Protein AF-0000000068169254 (afdb_homodimer)

Solvent-accessible surface area (backbone atoms only — not comparable to full-atom values): 46562 Å² total; per-residue (Å²): 122,67,56,69,64,50,77,79,70,82,50,61,68,62,41,50,55,50,42,53,53,72,66,38,85,43,43,32,33,33,40,38,34,27,54,78,60,43,47,67,68,60,51,52,55,57,59,49,57,93,57,85,56,60,41,72,37,57,50,44,56,57,68,45,71,63,51,45,49,56,56,41,26,75,77,39,61,75,49,74,75,38,57,98,45,69,60,44,46,54,58,71,45,60,57,24,34,42,35,34,35,38,41,59,27,50,40,71,61,35,77,58,43,49,54,52,49,31,52,43,50,67,73,36,58,88,33,41,24,32,40,35,42,26,24,47,52,42,61,60,48,50,47,48,64,28,84,85,24,65,43,34,91,60,55,71,43,73,45,77,53,63,64,47,55,76,56,58,47,48,81,72,73,52,52,62,70,52,40,53,58,45,33,40,39,30,39,34,26,49,61,53,55,73,68,62,50,82,64,53,65,62,40,51,38,51,44,48,35,38,89,83,36,61,78,82,49,46,63,61,52,58,42,52,74,76,30,88,73,52,46,67,59,51,43,50,51,36,32,31,53,72,68,31,31,38,72,66,52,31,42,67,66,57,69,60,80,92,60,56,65,59,53,49,50,53,36,34,61,67,55,43,31,43,77,44,43,30,61,91,49,53,93,82,42,87,73,41,32,44,41,64,63,35,28,38,61,37,40,36,41,61,59,43,65,79,36,46,36,39,30,74,70,42,70,50,72,76,48,70,67,62,50,43,63,58,35,37,65,47,49,34,54,50,47,39,53,47,46,34,67,76,61,60,27,78,43,66,34,37,34,62,59,94,92,43,73,38,57,25,32,29,42,51,96,48,30,35,40,30,46,67,40,72,40,68,58,36,56,53,67,61,53,49,52,53,50,52,50,48,37,52,73,73,70,55,82,64,70,36,35,35,44,37,27,50,27,53,64,60,85,69,93,48,93,57,38,46,78,38,31,48,68,53,48,38,53,59,36,71,99,124,68,59,66,61,50,76,78,69,84,50,61,68,63,42,51,55,51,42,52,54,70,68,40,85,43,44,32,32,35,41,37,34,27,55,78,59,42,47,66,66,59,50,52,53,58,61,48,56,91,55,85,54,60,41,71,38,58,50,44,56,56,68,44,70,64,52,45,48,54,56,41,26,76,77,38,62,74,49,73,74,39,57,99,44,67,60,44,46,54,57,71,43,59,57,24,36,41,35,35,33,38,41,58,28,50,41,70,61,34,77,57,42,50,54,53,50,30,53,44,50,67,73,37,58,88,32,42,25,32,40,35,41,26,26,46,51,42,60,60,49,50,47,49,63,28,83,87,24,65,43,34,89,60,54,70,43,75,44,80,54,63,65,46,55,75,56,57,48,50,81,72,73,52,53,62,69,53,41,53,57,45,34,39,39,30,38,34,27,51,61,53,54,73,68,62,50,82,63,54,67,64,40,52,39,52,44,50,34,39,90,83,36,60,78,81,50,46,63,60,52,58,43,52,75,77,30,89,74,51,45,68,60,50,42,49,52,37,33,31,54,72,68,30,32,37,73,67,51,33,45,66,66,59,65,61,88,79,70,60,66,57,55,51,51,53,37,34,59,68,55,43,30,41,76,44,45,31,61,90,50,54,92,82,42,87,73,42,31,45,40,62,63,35,28,38,60,36,39,38,41,61,59,43,65,80,35,47,36,40,30,74,70,42,71,50,71,78,47,69,66,62,50,42,64,57,36,38,65,45,48,35,54,50,49,39,52,48,47,35,67,76,62,59,28,80,42,67,35,39,35,61,56,93,93,42,76,38,57,26,32,30,41,52,97,49,32,34,40,29,46,68,40,75,40,68,58,37,56,53,67,63,53,47,53,51,50,52,50,50,37,52,73,72,71,55,83,64,70,34,36,35,42,37,26,50,27,54,63,62,86,71,93,48,94,58,38,46,77,39,30,48,67,54,48,36,53,59,35,72,98

Sequence (862 aa):
MIFMNMIFVDREKELQTLMQRLNSPTFELVIVYGRRRIGKTSLILRAISGRNDSVYYYATERNNLERFREVAQRKFPEVRYAREDWESLLHFLRDKVVIIDEFPYLIEEDKSILSTFQRIVDENRDSRTKLILLGSSISVMEDVLSYRSPLYGRRTASLKVGELKFRDLRHLGFSVEEAVKIYGFAGGVPMYLTRVTPPFLDWVNRELKRVDSFLRDEVDFLLRYEFREIGTYKEILRAISMGKNTLAEIRDYVKVGGEISSYIKKLERIELVTREVPVTESVRSKMGRYVIRDNFTNFWFRFVYPNLSLIEEGTYEITEGEYANYLGHVFERICREYVRDRYRVKKVGRQWWKDVEIDVMGLGNVKVAGECKWSEDVNPHSVLANLERKVERLGHTVDRYVVFARSFSTKEKMEKAELVDINDLNSWFMSMIFMNMIFVDREKELQTLMQRLNSPTFELVIVYGRRRIGKTSLILRAISGRNDSVYYYATERNNLERFREVAQRKFPEVRYAREDWESLLHFLRDKVVIIDEFPYLIEEDKSILSTFQRIVDENRDSRTKLILLGSSISVMEDVLSYRSPLYGRRTASLKVGELKFRDLRHLGFSVEEAVKIYGFAGGVPMYLTRVTPPFLDWVNRELKRVDSFLRDEVDFLLRYEFREIGTYKEILRAISMGKNTLAEIRDYVKVGGEISSYIKKLERIELVTREVPVTESVRSKMGRYVIRDNFTNFWFRFVYPNLSLIEEGTYEITEGEYANYLGHVFERICREYVRDRYRVKKVGRQWWKDVEIDVMGLGNVKVAGECKWSEDVNPHSVLANLERKVERLGHTVDRYVVFARSFSTKEKMEKAELVDINDLNSWFMS

Radius of gyration: 30.83 Å; Cα contacts (8 Å, |Δi|>4): 1452; chains: 2; bounding box: 78×100×66 Å

Secondary structure (DSSP, 8-state):
--GGGS---S-HHHHHHHHHHHT-SS-EEEEEE--TTSSHHHHHHHHTTT-SSEEEEE--SS-HHHHHHHHHHHH-GGGGGS-SSHHHHHHHTTTSEEEEETTHHHHHH-TTHHHHHHHHHHHTTTS--EEEEEES-HHHHHHHHSTTSTTTTT-SEEEE--PPPGGGGGGGT--HHHHHHHHHHHTT-HHHHTT--SSHHHHHHHHHT-TT-TTTTHHHHHHHHH-S--HHHHHHHHHHHTT--SHHHHHHHH---STHHHHHHHHHHTTSEEEE--TTS-TT-TT-EEEE--HHHHHIIIIIGGGHHHHHHT-----HHHHHHHHHHHHHHHHHHHHHHHH--SEEEEEEETTEEEEEEEESSS-EEEEEE-SSSB-HHHHHHHHHHHHHHTT---SEEEEEES-BS-----SSEEEE-HHHHHHHHH-/--GGGS---S-HHHHHHHHHHHT-SS-EEEEEE--TTSSHHHHHHHHTTT-SSEEEEE--SS-HHHHHHHHHHHH-GGGGGS-SSHHHHHHHTTTSEEEEETTHHHHHH-TTHHHHHHHHHHHTTTS--EEEEEES-HHHHHHHHSTTSTTTTT-SEEEE--PPPGGGGGGGT--HHHHHHHHHHHTT-HHHHTT--SSHHHHHHHHHT-TT-TTTTHHHHHHHHH-S--HHHHHHHHHHHTT--SHHHHHHHH---S-HHHHHHHHHHTTSEEEE--TTS-TT-TT-EEEE--HHHHHIIIIIGGGHHHHHHT-----HHHHHHHHHHHHHHHHHHHHHHHH--SEEEEEEETTEEEEEEEESSS-EEEEEE-SSSB-HHHHHHHHHHHHHHTT---SEEEEEES-BS-----SSEEEE-HHHHHHHHH-

Organism: Metallosphaera sedula (strain ATCC 51363 / DSM 5348 / JCM 9185 / NBRC 15509 / TH2) (NCBI:txid399549)

Nearest PDB structures (foldseek):
  8s0d-assembly1_D  TM=3.747E-01  e=2.282E-07  Homo sapiens
  3sc3-assembly1_B  TM=4.927E-01  e=1.133E-04  Shewanella amazonensis SB2B
  7z6h-assembly1_K  TM=4.264E-01  e=4.787E-04  Homo sapiens
  1d2m-assembly1_A  TM=3.462E-01  e=1.847E+00  Thermus thermophilus HB8
  1c4o-assembly1_A  TM=2.166E-01  e=1.654E+00  Thermus thermophilus HB8

pLDDT: mean 92.96, std 9.01, range [25.05, 98.56]

Structure (mmCIF, N/CA/C/O backbone):
data_AF-0000000068169254-model_v1
#
loop_
_entity.id
_entity.type
_entity.pdbx_description
1 polymer ATPase
#
loop_
_atom_site.group_PDB
_atom_site.id
_atom_site.type_symbol
_atom_site.label_atom_id
_atom_site.label_alt_id
_atom_site.label_comp_id
_atom_site.label_asym_id
_atom_site.label_entity_id
_atom_site.label_seq_id
_atom_site.pdbx_PDB_ins_code
_atom_site.Cartn_x
_atom_site.Cartn_y
_atom_site.Cartn_z
_atom_site.occupancy
_atom_site.B_iso_or_equiv
_atom_site.auth_seq_id
_atom_site.auth_comp_id
_atom_site.auth_asym_id
_atom_site.auth_atom_id
_atom_site.pdbx_PDB_model_num
ATOM 1 N N . MET A 1 1 ? 21.625 -7.398 12.25 1 25.8 1 MET A N 1
ATOM 2 C CA . MET A 1 1 ? 21.859 -8.812 11.969 1 25.8 1 MET A CA 1
ATOM 3 C C . MET A 1 1 ? 20.562 -9.602 12.031 1 25.8 1 MET A C 1
ATOM 5 O O . MET A 1 1 ? 20.578 -10.828 11.922 1 25.8 1 MET A O 1
ATOM 9 N N . ILE A 1 2 ? 19.516 -8.859 12.656 1 28.67 2 ILE A N 1
ATOM 10 C CA . ILE A 1 2 ? 18.188 -9.391 12.93 1 28.67 2 ILE A CA 1
ATOM 11 C C . ILE A 1 2 ? 17.391 -9.484 11.633 1 28.67 2 ILE A C 1
ATOM 13 O O . ILE A 1 2 ? 16.484 -10.32 11.508 1 28.67 2 ILE A O 1
ATOM 17 N N . PHE A 1 3 ? 17.594 -8.609 10.711 1 35.97 3 PHE A N 1
ATOM 18 C CA . PHE A 1 3 ? 16.797 -8.609 9.484 1 35.97 3 PHE A CA 1
ATOM 19 C C . PHE A 1 3 ? 16.953 -9.93 8.742 1 35.97 3 PHE A C 1
ATOM 21 O O . PHE A 1 3 ? 16.125 -10.289 7.914 1 35.97 3 PHE A O 1
ATOM 28 N N . MET A 1 4 ? 18.172 -10.461 8.812 1 37.72 4 MET A N 1
ATOM 29 C CA . MET A 1 4 ? 18.516 -11.719 8.148 1 37.72 4 MET A CA 1
ATOM 30 C C . MET A 1 4 ? 17.703 -12.875 8.711 1 37.72 4 MET A C 1
ATOM 32 O O . MET A 1 4 ? 17.828 -14.008 8.242 1 37.72 4 MET A O 1
ATOM 36 N N . ASN A 1 5 ? 17.297 -12.617 9.859 1 39.78 5 ASN A N 1
ATOM 37 C CA . ASN A 1 5 ? 16.594 -13.812 10.336 1 39.78 5 ASN A CA 1
ATOM 38 C C . ASN A 1 5 ? 15.328 -14.078 9.523 1 39.78 5 ASN A C 1
ATOM 40 O O . ASN A 1 5 ? 14.453 -14.82 9.969 1 39.78 5 ASN A O 1
ATOM 44 N N . MET A 1 6 ? 15.07 -13.133 8.742 1 44.22 6 MET A N 1
ATOM 45 C CA . MET A 1 6 ? 13.922 -13.555 7.941 1 44.22 6 MET A CA 1
ATOM 46 C C . MET A 1 6 ? 14.203 -14.875 7.238 1 44.22 6 MET A C 1
ATOM 48 O O . MET A 1 6 ? 15.297 -15.078 6.715 1 44.22 6 MET A O 1
ATOM 52 N N . ILE A 1 7 ? 13.445 -15.781 7.582 1 48.75 7 ILE A N 1
ATOM 53 C CA . ILE A 1 7 ? 13.484 -17.141 7.027 1 48.75 7 ILE A CA 1
ATOM 54 C C . ILE A 1 7 ? 13.734 -17.062 5.523 1 48.75 7 ILE A C 1
ATOM 56 O O . ILE A 1 7 ? 12.922 -16.5 4.777 1 48.75 7 ILE A O 1
ATOM 60 N N . PHE A 1 8 ? 14.961 -16.797 5.133 1 59.97 8 PHE A N 1
ATOM 61 C CA . PHE A 1 8 ? 15.305 -17.109 3.752 1 59.97 8 PHE A CA 1
ATOM 62 C C . PHE A 1 8 ? 14.773 -18.484 3.359 1 59.97 8 PHE A C 1
ATOM 64 O O . PHE A 1 8 ? 15.289 -19.5 3.818 1 59.97 8 PHE A O 1
ATOM 71 N N . VAL A 1 9 ? 13.609 -18.438 3.029 1 64.75 9 VAL A N 1
ATOM 72 C CA . VAL A 1 9 ? 12.883 -19.688 2.82 1 64.75 9 VAL A CA 1
ATOM 73 C C . VAL A 1 9 ? 13.227 -20.266 1.447 1 64.75 9 VAL A C 1
ATOM 75 O O . VAL A 1 9 ? 12.914 -19.656 0.42 1 64.75 9 VAL A O 1
ATOM 78 N N . ASP A 1 10 ? 13.867 -21.359 1.381 1 63.97 10 ASP A N 1
ATOM 79 C CA . ASP A 1 10 ? 13.969 -22.375 0.337 1 63.97 10 ASP A CA 1
ATOM 80 C C . ASP A 1 10 ? 14.422 -21.766 -0.985 1 63.97 10 ASP A C 1
ATOM 82 O O . ASP A 1 10 ? 13.805 -22 -2.027 1 63.97 10 ASP A O 1
ATOM 86 N N . ARG A 1 11 ? 15.484 -20.891 -1.059 1 83.25 11 ARG A N 1
ATOM 87 C CA . ARG A 1 11 ? 16.094 -20.344 -2.264 1 83.25 11 ARG A CA 1
ATOM 88 C C . ARG A 1 11 ? 17.547 -20.797 -2.398 1 83.25 11 ARG A C 1
ATOM 90 O O . ARG A 1 11 ? 18.406 -20.016 -2.822 1 83.25 11 ARG A O 1
ATOM 97 N N . GLU A 1 12 ? 17.781 -21.984 -2.059 1 84.88 12 GLU A N 1
ATOM 98 C CA . GLU A 1 12 ? 19.156 -22.438 -2.01 1 84.88 12 GLU A CA 1
ATOM 99 C C . GLU A 1 12 ? 19.75 -22.547 -3.412 1 84.88 12 GLU A C 1
ATOM 101 O O . GLU A 1 12 ? 20.906 -22.156 -3.637 1 84.88 12 GLU A O 1
ATOM 106 N N . LYS A 1 13 ? 18.953 -23.047 -4.336 1 86.94 13 LYS A N 1
ATOM 107 C CA . LYS A 1 13 ? 19.453 -23.172 -5.703 1 86.94 13 LYS A CA 1
ATOM 108 C C . LYS A 1 13 ? 19.75 -21.812 -6.316 1 86.94 13 LYS A C 1
ATOM 110 O O . LYS A 1 13 ? 20.797 -21.609 -6.926 1 86.94 13 LYS A O 1
ATOM 115 N N . GLU A 1 14 ? 18.828 -20.938 -6.168 1 90.88 14 GLU A N 1
ATOM 116 C CA . GLU A 1 14 ? 19.016 -19.578 -6.672 1 90.88 14 GLU A CA 1
ATOM 117 C C . GLU A 1 14 ? 20.203 -18.906 -6.016 1 90.88 14 GLU A C 1
ATOM 119 O O . GLU A 1 14 ? 21 -18.25 -6.688 1 90.88 14 GLU A O 1
ATOM 124 N N . LEU A 1 15 ? 20.391 -19.141 -4.727 1 92.94 15 LEU A N 1
ATOM 125 C CA . LEU A 1 15 ? 21.484 -18.531 -3.973 1 92.94 15 LEU A CA 1
ATOM 126 C C . LEU A 1 15 ? 22.828 -19.078 -4.441 1 92.94 15 LEU A C 1
ATOM 128 O O . LEU A 1 15 ? 23.781 -18.312 -4.621 1 92.94 15 LEU A O 1
ATOM 132 N N . GLN A 1 16 ? 22.844 -20.344 -4.664 1 92.06 16 GLN A N 1
ATOM 133 C CA . GLN A 1 16 ? 24.078 -20.969 -5.117 1 92.06 16 GLN A CA 1
ATOM 134 C C . GLN A 1 16 ? 24.484 -20.469 -6.5 1 92.06 16 GLN A C 1
ATOM 136 O O . GLN A 1 16 ? 25.672 -20.203 -6.754 1 92.06 16 GLN A O 1
ATOM 141 N N . THR A 1 17 ? 23.5 -20.359 -7.328 1 92.25 17 THR A N 1
ATOM 142 C CA . THR A 1 17 ? 23.75 -19.844 -8.672 1 92.25 17 THR A CA 1
ATOM 143 C C . THR A 1 17 ? 24.312 -18.422 -8.602 1 92.25 17 THR A C 1
ATOM 145 O O . THR A 1 17 ? 25.281 -18.109 -9.289 1 92.25 17 THR A O 1
ATOM 148 N N . LEU A 1 18 ? 23.75 -17.641 -7.773 1 94.12 18 LEU A N 1
ATOM 149 C CA . LEU A 1 18 ? 24.203 -16.266 -7.621 1 94.12 18 LEU A CA 1
ATOM 150 C C . LEU A 1 18 ? 25.609 -16.203 -7.035 1 94.12 18 LEU A C 1
ATOM 152 O O . LEU A 1 18 ? 26.438 -15.422 -7.496 1 94.12 18 LEU A O 1
ATOM 156 N N . MET A 1 19 ? 25.875 -17.016 -6.102 1 94.56 19 MET A N 1
ATOM 157 C CA . MET A 1 19 ? 27.172 -17.031 -5.434 1 94.56 19 MET A CA 1
ATOM 158 C C . MET A 1 19 ? 28.281 -17.484 -6.398 1 94.56 19 MET A C 1
ATOM 160 O O . MET A 1 19 ? 29.391 -16.969 -6.355 1 94.56 19 MET A O 1
ATOM 164 N N . GLN A 1 20 ? 27.906 -18.406 -7.207 1 95.31 20 GLN A N 1
ATOM 165 C CA . GLN A 1 20 ? 28.859 -18.859 -8.211 1 95.31 20 GLN A CA 1
ATOM 166 C C . GLN A 1 20 ? 29.266 -17.719 -9.141 1 95.31 20 GLN A C 1
ATOM 168 O O . GLN A 1 20 ? 30.453 -17.578 -9.477 1 95.31 20 GLN A O 1
ATOM 173 N N . ARG A 1 21 ? 28.312 -16.922 -9.523 1 95.88 21 ARG A N 1
ATOM 174 C CA . ARG A 1 21 ? 28.594 -15.789 -10.391 1 95.88 21 ARG A CA 1
ATOM 175 C C . ARG A 1 21 ? 29.391 -14.719 -9.648 1 95.88 21 ARG A C 1
ATOM 177 O O . ARG A 1 21 ? 30.312 -14.125 -10.211 1 95.88 21 ARG A O 1
ATOM 184 N N . LEU A 1 22 ? 29.062 -14.492 -8.422 1 96.25 22 LEU A N 1
ATOM 185 C CA . LEU A 1 22 ? 29.703 -13.461 -7.617 1 96.25 22 LEU A CA 1
ATOM 186 C C . LEU A 1 22 ? 31.156 -13.805 -7.344 1 96.25 22 LEU A C 1
ATOM 188 O O . LEU A 1 22 ? 32 -12.906 -7.207 1 96.25 22 LEU A O 1
ATOM 192 N N . ASN A 1 23 ? 31.453 -15.078 -7.352 1 95.5 23 ASN A N 1
ATOM 193 C CA . ASN A 1 23 ? 32.812 -15.523 -7.008 1 95.5 23 ASN A CA 1
ATOM 194 C C . ASN A 1 23 ? 33.625 -15.852 -8.258 1 95.5 23 ASN A C 1
ATOM 196 O O . ASN A 1 23 ? 34.812 -16.203 -8.156 1 95.5 23 ASN A O 1
ATOM 200 N N . SER A 1 24 ? 33 -15.695 -9.391 1 95.56 24 SER A N 1
ATOM 201 C CA . SER A 1 24 ? 33.719 -15.953 -10.641 1 95.56 24 SER A CA 1
ATOM 202 C C . SER A 1 24 ? 34.875 -14.977 -10.836 1 95.56 24 SER A C 1
ATOM 204 O O . SER A 1 24 ? 34.812 -13.836 -10.367 1 95.56 24 SER A O 1
ATOM 206 N N . PRO A 1 25 ? 35.906 -15.375 -11.5 1 95.5 25 PRO A N 1
ATOM 207 C CA . PRO A 1 25 ? 37.062 -14.484 -11.719 1 95.5 25 PRO A CA 1
ATOM 208 C C . PRO A 1 25 ? 36.875 -13.578 -12.93 1 95.5 25 PRO A C 1
ATOM 210 O O . PRO A 1 25 ? 37.812 -12.859 -13.312 1 95.5 25 PRO A O 1
ATOM 213 N N . THR A 1 26 ? 35.75 -13.609 -13.531 1 96.31 26 THR A N 1
ATOM 214 C CA . THR A 1 26 ? 35.5 -12.82 -14.727 1 96.31 26 THR A CA 1
ATOM 215 C C . THR A 1 26 ? 34.312 -11.875 -14.516 1 96.31 26 THR A C 1
ATOM 217 O O . THR A 1 26 ? 33.656 -11.922 -13.477 1 96.31 26 THR A O 1
ATOM 220 N N . PHE A 1 27 ? 34.156 -11.031 -15.461 1 97.12 27 PHE A N 1
ATOM 221 C CA . PHE A 1 27 ? 33.031 -10.109 -15.453 1 97.12 27 PHE A CA 1
ATOM 222 C C . PHE A 1 27 ? 31.688 -10.859 -15.477 1 97.12 27 PHE A C 1
ATOM 224 O O . PHE A 1 27 ? 31.562 -11.883 -16.156 1 97.12 27 PHE A O 1
ATOM 231 N N . GLU A 1 28 ? 30.734 -10.406 -14.727 1 97.69 28 GLU A N 1
ATOM 232 C CA . GLU A 1 28 ? 29.391 -10.977 -14.734 1 97.69 28 GLU A CA 1
ATOM 233 C C . GLU A 1 28 ? 28.328 -9.883 -14.852 1 97.69 28 GLU A C 1
ATOM 235 O O . GLU A 1 28 ? 28.391 -8.875 -14.148 1 97.69 28 GLU A O 1
ATOM 240 N N . LEU A 1 29 ? 27.438 -10 -15.773 1 97.88 29 LEU A N 1
ATOM 241 C CA . LEU A 1 29 ? 26.172 -9.258 -15.812 1 97.88 29 LEU A CA 1
ATOM 242 C C . LEU A 1 29 ? 25 -10.188 -15.539 1 97.88 29 LEU A C 1
ATOM 244 O O . LEU A 1 29 ? 24.609 -10.984 -16.391 1 97.88 29 LEU A O 1
ATOM 248 N N . VAL A 1 30 ? 24.438 -10.086 -14.344 1 97.56 30 VAL A N 1
ATOM 249 C CA . VAL A 1 30 ? 23.359 -10.977 -13.922 1 97.56 30 VAL A CA 1
ATOM 250 C C . VAL A 1 30 ? 22.047 -10.195 -13.844 1 97.56 30 VAL A C 1
ATOM 252 O O . VAL A 1 30 ? 21.969 -9.164 -13.188 1 97.56 30 VAL A O 1
ATOM 255 N N . ILE A 1 31 ? 21.078 -10.672 -14.523 1 97.25 31 ILE A N 1
ATOM 256 C CA . ILE A 1 31 ? 19.734 -10.078 -14.5 1 97.25 31 ILE A CA 1
ATOM 257 C C . ILE A 1 31 ? 18.828 -10.914 -13.609 1 97.25 31 ILE A C 1
ATOM 259 O O . ILE A 1 31 ? 18.641 -12.109 -13.844 1 97.25 31 ILE A O 1
ATOM 263 N N . VAL A 1 32 ? 18.266 -10.305 -12.562 1 96.75 32 VAL A N 1
ATOM 264 C CA . VAL A 1 32 ? 17.359 -10.977 -11.641 1 96.75 32 VAL A CA 1
ATOM 265 C C . VAL A 1 32 ? 15.992 -10.297 -11.672 1 96.75 32 VAL A C 1
ATOM 267 O O . VAL A 1 32 ? 15.883 -9.094 -11.461 1 96.75 32 VAL A O 1
ATOM 270 N N . TYR A 1 33 ? 14.922 -11.023 -11.961 1 95 33 TYR A N 1
ATOM 271 C CA . TYR A 1 33 ? 13.609 -10.391 -12.055 1 95 33 TYR A CA 1
ATOM 272 C C . TYR A 1 33 ? 12.523 -11.328 -11.539 1 95 33 TYR A C 1
ATOM 274 O O . TYR A 1 33 ? 12.758 -12.531 -11.383 1 95 33 TYR A O 1
ATOM 282 N N . GLY A 1 34 ? 11.43 -10.797 -11.164 1 93.25 34 GLY A N 1
ATOM 283 C CA . GLY A 1 34 ? 10.273 -11.453 -10.57 1 93.25 34 GLY A CA 1
ATOM 284 C C . GLY A 1 34 ? 9.281 -10.477 -9.961 1 93.25 34 GLY A C 1
ATOM 285 O O . GLY A 1 34 ? 9.602 -9.305 -9.758 1 93.25 34 GLY A O 1
ATOM 286 N N . ARG A 1 35 ? 8.188 -11.008 -9.586 1 90.44 35 ARG A N 1
ATOM 287 C CA . ARG A 1 35 ? 7.125 -10.164 -9.055 1 90.44 35 ARG A CA 1
ATOM 288 C C . ARG A 1 35 ? 7.504 -9.594 -7.699 1 90.44 35 ARG A C 1
ATOM 290 O O . ARG A 1 35 ? 8.383 -10.125 -7.02 1 90.44 35 ARG A O 1
ATOM 297 N N . ARG A 1 36 ? 6.75 -8.586 -7.355 1 86.69 36 ARG A N 1
ATOM 298 C CA . ARG A 1 36 ? 6.961 -8 -6.035 1 86.69 36 ARG A CA 1
ATOM 299 C C . ARG A 1 36 ? 6.645 -9 -4.934 1 86.69 36 ARG A C 1
ATOM 301 O O . ARG A 1 36 ? 5.789 -9.875 -5.105 1 86.69 36 ARG A O 1
ATOM 308 N N . ARG A 1 37 ? 7.328 -8.914 -3.871 1 89.25 37 ARG A N 1
ATOM 309 C CA . ARG A 1 37 ? 7.09 -9.672 -2.645 1 89.25 37 ARG A CA 1
ATOM 310 C C . ARG A 1 37 ? 7.629 -11.094 -2.762 1 89.25 37 ARG A C 1
ATOM 312 O O . ARG A 1 37 ? 7.512 -11.883 -1.825 1 89.25 37 ARG A O 1
ATOM 319 N N . ILE A 1 38 ? 8.344 -11.375 -3.877 1 91.19 38 ILE A N 1
ATOM 320 C CA . ILE A 1 38 ? 8.75 -12.75 -4.133 1 91.19 38 ILE A CA 1
ATOM 321 C C . ILE A 1 38 ? 10.094 -13.023 -3.453 1 91.19 38 ILE A C 1
ATOM 323 O O . ILE A 1 38 ? 10.516 -14.18 -3.357 1 91.19 38 ILE A O 1
ATOM 327 N N . GLY A 1 39 ? 10.852 -11.938 -3.031 1 90.62 39 GLY A N 1
ATOM 328 C CA . GLY A 1 39 ? 12.055 -12.148 -2.246 1 90.62 39 GLY A CA 1
ATOM 329 C C . GLY A 1 39 ? 13.328 -11.859 -3.02 1 90.62 39 GLY A C 1
ATOM 330 O O . GLY A 1 39 ? 14.406 -12.305 -2.631 1 90.62 39 GLY A O 1
ATOM 331 N N . LYS A 1 40 ? 13.289 -11.125 -4.105 1 93.44 40 LYS A N 1
ATOM 332 C CA . LYS A 1 40 ? 14.469 -10.805 -4.91 1 93.44 40 LYS A CA 1
ATOM 333 C C . LYS A 1 40 ? 15.523 -10.086 -4.074 1 93.44 40 LYS A C 1
ATOM 335 O O . LYS A 1 40 ? 16.688 -10.477 -4.066 1 93.44 40 LYS A O 1
ATOM 340 N N . THR A 1 41 ? 15.102 -9.039 -3.381 1 92.44 41 THR A N 1
ATOM 341 C CA . THR A 1 41 ? 16.016 -8.203 -2.594 1 92.44 41 THR A CA 1
ATOM 342 C C . THR A 1 41 ? 16.656 -9.016 -1.48 1 92.44 41 THR A C 1
ATOM 344 O O . THR A 1 41 ? 17.875 -8.969 -1.3 1 92.44 41 THR A O 1
ATOM 347 N N . SER A 1 42 ? 15.844 -9.828 -0.83 1 90.56 42 SER A N 1
ATOM 348 C CA . SER A 1 42 ? 16.375 -10.664 0.241 1 90.56 42 SER A CA 1
ATOM 349 C C . SER A 1 42 ? 17.422 -11.641 -0.287 1 90.56 42 SER A C 1
ATOM 351 O O . SER A 1 42 ? 18.422 -11.898 0.374 1 90.56 42 SER A O 1
ATOM 353 N N . LEU A 1 43 ? 17.141 -12.195 -1.429 1 93.19 43 LEU A N 1
ATOM 354 C CA . LEU A 1 43 ? 18.047 -13.156 -2.047 1 93.19 43 LEU A CA 1
ATOM 355 C C . LEU A 1 43 ? 19.391 -12.516 -2.338 1 93.19 43 LEU A C 1
ATOM 357 O O . LEU A 1 43 ? 20.438 -13.078 -1.994 1 93.19 43 LEU A O 1
ATOM 361 N N . ILE A 1 44 ? 19.406 -11.328 -2.9 1 94.94 44 ILE A N 1
ATOM 362 C CA . ILE A 1 44 ? 20.641 -10.656 -3.297 1 94.94 44 ILE A CA 1
ATOM 363 C C . ILE A 1 44 ? 21.391 -10.203 -2.055 1 94.94 44 ILE A C 1
ATOM 365 O O . ILE A 1 44 ? 22.625 -10.32 -1.991 1 94.94 44 ILE A O 1
ATOM 369 N N . LEU A 1 45 ? 20.703 -9.664 -1.1 1 93.81 45 LEU A N 1
ATOM 370 C CA . LEU A 1 45 ? 21.359 -9.18 0.115 1 93.81 45 LEU A CA 1
ATOM 371 C C . LEU A 1 45 ? 22 -10.336 0.878 1 93.81 45 LEU A C 1
ATOM 373 O O . LEU A 1 45 ? 23.062 -10.164 1.473 1 93.81 45 LEU A O 1
ATOM 377 N N . ARG A 1 46 ? 21.312 -11.484 0.824 1 92.62 46 ARG A N 1
ATOM 378 C CA . ARG A 1 46 ? 21.922 -12.672 1.419 1 92.62 46 ARG A CA 1
ATOM 379 C C . ARG A 1 46 ? 23.188 -13.078 0.666 1 92.62 46 ARG A C 1
ATOM 381 O O . ARG A 1 46 ? 24.188 -13.453 1.278 1 92.62 46 ARG A O 1
ATOM 388 N N . ALA A 1 47 ? 23.094 -13.031 -0.588 1 94.38 47 ALA A N 1
ATOM 389 C CA . ALA A 1 47 ? 24.219 -13.453 -1.431 1 94.38 47 ALA A CA 1
ATOM 390 C C . ALA A 1 47 ? 25.438 -12.578 -1.19 1 94.38 47 ALA A C 1
ATOM 392 O O . ALA A 1 47 ? 26.578 -13.055 -1.271 1 94.38 47 ALA A O 1
ATOM 393 N N . ILE A 1 48 ? 25.266 -11.32 -0.886 1 94.88 48 ILE A N 1
ATOM 394 C CA . ILE A 1 48 ? 26.406 -10.414 -0.772 1 94.88 48 ILE A CA 1
ATOM 395 C C . ILE A 1 48 ? 26.734 -10.195 0.701 1 94.88 48 ILE A C 1
ATOM 397 O O . ILE A 1 48 ? 27.578 -9.352 1.032 1 94.88 48 ILE A O 1
ATOM 401 N N . SER A 1 49 ? 26.016 -10.969 1.489 1 91.44 49 SER A N 1
ATOM 402 C CA . SER A 1 49 ? 26.25 -10.812 2.92 1 91.44 49 SER A CA 1
ATOM 403 C C . SER A 1 49 ? 27.719 -11.094 3.27 1 91.44 49 SER A C 1
ATOM 405 O O . SER A 1 49 ? 28.266 -12.117 2.863 1 91.44 49 SER A O 1
ATOM 407 N N . GLY A 1 50 ? 28.328 -10.188 3.99 1 88.81 50 GLY A N 1
ATOM 408 C CA . GLY A 1 50 ? 29.703 -10.383 4.43 1 88.81 50 GLY A CA 1
ATOM 409 C C . GLY A 1 50 ? 30.734 -9.852 3.443 1 88.81 50 GLY A C 1
ATOM 410 O O . GLY A 1 50 ? 31.922 -9.852 3.729 1 88.81 50 GLY A O 1
ATOM 411 N N . ARG A 1 51 ? 30.25 -9.469 2.283 1 92.88 51 ARG A N 1
ATOM 412 C CA . ARG A 1 51 ? 31.172 -8.914 1.298 1 92.88 51 ARG A CA 1
ATOM 413 C C . ARG A 1 51 ? 31.422 -7.43 1.566 1 92.88 51 ARG A C 1
ATOM 415 O O . ARG A 1 51 ? 30.516 -6.699 1.952 1 92.88 51 ARG A O 1
ATOM 422 N N . ASN A 1 52 ? 32.625 -7.059 1.399 1 93.81 52 ASN A N 1
ATOM 423 C CA . ASN A 1 52 ? 33 -5.66 1.604 1 93.81 52 ASN A CA 1
ATOM 424 C C . ASN A 1 52 ? 33.25 -4.945 0.279 1 93.81 52 ASN A C 1
ATOM 426 O O . ASN A 1 52 ? 33.5 -3.742 0.258 1 93.81 52 ASN A O 1
ATOM 430 N N . ASP A 1 53 ? 33.062 -5.629 -0.796 1 96.5 53 ASP A N 1
ATOM 431 C CA . ASP A 1 53 ? 33.344 -5.062 -2.109 1 96.5 53 ASP A CA 1
ATOM 432 C C . ASP A 1 53 ? 32.062 -4.793 -2.893 1 96.5 53 ASP A C 1
ATOM 434 O O . ASP A 1 53 ? 32.062 -4.801 -4.125 1 96.5 53 ASP A O 1
ATOM 438 N N . SER A 1 54 ? 30.953 -4.668 -2.195 1 97.5 54 SER A N 1
ATOM 439 C CA . SER A 1 54 ? 29.672 -4.539 -2.896 1 97.5 54 SER A CA 1
ATOM 440 C C . SER A 1 54 ? 29.016 -3.201 -2.592 1 97.5 54 SER A C 1
ATOM 442 O O . SER A 1 54 ? 29.203 -2.639 -1.511 1 97.5 54 SER A O 1
ATOM 444 N N . VAL A 1 55 ? 28.328 -2.65 -3.584 1 97.38 55 VAL A N 1
ATOM 445 C CA . VAL A 1 55 ? 27.438 -1.503 -3.439 1 97.38 55 VAL A CA 1
ATOM 446 C C . VAL A 1 55 ? 26 -1.903 -3.814 1 97.38 55 VAL A C 1
ATOM 448 O O . VAL A 1 55 ? 25.766 -2.43 -4.906 1 97.38 55 VAL A O 1
ATOM 451 N N . TYR A 1 56 ? 25.125 -1.812 -2.898 1 97.88 56 TYR A N 1
ATOM 452 C CA . TYR A 1 56 ? 23.703 -2.047 -3.15 1 97.88 56 TYR A CA 1
ATOM 453 C C . TYR A 1 56 ? 22.953 -0.729 -3.264 1 97.88 56 TYR A C 1
ATOM 455 O O . TYR A 1 56 ? 23 0.102 -2.355 1 97.88 56 TYR A O 1
ATOM 463 N N . TYR A 1 57 ? 22.297 -0.535 -4.398 1 98.25 57 TYR A N 1
ATOM 464 C CA . TYR A 1 57 ? 21.547 0.687 -4.656 1 98.25 57 TYR A CA 1
ATOM 465 C C . TYR A 1 57 ? 20.094 0.371 -4.996 1 98.25 57 TYR A C 1
ATOM 467 O O . TYR A 1 57 ? 19.812 -0.409 -5.91 1 98.25 57 TYR A O 1
ATOM 475 N N . TYR A 1 58 ? 19.141 0.908 -4.234 1 96.75 58 TYR A N 1
ATOM 476 C CA . TYR A 1 58 ? 17.719 0.832 -4.527 1 96.75 58 TYR A CA 1
ATOM 477 C C . TYR A 1 58 ? 17.266 2.037 -5.34 1 96.75 58 TYR A C 1
ATOM 479 O O . TYR A 1 58 ? 17.188 3.152 -4.82 1 96.75 58 TYR A O 1
ATOM 487 N N . ALA A 1 59 ? 16.891 1.804 -6.602 1 97 59 ALA A N 1
ATOM 488 C CA . ALA A 1 59 ? 16.594 2.879 -7.539 1 97 59 ALA A CA 1
ATOM 489 C C . ALA A 1 59 ? 15.203 3.465 -7.262 1 97 59 ALA A C 1
ATOM 491 O O . ALA A 1 59 ? 14.328 2.781 -6.727 1 97 59 ALA A O 1
ATOM 492 N N . THR A 1 60 ? 15.078 4.711 -7.586 1 93.69 60 THR A N 1
ATOM 493 C CA . THR A 1 60 ? 13.82 5.441 -7.469 1 93.69 60 THR A CA 1
ATOM 494 C C . THR A 1 60 ? 13.398 6.016 -8.82 1 93.69 60 THR A C 1
ATOM 496 O O . THR A 1 60 ? 14.055 5.773 -9.836 1 93.69 60 THR A O 1
ATOM 499 N N . GLU A 1 61 ? 12.344 6.805 -8.852 1 92 61 GLU A N 1
ATOM 500 C CA . GLU A 1 61 ? 11.766 7.281 -10.102 1 92 61 GLU A CA 1
ATOM 501 C C . GLU A 1 61 ? 12.648 8.352 -10.742 1 92 61 GLU A C 1
ATOM 503 O O . GLU A 1 61 ? 12.68 8.477 -11.969 1 92 61 GLU A O 1
ATOM 508 N N . ARG A 1 62 ? 13.352 9.07 -9.906 1 91.75 62 ARG A N 1
ATOM 509 C CA . ARG A 1 62 ? 14.148 10.172 -10.438 1 91.75 62 ARG A CA 1
ATOM 510 C C . ARG A 1 62 ? 15.461 10.305 -9.68 1 91.75 62 ARG A C 1
ATOM 512 O O . ARG A 1 62 ? 15.617 9.766 -8.586 1 91.75 62 ARG A O 1
ATOM 519 N N . ASN A 1 63 ? 16.406 10.953 -10.398 1 92.62 63 ASN A N 1
ATOM 520 C CA . ASN A 1 63 ? 17.688 11.398 -9.836 1 92.62 63 ASN A CA 1
ATOM 521 C C . ASN A 1 63 ? 18.531 10.219 -9.367 1 92.62 63 ASN A C 1
ATOM 523 O O . ASN A 1 63 ? 19.188 10.289 -8.32 1 92.62 63 ASN A O 1
ATOM 527 N N . ASN A 1 64 ? 18.5 9.156 -10.047 1 96.06 64 ASN A N 1
ATOM 528 C CA . ASN A 1 64 ? 19.188 7.926 -9.664 1 96.06 64 ASN A CA 1
ATOM 529 C C . ASN A 1 64 ? 20.703 8.094 -9.727 1 96.06 64 ASN A C 1
ATOM 531 O O . ASN A 1 64 ? 21.422 7.531 -8.906 1 96.06 64 ASN A O 1
ATOM 535 N N . LEU A 1 65 ? 21.219 8.875 -10.727 1 96.19 65 LEU A N 1
ATOM 536 C CA . LEU A 1 65 ? 22.656 9.047 -10.859 1 96.19 65 LEU A CA 1
ATOM 537 C C . LEU A 1 65 ? 23.25 9.68 -9.602 1 96.19 65 LEU A C 1
ATOM 539 O O . LEU A 1 65 ? 24.234 9.172 -9.055 1 96.19 65 LEU A O 1
ATOM 543 N N . GLU A 1 66 ? 22.656 10.727 -9.148 1 93.56 66 GLU A N 1
ATOM 544 C CA . GLU A 1 66 ? 23.109 11.43 -7.961 1 93.56 66 GLU A CA 1
ATOM 545 C C . GLU A 1 66 ? 22.984 10.555 -6.715 1 93.56 66 GLU A C 1
ATOM 547 O O . GLU A 1 66 ? 23.891 10.508 -5.887 1 93.56 66 GLU A O 1
ATOM 552 N N . ARG A 1 67 ? 21.938 9.906 -6.578 1 94.56 67 ARG A N 1
ATOM 553 C CA . ARG A 1 67 ? 21.688 9.055 -5.418 1 94.56 67 ARG A CA 1
ATOM 554 C C . ARG A 1 67 ? 22.641 7.871 -5.387 1 94.56 67 ARG A C 1
ATOM 556 O O . ARG A 1 67 ? 23.141 7.5 -4.324 1 94.56 67 ARG A O 1
ATOM 563 N N . PHE A 1 68 ? 22.844 7.281 -6.555 1 97.44 68 PHE A N 1
ATOM 564 C CA . PHE A 1 68 ? 23.797 6.18 -6.641 1 97.44 68 PHE A CA 1
ATOM 565 C C . PHE A 1 68 ? 25.188 6.637 -6.215 1 97.44 68 PHE A C 1
ATOM 567 O O . PHE A 1 68 ? 25.891 5.926 -5.484 1 97.44 68 PHE A O 1
ATOM 574 N N . ARG A 1 69 ? 25.547 7.746 -6.711 1 97.06 69 ARG A N 1
ATOM 575 C CA . ARG A 1 69 ? 26.859 8.289 -6.344 1 97.06 69 ARG A CA 1
ATOM 576 C C . ARG A 1 69 ? 26.984 8.422 -4.832 1 97.06 69 ARG A C 1
ATOM 578 O O . ARG A 1 69 ? 28.016 8.031 -4.254 1 97.06 69 ARG A O 1
ATOM 585 N N . GLU A 1 70 ? 25.969 8.938 -4.199 1 94.94 70 GLU A N 1
ATOM 586 C CA . GLU A 1 70 ? 25.984 9.117 -2.75 1 94.94 70 GLU A CA 1
ATOM 587 C C . GLU A 1 70 ? 26.125 7.777 -2.031 1 94.94 70 GLU A C 1
ATOM 589 O O . GLU A 1 70 ? 26.906 7.652 -1.086 1 94.94 70 GLU A O 1
ATOM 594 N N . VAL A 1 71 ? 25.438 6.781 -2.488 1 96.06 71 VAL A N 1
ATOM 595 C CA . VAL A 1 71 ? 25.469 5.453 -1.884 1 96.06 71 VAL A CA 1
ATOM 596 C C . VAL A 1 71 ? 26.844 4.828 -2.084 1 96.06 71 VAL A C 1
ATOM 598 O O . VAL A 1 71 ? 27.422 4.281 -1.146 1 96.06 71 VAL A O 1
ATOM 601 N N . ALA A 1 72 ? 27.344 4.949 -3.305 1 96.94 72 ALA A N 1
ATOM 602 C CA . ALA A 1 72 ? 28.641 4.367 -3.643 1 96.94 72 ALA A CA 1
ATOM 603 C C . ALA A 1 72 ? 29.766 5.031 -2.848 1 96.94 72 ALA A C 1
ATOM 605 O O . ALA A 1 72 ? 30.688 4.363 -2.404 1 96.94 72 ALA A O 1
ATOM 606 N N . GLN A 1 73 ? 29.609 6.324 -2.688 1 95.69 73 GLN A N 1
ATOM 607 C CA . GLN A 1 73 ? 30.641 7.098 -1.994 1 95.69 73 GLN A CA 1
ATOM 608 C C . GLN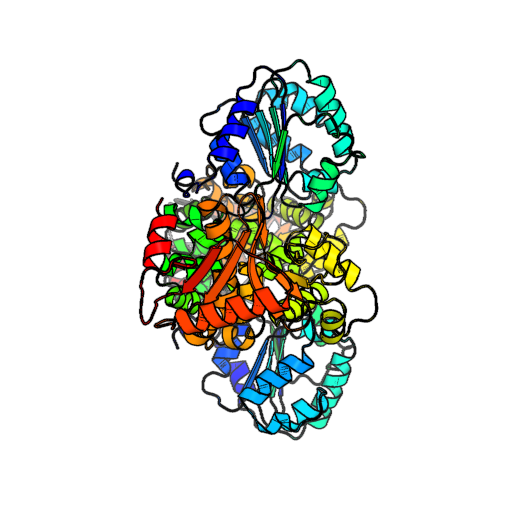 A 1 73 ? 30.75 6.688 -0.528 1 95.69 73 GLN A C 1
ATOM 610 O O . GLN A 1 73 ? 31.828 6.742 0.063 1 95.69 73 GLN A O 1
ATOM 615 N N . ARG A 1 74 ? 29.719 6.32 0.089 1 92.94 74 ARG A N 1
ATOM 616 C CA . ARG A 1 74 ? 29.719 5.883 1.48 1 92.94 74 ARG A CA 1
ATOM 617 C C . ARG A 1 74 ? 30.578 4.629 1.659 1 92.94 74 ARG A C 1
ATOM 619 O O . ARG A 1 74 ? 31.234 4.469 2.682 1 92.94 74 ARG A O 1
ATOM 626 N N . LYS A 1 75 ? 30.562 3.75 0.663 1 93.56 75 LYS A N 1
ATOM 627 C CA . LYS A 1 75 ? 31.297 2.492 0.727 1 93.56 75 LYS A CA 1
ATOM 628 C C . LYS A 1 75 ? 32.719 2.65 0.155 1 93.56 75 LYS A C 1
ATOM 630 O O . LYS A 1 75 ? 33.656 2.064 0.668 1 93.56 75 LYS A O 1
ATOM 635 N N . PHE A 1 76 ? 32.75 3.475 -0.91 1 96 76 PHE A N 1
ATOM 636 C CA . PHE A 1 76 ? 34 3.721 -1.614 1 96 76 PHE A CA 1
ATOM 637 C C . PHE A 1 76 ? 34.25 5.215 -1.788 1 96 76 PHE A C 1
ATOM 639 O O . PHE A 1 76 ? 33.938 5.781 -2.842 1 96 76 PHE A O 1
ATOM 646 N N . PRO A 1 77 ? 34.906 5.824 -0.893 1 94.5 77 PRO A N 1
ATOM 647 C CA . PRO A 1 77 ? 35.031 7.281 -0.87 1 94.5 77 PRO A CA 1
ATOM 648 C C . PRO A 1 77 ? 35.719 7.824 -2.133 1 94.5 77 PRO A C 1
ATOM 650 O O . PRO A 1 77 ? 35.469 8.977 -2.506 1 94.5 77 PRO A O 1
ATOM 653 N N . GLU A 1 78 ? 36.469 7.082 -2.801 1 92.12 78 GLU A N 1
ATOM 654 C CA . GLU A 1 78 ? 37.188 7.52 -3.994 1 92.12 78 GLU A CA 1
ATOM 655 C C . GLU A 1 78 ? 36.219 7.859 -5.125 1 92.12 78 GLU A C 1
ATOM 657 O O . GLU A 1 78 ? 36.594 8.562 -6.07 1 92.12 78 GLU A O 1
ATOM 662 N N . VAL A 1 79 ? 34.969 7.41 -5.004 1 94.25 79 VAL A N 1
ATOM 663 C CA . VAL A 1 79 ? 33.969 7.68 -6.004 1 94.25 79 VAL A CA 1
ATOM 664 C C . VAL A 1 79 ? 33.688 9.18 -6.094 1 94.25 79 VAL A C 1
ATOM 666 O O . VAL A 1 79 ? 33.219 9.68 -7.117 1 94.25 79 VAL A O 1
ATOM 669 N N . ARG A 1 80 ? 34.031 9.938 -5.07 1 92.12 80 ARG A N 1
ATOM 670 C CA . ARG A 1 80 ? 33.812 11.383 -5.027 1 92.12 80 ARG A CA 1
ATOM 671 C C . ARG A 1 80 ? 34.562 12.086 -6.145 1 92.12 80 ARG A C 1
ATOM 673 O O . ARG A 1 80 ? 34.188 13.188 -6.551 1 92.12 80 ARG A O 1
ATOM 680 N N . TYR A 1 81 ? 35.562 11.398 -6.703 1 93 81 TYR A N 1
ATOM 681 C CA . TYR A 1 81 ? 36.406 12 -7.734 1 93 81 TYR A CA 1
ATOM 682 C C . TYR A 1 81 ? 35.875 11.68 -9.125 1 93 81 TYR A C 1
ATOM 684 O O . TYR A 1 81 ? 36.344 12.211 -10.125 1 93 81 TYR A O 1
ATOM 692 N N . ALA A 1 82 ? 34.875 10.867 -9.141 1 92.75 82 ALA A N 1
ATOM 693 C CA . ALA A 1 82 ? 34.344 10.461 -10.438 1 92.75 82 ALA A CA 1
ATOM 694 C C . ALA A 1 82 ? 33.469 11.562 -11.031 1 92.75 82 ALA A C 1
ATOM 696 O O . ALA A 1 82 ? 32.781 12.273 -10.305 1 92.75 82 ALA A O 1
ATOM 697 N N . ARG A 1 83 ? 33.5 11.688 -12.383 1 91.62 83 ARG A N 1
ATOM 698 C CA . ARG A 1 83 ? 32.531 12.523 -13.07 1 91.62 83 ARG A CA 1
ATOM 699 C C . ARG A 1 83 ? 31.094 12.055 -12.773 1 91.62 83 ARG A C 1
ATOM 701 O O . ARG A 1 83 ? 30.875 10.883 -12.469 1 91.62 83 ARG A O 1
ATOM 708 N N . GLU A 1 84 ? 30.172 12.977 -12.938 1 91.5 84 GLU A N 1
ATOM 709 C CA . GLU A 1 84 ? 28.797 12.68 -12.594 1 91.5 84 GLU A CA 1
ATOM 710 C C . GLU A 1 84 ? 28.062 12.023 -13.758 1 91.5 84 GLU A C 1
ATOM 712 O O . GLU A 1 84 ? 27.062 12.547 -14.242 1 91.5 84 GLU A O 1
ATOM 717 N N . ASP A 1 85 ? 28.5 10.93 -14.133 1 96.12 85 ASP A N 1
ATOM 718 C CA . ASP A 1 85 ? 27.828 10.102 -15.125 1 96.12 85 ASP A CA 1
ATOM 719 C C . ASP A 1 85 ? 28.016 8.617 -14.82 1 96.12 85 ASP A C 1
ATOM 721 O O . ASP A 1 85 ? 28.953 8.234 -14.109 1 96.12 85 ASP A O 1
ATOM 725 N N . TRP A 1 86 ? 27.234 7.801 -15.32 1 97.12 86 TRP A N 1
ATOM 726 C CA . TRP A 1 86 ? 27.188 6.383 -14.992 1 97.12 86 TRP A CA 1
ATOM 727 C C . TRP A 1 86 ? 28.484 5.684 -15.383 1 97.12 86 TRP A C 1
ATOM 729 O O . TRP A 1 86 ? 29 4.867 -14.625 1 97.12 86 TRP A O 1
ATOM 739 N N . GLU A 1 87 ? 28.984 5.969 -16.594 1 96.31 87 GLU A N 1
ATOM 740 C CA . GLU A 1 87 ? 30.203 5.324 -17.094 1 96.31 87 GLU A CA 1
ATOM 741 C C . GLU A 1 87 ? 31.391 5.578 -16.156 1 96.31 87 GLU A C 1
ATOM 743 O O . GLU A 1 87 ? 32.094 4.645 -15.781 1 96.31 87 GLU A O 1
ATOM 748 N N . SER A 1 88 ? 31.516 6.805 -15.734 1 96.12 88 SER A N 1
ATOM 749 C CA . SER A 1 88 ? 32.625 7.176 -14.852 1 96.12 88 SER A CA 1
ATOM 750 C C . SER A 1 88 ? 32.469 6.535 -13.477 1 96.12 88 SER A C 1
ATOM 752 O O . SER A 1 88 ? 33.438 6.035 -12.898 1 96.12 88 SER A O 1
ATOM 754 N N . LEU A 1 89 ? 31.266 6.59 -12.93 1 96.81 89 LEU A N 1
ATOM 755 C CA . LEU A 1 89 ? 31.016 6.012 -11.609 1 96.81 89 LEU A CA 1
ATOM 756 C C . LEU A 1 89 ? 31.312 4.516 -11.609 1 96.81 89 LEU A C 1
ATOM 758 O O . LEU A 1 89 ? 32 4.02 -10.711 1 96.81 89 LEU A O 1
ATOM 762 N N . LEU A 1 90 ? 30.859 3.799 -12.672 1 95.62 90 LEU A N 1
ATOM 763 C CA . LEU A 1 90 ? 31.031 2.35 -12.711 1 95.62 90 LEU A CA 1
ATOM 764 C C . LEU A 1 90 ? 32.469 1.984 -13.055 1 95.62 90 LEU A C 1
ATOM 766 O O . LEU A 1 90 ? 32.938 0.909 -12.68 1 95.62 90 LEU A O 1
ATOM 770 N N . HIS A 1 91 ? 33.156 2.904 -13.742 1 92.81 91 HIS A N 1
ATOM 771 C CA . HIS A 1 91 ? 34.594 2.705 -13.961 1 92.81 91 HIS A CA 1
ATOM 772 C C . HIS A 1 91 ? 35.344 2.725 -12.648 1 92.81 91 HIS A C 1
ATOM 774 O O . HIS A 1 91 ? 36.25 1.915 -12.445 1 92.81 91 HIS A O 1
ATOM 780 N N . PHE A 1 92 ? 34.969 3.629 -11.773 1 94.06 92 PHE A N 1
ATOM 781 C CA . PHE A 1 92 ? 35.625 3.744 -10.477 1 94.06 92 PHE A CA 1
ATOM 782 C C . PHE A 1 92 ? 35.312 2.533 -9.609 1 94.06 92 PHE A C 1
ATOM 784 O O . PHE A 1 92 ? 36.062 2.225 -8.672 1 94.06 92 PHE A O 1
ATOM 791 N N . LEU A 1 93 ? 34.25 1.87 -9.922 1 96.38 93 LEU A N 1
ATOM 792 C CA . LEU A 1 93 ? 33.844 0.704 -9.148 1 96.38 93 LEU A CA 1
ATOM 793 C C . LEU A 1 93 ? 34.281 -0.586 -9.836 1 96.38 93 LEU A C 1
ATOM 795 O O . LEU A 1 93 ? 33.688 -1.65 -9.586 1 96.38 93 LEU A O 1
ATOM 799 N N . ARG A 1 94 ? 35.25 -0.416 -10.688 1 95.5 94 ARG A N 1
ATOM 800 C CA . ARG A 1 94 ? 35.781 -1.574 -11.391 1 95.5 94 ARG A CA 1
ATOM 801 C C . ARG A 1 94 ? 36.219 -2.648 -10.406 1 95.5 94 ARG A C 1
ATOM 803 O O . ARG A 1 94 ? 36.812 -2.34 -9.359 1 95.5 94 ARG A O 1
ATOM 810 N N . ASP A 1 95 ? 35.906 -3.975 -10.719 1 96.81 95 ASP A N 1
ATOM 811 C CA . ASP A 1 95 ? 36.281 -5.164 -9.961 1 96.81 95 ASP A CA 1
ATOM 812 C C . ASP A 1 95 ? 35.469 -5.285 -8.68 1 96.81 95 ASP A C 1
ATOM 814 O O . ASP A 1 95 ? 35.781 -6.09 -7.805 1 96.81 95 ASP A O 1
ATOM 818 N N . LYS A 1 96 ? 34.406 -4.426 -8.508 1 97.75 96 LYS A N 1
ATOM 819 C CA . LYS A 1 96 ? 33.5 -4.504 -7.371 1 97.75 96 LYS A CA 1
ATOM 820 C C . LYS A 1 96 ? 32.188 -5.152 -7.773 1 97.75 96 LYS A C 1
ATOM 822 O O . LYS A 1 96 ? 31.984 -5.488 -8.945 1 97.75 96 LYS A O 1
ATOM 827 N N . VAL A 1 97 ? 31.375 -5.422 -6.805 1 98.19 97 VAL A N 1
ATOM 828 C CA . VAL A 1 97 ? 30.016 -5.91 -7.02 1 98.19 97 VAL A CA 1
ATOM 829 C C . VAL A 1 97 ? 29.031 -4.75 -6.938 1 98.19 97 VAL A C 1
ATOM 831 O O . VAL A 1 97 ? 28.906 -4.109 -5.891 1 98.19 97 VAL A O 1
ATOM 834 N N . VAL A 1 98 ? 28.375 -4.453 -8.055 1 98.31 98 VAL A N 1
ATOM 835 C CA . VAL A 1 98 ? 27.406 -3.365 -8.109 1 98.31 98 VAL A CA 1
ATOM 836 C C . VAL A 1 98 ? 26 -3.936 -8.305 1 98.31 98 VAL A C 1
ATOM 838 O O . VAL A 1 98 ? 25.734 -4.629 -9.289 1 98.31 98 VAL A O 1
ATOM 841 N N . ILE A 1 99 ? 25.141 -3.695 -7.363 1 98.56 99 ILE A N 1
ATOM 842 C CA . ILE A 1 99 ? 23.75 -4.152 -7.426 1 98.56 99 ILE A CA 1
ATOM 843 C C . ILE A 1 99 ? 22.812 -2.953 -7.586 1 98.56 99 ILE A C 1
ATOM 845 O O . ILE A 1 99 ? 22.859 -2.01 -6.793 1 98.56 99 ILE A O 1
ATOM 849 N N . ILE A 1 100 ? 22.031 -2.975 -8.594 1 98.44 100 ILE A N 1
ATOM 850 C CA . ILE A 1 100 ? 21 -1.964 -8.789 1 98.44 100 ILE A CA 1
ATOM 851 C C . ILE A 1 100 ? 19.609 -2.615 -8.711 1 98.44 100 ILE A C 1
ATOM 853 O O . ILE A 1 100 ? 19.234 -3.367 -9.609 1 98.44 100 ILE A O 1
ATOM 857 N N . ASP A 1 101 ? 18.953 -2.383 -7.645 1 97.69 101 ASP A N 1
ATOM 858 C CA . ASP A 1 101 ? 17.594 -2.867 -7.434 1 97.69 101 ASP A CA 1
ATOM 859 C C . ASP A 1 101 ? 16.562 -1.9 -8.023 1 97.69 101 ASP A C 1
ATOM 861 O O . ASP A 1 101 ? 16.734 -0.682 -7.938 1 97.69 101 ASP A O 1
ATOM 865 N N . GLU A 1 102 ? 15.523 -2.439 -8.609 1 96.38 102 GLU A N 1
ATOM 866 C CA . GLU A 1 102 ? 14.492 -1.709 -9.336 1 96.38 102 GLU A CA 1
ATOM 867 C C . GLU A 1 102 ? 15.086 -0.921 -10.5 1 96.38 102 GLU A C 1
ATOM 869 O O . GLU A 1 102 ? 14.844 0.28 -10.633 1 96.38 102 GLU A O 1
ATOM 874 N N . PHE A 1 103 ? 15.852 -1.614 -11.359 1 97.81 103 PHE A N 1
ATOM 875 C CA . PHE A 1 103 ? 16.531 -1.09 -12.539 1 97.81 103 PHE A CA 1
ATOM 876 C C . PHE A 1 103 ? 15.531 -0.465 -13.508 1 97.81 103 PHE A C 1
ATOM 878 O O . PHE A 1 103 ? 15.844 0.504 -14.195 1 97.81 103 PHE A O 1
ATOM 885 N N . PRO A 1 104 ? 14.266 -0.953 -13.555 1 95.06 104 PRO A N 1
ATOM 886 C CA . PRO A 1 104 ? 13.266 -0.351 -14.438 1 95.06 104 PRO A CA 1
ATOM 887 C C . PRO A 1 104 ? 13.086 1.145 -14.195 1 95.06 104 PRO A C 1
ATOM 889 O O . PRO A 1 104 ? 12.766 1.893 -15.125 1 95.06 104 PRO A O 1
ATOM 892 N N . TYR A 1 105 ? 13.328 1.611 -13.016 1 94.44 105 TYR A N 1
ATOM 893 C CA . TYR A 1 105 ? 13.195 3.035 -12.727 1 94.44 105 TYR A CA 1
ATOM 894 C C . TYR A 1 105 ? 14.266 3.842 -13.445 1 94.44 105 TYR A C 1
ATOM 896 O O . TYR A 1 105 ? 14.016 4.969 -13.883 1 94.44 105 TYR A O 1
ATOM 904 N N . LEU A 1 106 ? 15.453 3.256 -13.586 1 97 106 LEU A N 1
ATOM 905 C CA . LEU A 1 106 ? 16.5 3.928 -14.352 1 97 106 LEU A CA 1
ATOM 906 C C . LEU A 1 106 ? 16.094 4.066 -15.82 1 97 106 LEU A C 1
ATOM 908 O O . LEU A 1 106 ? 16.312 5.113 -16.422 1 97 106 LEU A O 1
ATOM 912 N N . ILE A 1 107 ? 15.508 3 -16.297 1 95.75 107 ILE A N 1
ATOM 913 C CA . ILE A 1 107 ? 15.094 2.984 -17.688 1 95.75 107 ILE A CA 1
ATOM 914 C C . ILE A 1 107 ? 14 4.023 -17.922 1 95.75 107 ILE A C 1
ATOM 916 O O . ILE A 1 107 ? 14.008 4.742 -18.922 1 95.75 107 ILE A O 1
ATOM 920 N N . GLU A 1 108 ? 13.094 4.062 -17.016 1 92.31 108 GLU A N 1
ATOM 921 C CA . GLU A 1 108 ? 12 5.02 -17.109 1 92.31 108 GLU A CA 1
ATOM 922 C C . GLU A 1 108 ? 12.508 6.453 -17.031 1 92.31 108 GLU A C 1
ATOM 924 O O . GLU A 1 108 ? 12 7.34 -17.719 1 92.31 108 GLU A O 1
ATOM 929 N N . GLU A 1 109 ? 13.445 6.695 -16.172 1 93.19 109 GLU A N 1
ATOM 930 C CA . GLU A 1 109 ? 14.023 8.023 -15.977 1 93.19 109 GLU A CA 1
ATOM 931 C C . GLU A 1 109 ? 14.766 8.5 -17.219 1 93.19 109 GLU A C 1
ATOM 933 O O . GLU A 1 109 ? 14.703 9.672 -17.578 1 93.19 109 GLU A O 1
ATOM 938 N N . ASP A 1 110 ? 15.492 7.578 -17.844 1 94.69 110 ASP A N 1
ATOM 939 C CA . ASP A 1 110 ? 16.312 7.871 -19.016 1 94.69 110 ASP A CA 1
ATOM 940 C C . ASP A 1 110 ? 16.359 6.68 -19.969 1 94.69 110 ASP A C 1
ATOM 942 O O . ASP A 1 110 ? 17.047 5.688 -19.703 1 94.69 110 ASP A O 1
ATOM 946 N N . LYS A 1 111 ? 15.805 6.824 -21.109 1 92 111 LYS A N 1
ATOM 947 C CA . LYS A 1 111 ? 15.664 5.727 -22.047 1 92 111 LYS A CA 1
ATOM 948 C C . LYS A 1 111 ? 17.031 5.301 -22.594 1 92 111 LYS A C 1
ATOM 950 O O . LYS A 1 111 ? 17.172 4.195 -23.125 1 92 111 LYS A O 1
ATOM 955 N N . SER A 1 112 ? 18.016 6.148 -22.469 1 95.31 112 SER A N 1
ATOM 956 C CA . SER A 1 112 ? 19.344 5.836 -23 1 95.31 112 SER A CA 1
ATOM 957 C C . SER A 1 112 ? 20.141 4.961 -22.047 1 95.31 112 SER A C 1
ATOM 959 O O . SER A 1 112 ? 21.25 4.543 -22.359 1 95.31 112 SER A O 1
ATOM 961 N N . ILE A 1 113 ? 19.531 4.648 -20.922 1 96.81 113 ILE A N 1
ATOM 962 C CA . ILE A 1 113 ? 20.234 3.936 -19.859 1 96.81 113 ILE A CA 1
ATOM 963 C C . ILE A 1 113 ? 20.703 2.574 -20.375 1 96.81 113 ILE A C 1
ATOM 965 O O . ILE A 1 113 ? 21.781 2.105 -20.016 1 96.81 113 ILE A O 1
ATOM 969 N N . LEU A 1 114 ? 19.922 1.916 -21.219 1 96.5 114 LEU A N 1
ATOM 970 C CA . LEU A 1 114 ? 20.297 0.597 -21.703 1 96.5 114 LEU A CA 1
ATOM 971 C C . LEU A 1 114 ? 21.547 0.676 -22.578 1 96.5 114 LEU A C 1
ATOM 973 O O . LEU A 1 114 ? 22.453 -0.166 -22.453 1 96.5 114 LEU A O 1
ATOM 977 N N . SER A 1 115 ? 21.625 1.689 -23.375 1 96.38 115 SER A N 1
ATOM 978 C CA . SER A 1 115 ? 22.812 1.9 -24.203 1 96.38 115 SER A CA 1
ATOM 979 C C . SER A 1 115 ? 24.031 2.264 -23.344 1 96.38 115 SER A C 1
ATOM 981 O O . SER A 1 115 ? 25.141 1.826 -23.625 1 96.38 115 SER A O 1
ATOM 983 N N . THR A 1 116 ? 23.766 3.111 -22.391 1 97.25 116 THR A N 1
ATOM 984 C CA . THR A 1 116 ? 24.828 3.49 -21.469 1 97.25 116 THR A CA 1
ATOM 985 C C . THR A 1 116 ? 25.406 2.26 -20.766 1 97.25 116 THR A C 1
ATOM 987 O O . THR A 1 116 ? 26.625 2.096 -20.688 1 97.25 116 THR A O 1
ATOM 990 N N . PHE A 1 117 ? 24.562 1.386 -20.312 1 97.19 117 PHE A N 1
ATOM 991 C CA . PHE A 1 117 ? 25 0.191 -19.609 1 97.19 117 PHE A CA 1
ATOM 992 C C . PHE A 1 117 ? 25.656 -0.797 -20.562 1 97.19 117 PHE A C 1
ATOM 994 O O . PHE A 1 117 ? 26.531 -1.564 -20.172 1 97.19 117 PHE A O 1
ATOM 1001 N N . GLN A 1 118 ? 25.172 -0.798 -21.812 1 96.5 118 GLN A N 1
ATOM 1002 C CA . GLN A 1 118 ? 25.875 -1.57 -22.844 1 96.5 118 GLN A CA 1
ATOM 1003 C C . GLN A 1 118 ? 27.359 -1.173 -22.906 1 96.5 118 GLN A C 1
ATOM 1005 O O . GLN A 1 118 ? 28.234 -2.033 -22.891 1 96.5 118 GLN A O 1
ATOM 1010 N N . ARG A 1 119 ? 27.625 0.087 -23 1 96.69 119 ARG A N 1
ATOM 1011 C CA . ARG A 1 119 ? 28.984 0.594 -23.078 1 96.69 119 ARG A CA 1
ATOM 1012 C C . ARG A 1 119 ? 29.766 0.238 -21.828 1 96.69 119 ARG A C 1
ATOM 1014 O O . ARG A 1 119 ? 30.938 -0.151 -21.906 1 96.69 119 ARG A O 1
ATOM 1021 N N . ILE A 1 120 ? 29.125 0.391 -20.734 1 96.75 120 ILE A N 1
ATOM 1022 C CA . ILE A 1 120 ? 29.75 0.095 -19.453 1 96.75 120 ILE A CA 1
ATOM 1023 C C . ILE A 1 120 ? 30.172 -1.373 -19.406 1 96.75 120 ILE A C 1
ATOM 1025 O O . ILE A 1 120 ? 31.297 -1.696 -18.984 1 96.75 120 ILE A O 1
ATOM 1029 N N . VAL A 1 121 ? 29.281 -2.246 -19.828 1 97 121 VAL A N 1
ATOM 1030 C CA . VAL A 1 121 ? 29.547 -3.68 -19.828 1 97 121 VAL A CA 1
ATOM 1031 C C . VAL A 1 121 ? 30.703 -3.982 -20.781 1 97 121 VAL A C 1
ATOM 1033 O O . VAL A 1 121 ? 31.641 -4.703 -20.406 1 97 121 VAL A O 1
ATOM 1036 N N . ASP A 1 122 ? 30.688 -3.393 -21.953 1 95.94 122 ASP A N 1
ATOM 1037 C CA . ASP A 1 122 ? 31.719 -3.639 -22.953 1 95.94 122 ASP A CA 1
ATOM 1038 C C . ASP A 1 122 ? 33.094 -3.174 -22.469 1 95.94 122 ASP A C 1
ATOM 1040 O O . ASP A 1 122 ? 34.125 -3.811 -22.75 1 95.94 122 ASP A O 1
ATOM 1044 N N . GLU A 1 123 ? 33.062 -2.146 -21.734 1 95.19 123 GLU A N 1
ATOM 1045 C CA . GLU A 1 123 ? 34.312 -1.567 -21.25 1 95.19 123 GLU A CA 1
ATOM 1046 C C . GLU A 1 123 ? 34.875 -2.369 -20.078 1 95.19 123 GLU A C 1
ATOM 1048 O O . GLU A 1 123 ? 36.062 -2.248 -19.734 1 95.19 123 GLU A O 1
ATOM 1053 N N . ASN A 1 124 ? 34.094 -3.174 -19.469 1 95.12 124 ASN A N 1
ATOM 1054 C CA . ASN A 1 124 ? 34.5 -3.85 -18.25 1 95.12 124 ASN A CA 1
ATOM 1055 C C . ASN A 1 124 ? 34.625 -5.359 -18.453 1 95.12 124 ASN A C 1
ATOM 1057 O O . ASN A 1 124 ? 34.781 -6.109 -17.5 1 95.12 124 ASN A O 1
ATOM 1061 N N . ARG A 1 125 ? 34.625 -5.84 -19.656 1 93.5 125 ARG A N 1
ATOM 1062 C CA . ARG A 1 125 ? 34.562 -7.266 -19.969 1 93.5 125 ARG A CA 1
ATOM 1063 C C . ARG A 1 125 ? 35.812 -7.969 -19.438 1 93.5 125 ARG A C 1
ATOM 1065 O O . ARG A 1 125 ? 35.781 -9.164 -19.141 1 93.5 125 ARG A O 1
ATOM 1072 N N . ASP A 1 126 ? 36.875 -7.23 -19.312 1 94.31 126 ASP A N 1
ATOM 1073 C CA . ASP A 1 126 ? 38.156 -7.816 -18.891 1 94.31 126 ASP A CA 1
ATOM 1074 C C . ASP A 1 126 ? 38.344 -7.664 -17.391 1 94.31 126 ASP A C 1
ATOM 1076 O O . ASP A 1 126 ? 39.406 -8.008 -16.859 1 94.31 126 ASP A O 1
ATOM 1080 N N . SER A 1 127 ? 37.375 -7.188 -16.703 1 96.31 127 SER A N 1
ATOM 1081 C CA . SER A 1 127 ? 37.469 -6.961 -15.266 1 96.31 127 SER A CA 1
ATOM 1082 C C . SER A 1 127 ? 36.781 -8.078 -14.484 1 96.31 127 SER A C 1
ATOM 1084 O O . SER A 1 127 ? 36.375 -9.07 -15.07 1 96.31 127 SER A O 1
ATOM 1086 N N . ARG A 1 128 ? 36.844 -7.953 -13.18 1 96.94 128 ARG A N 1
ATOM 1087 C CA . ARG A 1 128 ? 36.156 -8.875 -12.297 1 96.94 128 ARG A CA 1
ATOM 1088 C C . ARG A 1 128 ? 34.844 -8.266 -11.758 1 96.94 128 ARG A C 1
ATOM 1090 O O . ARG A 1 128 ? 34.281 -8.75 -10.773 1 96.94 128 ARG A O 1
ATOM 1097 N N . THR A 1 129 ? 34.438 -7.211 -12.477 1 97.69 129 THR A N 1
ATOM 1098 C CA . THR A 1 129 ? 33.25 -6.48 -12.062 1 97.69 129 THR A CA 1
ATOM 1099 C C . THR A 1 129 ? 32 -7.375 -12.133 1 97.69 129 THR A C 1
ATOM 1101 O O . THR A 1 129 ? 31.844 -8.133 -13.094 1 97.69 129 THR A O 1
ATOM 1104 N N . LYS A 1 130 ? 31.188 -7.355 -11.062 1 98.25 130 LYS A N 1
ATOM 1105 C CA . LYS A 1 130 ? 29.875 -7.988 -11.062 1 98.25 130 LYS A CA 1
ATOM 1106 C C . LYS A 1 130 ? 28.766 -6.945 -11.094 1 98.25 130 LYS A C 1
ATOM 1108 O O . LYS A 1 130 ? 28.656 -6.109 -10.195 1 98.25 130 LYS A O 1
ATOM 1113 N N . LEU A 1 131 ? 28 -6.949 -12.148 1 98 131 LEU A N 1
ATOM 1114 C CA . LEU A 1 131 ? 26.844 -6.074 -12.289 1 98 131 LEU A CA 1
ATOM 1115 C C . LEU A 1 131 ? 25.547 -6.867 -12.172 1 98 131 LEU A C 1
ATOM 1117 O O . LEU A 1 131 ? 25.266 -7.727 -13.008 1 98 131 LEU A O 1
ATOM 1121 N N . ILE A 1 132 ? 24.781 -6.625 -11.133 1 98.19 132 ILE A N 1
ATOM 1122 C CA . ILE A 1 132 ? 23.516 -7.32 -10.898 1 98.19 132 ILE A CA 1
ATOM 1123 C C . ILE A 1 132 ? 22.359 -6.328 -10.992 1 98.19 132 ILE A C 1
ATOM 1125 O O . ILE A 1 132 ? 22.266 -5.391 -10.195 1 98.19 132 ILE A O 1
ATOM 1129 N N . LEU A 1 133 ? 21.531 -6.539 -11.961 1 98.12 133 LEU A N 1
ATOM 1130 C CA . LEU A 1 133 ? 20.375 -5.684 -12.18 1 98.12 133 LEU A CA 1
ATOM 1131 C C . LEU A 1 133 ? 19.078 -6.406 -11.812 1 98.12 133 LEU A C 1
ATOM 1133 O O . LEU A 1 133 ? 18.797 -7.473 -12.352 1 98.12 133 LEU A O 1
ATOM 1137 N N . LEU A 1 134 ? 18.375 -5.828 -10.836 1 97.75 134 LEU A N 1
ATOM 1138 C CA . LEU A 1 134 ? 17.125 -6.418 -10.375 1 97.75 134 LEU A CA 1
ATOM 1139 C C . LEU A 1 134 ? 15.93 -5.605 -10.867 1 97.75 134 LEU A C 1
ATOM 1141 O O . LEU A 1 134 ? 16.047 -4.398 -11.086 1 97.75 134 LEU A O 1
ATOM 1145 N N . GLY A 1 135 ? 14.805 -6.301 -11.023 1 95.25 135 GLY A N 1
ATOM 1146 C CA . GLY A 1 135 ? 13.586 -5.59 -11.375 1 95.25 135 GLY A CA 1
ATOM 1147 C C . GLY A 1 135 ? 12.328 -6.352 -11.016 1 95.25 135 GLY A C 1
ATOM 1148 O O . GLY A 1 135 ? 12.273 -7.574 -11.148 1 95.25 135 GLY A O 1
ATOM 1149 N N . SER A 1 136 ? 11.328 -5.594 -10.562 1 92.38 136 SER A N 1
ATOM 1150 C CA . SER A 1 136 ? 10.039 -6.188 -10.219 1 92.38 136 SER A CA 1
ATOM 1151 C C . SER A 1 136 ? 9.062 -6.105 -11.391 1 92.38 136 SER A C 1
ATOM 1153 O O . SER A 1 136 ? 8.031 -6.781 -11.398 1 92.38 136 SER A O 1
ATOM 1155 N N . SER A 1 137 ? 9.336 -5.195 -12.273 1 89.94 137 SER A N 1
ATOM 1156 C CA . SER A 1 137 ? 8.531 -5.125 -13.484 1 89.94 137 SER A CA 1
ATOM 1157 C C . SER A 1 137 ? 8.922 -6.215 -14.477 1 89.94 137 SER A C 1
ATOM 1159 O O . SER A 1 137 ? 9.852 -6.043 -15.266 1 89.94 137 SER A O 1
ATOM 1161 N N . ILE A 1 138 ? 8.156 -7.211 -14.445 1 88.75 138 ILE A N 1
ATOM 1162 C CA . ILE A 1 138 ? 8.492 -8.383 -15.242 1 88.75 138 ILE A CA 1
ATOM 1163 C C . ILE A 1 138 ? 8.547 -8.008 -16.719 1 88.75 138 ILE A C 1
ATOM 1165 O O . ILE A 1 138 ? 9.492 -8.352 -17.422 1 88.75 138 ILE A O 1
ATOM 1169 N N . SER A 1 139 ? 7.59 -7.219 -17.141 1 86.88 139 SER A N 1
ATOM 1170 C CA . SER A 1 139 ? 7.512 -6.844 -18.547 1 86.88 139 SER A CA 1
ATOM 1171 C C . SER A 1 139 ? 8.75 -6.062 -18.984 1 86.88 139 SER A C 1
ATOM 1173 O O . SER A 1 139 ? 9.352 -6.363 -20.031 1 86.88 139 SER A O 1
ATOM 1175 N N . VAL A 1 140 ? 9.203 -5.145 -18.219 1 90.25 140 VAL A N 1
ATOM 1176 C CA . VAL A 1 140 ? 10.352 -4.312 -18.547 1 90.25 140 VAL A CA 1
ATOM 1177 C C . VAL A 1 140 ? 11.625 -5.164 -18.531 1 90.25 140 VAL A C 1
ATOM 1179 O O . VAL A 1 140 ? 12.461 -5.047 -19.422 1 90.25 140 VAL A O 1
ATOM 1182 N N . MET A 1 141 ? 11.711 -6.035 -17.609 1 93.19 141 MET A N 1
ATOM 1183 C CA . MET A 1 141 ? 12.922 -6.844 -17.469 1 93.19 141 MET A CA 1
ATOM 1184 C C . MET A 1 141 ? 13.008 -7.867 -18.609 1 93.19 141 MET A C 1
ATOM 1186 O O . MET A 1 141 ? 14.102 -8.195 -19.062 1 93.19 141 MET A O 1
ATOM 1190 N N . GLU A 1 142 ? 11.867 -8.336 -18.984 1 89.81 142 GLU A N 1
ATOM 1191 C CA . GLU A 1 142 ? 11.859 -9.227 -20.141 1 89.81 142 GLU A CA 1
ATOM 1192 C C . GLU A 1 142 ? 12.312 -8.492 -21.406 1 89.81 142 GLU A C 1
ATOM 1194 O O . GLU A 1 142 ? 12.977 -9.078 -22.266 1 89.81 142 GLU A O 1
ATOM 1199 N N . ASP A 1 143 ? 11.961 -7.301 -21.5 1 90.56 143 ASP A N 1
ATOM 1200 C CA . ASP A 1 143 ? 12.422 -6.488 -22.609 1 90.56 143 ASP A CA 1
ATOM 1201 C C . ASP A 1 143 ? 13.93 -6.301 -22.578 1 90.56 143 ASP A C 1
ATOM 1203 O O . ASP A 1 143 ? 14.594 -6.289 -23.609 1 90.56 143 ASP A O 1
ATOM 1207 N N . VAL A 1 144 ? 14.445 -6.152 -21.391 1 92.38 144 VAL A N 1
ATOM 1208 C CA . VAL A 1 144 ? 15.891 -6.012 -21.203 1 92.38 144 VAL A CA 1
ATOM 1209 C C . VAL A 1 144 ? 16.594 -7.27 -21.703 1 92.38 144 VAL A C 1
ATOM 1211 O O . VAL A 1 144 ? 17.719 -7.191 -22.203 1 92.38 144 VAL A O 1
ATOM 1214 N N . LEU A 1 145 ? 15.93 -8.383 -21.594 1 92.31 145 LEU A N 1
ATOM 1215 C CA . LEU A 1 145 ? 16.5 -9.672 -21.953 1 92.31 145 LEU A CA 1
ATOM 1216 C C . LEU A 1 145 ? 16.25 -10 -23.422 1 92.31 145 LEU A C 1
ATOM 1218 O O . LEU A 1 145 ? 16.875 -10.922 -23.969 1 92.31 145 LEU A O 1
ATOM 1222 N N . SER A 1 146 ? 15.43 -9.211 -24.016 1 91 146 SER A N 1
ATOM 1223 C CA . SER A 1 146 ? 15.008 -9.531 -25.375 1 91 146 SER A CA 1
ATOM 1224 C C . SER A 1 146 ? 16.109 -9.234 -26.375 1 91 146 SER A C 1
ATOM 1226 O O . SER A 1 146 ? 17.062 -8.5 -26.078 1 91 146 SER A O 1
ATOM 1228 N N . TYR A 1 147 ? 15.953 -9.703 -27.562 1 83.44 147 TYR A N 1
ATOM 1229 C CA . TYR A 1 147 ? 16.938 -9.594 -28.625 1 83.44 147 TYR A CA 1
ATOM 1230 C C . TYR A 1 147 ? 17.156 -8.141 -29.031 1 83.44 147 TYR A C 1
ATOM 1232 O O . TYR A 1 147 ? 18.25 -7.758 -29.453 1 83.44 147 TYR A O 1
ATOM 1240 N N . ARG A 1 148 ? 16.281 -7.332 -28.922 1 85.56 148 ARG A N 1
ATOM 1241 C CA . ARG A 1 148 ? 16.344 -5.938 -29.359 1 85.56 148 ARG A CA 1
ATOM 1242 C C . ARG A 1 148 ? 17.078 -5.082 -28.344 1 85.56 148 ARG A C 1
ATOM 1244 O O . ARG A 1 148 ? 17.484 -3.955 -28.641 1 85.56 148 ARG A O 1
ATOM 1251 N N . SER A 1 149 ? 17.25 -5.68 -27.156 1 91.12 149 SER A N 1
ATOM 1252 C CA . SER A 1 149 ? 17.875 -4.902 -26.094 1 91.12 149 SER A CA 1
ATOM 1253 C C . SER A 1 149 ? 19.375 -4.789 -26.297 1 91.12 149 SER A C 1
ATOM 1255 O O . SER A 1 149 ? 20.031 -5.77 -26.672 1 91.12 149 SER A O 1
ATOM 1257 N N . PRO A 1 150 ? 19.891 -3.557 -26.016 1 91.81 150 PRO A N 1
ATOM 1258 C CA . PRO A 1 150 ? 21.328 -3.365 -26.078 1 91.81 150 PRO A CA 1
ATOM 1259 C C . PRO A 1 150 ? 22.109 -4.316 -25.172 1 91.81 150 PRO A C 1
ATOM 1261 O O . PRO A 1 150 ? 23.281 -4.586 -25.406 1 91.81 150 PRO A O 1
ATOM 1264 N N . LEU A 1 151 ? 21.5 -4.793 -24.203 1 92.69 151 LEU A N 1
ATOM 1265 C CA . LEU A 1 151 ? 22.188 -5.641 -23.234 1 92.69 151 LEU A CA 1
ATOM 1266 C C . LEU A 1 151 ? 22.062 -7.113 -23.609 1 92.69 151 LEU A C 1
ATOM 1268 O O . LEU A 1 151 ? 22.609 -7.984 -22.938 1 92.69 151 LEU A O 1
ATOM 1272 N N . TYR A 1 152 ? 21.266 -7.219 -24.734 1 89.69 152 TYR A N 1
ATOM 1273 C CA . TYR A 1 152 ? 21.094 -8.586 -25.203 1 89.69 152 TYR A CA 1
ATOM 1274 C C . TYR A 1 152 ? 22.438 -9.219 -25.547 1 89.69 152 TYR A C 1
ATOM 1276 O O . TYR A 1 152 ? 23.297 -8.586 -26.188 1 89.69 152 TYR A O 1
ATOM 1284 N N . GLY A 1 153 ? 22.688 -10.461 -25.156 1 88.75 153 GLY A N 1
ATOM 1285 C CA . GLY A 1 153 ? 23.906 -11.188 -25.469 1 88.75 153 GLY A CA 1
ATOM 1286 C C . GLY A 1 153 ? 25.062 -10.859 -24.516 1 88.75 153 GLY A C 1
ATOM 1287 O O . GLY A 1 153 ? 26.125 -11.469 -24.609 1 88.75 153 GLY A O 1
ATOM 1288 N N . ARG A 1 154 ? 24.891 -9.93 -23.719 1 92.19 154 ARG A N 1
ATOM 1289 C CA . ARG A 1 154 ? 25.938 -9.516 -22.797 1 92.19 154 ARG A CA 1
ATOM 1290 C C . ARG A 1 154 ? 25.719 -10.094 -21.406 1 92.19 154 ARG A C 1
ATOM 1292 O O . ARG A 1 154 ? 26.625 -10.117 -20.578 1 92.19 154 ARG A O 1
ATOM 1299 N N . ARG A 1 155 ? 24.5 -10.484 -21.188 1 91.94 155 ARG A N 1
ATOM 1300 C CA . ARG A 1 155 ? 24.203 -11.07 -19.891 1 91.94 155 ARG A CA 1
ATOM 1301 C C . ARG A 1 155 ? 24.906 -12.406 -19.703 1 91.94 155 ARG A C 1
ATOM 1303 O O . ARG A 1 155 ? 25 -13.195 -20.641 1 91.94 155 ARG A O 1
ATOM 1310 N N . THR A 1 156 ? 25.406 -12.641 -18.594 1 93.44 156 THR A N 1
ATOM 1311 C CA . THR A 1 156 ? 26.094 -13.898 -18.297 1 93.44 156 THR A CA 1
ATOM 1312 C C . THR A 1 156 ? 25.141 -14.867 -17.594 1 93.44 156 THR A C 1
ATOM 1314 O O . THR A 1 156 ? 25.344 -16.078 -17.641 1 93.44 156 THR A O 1
ATOM 1317 N N . ALA A 1 157 ? 24.141 -14.297 -16.969 1 93.56 157 ALA A N 1
ATOM 1318 C CA . ALA A 1 157 ? 23.125 -15.109 -16.312 1 93.56 157 ALA A CA 1
ATOM 1319 C C . ALA A 1 157 ? 21.828 -14.328 -16.125 1 93.56 157 ALA A C 1
ATOM 1321 O O . ALA A 1 157 ? 21.828 -13.094 -16.094 1 93.56 157 ALA A O 1
ATOM 1322 N N . SER A 1 158 ? 20.781 -15 -16.156 1 94.25 158 SER A N 1
ATOM 1323 C CA . SER A 1 158 ? 19.484 -14.453 -15.797 1 94.25 158 SER A CA 1
ATOM 1324 C C . SER A 1 158 ? 18.75 -15.375 -14.82 1 94.25 158 SER A C 1
ATOM 1326 O O . SER A 1 158 ? 18.859 -16.594 -14.922 1 94.25 158 SER A O 1
ATOM 1328 N N . LEU A 1 159 ? 18.188 -14.812 -13.891 1 94 159 LEU A N 1
ATOM 1329 C CA . LEU A 1 159 ? 17.469 -15.555 -12.852 1 94 159 LEU A CA 1
ATOM 1330 C C . LEU A 1 159 ? 16.062 -15 -12.656 1 94 159 LEU A C 1
ATOM 1332 O O . LEU A 1 159 ? 15.891 -13.867 -12.195 1 94 159 LEU A O 1
ATOM 1336 N N . LYS A 1 160 ? 15.07 -15.766 -13.031 1 93 160 LYS A N 1
ATOM 1337 C CA . LYS A 1 160 ? 13.688 -15.445 -12.695 1 93 160 LYS A CA 1
ATOM 1338 C C . LYS A 1 160 ? 13.305 -16.031 -11.344 1 93 160 LYS A C 1
ATOM 1340 O O . LYS A 1 160 ? 13.25 -17.25 -11.18 1 93 160 LYS A O 1
ATOM 1345 N N . VAL A 1 161 ? 13.055 -15.172 -10.391 1 93 161 VAL A N 1
ATOM 1346 C CA . VAL A 1 161 ? 12.656 -15.633 -9.062 1 93 161 VAL A CA 1
ATOM 1347 C C . VAL A 1 161 ? 11.141 -15.836 -9.023 1 93 161 VAL A C 1
ATOM 1349 O O . VAL A 1 161 ? 10.375 -14.898 -9.242 1 93 161 VAL A O 1
ATOM 1352 N N . GLY A 1 162 ? 10.711 -17.062 -8.82 1 91.75 162 GLY A N 1
ATOM 1353 C CA . GLY A 1 162 ? 9.289 -17.375 -8.797 1 91.75 162 GLY A CA 1
ATOM 1354 C C . GLY A 1 162 ? 8.781 -17.75 -7.418 1 91.75 162 GLY A C 1
ATOM 1355 O O . GLY A 1 162 ? 9.5 -17.609 -6.426 1 91.75 162 GLY A O 1
ATOM 1356 N N . GLU A 1 163 ? 7.547 -18.156 -7.383 1 92.88 163 GLU A N 1
ATOM 1357 C CA . GLU A 1 163 ? 6.926 -18.562 -6.129 1 92.88 163 GLU A CA 1
ATOM 1358 C C . GLU A 1 163 ? 7.531 -19.875 -5.613 1 92.88 163 GLU A C 1
ATOM 1360 O O . GLU A 1 163 ? 8.047 -20.672 -6.398 1 92.88 163 GLU A O 1
ATOM 1365 N N . LEU A 1 164 ? 7.484 -20.031 -4.332 1 93.19 164 LEU A N 1
ATOM 1366 C CA . LEU A 1 164 ? 7.82 -21.328 -3.742 1 93.19 164 LEU A CA 1
ATOM 1367 C C . LEU A 1 164 ? 6.777 -22.375 -4.105 1 93.19 164 LEU A C 1
ATOM 1369 O O . LEU A 1 164 ? 5.59 -22.062 -4.238 1 93.19 164 LEU A O 1
ATOM 1373 N N . LYS A 1 165 ? 7.219 -23.578 -4.27 1 93.06 165 LYS A N 1
ATOM 1374 C CA . LYS A 1 165 ? 6.301 -24.703 -4.422 1 93.06 165 LYS A CA 1
ATOM 1375 C C . LYS A 1 165 ? 5.66 -25.078 -3.088 1 93.06 165 LYS A C 1
ATOM 1377 O O . LYS A 1 165 ? 6.125 -24.656 -2.029 1 93.06 165 LYS A O 1
ATOM 1382 N N . PHE A 1 166 ? 4.566 -25.828 -3.18 1 96.38 166 PHE A N 1
ATOM 1383 C CA . PHE A 1 166 ? 3.875 -26.219 -1.959 1 96.38 166 PHE A CA 1
ATOM 1384 C C . PHE A 1 166 ? 4.812 -26.984 -1.027 1 96.38 166 PHE A C 1
ATOM 1386 O O . PHE A 1 166 ? 4.844 -26.719 0.177 1 96.38 166 PHE A O 1
ATOM 1393 N N . ARG A 1 167 ? 5.566 -27.844 -1.549 1 93.56 167 ARG A N 1
ATOM 1394 C CA . ARG A 1 167 ? 6.438 -28.688 -0.738 1 93.56 167 ARG A CA 1
ATOM 1395 C C . ARG A 1 167 ? 7.469 -27.859 0.012 1 93.56 167 ARG A C 1
ATOM 1397 O O . ARG A 1 167 ? 7.895 -28.219 1.109 1 93.56 167 ARG A O 1
ATOM 1404 N N . ASP A 1 168 ? 7.824 -26.719 -0.55 1 91.81 168 ASP A N 1
ATOM 1405 C CA . ASP A 1 168 ? 8.82 -25.844 0.061 1 91.81 168 ASP A CA 1
ATOM 1406 C C . ASP A 1 168 ? 8.281 -25.219 1.353 1 91.81 168 ASP A C 1
ATOM 1408 O O . ASP A 1 168 ? 9.055 -24.719 2.168 1 91.81 168 ASP A O 1
ATOM 1412 N N . LEU A 1 169 ? 6.992 -25.281 1.591 1 94 169 LEU A N 1
ATOM 1413 C CA . LEU A 1 169 ? 6.387 -24.703 2.781 1 94 169 LEU A CA 1
ATOM 1414 C C . LEU A 1 169 ? 6.715 -25.531 4.02 1 94 169 LEU A C 1
ATOM 1416 O O . LEU A 1 169 ? 6.516 -25.062 5.148 1 94 169 LEU A O 1
ATOM 1420 N N . ARG A 1 170 ? 7.23 -26.688 3.838 1 91.62 170 ARG A N 1
ATOM 1421 C CA . ARG A 1 170 ? 7.582 -27.578 4.941 1 91.62 170 ARG A CA 1
ATOM 1422 C C . ARG A 1 170 ? 8.57 -26.906 5.887 1 91.62 170 ARG A C 1
ATOM 1424 O O . ARG A 1 170 ? 8.602 -27.203 7.082 1 91.62 170 ARG A O 1
ATOM 1431 N N . HIS A 1 171 ? 9.312 -26 5.383 1 88.31 171 HIS A N 1
ATOM 1432 C CA . HIS A 1 171 ? 10.359 -25.344 6.152 1 88.31 171 HIS A CA 1
ATOM 1433 C C . HIS A 1 171 ? 9.789 -24.25 7.059 1 88.31 171 HIS A C 1
ATOM 1435 O O . HIS A 1 171 ? 10.5 -23.703 7.902 1 88.31 171 HIS A O 1
ATOM 1441 N N . LEU A 1 172 ? 8.547 -24 6.961 1 90.62 172 LEU A N 1
ATOM 1442 C CA . LEU A 1 172 ? 7.945 -22.891 7.699 1 90.62 172 LEU A CA 1
ATOM 1443 C C . LEU A 1 172 ? 7.258 -23.391 8.969 1 90.62 172 LEU A C 1
ATOM 1445 O O . LEU A 1 172 ? 6.707 -22.594 9.734 1 90.62 172 LEU A O 1
ATOM 1449 N N . GLY A 1 173 ? 7.301 -24.688 9.203 1 89.94 173 GLY A N 1
ATOM 1450 C CA . GLY A 1 173 ? 6.828 -25.266 10.453 1 89.94 173 GLY A CA 1
ATOM 1451 C C . GLY A 1 173 ? 5.324 -25.453 10.492 1 89.94 173 GLY A C 1
ATOM 1452 O O . GLY A 1 173 ? 4.746 -25.672 11.555 1 89.94 173 GLY A O 1
ATOM 1453 N N . PHE A 1 174 ? 4.629 -25.375 9.398 1 94.19 174 PHE A N 1
ATOM 1454 C CA . PHE A 1 174 ? 3.188 -25.594 9.344 1 94.19 174 PHE A CA 1
ATOM 1455 C C . PHE A 1 174 ? 2.863 -27.078 9.289 1 94.19 174 PHE A C 1
ATOM 1457 O O . PHE A 1 174 ? 3.604 -27.859 8.688 1 94.19 174 PHE A O 1
ATOM 1464 N N . SER A 1 175 ? 1.786 -27.469 9.984 1 96.12 175 SER A N 1
ATOM 1465 C CA . SER A 1 175 ? 1.242 -28.781 9.641 1 96.12 175 SER A CA 1
ATOM 1466 C C . SER A 1 175 ? 0.775 -28.828 8.195 1 96.12 175 SER A C 1
ATOM 1468 O O . SER A 1 175 ? 0.485 -27.781 7.594 1 96.12 175 SER A O 1
ATOM 1470 N N . VAL A 1 176 ? 0.681 -29.969 7.633 1 96.88 176 VAL A N 1
ATOM 1471 C CA . VAL A 1 176 ? 0.333 -30.094 6.223 1 96.88 176 VAL A CA 1
ATOM 1472 C C . VAL A 1 176 ? -1.064 -29.531 5.98 1 96.88 176 VAL A C 1
ATOM 1474 O O . VAL A 1 176 ? -1.314 -28.891 4.953 1 96.88 176 VAL A O 1
ATOM 1477 N N . GLU A 1 177 ? -1.965 -29.719 6.883 1 96.69 177 GLU A N 1
ATOM 1478 C CA . GLU A 1 177 ? -3.316 -29.172 6.742 1 96.69 177 GLU A CA 1
ATOM 1479 C C . GLU A 1 177 ? -3.307 -27.656 6.742 1 96.69 177 GLU A C 1
ATOM 1481 O O . GLU A 1 177 ? -3.973 -27.016 5.918 1 96.69 177 GLU A O 1
ATOM 1486 N N . GLU A 1 178 ? -2.576 -27.141 7.691 1 97.38 178 GLU A N 1
ATOM 1487 C CA . GLU A 1 178 ? -2.455 -25.688 7.738 1 97.38 178 GLU A CA 1
ATOM 1488 C C . GLU A 1 178 ? -1.706 -25.156 6.52 1 97.38 178 GLU A C 1
ATOM 1490 O O . GLU A 1 178 ? -2.02 -24.062 6.012 1 97.38 178 GLU A O 1
ATOM 1495 N N . ALA A 1 179 ? -0.725 -25.938 6.102 1 97.69 179 ALA A N 1
ATOM 1496 C CA . ALA A 1 179 ? 0.031 -25.547 4.918 1 97.69 179 ALA A CA 1
ATOM 1497 C C . ALA A 1 179 ? -0.878 -25.438 3.697 1 97.69 179 ALA A C 1
ATOM 1499 O O . ALA A 1 179 ? -0.725 -24.516 2.879 1 97.69 179 ALA A O 1
ATOM 1500 N N . VAL A 1 180 ? -1.835 -26.344 3.553 1 98.31 180 VAL A N 1
ATOM 1501 C CA . VAL A 1 180 ? -2.771 -26.297 2.434 1 98.31 180 VAL A CA 1
ATOM 1502 C C . VAL A 1 180 ? -3.613 -25.031 2.506 1 98.31 180 VAL A C 1
ATOM 1504 O O . VAL A 1 180 ? -3.777 -24.328 1.505 1 98.31 180 VAL A O 1
ATOM 1507 N N . LYS A 1 181 ? -4.125 -24.734 3.703 1 98.44 181 LYS A N 1
ATOM 1508 C CA . LYS A 1 181 ? -4.941 -23.547 3.9 1 98.44 181 LYS A CA 1
ATOM 1509 C C . LYS A 1 181 ? -4.148 -22.281 3.598 1 98.44 181 LYS A C 1
ATOM 1511 O O . LYS A 1 181 ? -4.625 -21.406 2.873 1 98.44 181 LYS A O 1
ATOM 1516 N N . ILE A 1 182 ? -2.939 -22.266 4.094 1 98.31 182 ILE A N 1
ATOM 1517 C CA . ILE A 1 182 ? -2.092 -21.094 3.951 1 98.31 182 ILE A CA 1
ATOM 1518 C C . ILE A 1 182 ? -1.66 -20.938 2.494 1 98.31 182 ILE A C 1
ATOM 1520 O O . ILE A 1 182 ? -1.618 -19.828 1.966 1 98.31 182 ILE A O 1
ATOM 1524 N N . TYR A 1 183 ? -1.397 -22.062 1.843 1 98.19 183 TYR A N 1
ATOM 1525 C CA . TYR A 1 183 ? -1.033 -22.047 0.43 1 98.19 183 TYR A CA 1
ATOM 1526 C C . TYR A 1 183 ? -2.174 -21.5 -0.421 1 98.19 183 TYR A C 1
ATOM 1528 O O . TYR A 1 183 ? -1.938 -20.828 -1.426 1 98.19 183 TYR A O 1
ATOM 1536 N N . GLY A 1 184 ? -3.365 -21.797 -0.058 1 98.31 184 GLY A N 1
ATOM 1537 C CA . GLY A 1 184 ? -4.527 -21.266 -0.756 1 98.31 184 GLY A CA 1
ATOM 1538 C C . GLY A 1 184 ? -4.625 -19.75 -0.695 1 98.31 184 GLY A C 1
ATOM 1539 O O . GLY A 1 184 ? -5.152 -19.125 -1.615 1 98.31 184 GLY A O 1
ATOM 1540 N N . PHE A 1 185 ? -4.086 -19.219 0.301 1 98.06 185 PHE A N 1
ATOM 1541 C CA . PHE A 1 185 ? -4.059 -17.781 0.523 1 98.06 185 PHE A CA 1
ATOM 1542 C C . PHE A 1 185 ? -2.807 -17.156 -0.085 1 98.06 185 PHE A C 1
ATOM 1544 O O . PHE A 1 185 ? -2.896 -16.297 -0.958 1 98.06 185 PHE A O 1
ATOM 1551 N N . ALA A 1 186 ? -1.697 -17.609 0.251 1 97.06 186 ALA A N 1
ATOM 1552 C CA . ALA A 1 186 ? -0.427 -16.922 0.031 1 97.06 186 ALA A CA 1
ATOM 1553 C C . ALA A 1 186 ? 0.278 -17.453 -1.213 1 97.06 186 ALA A C 1
ATOM 1555 O O . ALA A 1 186 ? 1.214 -16.844 -1.719 1 97.06 186 ALA A O 1
ATOM 1556 N N . GLY A 1 187 ? -0.228 -18.656 -1.708 1 96.62 187 GLY A N 1
ATOM 1557 C CA . GLY A 1 187 ? 0.652 -19.312 -2.654 1 96.62 187 GLY A CA 1
ATOM 1558 C C . GLY A 1 187 ? 2.064 -19.5 -2.131 1 96.62 187 GLY A C 1
ATOM 1559 O O . GLY A 1 187 ? 2.26 -19.828 -0.959 1 96.62 187 GLY A O 1
ATOM 1560 N N . GLY A 1 188 ? 2.977 -19.391 -2.975 1 94.94 188 GLY A N 1
ATOM 1561 C CA . GLY A 1 188 ? 4.371 -19.531 -2.592 1 94.94 188 GLY A CA 1
ATOM 1562 C C . GLY A 1 188 ? 5.07 -18.203 -2.391 1 94.94 188 GLY A C 1
ATOM 1563 O O . GLY A 1 188 ? 6.289 -18.094 -2.559 1 94.94 188 GLY A O 1
ATOM 1564 N N . VAL A 1 189 ? 4.328 -17.141 -2.113 1 94.06 189 VAL A N 1
ATOM 1565 C CA . VAL A 1 189 ? 4.914 -15.82 -1.955 1 94.06 189 VAL A CA 1
ATOM 1566 C C . VAL A 1 189 ? 5.438 -15.648 -0.531 1 94.06 189 VAL A C 1
ATOM 1568 O O . VAL A 1 189 ? 4.66 -15.586 0.422 1 94.06 189 VAL A O 1
ATOM 1571 N N . PRO A 1 190 ? 6.672 -15.484 -0.36 1 92 190 PRO A N 1
ATOM 1572 C CA . PRO A 1 190 ? 7.289 -15.492 0.97 1 92 190 PRO A CA 1
ATOM 1573 C C . PRO A 1 190 ? 6.742 -14.391 1.878 1 92 190 PRO A C 1
ATOM 1575 O O . PRO A 1 190 ? 6.504 -14.625 3.064 1 92 190 PRO A O 1
ATOM 1578 N N . MET A 1 191 ? 6.551 -13.219 1.383 1 90.12 191 MET A N 1
ATOM 1579 C CA . MET A 1 191 ? 6.082 -12.102 2.195 1 90.12 191 MET A CA 1
ATOM 1580 C C . MET A 1 191 ? 4.758 -12.438 2.871 1 90.12 191 MET A C 1
ATOM 1582 O O . MET A 1 191 ? 4.559 -12.133 4.051 1 90.12 191 MET A O 1
ATOM 1586 N N . TYR A 1 192 ? 3.854 -13.078 2.162 1 93.56 192 TYR A N 1
ATOM 1587 C CA . TYR A 1 192 ? 2.561 -13.445 2.729 1 93.56 192 TYR A CA 1
ATOM 1588 C C . TYR A 1 192 ? 2.703 -14.617 3.695 1 93.56 192 TYR A C 1
ATOM 1590 O O . TYR A 1 192 ? 2.084 -14.625 4.762 1 93.56 192 TYR A O 1
ATOM 1598 N N . LEU A 1 193 ? 3.537 -15.547 3.33 1 93.88 193 LEU A N 1
ATOM 1599 C CA . LEU A 1 193 ? 3.719 -16.766 4.113 1 93.88 193 LEU A CA 1
ATOM 1600 C C . LEU A 1 193 ? 4.25 -16.438 5.504 1 93.88 193 LEU A C 1
ATOM 1602 O O . LEU A 1 193 ? 3.836 -17.062 6.492 1 93.88 193 LEU A O 1
ATOM 1606 N N . THR A 1 194 ? 5.062 -15.484 5.617 1 88.31 194 THR A N 1
ATOM 1607 C CA . THR A 1 194 ? 5.723 -15.188 6.883 1 88.31 194 THR A CA 1
ATOM 1608 C C . THR A 1 194 ? 4.801 -14.383 7.797 1 88.31 194 THR A C 1
ATOM 1610 O O . THR A 1 194 ? 5.062 -14.25 8.992 1 88.31 194 THR A O 1
ATOM 1613 N N . ARG A 1 195 ? 3.748 -13.898 7.297 1 88.81 195 ARG A N 1
ATOM 1614 C CA . ARG A 1 195 ? 2.83 -13.07 8.078 1 88.81 195 ARG A CA 1
ATOM 1615 C C . ARG A 1 195 ? 1.771 -13.93 8.758 1 88.81 195 ARG A C 1
ATOM 1617 O O . ARG A 1 195 ? 1.126 -13.484 9.711 1 88.81 195 ARG A O 1
ATOM 1624 N N . VAL A 1 196 ? 1.636 -15.109 8.242 1 94.69 196 VAL A N 1
ATOM 1625 C CA . VAL A 1 196 ? 0.507 -15.93 8.68 1 94.69 196 VAL A CA 1
ATOM 1626 C C . VAL A 1 196 ? 0.868 -16.672 9.961 1 94.69 196 VAL A C 1
ATOM 1628 O O . VAL A 1 196 ? 1.975 -17.203 10.094 1 94.69 196 VAL A O 1
ATOM 1631 N N . THR A 1 197 ? 0.01 -16.641 10.867 1 94.38 197 THR A N 1
ATOM 1632 C CA . THR A 1 197 ? 0.119 -17.438 12.086 1 94.38 197 THR A CA 1
ATOM 1633 C C . THR A 1 197 ? -1.04 -18.422 12.195 1 94.38 197 THR A C 1
ATOM 1635 O O . THR A 1 197 ? -2.203 -18.016 12.258 1 94.38 197 THR A O 1
ATOM 1638 N N . PRO A 1 198 ? -0.745 -19.672 12.258 1 95.88 198 PRO A N 1
ATOM 1639 C CA . PRO A 1 198 ? -1.827 -20.641 12.43 1 95.88 198 PRO A CA 1
ATOM 1640 C C . PRO A 1 198 ? -2.523 -20.516 13.781 1 95.88 198 PRO A C 1
ATOM 1642 O O . PRO A 1 198 ? -1.908 -20.078 14.758 1 95.88 198 PRO A O 1
ATOM 1645 N N . PRO A 1 199 ? -3.828 -21.031 13.898 1 97.56 199 PRO A N 1
ATOM 1646 C CA . PRO A 1 199 ? -4.668 -21.547 12.82 1 97.56 199 PRO A CA 1
ATOM 1647 C C . PRO A 1 199 ? -5.031 -20.469 11.789 1 97.56 199 PRO A C 1
ATOM 1649 O O . PRO A 1 199 ? -5.43 -19.359 12.164 1 97.56 199 PRO A O 1
ATOM 1652 N N . PHE A 1 200 ? -5.066 -20.844 10.531 1 97.94 200 PHE A N 1
ATOM 1653 C CA . PHE A 1 200 ? -5.141 -19.891 9.43 1 97.94 200 PHE A CA 1
ATOM 1654 C C . PHE A 1 200 ? -6.453 -19.109 9.469 1 97.94 200 PHE A C 1
ATOM 1656 O O . PHE A 1 200 ? -6.457 -17.891 9.391 1 97.94 200 PHE A O 1
ATOM 1663 N N . LEU A 1 201 ? -7.559 -19.797 9.547 1 98.06 201 LEU A N 1
ATOM 1664 C CA . LEU A 1 201 ? -8.859 -19.156 9.461 1 98.06 201 LEU A CA 1
ATOM 1665 C C . LEU A 1 201 ? -9.039 -18.141 10.586 1 98.06 201 LEU A C 1
ATOM 1667 O O . LEU A 1 201 ? -9.656 -17.094 10.391 1 98.06 201 LEU A O 1
ATOM 1671 N N . ASP A 1 202 ? -8.555 -18.484 11.773 1 97.88 202 ASP A N 1
ATOM 1672 C CA . ASP A 1 202 ? -8.594 -17.531 12.875 1 97.88 202 ASP A CA 1
ATOM 1673 C C . ASP A 1 202 ? -7.758 -16.281 12.555 1 97.88 202 ASP A C 1
ATOM 1675 O O . ASP A 1 202 ? -8.203 -15.164 12.781 1 97.88 202 ASP A O 1
ATOM 1679 N N . TRP A 1 203 ? -6.605 -16.547 12.062 1 97.56 203 TRP A N 1
ATOM 1680 C CA . TRP A 1 203 ? -5.691 -15.461 11.742 1 97.56 203 TRP A CA 1
ATOM 1681 C C . TRP A 1 203 ? -6.289 -14.547 10.68 1 97.56 203 TRP A C 1
ATOM 1683 O O . TRP A 1 203 ? -6.328 -13.328 10.852 1 97.56 203 TRP A O 1
ATOM 1693 N N . VAL A 1 204 ? -6.793 -15.156 9.57 1 97.94 204 VAL A N 1
ATOM 1694 C CA . VAL A 1 204 ? -7.238 -14.344 8.438 1 97.94 204 VAL A CA 1
ATOM 1695 C C . VAL A 1 204 ? -8.492 -13.562 8.828 1 97.94 204 VAL A C 1
ATOM 1697 O O . VAL A 1 204 ? -8.672 -12.414 8.406 1 97.94 204 VAL A O 1
ATOM 1700 N N . ASN A 1 205 ? -9.383 -14.148 9.602 1 97.81 205 ASN A N 1
ATOM 1701 C CA . ASN A 1 205 ? -10.594 -13.453 10.023 1 97.81 205 ASN A CA 1
ATOM 1702 C C . ASN A 1 205 ? -10.281 -12.312 10.992 1 97.81 205 ASN A C 1
ATOM 1704 O O . ASN A 1 205 ? -10.977 -11.297 11 1 97.81 205 ASN A O 1
ATOM 1708 N N . ARG A 1 206 ? -9.25 -12.492 11.75 1 95.69 206 ARG A N 1
ATOM 1709 C CA . ARG A 1 206 ? -8.781 -11.383 12.57 1 95.69 206 ARG A CA 1
ATOM 1710 C C . ARG A 1 206 ? -8.195 -10.273 11.711 1 95.69 206 ARG A C 1
ATOM 1712 O O . ARG A 1 206 ? -8.461 -9.094 11.945 1 95.69 206 ARG A O 1
ATOM 1719 N N . GLU A 1 207 ? -7.383 -10.68 10.758 1 94.12 207 GLU A N 1
ATOM 1720 C CA . GLU A 1 207 ? -6.75 -9.719 9.859 1 94.12 207 GLU A CA 1
ATOM 1721 C C . GLU A 1 207 ? -7.793 -8.914 9.086 1 94.12 207 GLU A C 1
ATOM 1723 O O . GLU A 1 207 ? -7.625 -7.711 8.875 1 94.12 207 GLU A O 1
ATOM 1728 N N . LEU A 1 208 ? -8.875 -9.555 8.664 1 95.12 208 LEU A N 1
ATOM 1729 C CA . LEU A 1 208 ? -9.922 -8.922 7.867 1 95.12 208 LEU A CA 1
ATOM 1730 C C . LEU A 1 208 ? -10.664 -7.867 8.688 1 95.12 208 LEU A C 1
ATOM 1732 O O . LEU A 1 208 ? -11.289 -6.969 8.125 1 95.12 208 LEU A O 1
ATOM 1736 N N . LYS A 1 209 ? -10.617 -7.957 9.945 1 91.44 209 LYS A N 1
ATOM 1737 C CA . LYS A 1 209 ? -11.328 -7.027 10.82 1 91.44 209 LYS A CA 1
ATOM 1738 C C . LYS A 1 209 ? -10.438 -5.859 11.227 1 91.44 209 LYS A C 1
ATOM 1740 O O . LYS A 1 209 ? -10.906 -4.891 11.828 1 91.44 209 LYS A O 1
ATOM 1745 N N . ARG A 1 210 ? -9.234 -5.992 10.805 1 84.31 210 ARG A N 1
ATOM 1746 C CA . ARG A 1 210 ? -8.297 -4.934 11.148 1 84.31 210 ARG A CA 1
ATOM 1747 C C . ARG A 1 210 ? -8.352 -3.799 10.125 1 84.31 210 ARG A C 1
ATOM 1749 O O . ARG A 1 210 ? -8.328 -4.043 8.922 1 84.31 210 ARG A O 1
ATOM 1756 N N . VAL A 1 211 ? -8.383 -2.623 10.609 1 72.62 211 VAL A N 1
ATOM 1757 C CA . VAL A 1 211 ? -8.492 -1.437 9.766 1 72.62 211 VAL A CA 1
ATOM 1758 C C . VAL A 1 211 ? -7.203 -1.246 8.969 1 72.62 211 VAL A C 1
ATOM 1760 O O . VAL A 1 211 ? -7.23 -0.769 7.836 1 72.62 211 VAL A O 1
ATOM 1763 N N . ASP A 1 212 ? -6.098 -1.682 9.523 1 74.38 212 ASP A N 1
ATOM 1764 C CA . ASP A 1 212 ? -4.793 -1.432 8.914 1 74.38 212 ASP A CA 1
ATOM 1765 C C . ASP A 1 212 ? -4.266 -2.684 8.219 1 74.38 212 ASP A C 1
ATOM 1767 O O . ASP A 1 212 ? -3.064 -2.795 7.961 1 74.38 212 ASP A O 1
ATOM 1771 N N . SER A 1 213 ? -5.195 -3.502 7.988 1 83.5 213 SER A N 1
ATOM 1772 C CA . SER A 1 213 ? -4.758 -4.746 7.359 1 83.5 213 SER A CA 1
ATOM 1773 C C . SER A 1 213 ? -4.258 -4.504 5.941 1 83.5 213 SER A C 1
ATOM 1775 O O . SER A 1 213 ? -4.848 -3.721 5.195 1 83.5 213 SER A O 1
ATOM 1777 N N . PHE A 1 214 ? -3.178 -5.148 5.562 1 83.62 214 PHE A N 1
ATOM 1778 C CA . PHE A 1 214 ? -2.641 -5.039 4.211 1 83.62 214 PHE A CA 1
ATOM 1779 C C . PHE A 1 214 ? -3.559 -5.727 3.209 1 83.62 214 PHE A C 1
ATOM 1781 O O . PHE A 1 214 ? -3.504 -5.441 2.012 1 83.62 214 PHE A O 1
ATOM 1788 N N . LEU A 1 215 ? -4.426 -6.625 3.676 1 90.44 215 LEU A N 1
ATOM 1789 C CA . LEU A 1 215 ? -5.246 -7.461 2.807 1 90.44 215 LEU A CA 1
ATOM 1790 C C . LEU A 1 215 ? -6.152 -6.609 1.929 1 90.44 215 LEU A C 1
ATOM 1792 O O . LEU A 1 215 ? -6.355 -6.918 0.752 1 90.44 215 LEU A O 1
ATOM 1796 N N . ARG A 1 216 ? -6.559 -5.559 2.453 1 87.5 216 ARG A N 1
ATOM 1797 C CA . ARG A 1 216 ? -7.59 -4.773 1.782 1 87.5 216 ARG A CA 1
ATOM 1798 C C . ARG A 1 216 ? -7.023 -4.062 0.558 1 87.5 216 ARG A C 1
ATOM 1800 O O . ARG A 1 216 ? -7.672 -4.008 -0.49 1 87.5 216 ARG A O 1
ATOM 1807 N N . ASP A 1 217 ? -5.781 -3.633 0.667 1 86.56 217 ASP A N 1
ATOM 1808 C CA . ASP A 1 217 ? -5.258 -2.758 -0.376 1 86.56 217 ASP A CA 1
ATOM 1809 C C . ASP A 1 217 ? -4.18 -3.465 -1.197 1 86.56 217 ASP A C 1
ATOM 1811 O O . ASP A 1 217 ? -3.748 -2.955 -2.232 1 86.56 217 ASP A O 1
ATOM 1815 N N . GLU A 1 218 ? -3.777 -4.602 -0.828 1 89.62 218 GLU A N 1
ATOM 1816 C CA . GLU A 1 218 ? -2.582 -5.246 -1.368 1 89.62 218 GLU A CA 1
ATOM 1817 C C . GLU A 1 218 ? -2.705 -5.461 -2.873 1 89.62 218 GLU A C 1
ATOM 1819 O O . GLU A 1 218 ? -1.775 -5.164 -3.627 1 89.62 218 GLU A O 1
ATOM 1824 N N . VAL A 1 219 ? -3.834 -5.953 -3.371 1 92.94 219 VAL A N 1
ATOM 1825 C CA . VAL A 1 219 ? -3.979 -6.258 -4.789 1 92.94 219 VAL A CA 1
ATOM 1826 C C . VAL A 1 219 ? -4.012 -4.961 -5.598 1 92.94 219 VAL A C 1
ATOM 1828 O O . VAL A 1 219 ? -3.457 -4.891 -6.695 1 92.94 219 VAL A O 1
ATOM 1831 N N . ASP A 1 220 ? -4.664 -3.93 -5.082 1 90.31 220 ASP A N 1
ATOM 1832 C CA . ASP A 1 220 ? -4.652 -2.633 -5.75 1 90.31 220 ASP A CA 1
ATOM 1833 C C . ASP A 1 220 ? -3.229 -2.109 -5.906 1 90.31 220 ASP A C 1
ATOM 1835 O O . ASP A 1 220 ? -2.869 -1.577 -6.961 1 90.31 220 ASP A O 1
ATOM 1839 N N . PHE A 1 221 ? -2.49 -2.35 -4.879 1 84.62 221 PHE A N 1
ATOM 1840 C CA . PHE A 1 221 ? -1.102 -1.91 -4.906 1 84.62 221 PHE A CA 1
ATOM 1841 C C . PHE A 1 221 ? -0.316 -2.666 -5.973 1 84.62 221 PHE A C 1
ATOM 1843 O O . PHE A 1 221 ? 0.425 -2.061 -6.75 1 84.62 221 PHE A O 1
ATOM 1850 N N . LEU A 1 222 ? -0.508 -3.92 -6.004 1 87.56 222 LEU A N 1
ATOM 1851 C CA . LEU A 1 222 ? 0.189 -4.766 -6.965 1 87.56 222 LEU A CA 1
ATOM 1852 C C . LEU A 1 222 ? -0.163 -4.367 -8.398 1 87.56 222 LEU A C 1
ATOM 1854 O O . LEU A 1 222 ? 0.722 -4.242 -9.242 1 87.56 222 LEU A O 1
ATOM 1858 N N . LEU A 1 223 ? -1.431 -4.07 -8.656 1 90.38 223 LEU A N 1
ATOM 1859 C CA . LEU A 1 223 ? -1.888 -3.74 -10.008 1 90.38 223 LEU A CA 1
ATOM 1860 C C . LEU A 1 223 ? -1.441 -2.338 -10.406 1 90.38 223 LEU A C 1
ATOM 1862 O O . LEU A 1 223 ? -1.058 -2.107 -11.555 1 90.38 223 LEU A O 1
ATOM 1866 N N . ARG A 1 224 ? -1.401 -1.44 -9.461 1 85 224 ARG A N 1
ATOM 1867 C CA . ARG A 1 224 ? -1.051 -0.056 -9.766 1 85 224 ARG A CA 1
ATOM 1868 C C . ARG A 1 224 ? 0.439 0.079 -10.062 1 85 224 ARG A C 1
ATOM 1870 O O . ARG A 1 224 ? 0.866 1.05 -10.695 1 85 224 ARG A O 1
ATOM 1877 N N . TYR A 1 225 ? 1.194 -0.861 -9.594 1 77.94 225 TYR A N 1
ATOM 1878 C CA . TYR A 1 225 ? 2.611 -0.893 -9.938 1 77.94 225 TYR A CA 1
ATOM 1879 C C . TYR A 1 225 ? 2.805 -1.188 -11.422 1 77.94 225 TYR A C 1
ATOM 1881 O O . TYR A 1 225 ? 3.797 -0.765 -12.016 1 77.94 225 TYR A O 1
ATOM 1889 N N . GLU A 1 226 ? 1.816 -1.891 -11.961 1 82.31 226 GLU A N 1
ATOM 1890 C CA . GLU A 1 226 ? 1.95 -2.352 -13.336 1 82.31 226 GLU A CA 1
ATOM 1891 C C . GLU A 1 226 ? 1.096 -1.515 -14.281 1 82.31 226 GLU A C 1
ATOM 1893 O O . GLU A 1 226 ? 1.446 -1.338 -15.453 1 82.31 226 GLU A O 1
ATOM 1898 N N . PHE A 1 227 ? -0.022 -0.968 -13.664 1 84.06 227 PHE A N 1
ATOM 1899 C CA . PHE A 1 227 ? -1.002 -0.364 -14.562 1 84.06 227 PHE A CA 1
ATOM 1900 C C . PHE A 1 227 ? -1.446 0.997 -14.039 1 84.06 227 PHE A C 1
ATOM 1902 O O . PHE A 1 227 ? -1.591 1.188 -12.828 1 84.06 227 PHE A O 1
ATOM 1909 N N . ARG A 1 228 ? -1.75 1.895 -14.93 1 78.69 228 ARG A N 1
ATOM 1910 C CA . ARG A 1 228 ? -2.248 3.219 -14.57 1 78.69 228 ARG A CA 1
ATOM 1911 C C . ARG A 1 228 ? -3.703 3.154 -14.117 1 78.69 228 ARG A C 1
ATOM 1913 O O . ARG A 1 228 ? -4.07 3.738 -13.094 1 78.69 228 ARG A O 1
ATOM 1920 N N . GLU A 1 229 ? -4.52 2.477 -14.961 1 85.69 229 GLU A N 1
ATOM 1921 C CA . GLU A 1 229 ? -5.914 2.197 -14.625 1 85.69 229 GLU A CA 1
ATOM 1922 C C . GLU A 1 229 ? -6.125 0.714 -14.336 1 85.69 229 GLU A C 1
ATOM 1924 O O . GLU A 1 229 ? -5.703 -0.144 -15.109 1 85.69 229 GLU A O 1
ATOM 1929 N N . ILE A 1 230 ? -6.84 0.44 -13.211 1 91 230 ILE A N 1
ATOM 1930 C CA . ILE A 1 230 ? -6.82 -0.964 -12.812 1 91 230 ILE A CA 1
ATOM 1931 C C . ILE A 1 230 ? -8.242 -1.522 -12.82 1 91 230 ILE A C 1
ATOM 1933 O O . ILE A 1 230 ? -8.438 -2.73 -12.68 1 91 230 ILE A O 1
ATOM 1937 N N . GLY A 1 231 ? -9.289 -0.699 -13.086 1 92.12 231 GLY A N 1
ATOM 1938 C CA . GLY A 1 231 ? -10.672 -1.114 -12.961 1 92.12 231 GLY A CA 1
ATOM 1939 C C . GLY A 1 231 ? -11.023 -2.314 -13.82 1 92.12 231 GLY A C 1
ATOM 1940 O O . GLY A 1 231 ? -11.562 -3.303 -13.328 1 92.12 231 GLY A O 1
ATOM 1941 N N . THR A 1 232 ? -10.688 -2.225 -15.086 1 93 232 THR A N 1
ATOM 1942 C CA . THR A 1 232 ? -11.008 -3.297 -16.016 1 93 232 THR A CA 1
ATOM 1943 C C . THR A 1 232 ? -10.273 -4.578 -15.648 1 93 232 THR A C 1
ATOM 1945 O O . THR A 1 232 ? -10.844 -5.668 -15.695 1 93 232 THR A O 1
ATOM 1948 N N . TYR A 1 233 ? -8.992 -4.445 -15.281 1 95.19 233 TYR A N 1
ATOM 1949 C CA . TYR A 1 233 ? -8.211 -5.605 -14.859 1 95.19 233 TYR A CA 1
ATOM 1950 C C . TYR A 1 233 ? -8.859 -6.285 -13.656 1 95.19 233 TYR A C 1
ATOM 1952 O O . TYR A 1 233 ? -8.945 -7.516 -13.602 1 95.19 233 TYR A O 1
ATOM 1960 N N . LYS A 1 234 ? -9.383 -5.512 -12.742 1 95.25 234 LYS A N 1
ATOM 1961 C CA . LYS A 1 234 ? -10.031 -6.066 -11.555 1 95.25 234 LYS A CA 1
ATOM 1962 C C . LYS A 1 234 ? -11.297 -6.824 -11.922 1 95.25 234 LYS A C 1
ATOM 1964 O O . LYS A 1 234 ? -11.586 -7.879 -11.359 1 95.25 234 LYS A O 1
ATOM 1969 N N . GLU A 1 235 ? -12.016 -6.32 -12.859 1 94.75 235 GLU A N 1
ATOM 1970 C CA . GLU A 1 235 ? -13.242 -6.988 -13.273 1 94.75 235 GLU A CA 1
ATOM 1971 C C . GLU A 1 235 ? -12.945 -8.312 -13.977 1 94.75 235 GLU A C 1
ATOM 1973 O O . GLU A 1 235 ? -13.68 -9.289 -13.812 1 94.75 235 GLU A O 1
ATOM 1978 N N . ILE A 1 236 ? -11.898 -8.289 -14.758 1 96.56 236 ILE A N 1
ATOM 1979 C CA . ILE A 1 236 ? -11.484 -9.508 -15.438 1 96.56 236 ILE A CA 1
ATOM 1980 C C . ILE A 1 236 ? -11.078 -10.555 -14.398 1 96.56 236 ILE A C 1
ATOM 1982 O O . ILE A 1 236 ? -11.523 -11.703 -14.461 1 96.56 236 ILE A O 1
ATOM 1986 N N . LEU A 1 237 ? -10.258 -10.148 -13.453 1 97.69 237 LEU A N 1
ATOM 1987 C CA . LEU A 1 237 ? -9.805 -11.062 -12.406 1 97.69 237 LEU A CA 1
ATOM 1988 C C . LEU A 1 237 ? -10.977 -11.555 -11.57 1 97.69 237 LEU A C 1
ATOM 1990 O O . LEU A 1 237 ? -11.023 -12.727 -11.188 1 97.69 237 LEU A O 1
ATOM 1994 N N . ARG A 1 238 ? -11.938 -10.688 -11.359 1 96.31 238 ARG A N 1
ATOM 1995 C CA . ARG A 1 238 ? -13.148 -11.078 -10.641 1 96.31 238 ARG A CA 1
ATOM 1996 C C . ARG A 1 238 ? -13.93 -12.133 -11.43 1 96.31 238 ARG A C 1
ATOM 1998 O O . ARG A 1 238 ? -14.367 -13.141 -10.859 1 96.31 238 ARG A O 1
ATOM 2005 N N . ALA A 1 239 ? -14.07 -11.906 -12.68 1 96.25 239 ALA A N 1
ATOM 2006 C CA . ALA A 1 239 ? -14.766 -12.859 -13.531 1 96.25 239 ALA A CA 1
ATOM 2007 C C . ALA A 1 239 ? -14.109 -14.234 -13.469 1 96.25 239 ALA A C 1
ATOM 2009 O O . ALA A 1 239 ? -14.781 -15.242 -13.258 1 96.25 239 ALA A O 1
ATOM 2010 N N . ILE A 1 240 ? -12.836 -14.234 -13.586 1 97.5 240 ILE A N 1
ATOM 2011 C CA . ILE A 1 240 ? -12.102 -15.492 -13.594 1 97.5 240 ILE A CA 1
ATOM 2012 C C . ILE A 1 240 ? -12.234 -16.188 -12.234 1 97.5 240 ILE A C 1
ATOM 2014 O O . ILE A 1 240 ? -12.422 -17.391 -12.164 1 97.5 240 ILE A O 1
ATOM 2018 N N . SER A 1 241 ? -12.172 -15.422 -11.195 1 96.06 241 SER A N 1
ATOM 2019 C CA . SER A 1 241 ? -12.281 -15.984 -9.852 1 96.06 241 SER A CA 1
ATOM 2020 C C . SER A 1 241 ? -13.648 -16.625 -9.633 1 96.06 241 SER A C 1
ATOM 2022 O O . SER A 1 241 ? -13.797 -17.516 -8.789 1 96.06 241 SER A O 1
ATOM 2024 N N . MET A 1 242 ? -14.617 -16.172 -10.406 1 94.38 242 MET A N 1
ATOM 2025 C CA . MET A 1 242 ? -15.977 -16.688 -10.289 1 94.38 242 MET A CA 1
ATOM 2026 C C . MET A 1 242 ? -16.203 -17.859 -11.227 1 94.38 242 MET A C 1
ATOM 2028 O O . MET A 1 242 ? -17.312 -18.375 -11.32 1 94.38 242 MET A O 1
ATOM 2032 N N . GLY A 1 243 ? -15.242 -18.219 -11.969 1 94.5 24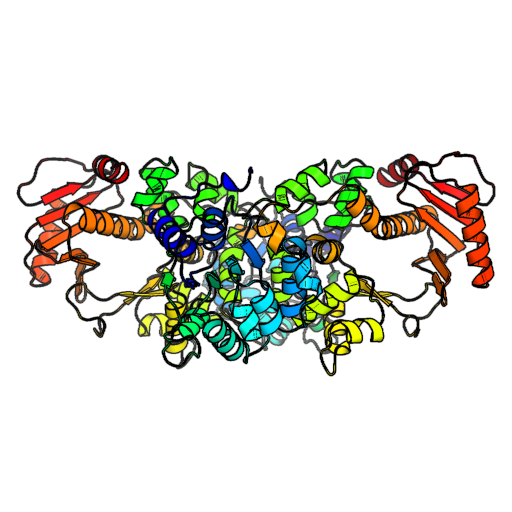3 GLY A N 1
ATOM 2033 C CA . GLY A 1 243 ? -15.336 -19.422 -12.789 1 94.5 243 GLY A CA 1
ATOM 2034 C C . GLY A 1 243 ? -15.547 -19.125 -14.258 1 94.5 243 GLY A C 1
ATOM 2035 O O . GLY A 1 243 ? -15.82 -20.031 -15.047 1 94.5 243 GLY A O 1
ATOM 2036 N N . LYS A 1 244 ? -15.508 -17.812 -14.586 1 96.38 244 LYS A N 1
ATOM 2037 C CA . LYS A 1 244 ? -15.492 -17.469 -16 1 96.38 244 LYS A CA 1
ATOM 2038 C C . LYS A 1 244 ? -14.094 -17.625 -16.594 1 96.38 244 LYS A C 1
ATOM 2040 O O . LYS A 1 244 ? -13.227 -16.781 -16.359 1 96.38 244 LYS A O 1
ATOM 2045 N N . ASN A 1 245 ? -13.945 -18.641 -17.469 1 96.31 245 ASN A N 1
ATOM 2046 C CA . ASN A 1 245 ? -12.562 -18.984 -17.797 1 96.31 245 ASN A CA 1
ATOM 2047 C C . ASN A 1 245 ? -12.305 -18.891 -19.297 1 96.31 245 ASN A C 1
ATOM 2049 O O . ASN A 1 245 ? -11.172 -19.078 -19.75 1 96.31 245 ASN A O 1
ATOM 2053 N N . THR A 1 246 ? -13.312 -18.609 -20.125 1 94.31 246 THR A N 1
ATOM 2054 C CA . THR A 1 246 ? -13.094 -18.406 -21.547 1 94.31 246 THR A CA 1
ATOM 2055 C C . THR A 1 246 ? -13.219 -16.922 -21.906 1 94.31 246 THR A C 1
ATOM 2057 O O . THR A 1 246 ? -13.828 -16.156 -21.156 1 94.31 246 THR A O 1
ATOM 2060 N N . LEU A 1 247 ? -12.633 -16.625 -23 1 92.75 247 LEU A N 1
ATOM 2061 C CA . LEU A 1 247 ? -12.672 -15.242 -23.453 1 92.75 247 LEU A CA 1
ATOM 2062 C C . LEU A 1 247 ? -14.109 -14.75 -23.578 1 92.75 247 LEU A C 1
ATOM 2064 O O . LEU A 1 247 ? -14.43 -13.633 -23.188 1 92.75 247 LEU A O 1
ATOM 2068 N N . ALA A 1 248 ? -14.93 -15.586 -24.078 1 92.44 248 ALA A N 1
ATOM 2069 C CA . ALA A 1 248 ? -16.344 -15.234 -24.281 1 92.44 248 ALA A CA 1
ATOM 2070 C C . ALA A 1 248 ? -17.047 -14.992 -22.953 1 92.44 248 ALA A C 1
ATOM 2072 O O . ALA A 1 248 ? -17.75 -13.992 -22.797 1 92.44 248 ALA A O 1
ATOM 2073 N N . GLU A 1 249 ? -16.859 -15.875 -22.031 1 94.69 249 GLU A N 1
ATOM 2074 C CA . GLU A 1 249 ? -17.469 -15.742 -20.703 1 94.69 249 GLU A CA 1
ATOM 2075 C C . GLU A 1 249 ? -17 -14.477 -20 1 94.69 249 GLU A C 1
ATOM 2077 O O . GLU A 1 249 ? -17.797 -13.773 -19.375 1 94.69 249 GLU A O 1
ATOM 2082 N N . ILE A 1 250 ? -15.734 -14.195 -20.094 1 95.94 250 ILE A N 1
ATOM 2083 C CA . ILE A 1 250 ? -15.133 -13.039 -19.422 1 95.94 250 ILE A CA 1
ATOM 2084 C C . ILE A 1 250 ? -15.68 -11.75 -20.047 1 95.94 250 ILE A C 1
ATOM 2086 O O . ILE A 1 250 ? -16.062 -10.828 -19.328 1 95.94 250 ILE A O 1
ATOM 2090 N N . ARG A 1 251 ? -15.703 -11.734 -21.344 1 93.69 251 ARG A N 1
ATOM 2091 C CA . ARG A 1 251 ? -16.219 -10.578 -22.062 1 93.69 251 ARG A CA 1
ATOM 2092 C C . ARG A 1 251 ? -17.672 -10.297 -21.656 1 93.69 251 ARG A C 1
ATOM 2094 O O . ARG A 1 251 ? -18.031 -9.141 -21.438 1 93.69 251 ARG A O 1
ATOM 2101 N N . ASP A 1 252 ? -18.422 -11.344 -21.562 1 90.88 252 ASP A N 1
ATOM 2102 C CA . ASP A 1 252 ? -19.828 -11.211 -21.219 1 90.88 252 ASP A CA 1
ATOM 2103 C C . ASP A 1 252 ? -20 -10.641 -19.812 1 90.88 252 ASP A C 1
ATOM 2105 O O . ASP A 1 252 ? -20.953 -9.898 -19.547 1 90.88 252 ASP A O 1
ATOM 2109 N N . TYR A 1 253 ? -19.156 -10.977 -19.016 1 90.62 253 TYR A N 1
ATOM 2110 C CA . TYR A 1 253 ? -19.219 -10.523 -17.625 1 90.62 253 TYR A CA 1
ATOM 2111 C C . TYR A 1 253 ? -18.75 -9.086 -17.5 1 90.62 253 TYR A C 1
ATOM 2113 O O . TYR A 1 253 ? -19.375 -8.273 -16.812 1 90.62 253 TYR A O 1
ATOM 2121 N N . VAL A 1 254 ? -17.656 -8.664 -18 1 88.62 254 VAL A N 1
ATOM 2122 C CA . VAL A 1 254 ? -16.984 -7.375 -17.828 1 88.62 254 VAL A CA 1
ATOM 2123 C C . VAL A 1 254 ? -17.719 -6.312 -18.656 1 88.62 254 VAL A C 1
ATOM 2125 O O . VAL A 1 254 ? -17.734 -5.137 -18.297 1 88.62 254 VAL A O 1
ATOM 2128 N N . LYS A 1 255 ? -18.469 -6.613 -19.609 1 77.19 255 LYS A N 1
ATOM 2129 C CA . LYS A 1 255 ? -19.281 -5.758 -20.469 1 77.19 255 LYS A CA 1
ATOM 2130 C C . LYS A 1 255 ? -18.438 -4.668 -21.125 1 77.19 255 LYS A C 1
ATOM 2132 O O . LYS A 1 255 ? -18.875 -3.516 -21.219 1 77.19 255 LYS A O 1
ATOM 2137 N N . VAL A 1 256 ? -17.188 -4.727 -21.203 1 68.31 256 VAL A N 1
ATOM 2138 C CA . VAL A 1 256 ? -16.375 -3.768 -21.953 1 68.31 256 VAL A CA 1
ATOM 2139 C C . VAL A 1 256 ? -16.156 -4.277 -23.375 1 68.31 256 VAL A C 1
ATOM 2141 O O . VAL A 1 256 ? -16.078 -5.488 -23.594 1 68.31 256 VAL A O 1
ATOM 2144 N N . GLY A 1 257 ? -16.484 -3.514 -24.391 1 61.03 257 GLY A N 1
ATOM 2145 C CA . GLY A 1 257 ? -16.297 -3.836 -25.797 1 61.03 257 GLY A CA 1
ATOM 2146 C C . GLY A 1 257 ? -14.844 -3.986 -26.188 1 61.03 257 GLY A C 1
ATOM 2147 O O . GLY A 1 257 ? -13.961 -3.441 -25.531 1 61.03 257 GLY A O 1
ATOM 2148 N N . GLY A 1 258 ? -14.516 -5.035 -27.297 1 61.25 258 GLY A N 1
ATOM 2149 C CA . GLY A 1 258 ? -13.469 -5.352 -28.25 1 61.25 258 GLY A CA 1
ATOM 2150 C C . GLY A 1 258 ? -12.148 -5.73 -27.609 1 61.25 258 GLY A C 1
ATOM 2151 O O . GLY A 1 258 ? -11.562 -6.758 -27.938 1 61.25 258 GLY A O 1
ATOM 2152 N N . GLU A 1 259 ? -11.586 -4.898 -26.562 1 81.56 259 GLU A N 1
ATOM 2153 C CA . GLU A 1 259 ? -10.156 -5.086 -26.344 1 81.56 259 GLU A CA 1
ATOM 2154 C C . GLU A 1 259 ? -9.891 -5.816 -25.031 1 81.56 259 GLU A C 1
ATOM 2156 O O . GLU A 1 259 ? -8.969 -5.461 -24.281 1 81.56 259 GLU A O 1
ATOM 2161 N N . ILE A 1 260 ? -10.719 -6.875 -24.703 1 91.06 260 ILE A N 1
ATOM 2162 C CA . ILE A 1 260 ? -10.516 -7.621 -23.469 1 91.06 260 ILE A CA 1
ATOM 2163 C C . ILE A 1 260 ? -9.273 -8.5 -23.578 1 91.06 260 ILE A C 1
ATOM 2165 O O . ILE A 1 260 ? -8.555 -8.703 -22.609 1 91.06 260 ILE A O 1
ATOM 2169 N N . SER A 1 261 ? -9.031 -9.008 -24.75 1 92.12 261 SER A N 1
ATOM 2170 C CA . SER A 1 261 ? -7.879 -9.867 -25 1 92.12 261 SER A CA 1
ATOM 2171 C C . SER A 1 261 ? -6.57 -9.148 -24.688 1 92.12 261 SER A C 1
ATOM 2173 O O . SER A 1 261 ? -5.637 -9.758 -24.156 1 92.12 261 SER A O 1
ATOM 2175 N N . SER A 1 262 ? -6.551 -7.914 -24.969 1 93.62 262 SER A N 1
ATOM 2176 C CA . SER A 1 262 ? -5.352 -7.137 -24.672 1 93.62 262 SER A CA 1
ATOM 2177 C C . SER A 1 262 ? -5.117 -7.016 -23.172 1 93.62 262 SER A C 1
ATOM 2179 O O . SER A 1 262 ? -3.979 -7.086 -22.703 1 93.62 262 SER A O 1
ATOM 2181 N N . TYR A 1 263 ? -6.199 -6.832 -22.453 1 94.06 263 TYR A N 1
ATOM 2182 C CA . TYR A 1 263 ? -6.102 -6.766 -21 1 94.06 263 TYR A CA 1
ATOM 2183 C C . TYR A 1 263 ? -5.617 -8.094 -20.422 1 94.06 263 TYR A C 1
ATOM 2185 O O . TYR A 1 263 ? -4.754 -8.117 -19.547 1 94.06 263 TYR A O 1
ATOM 2193 N N . ILE A 1 264 ? -6.141 -9.172 -20.938 1 95.75 264 ILE A N 1
ATOM 2194 C CA . ILE A 1 264 ? -5.781 -10.492 -20.438 1 95.75 264 ILE A CA 1
ATOM 2195 C C . ILE A 1 264 ? -4.309 -10.773 -20.734 1 95.75 264 ILE A C 1
ATOM 2197 O O . ILE A 1 264 ? -3.592 -11.32 -19.891 1 95.75 264 ILE A O 1
ATOM 2201 N N . LYS A 1 265 ? -3.889 -10.406 -21.891 1 94.44 265 LYS A N 1
ATOM 2202 C CA . LYS A 1 265 ? -2.49 -10.594 -22.266 1 94.44 265 LYS A CA 1
ATOM 2203 C C . LYS A 1 265 ? -1.558 -9.859 -21.312 1 94.44 265 LYS A C 1
ATOM 2205 O O . LYS A 1 265 ? -0.488 -10.367 -20.969 1 94.44 265 LYS A O 1
ATOM 2210 N N . LYS A 1 266 ? -1.929 -8.68 -20.891 1 92.94 266 LYS A N 1
ATOM 2211 C CA . LYS A 1 266 ? -1.133 -7.914 -19.938 1 92.94 266 LYS A CA 1
ATOM 2212 C C . LYS A 1 266 ? -1.083 -8.609 -18.578 1 92.94 266 LYS A C 1
ATOM 2214 O O . LYS A 1 266 ? -0.039 -8.633 -17.922 1 92.94 266 LYS A O 1
ATOM 2219 N N . LEU A 1 267 ? -2.246 -9.156 -18.172 1 95.25 267 LEU A N 1
ATOM 2220 C CA . LEU A 1 267 ? -2.297 -9.898 -16.922 1 95.25 267 LEU A CA 1
ATOM 2221 C C . LEU A 1 267 ? -1.434 -11.148 -16.984 1 95.25 267 LEU A C 1
ATOM 2223 O O . LEU A 1 267 ? -0.824 -11.555 -16 1 95.25 267 LEU A O 1
ATOM 2227 N N . GLU A 1 268 ? -1.366 -11.766 -18.141 1 94.5 268 GLU A N 1
ATOM 2228 C CA . GLU A 1 268 ? -0.501 -12.922 -18.375 1 94.5 268 GLU A CA 1
ATOM 2229 C C . GLU A 1 268 ? 0.972 -12.531 -18.281 1 94.5 268 GLU A C 1
ATOM 2231 O O . GLU A 1 268 ? 1.779 -13.258 -17.703 1 94.5 268 GLU A O 1
ATOM 2236 N N . ARG A 1 269 ? 1.215 -11.438 -18.828 1 88.75 269 ARG A N 1
ATOM 2237 C CA . ARG A 1 269 ? 2.594 -10.961 -18.875 1 88.75 269 ARG A CA 1
ATOM 2238 C C . ARG A 1 269 ? 3.146 -10.75 -17.469 1 88.75 269 ARG A C 1
ATOM 2240 O O . ARG A 1 269 ? 4.328 -10.992 -17.219 1 88.75 269 ARG A O 1
ATOM 2247 N N . ILE A 1 270 ? 2.275 -10.32 -16.562 1 88.94 270 ILE A N 1
ATOM 2248 C CA . ILE A 1 270 ? 2.775 -10.07 -15.211 1 88.94 270 ILE A CA 1
ATOM 2249 C C . ILE A 1 270 ? 2.523 -11.297 -14.336 1 88.94 270 ILE A C 1
ATOM 2251 O O . ILE A 1 270 ? 2.645 -11.227 -13.109 1 88.94 270 ILE A O 1
ATOM 2255 N N . GLU A 1 271 ? 2.025 -12.352 -14.938 1 90.94 271 GLU A N 1
ATOM 2256 C CA . GLU A 1 271 ? 1.945 -13.688 -14.352 1 90.94 271 GLU A CA 1
ATOM 2257 C C . GLU A 1 271 ? 0.859 -13.766 -13.281 1 90.94 271 GLU A C 1
ATOM 2259 O O . GLU A 1 271 ? 0.99 -14.508 -12.305 1 90.94 271 GLU A O 1
ATOM 2264 N N . LEU A 1 272 ? -0.168 -12.938 -13.438 1 94.56 272 LEU A N 1
ATOM 2265 C CA . LEU A 1 272 ? -1.331 -13.055 -12.57 1 94.56 272 LEU A CA 1
ATOM 2266 C C . LEU A 1 272 ? -2.344 -14.039 -13.133 1 94.56 272 LEU A C 1
ATOM 2268 O O . LEU A 1 272 ? -3.061 -14.703 -12.383 1 94.56 272 LEU A O 1
ATOM 2272 N N . VAL A 1 273 ? -2.354 -14.078 -14.477 1 96.56 273 VAL A N 1
ATOM 2273 C CA . VAL A 1 273 ? -3.264 -14.977 -15.18 1 96.56 273 VAL A CA 1
ATOM 2274 C C . VAL A 1 273 ? -2.471 -15.891 -16.109 1 96.56 273 VAL A C 1
ATOM 2276 O O . VAL A 1 273 ? -1.398 -15.523 -16.594 1 96.56 273 VAL A O 1
ATOM 2279 N N . THR A 1 274 ? -2.91 -17.062 -16.25 1 96.12 274 THR A N 1
ATOM 2280 C CA . THR A 1 274 ? -2.316 -17.984 -17.203 1 96.12 274 THR A CA 1
ATOM 2281 C C . THR A 1 274 ? -3.4 -18.719 -17.984 1 96.12 274 THR A C 1
ATOM 2283 O O . THR A 1 274 ? -4.508 -18.922 -17.484 1 96.12 274 THR A O 1
ATOM 2286 N N . ARG A 1 275 ? -3.098 -18.969 -19.188 1 95.94 275 ARG A N 1
ATOM 2287 C CA . ARG A 1 275 ? -3.969 -19.781 -20.031 1 95.94 275 ARG A CA 1
ATOM 2288 C C . ARG A 1 275 ? -3.59 -21.266 -19.953 1 95.94 275 ARG A C 1
ATOM 2290 O O . ARG A 1 275 ? -2.467 -21.641 -20.281 1 95.94 275 ARG A O 1
ATOM 2297 N N . GLU A 1 276 ? -4.523 -22.062 -19.469 1 96.12 276 GLU A N 1
ATOM 2298 C CA . GLU A 1 276 ? -4.305 -23.5 -19.375 1 96.12 276 GLU A CA 1
ATOM 2299 C C . GLU A 1 276 ? -4.969 -24.234 -20.531 1 96.12 276 GLU A C 1
ATOM 2301 O O . GLU A 1 276 ? -6.055 -23.859 -20.984 1 96.12 276 GLU A O 1
ATOM 2306 N N . VAL A 1 277 ? -4.336 -25.25 -20.984 1 96.94 277 VAL A N 1
ATOM 2307 C CA . VAL A 1 277 ? -4.887 -26.156 -22 1 96.94 277 VAL A CA 1
ATOM 2308 C C . VAL A 1 277 ? -4.805 -27.594 -21.5 1 96.94 277 VAL A C 1
ATOM 2310 O O . VAL A 1 277 ? -4 -27.922 -20.609 1 96.94 277 VAL A O 1
ATOM 2313 N N . PRO A 1 278 ? -5.711 -28.438 -21.984 1 96.75 278 PRO A N 1
ATOM 2314 C CA . PRO A 1 278 ? -5.57 -29.844 -21.594 1 96.75 278 PRO A CA 1
ATOM 2315 C C . PRO A 1 278 ? -4.16 -30.391 -21.828 1 96.75 278 PRO A C 1
ATOM 2317 O O . PRO A 1 278 ? -3.51 -30.016 -22.812 1 96.75 278 PRO A O 1
ATOM 2320 N N . VAL A 1 279 ? -3.742 -31.234 -20.969 1 95.88 279 VAL A N 1
ATOM 2321 C CA . VAL A 1 279 ? -2.352 -31.672 -20.922 1 95.88 279 VAL A CA 1
ATOM 2322 C C . VAL A 1 279 ? -1.968 -32.312 -22.266 1 95.88 279 VAL A C 1
ATOM 2324 O O . VAL A 1 279 ? -0.819 -32.188 -22.703 1 95.88 279 VAL A O 1
ATOM 2327 N N . THR A 1 280 ? -2.902 -32.875 -22.922 1 93.75 280 THR A N 1
ATOM 2328 C CA . THR A 1 280 ? -2.617 -33.625 -24.156 1 93.75 280 THR A CA 1
ATOM 2329 C C . THR A 1 280 ? -2.66 -32.688 -25.359 1 93.75 280 THR A C 1
ATOM 2331 O O . THR A 1 280 ? -2.332 -33.094 -26.484 1 93.75 280 THR A O 1
ATOM 2334 N N . GLU A 1 281 ? -3.061 -31.422 -25.125 1 94.06 281 GLU A N 1
ATOM 2335 C CA . GLU A 1 281 ? -3.244 -30.5 -26.234 1 94.06 281 GLU A CA 1
ATOM 2336 C C . GLU A 1 281 ? -2.057 -29.547 -26.359 1 94.06 281 GLU A C 1
ATOM 2338 O O . GLU A 1 281 ? -1.256 -29.422 -25.422 1 94.06 281 GLU A O 1
ATOM 2343 N N . SER A 1 282 ? -1.974 -29.016 -27.469 1 91.44 282 SER A N 1
ATOM 2344 C CA . SER A 1 282 ? -0.959 -28 -27.688 1 91.44 282 SER A CA 1
ATOM 2345 C C . SER A 1 282 ? -1.353 -26.672 -27.047 1 91.44 282 SER A C 1
ATOM 2347 O O . SER A 1 282 ? -2.525 -26.453 -26.734 1 91.44 282 SER A O 1
ATOM 2349 N N . VAL A 1 283 ? -0.385 -25.859 -26.922 1 87.06 283 VAL A N 1
ATOM 2350 C CA . VAL A 1 283 ? -0.589 -24.562 -26.281 1 87.06 283 VAL A CA 1
ATOM 2351 C C . VAL A 1 283 ? -1.576 -23.734 -27.094 1 87.06 283 VAL A C 1
ATOM 2353 O O . VAL A 1 283 ? -2.23 -22.844 -26.547 1 87.06 283 VAL A O 1
ATOM 2356 N N . ARG A 1 284 ? -1.842 -24.016 -28.438 1 88.19 284 ARG A N 1
ATOM 2357 C CA . ARG A 1 284 ? -2.699 -23.234 -29.328 1 88.19 284 ARG A CA 1
ATOM 2358 C C . ARG A 1 284 ? -4.129 -23.781 -29.312 1 88.19 284 ARG A C 1
ATOM 2360 O O . ARG A 1 284 ? -4.992 -23.266 -30.031 1 88.19 284 ARG A O 1
ATOM 2367 N N . SER A 1 285 ? -4.305 -24.672 -28.422 1 91.56 285 SER A N 1
ATOM 2368 C CA . SER A 1 285 ? -5.609 -25.328 -28.391 1 91.56 285 SER A CA 1
ATOM 2369 C C . SER A 1 285 ? -6.727 -24.312 -28.141 1 91.56 285 SER A C 1
ATOM 2371 O O . SER A 1 285 ? -6.574 -23.406 -27.328 1 91.56 285 SER A O 1
ATOM 2373 N N . LYS A 1 286 ? -7.844 -24.547 -28.734 1 91.44 286 LYS A N 1
ATOM 2374 C CA . LYS A 1 286 ? -9.016 -23.688 -28.562 1 91.44 286 LYS A CA 1
ATOM 2375 C C . LYS A 1 286 ? -9.727 -23.984 -27.25 1 91.44 286 LYS A C 1
ATOM 2377 O O . LYS A 1 286 ? -10.625 -23.25 -26.828 1 91.44 286 LYS A O 1
ATOM 2382 N N . MET A 1 287 ? -9.273 -25.016 -26.641 1 92.88 287 MET A N 1
ATOM 2383 C CA . MET A 1 287 ? -9.898 -25.438 -25.391 1 92.88 287 MET A CA 1
ATOM 2384 C C . MET A 1 287 ? -9.258 -24.734 -24.203 1 92.88 287 MET A C 1
ATOM 2386 O O . MET A 1 287 ? -9.469 -25.125 -23.062 1 92.88 287 MET A O 1
ATOM 2390 N N . GLY A 1 288 ? -8.523 -23.75 -24.5 1 94.94 288 GLY A N 1
ATOM 2391 C CA . GLY A 1 288 ? -7.809 -23.047 -23.453 1 94.94 288 GLY A CA 1
ATOM 2392 C C . GLY A 1 288 ? -8.727 -22.328 -22.484 1 94.94 288 GLY A C 1
ATOM 2393 O O . GLY A 1 288 ? -9.789 -21.844 -22.875 1 94.94 288 GLY A O 1
ATOM 2394 N N . ARG A 1 289 ? -8.352 -22.312 -21.234 1 96.44 289 ARG A N 1
ATOM 2395 C CA . ARG A 1 289 ? -9.07 -21.609 -20.172 1 96.44 289 ARG A CA 1
ATOM 2396 C C . ARG A 1 289 ? -8.133 -20.688 -19.391 1 96.44 289 ARG A C 1
ATOM 2398 O O . ARG A 1 289 ? -6.98 -21.047 -19.125 1 96.44 289 ARG A O 1
ATOM 2405 N N . TYR A 1 290 ? -8.633 -19.5 -19.094 1 96.94 290 TYR A N 1
ATOM 2406 C CA . TYR A 1 290 ? -7.867 -18.547 -18.297 1 96.94 290 TYR A CA 1
ATOM 2407 C C . TYR A 1 290 ? -8.102 -18.781 -16.812 1 96.94 290 TYR A C 1
ATOM 2409 O O . TYR A 1 290 ? -9.242 -18.938 -16.359 1 96.94 290 TYR A O 1
ATOM 2417 N N . VAL A 1 291 ? -7.008 -18.844 -16.062 1 97.38 291 VAL A N 1
ATOM 2418 C CA . VAL A 1 291 ? -7.102 -19.031 -14.617 1 97.38 291 VAL A CA 1
ATOM 2419 C C . VAL A 1 291 ? -6.172 -18.047 -13.914 1 97.38 291 VAL A C 1
ATOM 2421 O O . VAL A 1 291 ? -5.188 -17.578 -14.5 1 97.38 291 VAL A O 1
ATOM 2424 N N . ILE A 1 292 ? -6.531 -17.672 -12.695 1 97.5 292 ILE A N 1
ATOM 2425 C CA . ILE A 1 292 ? -5.633 -16.859 -11.891 1 97.5 292 ILE A CA 1
ATOM 2426 C C . ILE A 1 292 ? -4.504 -17.719 -11.336 1 97.5 292 ILE A C 1
ATOM 2428 O O . ILE A 1 292 ? -4.754 -18.703 -10.641 1 97.5 292 ILE A O 1
ATOM 2432 N N . ARG A 1 293 ? -3.338 -17.391 -11.664 1 94.69 293 ARG A N 1
ATOM 2433 C CA . ARG A 1 293 ? -2.164 -18.188 -11.289 1 94.69 293 ARG A CA 1
ATOM 2434 C C . ARG A 1 293 ? -1.773 -17.922 -9.836 1 94.69 293 ARG A C 1
ATOM 2436 O O . ARG A 1 293 ? -1.419 -18.844 -9.102 1 94.69 293 ARG A O 1
ATOM 2443 N N . ASP A 1 294 ? -1.855 -16.734 -9.438 1 94.94 294 ASP A N 1
ATOM 2444 C CA . ASP A 1 294 ? -1.447 -16.297 -8.102 1 94.94 294 ASP A CA 1
ATOM 2445 C C . ASP A 1 294 ? -2.545 -16.562 -7.078 1 94.94 294 ASP A C 1
ATOM 2447 O O . ASP A 1 294 ? -3.646 -16.016 -7.18 1 94.94 294 ASP A O 1
ATOM 2451 N N . ASN A 1 295 ? -2.225 -17.359 -6.074 1 97 295 ASN A N 1
ATOM 2452 C CA . ASN A 1 295 ? -3.23 -17.766 -5.098 1 97 295 ASN A CA 1
ATOM 2453 C C . ASN A 1 295 ? -3.734 -16.578 -4.289 1 97 295 ASN A C 1
ATOM 2455 O O . ASN A 1 295 ? -4.918 -16.5 -3.953 1 97 295 ASN A O 1
ATOM 2459 N N . PHE A 1 296 ? -2.887 -15.664 -3.949 1 97.62 296 PHE A N 1
ATOM 2460 C CA . PHE A 1 296 ? -3.334 -14.516 -3.174 1 97.62 296 PHE A CA 1
ATOM 2461 C C . PHE A 1 296 ? -4.363 -13.703 -3.955 1 97.62 296 PHE A C 1
ATOM 2463 O O . PHE A 1 296 ? -5.391 -13.305 -3.404 1 97.62 296 PHE A O 1
ATOM 2470 N N . THR A 1 297 ? -4.012 -13.477 -5.211 1 97.56 297 THR A N 1
ATOM 2471 C CA . THR A 1 297 ? -4.934 -12.75 -6.074 1 97.56 297 THR A CA 1
ATOM 2472 C C . THR A 1 297 ? -6.277 -13.469 -6.16 1 97.56 297 THR A C 1
ATOM 2474 O O . THR A 1 297 ? -7.332 -12.836 -6.043 1 97.56 297 THR A O 1
ATOM 2477 N N . ASN A 1 298 ? -6.215 -14.734 -6.363 1 97.44 298 ASN A N 1
ATOM 2478 C CA . ASN A 1 298 ? -7.449 -15.516 -6.434 1 97.44 298 ASN A CA 1
ATOM 2479 C C . ASN A 1 298 ? -8.234 -15.438 -5.129 1 97.44 298 ASN A C 1
ATOM 2481 O O . ASN A 1 298 ? -9.453 -15.234 -5.145 1 97.44 298 ASN A O 1
ATOM 2485 N N . PHE A 1 299 ? -7.57 -15.609 -4.02 1 98.12 299 PHE A N 1
ATOM 2486 C CA . PHE A 1 299 ? -8.172 -15.484 -2.697 1 98.12 299 PHE A CA 1
ATOM 2487 C C . PHE A 1 299 ? -8.836 -14.125 -2.531 1 98.12 299 PHE A C 1
ATOM 2489 O O . PHE A 1 299 ? -9.969 -14.031 -2.061 1 98.12 299 PHE A O 1
ATOM 2496 N N . TRP A 1 300 ? -8.109 -13.086 -2.928 1 98.25 300 TRP A N 1
ATOM 2497 C CA . TRP A 1 300 ? -8.562 -11.711 -2.752 1 98.25 300 TRP A CA 1
ATOM 2498 C C . TRP A 1 300 ? -9.859 -11.461 -3.516 1 98.25 300 TRP A C 1
ATOM 2500 O O . TRP A 1 300 ? -10.805 -10.891 -2.971 1 98.25 300 TRP A O 1
ATOM 2510 N N . PHE A 1 301 ? -9.945 -11.945 -4.715 1 97.5 301 PHE A N 1
ATOM 2511 C CA . PHE A 1 301 ? -11.117 -11.68 -5.539 1 97.5 301 PHE A CA 1
ATOM 2512 C C . PHE A 1 301 ? -12.266 -12.602 -5.16 1 97.5 301 PHE A C 1
ATOM 2514 O O . PHE A 1 301 ? -13.422 -12.328 -5.496 1 97.5 301 PHE A O 1
ATOM 2521 N N . ARG A 1 302 ? -11.945 -13.703 -4.492 1 96.56 302 ARG A N 1
ATOM 2522 C CA . ARG A 1 302 ? -12.984 -14.617 -4.027 1 96.56 302 ARG A CA 1
ATOM 2523 C C . ARG A 1 302 ? -13.609 -14.117 -2.73 1 96.56 302 ARG A C 1
ATOM 2525 O O . ARG A 1 302 ? -14.828 -14.172 -2.564 1 96.56 302 ARG A O 1
ATOM 2532 N N . PHE A 1 303 ? -12.773 -13.578 -1.854 1 97.25 303 PHE A N 1
ATOM 2533 C CA . PHE A 1 303 ? -13.258 -13.375 -0.494 1 97.25 303 PHE A CA 1
ATOM 2534 C C . PHE A 1 303 ? -13.227 -11.898 -0.124 1 97.25 303 PHE A C 1
ATOM 2536 O O . PHE A 1 303 ? -14.102 -11.414 0.593 1 97.25 303 PHE A O 1
ATOM 2543 N N . VAL A 1 304 ? -12.266 -11.133 -0.592 1 97.12 304 VAL A N 1
ATOM 2544 C CA . VAL A 1 304 ? -12.07 -9.773 -0.112 1 97.12 304 VAL A CA 1
ATOM 2545 C C . VAL A 1 304 ? -12.828 -8.789 -1.001 1 97.12 304 VAL A C 1
ATOM 2547 O O . VAL A 1 304 ? -13.742 -8.102 -0.537 1 97.12 304 VAL A O 1
ATOM 2550 N N . TYR A 1 305 ? -12.617 -8.82 -2.279 1 96.12 305 TYR A N 1
ATOM 2551 C CA . TYR A 1 305 ? -13.125 -7.844 -3.236 1 96.12 305 TYR A CA 1
ATOM 2552 C C . TYR A 1 305 ? -14.648 -7.781 -3.199 1 96.12 305 TYR A C 1
ATOM 2554 O O . TYR A 1 305 ? -15.234 -6.699 -3.135 1 96.12 305 TYR A O 1
ATOM 2562 N N . PRO A 1 306 ? -15.312 -8.953 -3.139 1 94.31 306 PRO A N 1
ATOM 2563 C CA . PRO A 1 306 ? -16.781 -8.898 -3.145 1 94.31 306 PRO A CA 1
ATOM 2564 C C . PRO A 1 306 ? -17.359 -8.445 -1.809 1 94.31 306 PRO A C 1
ATOM 2566 O O . PRO A 1 306 ? -18.547 -8.125 -1.725 1 94.31 306 PRO A O 1
ATOM 2569 N N . ASN A 1 307 ? -16.562 -8.422 -0.773 1 95.44 307 ASN A N 1
ATOM 2570 C CA . ASN A 1 307 ? -17.094 -8.188 0.566 1 95.44 307 ASN A CA 1
ATOM 2571 C C . ASN A 1 307 ? -16.453 -6.965 1.22 1 95.44 307 ASN A C 1
ATOM 2573 O O . ASN A 1 307 ? -16.375 -6.883 2.447 1 95.44 307 ASN A O 1
ATOM 2577 N N . LEU A 1 308 ? -15.992 -6.031 0.457 1 94.5 308 LEU A N 1
ATOM 2578 C CA . LEU A 1 308 ? -15.281 -4.859 0.95 1 94.5 308 LEU A CA 1
ATOM 2579 C C . LEU A 1 308 ? -16.141 -4.078 1.941 1 94.5 308 LEU A C 1
ATOM 2581 O O . LEU A 1 308 ? -15.641 -3.631 2.977 1 94.5 308 LEU A O 1
ATOM 2585 N N . SER A 1 309 ? -17.453 -3.912 1.667 1 94.12 309 SER A N 1
ATOM 2586 C CA . SER A 1 309 ? -18.344 -3.172 2.559 1 94.12 309 SER A CA 1
ATOM 2587 C C . SER A 1 309 ? -18.438 -3.842 3.926 1 94.12 309 SER A C 1
ATOM 2589 O O . SER A 1 309 ? -18.328 -3.178 4.957 1 94.12 309 SER A O 1
ATOM 2591 N N . LEU A 1 310 ? -18.609 -5.145 3.869 1 94.19 310 LEU A N 1
ATOM 2592 C CA . LEU A 1 310 ? -18.703 -5.898 5.113 1 94.19 310 LEU A CA 1
ATOM 2593 C C . LEU A 1 310 ? -17.391 -5.863 5.875 1 94.19 310 LEU A C 1
ATOM 2595 O O . LEU A 1 310 ? -17.375 -5.836 7.109 1 94.19 310 LEU A O 1
ATOM 2599 N N . ILE A 1 311 ? -16.312 -5.879 5.129 1 94.69 311 ILE A N 1
ATOM 2600 C CA . ILE A 1 311 ? -14.984 -5.82 5.734 1 94.69 311 ILE A CA 1
ATOM 2601 C C . ILE A 1 311 ? -14.789 -4.473 6.422 1 94.69 311 ILE A C 1
ATOM 2603 O O . ILE A 1 311 ? -14.305 -4.414 7.555 1 94.69 311 ILE A O 1
ATOM 2607 N N . GLU A 1 312 ? -15.18 -3.428 5.789 1 90.88 312 GLU A N 1
ATOM 2608 C CA . GLU A 1 312 ? -15.094 -2.098 6.391 1 90.88 312 GLU A CA 1
ATOM 2609 C C . GLU A 1 312 ? -15.93 -2.014 7.664 1 90.88 312 GLU A C 1
ATOM 2611 O O . GLU A 1 312 ? -15.531 -1.377 8.633 1 90.88 312 GLU A O 1
ATOM 2616 N N . GLU A 1 313 ? -17.062 -2.697 7.621 1 91.12 313 GLU A N 1
ATOM 2617 C CA . GLU A 1 313 ? -17.953 -2.695 8.773 1 91.12 313 GLU A CA 1
ATOM 2618 C C . GLU A 1 313 ? -17.438 -3.605 9.883 1 91.12 313 GLU A C 1
ATOM 2620 O O . GLU A 1 313 ? -17.922 -3.559 11.008 1 91.12 313 GLU A O 1
ATOM 2625 N N . GLY A 1 314 ? -16.469 -4.445 9.562 1 90.38 314 GLY A N 1
ATOM 2626 C CA . GLY A 1 314 ? -15.891 -5.352 10.539 1 90.38 314 GLY A CA 1
ATOM 2627 C C . GLY A 1 314 ? -16.766 -6.559 10.82 1 90.38 314 GLY A C 1
ATOM 2628 O O . GLY A 1 314 ? -16.672 -7.16 11.891 1 90.38 314 GLY A O 1
ATOM 2629 N N . THR A 1 315 ? -17.625 -6.887 9.859 1 92.38 315 THR A N 1
ATOM 2630 C CA . THR A 1 315 ? -18.594 -7.945 10.141 1 92.38 315 THR A CA 1
ATOM 2631 C C . THR A 1 315 ? -18.359 -9.148 9.234 1 92.38 315 THR A C 1
ATOM 2633 O O . THR A 1 315 ? -19.047 -10.164 9.352 1 92.38 315 THR A O 1
ATOM 2636 N N . TYR A 1 316 ? -17.438 -9.047 8.328 1 94.81 316 TYR A N 1
ATOM 2637 C CA . TYR A 1 316 ? -17.203 -10.133 7.383 1 94.81 316 TYR A CA 1
ATOM 2638 C C . TYR A 1 316 ? -16.344 -11.219 8.016 1 94.81 316 TYR A C 1
ATOM 2640 O O . TYR A 1 316 ? -15.367 -10.922 8.711 1 94.81 316 TYR A O 1
ATOM 2648 N N . GLU A 1 317 ? -16.703 -12.461 7.762 1 97.06 317 GLU A N 1
ATOM 2649 C CA . GLU A 1 317 ? -15.93 -13.625 8.188 1 97.06 317 GLU A CA 1
ATOM 2650 C C . GLU A 1 317 ? -15.984 -14.734 7.145 1 97.06 317 GLU A C 1
ATOM 2652 O O . GLU A 1 317 ? -17.031 -14.992 6.559 1 97.06 317 GLU A O 1
ATOM 2657 N N . ILE A 1 318 ? -14.844 -15.289 6.91 1 98 318 ILE A N 1
ATOM 2658 C CA . ILE A 1 318 ? -14.773 -16.469 6.059 1 98 318 ILE A CA 1
ATOM 2659 C C . ILE A 1 318 ? -15.062 -17.719 6.887 1 98 318 ILE A C 1
ATOM 2661 O O . ILE A 1 318 ? -14.383 -17.984 7.883 1 98 318 ILE A O 1
ATOM 2665 N N . THR A 1 319 ? -16.031 -18.469 6.48 1 97.94 319 THR A N 1
ATOM 2666 C CA . THR A 1 319 ? -16.391 -19.688 7.211 1 97.94 319 THR A CA 1
ATOM 2667 C C . THR A 1 319 ? -15.539 -20.859 6.75 1 97.94 319 THR A C 1
ATOM 2669 O O . THR A 1 319 ? -14.945 -20.828 5.672 1 97.94 319 THR A O 1
ATOM 2672 N N . GLU A 1 320 ? -15.492 -21.812 7.551 1 96.88 320 GLU A N 1
ATOM 2673 C CA . GLU A 1 320 ? -14.758 -23.031 7.219 1 96.88 320 GLU A CA 1
ATOM 2674 C C . GLU A 1 320 ? -15.281 -23.672 5.938 1 96.88 320 GLU A C 1
ATOM 2676 O O . GLU A 1 320 ? -14.5 -24.125 5.102 1 96.88 320 GLU A O 1
ATOM 2681 N N . GLY A 1 321 ? -16.562 -23.688 5.809 1 96.44 321 GLY A N 1
ATOM 2682 C CA . GLY A 1 321 ? -17.172 -24.281 4.625 1 96.44 321 GLY A CA 1
ATOM 2683 C C . GLY A 1 321 ? -16.828 -23.547 3.346 1 96.44 321 GLY A C 1
ATOM 2684 O O . GLY A 1 321 ? -16.484 -24.156 2.336 1 96.44 321 GLY A O 1
ATOM 2685 N N . GLU A 1 322 ? -16.938 -22.25 3.377 1 96.5 322 GLU A N 1
ATOM 2686 C CA . GLU A 1 322 ? -16.594 -21.422 2.219 1 96.5 322 GLU A CA 1
ATOM 2687 C C . GLU A 1 322 ? -15.141 -21.609 1.808 1 96.5 322 GLU A C 1
ATOM 2689 O O . GLU A 1 322 ? -14.836 -21.703 0.617 1 96.5 322 GLU A O 1
ATOM 2694 N N . TYR A 1 323 ? -14.297 -21.656 2.83 1 97.81 323 TYR A N 1
ATOM 2695 C CA . TYR A 1 323 ? -12.875 -21.781 2.531 1 97.81 323 TYR A CA 1
ATOM 2696 C C . TYR A 1 323 ? -12.539 -23.172 1.996 1 97.81 323 TYR A C 1
ATOM 2698 O O . TYR A 1 323 ? -11.703 -23.312 1.104 1 97.81 323 TYR A O 1
ATOM 2706 N N . ALA A 1 324 ? -13.188 -24.156 2.57 1 96.69 324 ALA A N 1
ATOM 2707 C CA . ALA A 1 324 ? -12.977 -25.531 2.092 1 96.69 324 ALA A CA 1
ATOM 2708 C C . ALA A 1 324 ? -13.359 -25.656 0.622 1 96.69 324 ALA A C 1
ATOM 2710 O O . ALA A 1 324 ? -12.68 -26.344 -0.148 1 96.69 324 ALA A O 1
ATOM 2711 N N . ASN A 1 325 ? -14.453 -25.062 0.285 1 95.88 325 ASN A N 1
ATOM 2712 C CA . ASN A 1 325 ? -14.883 -25.062 -1.109 1 95.88 325 ASN A CA 1
ATOM 2713 C C . ASN A 1 325 ? -13.852 -24.406 -2.018 1 95.88 325 ASN A C 1
ATOM 2715 O O . ASN A 1 325 ? -13.578 -24.906 -3.117 1 95.88 325 ASN A O 1
ATOM 2719 N N . TYR A 1 326 ? -13.312 -23.391 -1.555 1 96.62 326 TYR A N 1
ATOM 2720 C CA . TYR A 1 326 ? -12.281 -22.672 -2.291 1 96.62 326 TYR A CA 1
ATOM 2721 C C . TYR A 1 326 ? -11.016 -23.516 -2.408 1 96.62 326 TYR A C 1
ATOM 2723 O O . TYR A 1 326 ? -10.352 -23.5 -3.449 1 96.62 326 TYR A O 1
ATOM 2731 N N . LEU A 1 327 ? -10.641 -24.281 -1.419 1 97.75 327 LEU A N 1
ATOM 2732 C CA . LEU A 1 327 ? -9.398 -25.031 -1.353 1 97.75 327 LEU A CA 1
ATOM 2733 C C . LEU A 1 327 ? -9.422 -26.203 -2.338 1 97.75 327 LEU A C 1
ATOM 2735 O O . LEU A 1 327 ? -8.383 -26.812 -2.611 1 97.75 327 LEU A O 1
ATOM 2739 N N . GLY A 1 328 ? -10.586 -26.5 -2.854 1 96.25 328 GLY A N 1
ATOM 2740 C CA . GLY A 1 328 ? -10.648 -27.578 -3.828 1 96.25 328 GLY A CA 1
ATOM 2741 C C . GLY A 1 328 ? -9.656 -27.422 -4.965 1 96.25 328 GLY A C 1
ATOM 2742 O O . GLY A 1 328 ? -8.836 -28.312 -5.211 1 96.25 328 GLY A O 1
ATOM 2743 N N . HIS A 1 329 ? -9.672 -26.297 -5.566 1 93.69 329 HIS A N 1
ATOM 2744 C CA . HIS A 1 329 ? -8.789 -26.062 -6.699 1 93.69 329 HIS A CA 1
ATOM 2745 C C . HIS A 1 329 ? -7.332 -25.953 -6.25 1 93.69 329 HIS A C 1
ATOM 2747 O O . HIS A 1 329 ? -6.422 -26.359 -6.984 1 93.69 329 HIS A O 1
ATOM 2753 N N . VAL A 1 330 ? -7.125 -25.422 -5.105 1 96.62 330 VAL A N 1
ATOM 2754 C CA . VAL A 1 330 ? -5.781 -25.328 -4.547 1 96.62 330 VAL A CA 1
ATOM 2755 C C . VAL A 1 330 ? -5.211 -26.719 -4.309 1 96.62 330 VAL A C 1
ATOM 2757 O O . VAL A 1 330 ? -4.051 -26.984 -4.629 1 96.62 330 VAL A O 1
ATOM 2760 N N . PHE A 1 331 ? -6.098 -27.547 -3.781 1 98.06 331 PHE A N 1
ATOM 2761 C CA . PHE A 1 331 ? -5.699 -28.922 -3.482 1 98.06 331 PHE A CA 1
ATOM 2762 C C . PHE A 1 331 ? -5.332 -29.672 -4.758 1 98.06 331 PHE A C 1
ATOM 2764 O O . PHE A 1 331 ? -4.387 -30.469 -4.77 1 98.06 331 PHE A O 1
ATOM 2771 N N . GLU A 1 332 ? -6.031 -29.406 -5.812 1 98 332 GLU A N 1
ATOM 2772 C CA . GLU A 1 332 ? -5.699 -30 -7.102 1 98 332 GLU A CA 1
ATOM 2773 C C . GLU A 1 332 ? -4.277 -29.656 -7.523 1 98 332 GLU A C 1
ATOM 2775 O O . GLU A 1 332 ? -3.545 -30.516 -8.023 1 98 332 GLU A O 1
ATOM 2780 N N . ARG A 1 333 ? -3.924 -28.438 -7.332 1 97.06 333 ARG A N 1
ATOM 2781 C CA . ARG A 1 333 ? -2.582 -28 -7.699 1 97.06 333 ARG A CA 1
ATOM 2782 C C . ARG A 1 333 ? -1.521 -28.703 -6.863 1 97.06 333 ARG A C 1
ATOM 2784 O O . ARG A 1 333 ? -0.467 -29.078 -7.379 1 97.06 333 ARG A O 1
ATOM 2791 N N . ILE A 1 334 ? -1.812 -28.812 -5.648 1 98.19 334 ILE A N 1
ATOM 2792 C CA . ILE A 1 334 ? -0.901 -29.516 -4.746 1 98.19 334 ILE A CA 1
ATOM 2793 C C . ILE A 1 334 ? -0.762 -30.969 -5.18 1 98.19 334 ILE A C 1
ATOM 2795 O O . ILE A 1 334 ? 0.347 -31.516 -5.23 1 98.19 334 ILE A O 1
ATOM 2799 N N . CYS A 1 335 ? -1.865 -31.594 -5.559 1 98.5 335 CYS A N 1
ATOM 2800 C CA . CYS A 1 335 ? -1.868 -32.969 -6.008 1 98.5 335 CYS A CA 1
ATOM 2801 C C . CYS A 1 335 ? -1.048 -33.156 -7.281 1 98.5 335 CYS A C 1
ATOM 2803 O O . CYS A 1 335 ? -0.358 -34.156 -7.453 1 98.5 335 CYS A O 1
ATOM 2805 N N . ARG A 1 336 ? -1.147 -32.188 -8.109 1 98.19 336 ARG A N 1
ATOM 2806 C CA . ARG A 1 336 ? -0.352 -32.219 -9.336 1 98.19 336 ARG A CA 1
ATOM 2807 C C . ARG A 1 336 ? 1.14 -32.188 -9.023 1 98.19 336 ARG A C 1
ATOM 2809 O O . ARG A 1 336 ? 1.943 -32.844 -9.68 1 98.19 336 ARG A O 1
ATOM 2816 N N . GLU A 1 337 ? 1.5 -31.344 -8.023 1 97.06 337 GLU A N 1
ATOM 2817 C CA . GLU A 1 337 ? 2.893 -31.328 -7.59 1 97.06 337 GLU A CA 1
ATOM 2818 C C . GLU A 1 337 ? 3.316 -32.688 -7.043 1 97.06 337 GLU A C 1
ATOM 2820 O O . GLU A 1 337 ? 4.422 -33.156 -7.32 1 97.06 337 GLU A O 1
ATOM 2825 N N . TYR A 1 338 ? 2.43 -33.312 -6.297 1 97.81 338 TYR A N 1
ATOM 2826 C CA . TYR A 1 338 ? 2.676 -34.625 -5.762 1 97.81 338 TYR A CA 1
ATOM 2827 C C . TYR A 1 338 ? 2.928 -35.625 -6.883 1 97.81 338 TYR A C 1
ATOM 2829 O O . TYR A 1 338 ? 3.904 -36.375 -6.844 1 97.81 338 TYR A O 1
ATOM 2837 N N . VAL A 1 339 ? 2.092 -35.625 -7.883 1 98.06 339 VAL A N 1
ATOM 2838 C CA . VAL A 1 339 ? 2.164 -36.562 -8.992 1 98.06 339 VAL A CA 1
ATOM 2839 C C . VAL A 1 339 ? 3.453 -36.344 -9.773 1 98.06 339 VAL A C 1
ATOM 2841 O O . VAL A 1 339 ? 4.109 -37.312 -10.188 1 98.06 339 VAL A O 1
ATOM 2844 N N . ARG A 1 340 ? 3.75 -35.094 -9.984 1 97.06 340 ARG A N 1
ATOM 2845 C CA . ARG A 1 340 ? 4.992 -34.781 -10.688 1 97.06 340 ARG A CA 1
ATOM 2846 C C . ARG A 1 340 ? 6.195 -35.375 -9.969 1 97.06 340 ARG A C 1
ATOM 2848 O O . ARG A 1 340 ? 7.062 -35.969 -10.594 1 97.06 340 ARG A O 1
ATOM 2855 N N . ASP A 1 341 ? 6.246 -35.219 -8.68 1 95.25 341 ASP A N 1
ATOM 2856 C CA . ASP A 1 341 ? 7.367 -35.656 -7.867 1 95.25 341 ASP A CA 1
ATOM 2857 C C . ASP A 1 341 ? 7.387 -37.188 -7.754 1 95.25 341 ASP A C 1
ATOM 2859 O O . ASP A 1 341 ? 8.43 -37.812 -7.949 1 95.25 341 ASP A O 1
ATOM 2863 N N . ARG A 1 342 ? 6.223 -37.75 -7.434 1 95.5 342 ARG A N 1
ATOM 2864 C CA . ARG A 1 342 ? 6.094 -39.156 -7.105 1 95.5 342 ARG A CA 1
ATOM 2865 C C . ARG A 1 342 ? 6.297 -40.031 -8.344 1 95.5 342 ARG A C 1
ATOM 2867 O O . ARG A 1 342 ? 6.91 -41.094 -8.266 1 95.5 342 ARG A O 1
ATOM 2874 N N . TYR A 1 343 ? 5.812 -39.562 -9.484 1 96.06 343 TYR A N 1
ATOM 2875 C CA . TYR A 1 343 ? 5.82 -40.406 -10.672 1 96.06 343 TYR A CA 1
ATOM 2876 C C . TYR A 1 343 ? 6.801 -39.875 -11.711 1 96.06 343 TYR A C 1
ATOM 2878 O O . TYR A 1 343 ? 6.926 -40.438 -12.797 1 96.06 343 TYR A O 1
ATOM 2886 N N . ARG A 1 344 ? 7.457 -38.688 -11.477 1 95.12 344 AR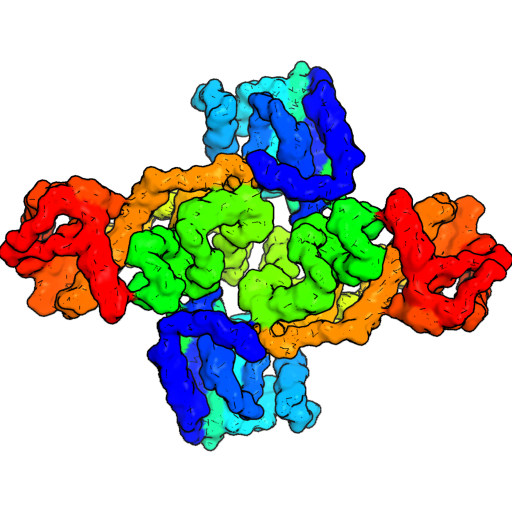G A N 1
ATOM 2887 C CA . ARG A 1 344 ? 8.477 -38.094 -12.328 1 95.12 344 ARG A CA 1
ATOM 2888 C C . ARG A 1 344 ? 7.961 -37.906 -13.75 1 95.12 344 ARG A C 1
ATOM 2890 O O . ARG A 1 344 ? 8.617 -38.281 -14.719 1 95.12 344 ARG A O 1
ATOM 2897 N N . VAL A 1 345 ? 6.734 -37.438 -13.773 1 95.75 345 VAL A N 1
ATOM 2898 C CA . VAL A 1 345 ? 6.148 -37.219 -15.086 1 95.75 345 VAL A CA 1
ATOM 2899 C C . VAL A 1 345 ? 6.73 -35.906 -15.68 1 95.75 345 VAL A C 1
ATOM 2901 O O . VAL A 1 345 ? 7.164 -35.031 -14.945 1 95.75 345 VAL A O 1
ATOM 2904 N N . LYS A 1 346 ? 6.762 -35.812 -16.984 1 94.25 346 LYS A N 1
ATOM 2905 C CA . LYS A 1 346 ? 7.316 -34.656 -17.703 1 94.25 346 LYS A CA 1
ATOM 2906 C C . LYS A 1 346 ? 6.305 -33.5 -17.766 1 94.25 346 LYS A C 1
ATOM 2908 O O . LYS A 1 346 ? 6.684 -32.344 -17.734 1 94.25 346 LYS A O 1
ATOM 2913 N N . LYS A 1 347 ? 5.07 -33.906 -17.922 1 96.06 347 LYS A N 1
ATOM 2914 C CA . LYS A 1 347 ? 3.98 -32.938 -18 1 96.06 347 LYS A CA 1
ATOM 2915 C C . LYS A 1 347 ? 2.84 -33.344 -17.062 1 96.06 347 LYS A C 1
ATOM 2917 O O . LYS A 1 347 ? 2.504 -34.5 -16.922 1 96.06 347 LYS A O 1
ATOM 2922 N N . VAL A 1 348 ? 2.328 -32.406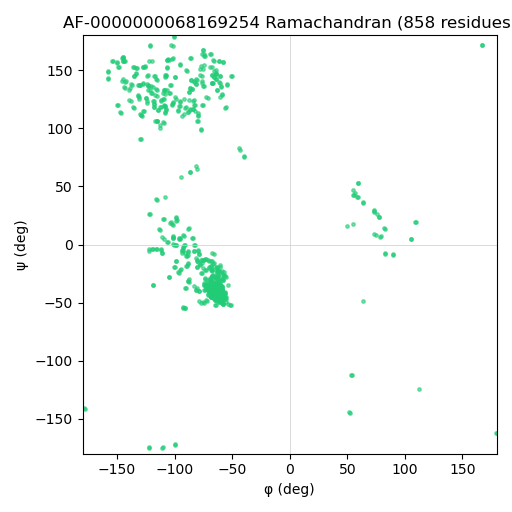 -16.406 1 97.62 348 VAL A N 1
ATOM 2923 C CA . VAL A 1 348 ? 1.195 -32.656 -15.516 1 97.62 348 VAL A CA 1
ATOM 2924 C C . VAL A 1 348 ? 0.228 -31.484 -15.578 1 97.62 348 VAL A C 1
ATOM 2926 O O . VAL A 1 348 ? 0.65 -30.328 -15.703 1 97.62 348 VAL A O 1
ATOM 2929 N N . GLY A 1 349 ? -1 -31.656 -15.57 1 97.38 349 GLY A N 1
ATOM 2930 C CA . GLY A 1 349 ? -2.037 -30.641 -15.609 1 97.38 349 GLY A CA 1
ATOM 2931 C C . GLY A 1 349 ? -3.439 -31.203 -15.602 1 97.38 349 GLY A C 1
ATOM 2932 O O . GLY A 1 349 ? -3.645 -32.344 -15.188 1 97.38 349 GLY A O 1
ATOM 2933 N N . ARG A 1 350 ? -4.375 -30.422 -15.977 1 97.19 350 ARG A N 1
ATOM 2934 C CA . ARG A 1 350 ? -5.762 -30.844 -16.109 1 97.19 350 ARG A CA 1
ATOM 2935 C C . ARG A 1 350 ? -6.035 -31.391 -17.516 1 97.19 350 ARG A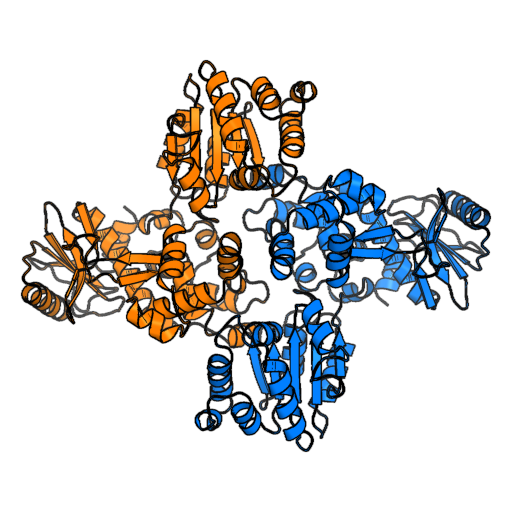 C 1
ATOM 2937 O O . ARG A 1 350 ? -5.34 -31.031 -18.469 1 97.19 350 ARG A O 1
ATOM 2944 N N . GLN A 1 351 ? -6.922 -32.281 -17.578 1 97.62 351 GLN A N 1
ATOM 2945 C CA . GLN A 1 351 ? -7.406 -32.781 -18.859 1 97.62 351 GLN A CA 1
ATOM 2946 C C . GLN A 1 351 ? -8.922 -32.656 -18.969 1 97.62 351 GLN A C 1
ATOM 2948 O O . GLN A 1 351 ? -9.648 -33.062 -18.047 1 97.62 351 GLN A O 1
ATOM 2953 N N . TRP A 1 352 ? -9.367 -32 -20.047 1 96.88 352 TRP A N 1
ATOM 2954 C CA . TRP A 1 352 ? -10.82 -31.859 -20.141 1 96.88 352 TRP A CA 1
ATOM 2955 C C . TRP A 1 352 ? -11.258 -31.859 -21.609 1 96.88 352 TRP A C 1
ATOM 2957 O O . TRP A 1 352 ? -10.445 -31.609 -22.5 1 96.88 352 TRP A O 1
ATOM 2967 N N . TRP A 1 353 ? -12.391 -32.25 -21.844 1 94.19 353 TRP A N 1
ATOM 2968 C CA . TRP A 1 353 ? -13.117 -32.188 -23.109 1 94.19 353 TRP A CA 1
ATOM 2969 C C . TRP A 1 353 ? -14.617 -32.062 -22.859 1 94.19 353 TRP A C 1
ATOM 2971 O O . TRP A 1 353 ? -15.219 -32.938 -22.219 1 94.19 353 TRP A O 1
ATOM 2981 N N . LYS A 1 354 ? -15.195 -30.953 -23.375 1 90.38 354 LYS A N 1
ATOM 2982 C CA . LYS A 1 354 ? -16.609 -30.688 -23.172 1 90.38 354 LYS A CA 1
ATOM 2983 C C . LYS A 1 354 ? -16.984 -30.734 -21.688 1 90.38 354 LYS A C 1
ATOM 2985 O O . LYS A 1 354 ? -16.406 -30.016 -20.875 1 90.38 354 LYS A O 1
ATOM 2990 N N . ASP A 1 355 ? -17.75 -31.703 -21.281 1 90.94 355 ASP A N 1
ATOM 2991 C CA . ASP A 1 355 ? -18.266 -31.703 -19.922 1 90.94 355 ASP A CA 1
ATOM 2992 C C . ASP A 1 355 ? -17.484 -32.656 -19.031 1 90.94 355 ASP A C 1
ATOM 2994 O O . ASP A 1 355 ? -17.891 -32.938 -17.906 1 90.94 355 ASP A O 1
ATOM 2998 N N . VAL A 1 356 ? -16.438 -33.188 -19.531 1 96.38 356 VAL A N 1
ATOM 2999 C CA . VAL A 1 356 ? -15.617 -34.125 -18.766 1 96.38 356 VAL A CA 1
ATOM 3000 C C . VAL A 1 356 ? -14.281 -33.5 -18.406 1 96.38 356 VAL A C 1
ATOM 3002 O O . VAL A 1 356 ? -13.648 -32.844 -19.25 1 96.38 356 VAL A O 1
ATOM 3005 N N . GLU A 1 357 ? -13.945 -33.594 -17.141 1 96.62 357 GLU A N 1
ATOM 3006 C CA . GLU A 1 357 ? -12.68 -33.031 -16.672 1 96.62 357 GLU A CA 1
ATOM 3007 C C . GLU A 1 357 ? -11.992 -33.938 -15.672 1 96.62 357 GLU A C 1
ATOM 3009 O O . GLU A 1 357 ? -12.656 -34.531 -14.812 1 96.62 357 GLU A O 1
ATOM 3014 N N . ILE A 1 358 ? -10.727 -34.156 -15.875 1 98.06 358 ILE A N 1
ATOM 3015 C CA . ILE A 1 358 ? -9.859 -34.844 -14.93 1 98.06 358 ILE A CA 1
ATOM 3016 C C . ILE A 1 358 ? -8.922 -33.875 -14.242 1 98.06 358 ILE A C 1
ATOM 3018 O O . ILE A 1 358 ? -8.258 -33.062 -14.906 1 98.06 358 ILE A O 1
ATOM 3022 N N . ASP A 1 359 ? -8.805 -33.969 -12.922 1 98.06 359 ASP A N 1
ATOM 3023 C CA . ASP A 1 359 ? -8.094 -32.969 -12.117 1 98.06 359 ASP A CA 1
ATOM 3024 C C . ASP A 1 359 ? -6.582 -33.094 -12.336 1 98.06 359 ASP A C 1
ATOM 3026 O O . ASP A 1 359 ? -5.883 -32.062 -12.367 1 98.06 359 ASP A O 1
ATOM 3030 N N . VAL A 1 360 ? -6.125 -34.25 -12.477 1 98.5 360 VAL A N 1
ATOM 3031 C CA . VAL A 1 360 ? -4.688 -34.5 -12.594 1 98.5 360 VAL A CA 1
ATOM 3032 C C . VAL A 1 360 ? -4.418 -35.5 -13.711 1 98.5 360 VAL A C 1
ATOM 3034 O O . VAL A 1 360 ? -4.914 -36.625 -13.672 1 98.5 360 VAL A O 1
ATOM 3037 N N . MET A 1 361 ? -3.723 -35.094 -14.68 1 98.31 361 MET A N 1
ATOM 3038 C CA . MET A 1 361 ? -3.209 -35.969 -15.727 1 98.31 361 MET A CA 1
ATOM 3039 C C . MET A 1 361 ? -1.701 -35.781 -15.883 1 98.31 361 MET A C 1
ATOM 3041 O O . MET A 1 361 ? -1.218 -34.688 -16.141 1 98.31 361 MET A O 1
ATOM 3045 N N . GLY A 1 362 ? -0.972 -36.75 -15.602 1 97.88 362 GLY A N 1
ATOM 3046 C CA . GLY A 1 362 ? 0.472 -36.75 -15.773 1 97.88 362 GLY A CA 1
ATOM 3047 C C . GLY A 1 362 ? 0.928 -37.562 -16.969 1 97.88 362 GLY A C 1
ATOM 3048 O O . GLY A 1 362 ? 0.457 -38.688 -17.172 1 97.88 362 GLY A O 1
ATOM 3049 N N . LEU A 1 363 ? 1.773 -36.969 -17.797 1 97.12 363 LEU A N 1
ATOM 3050 C CA . LEU A 1 363 ? 2.303 -37.625 -18.984 1 97.12 363 LEU A CA 1
ATOM 3051 C C . LEU A 1 363 ? 3.816 -37.812 -18.875 1 97.12 363 LEU A C 1
ATOM 3053 O O . LEU A 1 363 ? 4.527 -36.844 -18.547 1 97.12 363 LEU A O 1
ATOM 3057 N N . GLY A 1 364 ? 4.258 -38.906 -19.062 1 94.19 364 GLY A N 1
ATOM 3058 C CA . GLY A 1 364 ? 5.664 -39.281 -19.078 1 94.19 364 GLY A CA 1
ATOM 3059 C C . GLY A 1 364 ? 5.887 -40.75 -19.391 1 94.19 364 GLY A C 1
ATOM 3060 O O . GLY A 1 364 ? 5.25 -41.281 -20.297 1 94.19 364 GLY A O 1
ATOM 3061 N N . ASN A 1 365 ? 6.887 -41.344 -18.688 1 93.94 365 ASN A N 1
ATOM 3062 C CA . ASN A 1 365 ? 7.09 -42.781 -18.812 1 93.94 365 ASN A CA 1
ATOM 3063 C C . ASN A 1 365 ? 5.875 -43.562 -18.328 1 93.94 365 ASN A C 1
ATOM 3065 O O . ASN A 1 365 ? 5.641 -44.688 -18.766 1 93.94 365 ASN A O 1
ATOM 3069 N N . VAL A 1 366 ? 5.258 -42.875 -17.391 1 95.44 366 VAL A N 1
ATOM 3070 C CA . VAL A 1 366 ? 3.998 -43.406 -16.875 1 95.44 366 VAL A CA 1
ATOM 3071 C C . VAL A 1 366 ? 2.893 -42.375 -17.062 1 95.44 366 VAL A C 1
ATOM 3073 O O . VAL A 1 366 ? 3.131 -41.156 -16.953 1 95.44 366 VAL A O 1
ATOM 3076 N N . LYS A 1 367 ? 1.768 -42.875 -17.5 1 97.06 367 LYS A N 1
ATOM 3077 C CA . LYS A 1 367 ? 0.589 -42.031 -17.609 1 97.06 367 LYS A CA 1
ATOM 3078 C C . LYS A 1 367 ? -0.3 -42.156 -16.375 1 97.06 367 LYS A C 1
ATOM 3080 O O . LYS A 1 367 ? -0.716 -43.25 -16.016 1 97.06 367 LYS A O 1
ATOM 3085 N N . VAL A 1 368 ? -0.56 -41.062 -15.734 1 98.12 368 VAL A N 1
ATOM 3086 C CA . VAL A 1 368 ? -1.27 -41.062 -14.453 1 98.12 368 VAL A CA 1
ATOM 3087 C C . VAL A 1 368 ? -2.531 -40.219 -14.562 1 98.12 368 VAL A C 1
ATOM 3089 O O . VAL A 1 368 ? -2.516 -39.125 -15.164 1 98.12 368 VAL A O 1
ATOM 3092 N N . ALA A 1 369 ? -3.654 -40.719 -14.102 1 98.5 369 ALA A N 1
ATOM 3093 C CA . ALA A 1 369 ? -4.883 -39.938 -13.945 1 98.5 369 ALA A CA 1
ATOM 3094 C C . ALA A 1 369 ? -5.285 -39.844 -12.477 1 98.5 369 ALA A C 1
ATOM 3096 O O . ALA A 1 369 ? -5.207 -40.812 -11.742 1 98.5 369 ALA A O 1
ATOM 3097 N N . GLY A 1 370 ? -5.637 -38.656 -12.031 1 98.44 370 GLY A N 1
ATOM 3098 C CA . GLY A 1 370 ? -5.961 -38.5 -10.625 1 98.44 370 GLY A CA 1
ATOM 3099 C C . GLY A 1 370 ? -7.211 -37.656 -10.398 1 98.44 370 GLY A C 1
ATOM 3100 O O . GLY A 1 370 ? -7.578 -36.844 -11.242 1 98.44 370 GLY A O 1
ATOM 3101 N N . GLU A 1 371 ? -7.906 -37.906 -9.281 1 98.38 371 GLU A N 1
ATOM 3102 C CA . GLU A 1 371 ? -9.039 -37.125 -8.781 1 98.38 371 GLU A CA 1
ATOM 3103 C C . GLU A 1 371 ? -8.781 -36.625 -7.355 1 98.38 371 GLU A C 1
ATOM 3105 O O . GLU A 1 371 ? -8.188 -37.344 -6.547 1 98.38 371 GLU A O 1
ATOM 3110 N N . CYS A 1 372 ? -9.148 -35.375 -7.137 1 98.5 372 CYS A N 1
ATOM 3111 C CA . CYS A 1 372 ? -8.844 -34.75 -5.855 1 98.5 372 CYS A CA 1
ATOM 3112 C C . CYS A 1 372 ? -10.117 -34.312 -5.152 1 98.5 372 CYS A C 1
ATOM 3114 O O . CYS A 1 372 ? -10.984 -33.688 -5.766 1 98.5 372 CYS A O 1
ATOM 3116 N N . LYS A 1 373 ? -10.281 -34.656 -3.92 1 97.88 373 LYS A N 1
ATOM 3117 C CA . LYS A 1 373 ? -11.375 -34.219 -3.066 1 97.88 373 LYS A CA 1
ATOM 3118 C C . LYS A 1 373 ? -10.852 -33.656 -1.75 1 97.88 373 LYS A C 1
ATOM 3120 O O . LYS A 1 373 ? -10.375 -34.375 -0.893 1 97.88 373 LYS A O 1
ATOM 3125 N N . TRP A 1 374 ? -10.977 -32.312 -1.544 1 97.69 374 TRP A N 1
ATOM 3126 C CA . TRP A 1 374 ? -10.664 -31.766 -0.238 1 97.69 374 TRP A CA 1
ATOM 3127 C C . TRP A 1 374 ? -11.828 -31.938 0.729 1 97.69 374 TRP A C 1
ATOM 3129 O O . TRP A 1 374 ? -12.5 -30.969 1.088 1 97.69 374 TRP A O 1
ATOM 3139 N N . SER A 1 375 ? -12.078 -33.125 1.041 1 96.5 375 SER A N 1
ATOM 3140 C CA . SER A 1 375 ? -13.164 -33.531 1.923 1 96.5 375 SER A CA 1
ATOM 3141 C C . SER A 1 375 ? -12.773 -34.719 2.771 1 96.5 375 SER A C 1
ATOM 3143 O O . SER A 1 375 ? -11.805 -35.438 2.459 1 96.5 375 SER A O 1
ATOM 3145 N N . GLU A 1 376 ? -13.523 -34.906 3.83 1 96 376 GLU A N 1
ATOM 3146 C CA . GLU A 1 376 ? -13.281 -36.031 4.727 1 96 376 GLU A CA 1
ATOM 3147 C C . GLU A 1 376 ? -14.18 -37.219 4.383 1 96 376 GLU A C 1
ATOM 3149 O O . GLU A 1 376 ? -15.219 -37.062 3.742 1 96 376 GLU A O 1
ATOM 3154 N N . ASP A 1 377 ? -13.688 -38.344 4.773 1 97.38 377 ASP A N 1
ATOM 3155 C CA . ASP A 1 377 ? -14.477 -39.562 4.695 1 97.38 377 ASP A CA 1
ATOM 3156 C C . ASP A 1 377 ? -14.922 -39.844 3.262 1 97.38 377 ASP A C 1
ATOM 3158 O O . ASP A 1 377 ? -16.078 -40.188 3.021 1 97.38 377 ASP A O 1
ATOM 3162 N N . VAL A 1 378 ? -14.062 -39.625 2.332 1 97.62 378 VAL A N 1
ATOM 3163 C CA . VAL A 1 378 ? -14.352 -39.844 0.916 1 97.62 378 VAL A CA 1
ATOM 3164 C C . VAL A 1 378 ? -14.352 -41.344 0.599 1 97.62 378 VAL A C 1
ATOM 3166 O O . VAL A 1 378 ? -13.5 -42.062 1.08 1 97.62 378 VAL A O 1
ATOM 3169 N N . ASN A 1 379 ? -15.32 -41.812 -0.182 1 97.19 379 ASN A N 1
ATOM 3170 C CA . ASN A 1 379 ? -15.344 -43.188 -0.657 1 97.19 379 ASN A CA 1
ATOM 3171 C C . ASN A 1 379 ? -14.43 -43.406 -1.862 1 97.19 379 ASN A C 1
ATOM 3173 O O . ASN A 1 379 ? -14.766 -43 -2.975 1 97.19 379 ASN A O 1
ATOM 3177 N N . PRO A 1 380 ? -13.352 -44.031 -1.704 1 96.25 380 PRO A N 1
ATOM 3178 C CA . PRO A 1 380 ? -12.375 -44.125 -2.791 1 96.25 380 PRO A CA 1
ATOM 3179 C C . PRO A 1 380 ? -12.867 -44.938 -3.973 1 96.25 380 PRO A C 1
ATOM 3181 O O . PRO A 1 380 ? -12.484 -44.688 -5.117 1 96.25 380 PRO A O 1
ATOM 3184 N N . HIS A 1 381 ? -13.703 -45.969 -3.748 1 96.06 381 HIS A N 1
ATOM 3185 C CA . HIS A 1 381 ? -14.188 -46.812 -4.824 1 96.06 381 HIS A CA 1
ATOM 3186 C C . HIS A 1 381 ? -15.086 -46.062 -5.781 1 96.06 381 HIS A C 1
ATOM 3188 O O . HIS A 1 381 ? -14.977 -46.188 -7 1 96.06 381 HIS A O 1
ATOM 3194 N N . SER A 1 382 ? -15.914 -45.281 -5.133 1 96.88 382 SER A N 1
ATOM 3195 C CA . SER A 1 382 ? -16.812 -44.469 -5.941 1 96.88 382 SER A CA 1
ATOM 3196 C C . SER A 1 382 ? -16.031 -43.438 -6.777 1 96.88 382 SER A C 1
ATOM 3198 O O . SER A 1 382 ? -16.312 -43.25 -7.961 1 96.88 382 SER A O 1
ATOM 3200 N N . VAL A 1 383 ? -15.094 -42.812 -6.145 1 97.5 383 VAL A N 1
ATOM 3201 C CA . VAL A 1 383 ? -14.297 -41.781 -6.82 1 97.5 383 VAL A CA 1
ATOM 3202 C C . VAL A 1 383 ? -13.484 -42.438 -7.938 1 97.5 383 VAL A C 1
ATOM 3204 O O . VAL A 1 383 ? -13.398 -41.906 -9.047 1 97.5 383 VAL A O 1
ATOM 3207 N N . LEU A 1 384 ? -12.883 -43.594 -7.707 1 97.19 384 LEU A N 1
ATOM 3208 C CA . LEU A 1 384 ? -12.07 -44.281 -8.695 1 97.19 384 LEU A CA 1
ATOM 3209 C C . LEU A 1 384 ? -12.914 -44.719 -9.883 1 97.19 384 LEU A C 1
ATOM 3211 O O . LEU A 1 384 ? -12.5 -44.594 -11.039 1 97.19 384 LEU A O 1
ATOM 3215 N N . ALA A 1 385 ? -14.07 -45.25 -9.586 1 97.19 385 ALA A N 1
ATOM 3216 C CA . ALA A 1 385 ? -14.961 -45.688 -10.656 1 97.19 385 ALA A CA 1
ATOM 3217 C C . ALA A 1 385 ? -15.328 -44.531 -11.578 1 97.19 385 ALA A C 1
ATOM 3219 O O . ALA A 1 385 ? -15.336 -44.719 -12.805 1 97.19 385 ALA A O 1
ATOM 3220 N N . ASN A 1 386 ? -15.672 -43.469 -10.977 1 97.62 386 ASN A N 1
ATOM 3221 C CA . ASN A 1 386 ? -16 -42.281 -11.758 1 97.62 386 ASN A CA 1
ATOM 3222 C C . ASN A 1 386 ? -14.812 -41.781 -12.578 1 97.62 386 ASN A C 1
ATOM 3224 O O . ASN A 1 386 ? -14.977 -41.375 -13.727 1 97.62 386 ASN A O 1
ATOM 3228 N N . LEU A 1 387 ? -13.625 -41.812 -11.984 1 98 387 LEU A N 1
ATOM 3229 C CA . LEU A 1 387 ? -12.406 -41.406 -12.664 1 98 387 LEU A CA 1
ATOM 3230 C C . LEU A 1 387 ? -12.125 -42.312 -13.867 1 98 387 LEU A C 1
ATOM 3232 O O . LEU A 1 387 ? -11.766 -41.812 -14.938 1 98 387 LEU A O 1
ATOM 3236 N N . GLU A 1 388 ? -12.289 -43.594 -13.719 1 97.44 388 GLU A N 1
ATOM 3237 C CA . GLU A 1 388 ? -12.078 -44.531 -14.805 1 97.44 388 GLU A CA 1
ATOM 3238 C C . GLU A 1 388 ? -13.047 -44.281 -15.953 1 97.44 388 GLU A C 1
ATOM 3240 O O . GLU A 1 388 ? -12.656 -44.344 -17.125 1 97.44 388 GLU A O 1
ATOM 3245 N N . ARG A 1 389 ? -14.227 -43.969 -15.57 1 97.44 389 ARG A N 1
ATOM 3246 C CA . ARG A 1 389 ? -15.227 -43.656 -16.578 1 97.44 389 ARG A CA 1
ATOM 3247 C C . ARG A 1 389 ? -14.836 -42.406 -17.375 1 97.44 389 ARG A C 1
ATOM 3249 O O . ARG A 1 389 ? -15.016 -42.375 -18.594 1 97.44 389 ARG A O 1
ATOM 3256 N N . LYS A 1 390 ? -14.383 -41.406 -16.672 1 97.81 390 LYS A N 1
ATOM 3257 C CA . LYS A 1 390 ? -13.961 -40.156 -17.312 1 97.81 390 LYS A CA 1
ATOM 3258 C C . LYS A 1 390 ? -12.797 -40.406 -18.266 1 97.81 390 LYS A C 1
ATOM 3260 O O . LYS A 1 390 ? -12.773 -39.875 -19.375 1 97.81 390 LYS A O 1
ATOM 3265 N N . VAL A 1 391 ? -11.852 -41.188 -17.828 1 97.44 391 VAL A N 1
ATOM 3266 C CA . VAL A 1 391 ? -10.688 -41.5 -18.641 1 97.44 391 VAL A CA 1
ATOM 3267 C C . VAL A 1 391 ? -11.133 -42.188 -19.922 1 97.44 391 VAL A C 1
ATOM 3269 O O . VAL A 1 391 ? -10.672 -41.844 -21.016 1 97.44 391 VAL A O 1
ATOM 3272 N N . GLU A 1 392 ? -12 -43.094 -19.781 1 96.5 392 GLU A N 1
ATOM 3273 C CA . GLU A 1 392 ? -12.531 -43.844 -20.922 1 96.5 392 GLU A CA 1
ATOM 3274 C C . GLU A 1 392 ? -13.281 -42.906 -21.875 1 96.5 392 GLU A C 1
ATOM 3276 O O . GLU A 1 392 ? -13.125 -43 -23.094 1 96.5 392 GLU A O 1
ATOM 3281 N N . ARG A 1 393 ? -14.055 -42.062 -21.297 1 96.31 393 ARG A N 1
ATOM 3282 C CA . ARG A 1 393 ? -14.844 -41.125 -22.094 1 96.31 393 ARG A CA 1
ATOM 3283 C C . ARG A 1 393 ? -13.938 -40.188 -22.891 1 96.31 393 ARG A C 1
ATOM 3285 O O . ARG A 1 393 ? -14.297 -39.75 -23.984 1 96.31 393 ARG A O 1
ATOM 3292 N N . LEU A 1 394 ? -12.789 -39.844 -22.359 1 95.5 394 LEU A N 1
ATOM 3293 C CA . LEU A 1 394 ? -11.852 -38.938 -23.016 1 95.5 394 LEU A CA 1
ATOM 3294 C C . LEU A 1 394 ? -10.992 -39.719 -24.031 1 95.5 394 LEU A C 1
ATOM 3296 O O . LEU A 1 394 ? -10.203 -39.094 -24.766 1 95.5 394 LEU A O 1
ATOM 3300 N N . GLY A 1 395 ? -11.156 -41.062 -24.062 1 93.69 395 GLY A N 1
ATOM 3301 C CA . GLY A 1 395 ? -10.422 -41.875 -25.016 1 93.69 395 GLY A CA 1
ATOM 3302 C C . GLY A 1 395 ? -8.961 -42.062 -24.641 1 93.69 395 GLY A C 1
ATOM 3303 O O . GLY A 1 395 ? -8.102 -42.156 -25.516 1 93.69 395 GLY A O 1
ATOM 3304 N N . HIS A 1 396 ? -8.672 -41.969 -23.359 1 93.31 396 HIS A N 1
ATOM 3305 C CA . HIS A 1 396 ? -7.293 -42.125 -22.906 1 93.31 396 HIS A CA 1
ATOM 3306 C C . HIS A 1 396 ? -7.074 -43.469 -22.234 1 93.31 396 HIS A C 1
ATOM 3308 O O . HIS A 1 396 ? -8.039 -44.156 -21.891 1 93.31 396 HIS A O 1
ATOM 3314 N N . THR A 1 397 ? -5.883 -43.906 -22.141 1 93.81 397 THR A N 1
ATOM 3315 C CA . THR A 1 397 ? -5.434 -45.031 -21.297 1 93.81 397 THR A CA 1
ATOM 3316 C C . THR A 1 397 ? -4.375 -44.562 -20.312 1 93.81 397 THR A C 1
ATOM 3318 O O . THR A 1 397 ? -3.506 -43.75 -20.656 1 93.81 397 THR A O 1
ATOM 3321 N N . VAL A 1 398 ? -4.559 -45.031 -19.109 1 96.12 398 VAL A N 1
ATOM 3322 C CA . VAL A 1 398 ? -3.602 -44.625 -18.094 1 96.12 398 VAL A CA 1
ATOM 3323 C C . VAL A 1 398 ? -2.992 -45.844 -17.406 1 96.12 398 VAL A C 1
ATOM 3325 O O . VAL A 1 398 ? -3.596 -46.906 -17.391 1 96.12 398 VAL A O 1
ATOM 3328 N N . ASP A 1 399 ? -1.816 -45.656 -16.922 1 96.81 399 ASP A N 1
ATOM 3329 C CA . ASP A 1 399 ? -1.089 -46.75 -16.25 1 96.81 399 ASP A CA 1
ATOM 3330 C C . ASP A 1 399 ? -1.439 -46.812 -14.758 1 96.81 399 ASP A C 1
ATOM 3332 O O . ASP A 1 399 ? -1.375 -47.875 -14.141 1 96.81 399 ASP A O 1
ATOM 3336 N N . ARG A 1 400 ? -1.743 -45.688 -14.227 1 97.25 400 ARG A N 1
ATOM 3337 C CA . ARG A 1 400 ? -1.986 -45.594 -12.789 1 97.25 400 ARG A CA 1
ATOM 3338 C C . ARG A 1 400 ? -3.062 -44.562 -12.477 1 97.25 400 ARG A C 1
ATOM 3340 O O . ARG A 1 400 ? -3.135 -43.531 -13.133 1 97.25 400 ARG A O 1
ATOM 3347 N N . TYR A 1 401 ? -3.855 -44.938 -11.531 1 98.31 401 TYR A N 1
ATOM 3348 C CA . TYR A 1 401 ? -4.832 -44 -11 1 98.31 401 TYR A CA 1
ATOM 3349 C C . TYR A 1 401 ? -4.426 -43.531 -9.609 1 98.31 401 TYR A C 1
ATOM 3351 O O . TYR A 1 401 ? -3.783 -44.25 -8.859 1 98.31 401 TYR A O 1
ATOM 3359 N N . VAL A 1 402 ? -4.707 -42.281 -9.297 1 98.5 402 VAL A N 1
ATOM 3360 C CA . VAL A 1 402 ? -4.453 -41.781 -7.957 1 98.5 402 VAL A CA 1
ATOM 3361 C C . VAL A 1 402 ? -5.695 -41.062 -7.441 1 98.5 402 VAL A C 1
ATOM 3363 O O . VAL A 1 402 ? -6.254 -40.188 -8.125 1 98.5 402 VAL A O 1
ATOM 3366 N N . VAL A 1 403 ? -6.195 -41.406 -6.301 1 98.38 403 VAL A N 1
ATOM 3367 C CA . VAL A 1 403 ? -7.297 -40.719 -5.641 1 98.38 403 VAL A CA 1
ATOM 3368 C C . VAL A 1 403 ? -6.785 -39.969 -4.402 1 98.38 403 VAL A C 1
ATOM 3370 O O . VAL A 1 403 ? -6.199 -40.594 -3.51 1 98.38 403 VAL A O 1
ATOM 3373 N N . PHE A 1 404 ? -6.969 -38.656 -4.434 1 98.56 404 PHE A N 1
ATOM 3374 C CA . PHE A 1 404 ? -6.547 -37.812 -3.32 1 98.56 404 PHE A CA 1
ATOM 3375 C C . PHE A 1 404 ? -7.742 -37.406 -2.473 1 98.56 404 PHE A C 1
ATOM 3377 O O . PHE A 1 404 ? -8.797 -37.062 -3.006 1 98.56 404 PHE A O 1
ATOM 3384 N N . ALA A 1 405 ? -7.613 -37.438 -1.156 1 98.19 405 ALA A N 1
ATOM 3385 C CA . ALA A 1 405 ? -8.641 -36.938 -0.245 1 98.19 405 ALA A CA 1
ATOM 3386 C C . ALA A 1 405 ? -8.039 -36.5 1.092 1 98.19 405 ALA A C 1
ATOM 3388 O O . ALA A 1 405 ? -6.926 -36.906 1.432 1 98.19 405 ALA A O 1
ATOM 3389 N N . ARG A 1 406 ? -8.742 -35.656 1.798 1 96.75 406 ARG A N 1
ATOM 3390 C CA . ARG A 1 406 ? -8.305 -35.375 3.164 1 96.75 406 ARG A CA 1
ATOM 3391 C C . ARG A 1 406 ? -8.281 -36.656 4 1 96.75 406 ARG A C 1
ATOM 3393 O O . ARG A 1 406 ? -7.324 -36.906 4.734 1 96.75 406 ARG A O 1
ATOM 3400 N N . SER A 1 407 ? -9.398 -37.344 3.896 1 96.88 407 SER A N 1
ATOM 3401 C CA . SER A 1 407 ? -9.453 -38.688 4.48 1 96.88 407 SER A CA 1
ATOM 3402 C C . SER A 1 407 ? -10.406 -39.562 3.705 1 96.88 407 SER A C 1
ATOM 3404 O O . SER A 1 407 ? -11.258 -39.094 2.957 1 96.88 407 SER A O 1
ATOM 3406 N N . PHE A 1 408 ? -10.172 -40.906 3.832 1 97.69 408 PHE A N 1
ATOM 3407 C CA . PHE A 1 408 ? -11.008 -41.906 3.145 1 97.69 408 PHE A CA 1
ATOM 3408 C C . PHE A 1 408 ? -11.906 -42.625 4.133 1 97.69 408 PHE A C 1
ATOM 3410 O O . PHE A 1 408 ? -11.523 -42.844 5.285 1 97.69 408 PHE A O 1
ATOM 3417 N N . SER A 1 409 ? -13.047 -42.938 3.658 1 96.69 409 SER A N 1
ATOM 3418 C CA . SER A 1 409 ? -13.922 -43.812 4.461 1 96.69 409 SER A CA 1
ATOM 3419 C C . SER A 1 409 ? -13.305 -45.188 4.688 1 96.69 409 SER A C 1
ATOM 3421 O O . SER A 1 409 ? -13.445 -45.75 5.766 1 96.69 409 SER A O 1
ATOM 3423 N N . THR A 1 410 ? -12.68 -45.719 3.699 1 91.94 410 THR A N 1
ATOM 3424 C CA . THR A 1 410 ? -11.906 -46.938 3.742 1 91.94 410 THR A CA 1
ATOM 3425 C C . THR A 1 410 ? -10.625 -46.812 2.93 1 91.94 410 THR A C 1
ATOM 3427 O O . THR A 1 410 ? -10.648 -46.344 1.79 1 91.94 410 THR A O 1
ATOM 3430 N N . LYS A 1 411 ? -9.586 -47.062 3.574 1 90.38 411 LYS A N 1
ATOM 3431 C CA . LYS A 1 411 ? -8.32 -47 2.852 1 90.38 411 LYS A CA 1
ATOM 3432 C C . LYS A 1 411 ? -7.688 -48.375 2.723 1 90.38 411 LYS A C 1
ATOM 3434 O O . LYS A 1 411 ? -7.297 -49 3.725 1 90.38 411 LYS A O 1
ATOM 3439 N N . GLU A 1 412 ? -7.859 -48.969 1.555 1 90.25 412 GLU A N 1
ATOM 3440 C CA . GLU A 1 412 ? -7.277 -50.25 1.262 1 90.25 412 GLU A CA 1
ATOM 3441 C C . GLU A 1 412 ? -6.324 -50.188 0.072 1 90.25 412 GLU A C 1
ATOM 3443 O O . GLU A 1 412 ? -6.332 -49.219 -0.677 1 90.25 412 GLU A O 1
ATOM 3448 N N . LYS A 1 413 ? -5.465 -51.125 0.019 1 90.56 413 LYS A N 1
ATOM 3449 C CA . LYS A 1 413 ? -4.559 -51.219 -1.123 1 90.56 413 LYS A CA 1
ATOM 3450 C C . LYS A 1 413 ? -5.297 -51.656 -2.383 1 90.56 413 LYS A C 1
ATOM 3452 O O . LYS A 1 413 ? -6.066 -52.625 -2.354 1 90.56 413 LYS A O 1
ATOM 3457 N N . MET A 1 414 ? -5.098 -50.812 -3.389 1 90.38 414 MET A N 1
ATOM 3458 C CA . MET A 1 414 ? -5.723 -51.125 -4.676 1 90.38 414 MET A CA 1
ATOM 3459 C C . MET A 1 414 ? -4.668 -51.375 -5.746 1 90.38 414 MET A C 1
ATOM 3461 O O . MET A 1 414 ? -3.613 -50.719 -5.75 1 90.38 414 MET A O 1
ATOM 3465 N N . GLU A 1 415 ? -4.879 -52.281 -6.613 1 87.31 415 GLU A N 1
ATOM 3466 C CA . GLU A 1 415 ? -3.898 -52.719 -7.605 1 87.31 415 GLU A CA 1
ATOM 3467 C C . GLU A 1 415 ? -3.58 -51.562 -8.578 1 87.31 415 GLU A C 1
ATOM 3469 O O . GLU A 1 415 ? -2.41 -51.312 -8.859 1 87.31 415 GLU A O 1
ATOM 3474 N N . LYS A 1 416 ? -4.461 -50.844 -9.125 1 89.94 416 LYS A N 1
ATOM 3475 C CA . LYS A 1 416 ? -4.227 -49.875 -10.188 1 89.94 416 LYS A CA 1
ATOM 3476 C C . LYS A 1 416 ? -4.379 -48.469 -9.672 1 89.94 416 LYS A C 1
ATOM 3478 O O . LYS A 1 416 ? -4.352 -47.5 -10.453 1 89.94 416 LYS A O 1
ATOM 3483 N N . ALA A 1 417 ? -4.586 -48.375 -8.336 1 95.94 417 ALA A N 1
ATOM 3484 C CA . ALA A 1 417 ? -4.859 -47.031 -7.836 1 95.94 417 ALA A CA 1
ATOM 3485 C C . ALA A 1 417 ? -4.109 -46.781 -6.535 1 95.94 417 ALA A C 1
ATOM 3487 O O . ALA A 1 417 ? -3.986 -47.656 -5.691 1 95.94 417 ALA A O 1
ATOM 3488 N N . GLU A 1 418 ? -3.568 -45.656 -6.41 1 97.38 418 GLU A N 1
ATOM 3489 C CA . GLU A 1 418 ? -2.979 -45.156 -5.164 1 97.38 418 GLU A CA 1
ATOM 3490 C C . GLU A 1 418 ? -3.93 -44.219 -4.426 1 97.38 418 GLU A C 1
ATOM 3492 O O . GLU A 1 418 ? -4.504 -43.312 -5.027 1 97.38 418 GLU A O 1
ATOM 3497 N N . LEU A 1 419 ? -4.172 -44.562 -3.186 1 98.19 419 LEU A N 1
ATOM 3498 C CA . LEU A 1 419 ? -4.965 -43.688 -2.33 1 98.19 419 LEU A CA 1
ATOM 3499 C C . LEU A 1 419 ? -4.066 -42.781 -1.483 1 98.19 419 LEU A C 1
ATOM 3501 O O . LEU A 1 419 ? -3.236 -43.281 -0.715 1 98.19 419 LEU A O 1
ATOM 3505 N N . VAL A 1 420 ? -4.184 -41.5 -1.646 1 98.31 420 VAL A N 1
ATOM 3506 C CA . VAL A 1 420 ? -3.33 -40.531 -0.944 1 98.31 420 VAL A CA 1
ATOM 3507 C C . VAL A 1 420 ? -4.176 -39.688 -0.017 1 98.31 420 VAL A C 1
ATOM 3509 O O . VAL A 1 420 ? -4.898 -38.781 -0.477 1 98.31 420 VAL A O 1
ATOM 3512 N N . ASP A 1 421 ? -4.125 -39.875 1.272 1 97.81 421 ASP A N 1
ATOM 3513 C CA . ASP A 1 421 ? -4.816 -39.031 2.24 1 97.81 421 ASP A CA 1
ATOM 3514 C C . ASP A 1 421 ? -3.867 -38.031 2.855 1 97.81 421 ASP A C 1
ATOM 3516 O O . ASP A 1 421 ? -2.75 -37.812 2.371 1 97.81 421 ASP A O 1
ATOM 3520 N N . ILE A 1 422 ? -4.258 -37.312 3.824 1 97.31 422 ILE A N 1
ATOM 3521 C CA . ILE A 1 422 ? -3.504 -36.188 4.391 1 97.31 422 ILE A CA 1
ATOM 3522 C C . ILE A 1 422 ? -2.217 -36.719 5.027 1 97.31 422 ILE A C 1
ATOM 3524 O O . ILE A 1 422 ? -1.194 -36 5.027 1 97.31 422 ILE A O 1
ATOM 3528 N N . ASN A 1 423 ? -2.264 -37.875 5.57 1 96.81 423 ASN A N 1
ATOM 3529 C CA . ASN A 1 423 ? -1.07 -38.469 6.168 1 96.81 423 ASN A CA 1
ATOM 3530 C C . ASN A 1 423 ? -0.02 -38.781 5.113 1 96.81 423 ASN A C 1
ATOM 3532 O O . ASN A 1 423 ? 1.174 -38.594 5.328 1 96.81 423 ASN A O 1
ATOM 3536 N N . ASP A 1 424 ? -0.475 -39.375 4 1 97.31 424 ASP A N 1
ATOM 3537 C CA . ASP A 1 424 ? 0.429 -39.656 2.889 1 97.31 424 ASP A CA 1
ATOM 3538 C C . ASP A 1 424 ? 1.026 -38.375 2.332 1 97.31 424 ASP A C 1
ATOM 3540 O O . ASP A 1 424 ? 2.219 -38.312 2.023 1 97.31 424 ASP A O 1
ATOM 3544 N N . LEU A 1 425 ? 0.16 -37.406 2.17 1 97.31 425 LEU A N 1
ATOM 3545 C CA . LEU A 1 425 ? 0.615 -36.094 1.699 1 97.31 425 LEU A CA 1
ATOM 3546 C C . LEU A 1 425 ? 1.649 -35.531 2.652 1 97.31 425 LEU A C 1
ATOM 3548 O O . LEU A 1 425 ? 2.615 -34.875 2.213 1 97.31 425 LEU A O 1
ATOM 3552 N N . ASN A 1 426 ? 1.384 -35.656 3.947 1 97.38 426 ASN A N 1
ATOM 3553 C CA . ASN A 1 426 ? 2.326 -35.188 4.945 1 97.38 426 ASN A CA 1
ATOM 3554 C C . ASN A 1 426 ? 3.693 -35.844 4.801 1 97.38 426 ASN A C 1
ATOM 3556 O O . ASN A 1 426 ? 4.727 -35.188 4.945 1 97.38 426 ASN A O 1
ATOM 3560 N N . SER A 1 427 ? 3.676 -37.094 4.535 1 96.94 427 SER A N 1
ATOM 3561 C CA . SER A 1 427 ? 4.93 -37.812 4.332 1 96.94 427 SER A CA 1
ATOM 3562 C C . SER A 1 427 ? 5.703 -37.25 3.143 1 96.94 427 SER A C 1
ATOM 3564 O O . SER A 1 427 ? 6.918 -37.062 3.219 1 96.94 427 SER A O 1
ATOM 3566 N N . TRP A 1 428 ? 4.984 -37.031 2.084 1 96.44 428 TRP A N 1
ATOM 3567 C CA . TRP A 1 428 ? 5.59 -36.406 0.902 1 96.44 428 TRP A CA 1
ATOM 3568 C C . TRP A 1 428 ? 6.059 -35 1.199 1 96.44 428 TRP A C 1
ATOM 3570 O O . TRP A 1 428 ? 7.168 -34.625 0.823 1 96.44 428 TRP A O 1
ATOM 3580 N N . PHE A 1 429 ? 5.23 -34.281 1.879 1 95.06 429 PHE A N 1
ATOM 3581 C CA . PHE A 1 429 ? 5.484 -32.875 2.227 1 95.06 429 PHE A CA 1
ATOM 3582 C C . PHE A 1 429 ? 6.77 -32.75 3.039 1 95.06 429 PHE A C 1
ATOM 3584 O O . PHE A 1 429 ? 7.57 -31.859 2.803 1 95.06 429 PHE A O 1
ATOM 3591 N N . MET A 1 430 ? 7.035 -33.688 3.922 1 93.25 430 MET A N 1
ATOM 3592 C CA . MET A 1 430 ? 8.156 -33.594 4.852 1 93.25 430 MET A CA 1
ATOM 3593 C C . MET A 1 430 ? 9.406 -34.25 4.25 1 93.25 430 MET A C 1
ATOM 3595 O O . MET A 1 430 ? 10.492 -34.156 4.82 1 93.25 430 MET A O 1
ATOM 3599 N N . SER A 1 431 ? 9.258 -34.875 3.158 1 87 431 SER A N 1
ATOM 3600 C CA . SER A 1 431 ? 10.406 -35.562 2.557 1 87 431 SER A CA 1
ATOM 3601 C C . SER A 1 431 ? 11.281 -34.562 1.79 1 87 431 SER A C 1
ATOM 3603 O O . SER A 1 431 ? 10.805 -33.531 1.338 1 87 431 SER A O 1
ATOM 3605 N N . MET B 1 1 ? -17.531 -6.656 17.375 1 25.05 1 MET B N 1
ATOM 3606 C CA . MET B 1 1 ? -17.656 -5.539 18.297 1 25.05 1 MET B CA 1
ATOM 3607 C C . MET B 1 1 ? -16.281 -4.957 18.641 1 25.05 1 MET B C 1
ATOM 3609 O O . MET B 1 1 ? -16.172 -4.086 19.5 1 25.05 1 MET B O 1
ATOM 3613 N N . ILE B 1 2 ? -15.219 -5.809 18.234 1 28.59 2 ILE B N 1
ATOM 3614 C CA . ILE B 1 2 ? -13.812 -5.547 18.516 1 28.59 2 ILE B CA 1
ATOM 3615 C C . ILE B 1 2 ? -13.305 -4.418 17.625 1 28.59 2 ILE B C 1
ATOM 3617 O O . ILE B 1 2 ? -12.383 -3.693 18 1 28.59 2 ILE B O 1
ATOM 3621 N N . PHE B 1 3 ? -13.789 -4.32 16.453 1 35.59 3 PHE B N 1
ATOM 3622 C CA . PHE B 1 3 ? -13.289 -3.312 15.516 1 35.59 3 PHE B CA 1
ATOM 3623 C C . PHE B 1 3 ? -13.469 -1.912 16.094 1 35.59 3 PHE B C 1
ATOM 3625 O O . PHE B 1 3 ? -12.836 -0.96 15.625 1 35.59 3 PHE B O 1
ATOM 3632 N N . MET B 1 4 ? -14.578 -1.764 16.797 1 37.62 4 MET B N 1
ATOM 3633 C CA . MET B 1 4 ? -14.938 -0.484 17.406 1 37.62 4 MET B CA 1
ATOM 3634 C C . MET B 1 4 ? -13.891 -0.057 18.422 1 37.62 4 MET B C 1
ATOM 3636 O O . MET B 1 4 ? -13.984 1.028 19 1 37.62 4 MET B O 1
ATOM 3640 N N . ASN B 1 5 ? -13.25 -1.053 18.844 1 39.44 5 ASN B N 1
ATOM 3641 C CA . ASN B 1 5 ? -12.352 -0.55 19.875 1 39.44 5 ASN B CA 1
ATOM 3642 C C . ASN B 1 5 ? -11.273 0.358 19.297 1 39.44 5 ASN B C 1
ATOM 3644 O O . ASN B 1 5 ? -10.258 0.608 19.938 1 39.44 5 ASN B O 1
ATOM 3648 N N . MET B 1 6 ? -11.297 0.364 18.047 1 43.84 6 MET B N 1
ATOM 3649 C CA . MET B 1 6 ? -10.312 1.364 17.641 1 43.84 6 MET B CA 1
ATOM 3650 C C . MET B 1 6 ? -10.617 2.717 18.266 1 43.84 6 MET B C 1
ATOM 3652 O O . MET B 1 6 ? -11.781 3.133 18.328 1 43.84 6 MET B O 1
ATOM 3656 N N . ILE B 1 7 ? -9.727 3.117 19.031 1 48.09 7 ILE B N 1
ATOM 3657 C CA . ILE B 1 7 ? -9.773 4.402 19.719 1 48.09 7 ILE B CA 1
ATOM 3658 C C . ILE B 1 7 ? -10.328 5.473 18.781 1 48.09 7 ILE B C 1
ATOM 3660 O O . ILE B 1 7 ? -9.75 5.754 17.734 1 48.09 7 ILE B O 1
ATOM 3664 N N . PHE B 1 8 ? -11.625 5.465 18.562 1 59.34 8 PHE B N 1
ATOM 3665 C CA . PHE B 1 8 ? -12.227 6.672 18.016 1 59.34 8 PHE B CA 1
ATOM 3666 C C . PHE B 1 8 ? -11.672 7.914 18.703 1 59.34 8 PHE B C 1
ATOM 3668 O O . PHE B 1 8 ? -12 8.18 19.859 1 59.34 8 PHE B O 1
ATOM 3675 N N . VAL B 1 9 ? -10.594 8.281 18.266 1 64.06 9 VAL B N 1
ATOM 3676 C CA . VAL B 1 9 ? -9.844 9.32 18.953 1 64.06 9 VAL B CA 1
ATOM 3677 C C . VAL B 1 9 ? -10.367 10.695 18.562 1 64.06 9 VAL B C 1
ATOM 3679 O O . VAL B 1 9 ? -10.305 11.07 17.391 1 64.06 9 VAL B O 1
ATOM 3682 N N . ASP B 1 10 ? -10.914 11.398 19.469 1 63.69 10 ASP B N 1
ATOM 3683 C CA . ASP B 1 10 ? -11.109 12.836 19.562 1 63.69 10 ASP B CA 1
ATOM 3684 C C . ASP B 1 10 ? -11.867 13.375 18.359 1 63.69 10 ASP B C 1
ATOM 3686 O O . ASP B 1 10 ? -11.445 14.344 17.719 1 63.69 10 ASP B O 1
ATOM 3690 N N . ARG B 1 11 ? -12.984 12.727 17.859 1 82.75 11 ARG B N 1
ATOM 3691 C CA . ARG B 1 11 ? -13.875 13.203 16.797 1 82.75 11 ARG B CA 1
ATOM 3692 C C . ARG B 1 11 ? -15.273 13.461 17.344 1 82.75 11 ARG B C 1
ATOM 3694 O O . ARG B 1 11 ? -16.266 13.195 16.656 1 82.75 11 ARG B O 1
ATOM 3701 N N . GLU B 1 12 ? -15.328 13.961 18.484 1 84.31 12 GLU B N 1
ATOM 3702 C CA . GLU B 1 12 ? -16.625 14.094 19.141 1 84.31 12 GLU B CA 1
ATOM 3703 C C . GLU B 1 12 ? -17.484 15.164 18.453 1 84.31 12 GLU B C 1
ATOM 3705 O O . GLU B 1 12 ? -18.672 14.969 18.25 1 84.31 12 GLU B O 1
ATOM 3710 N N . LYS B 1 13 ? -16.844 16.25 18.094 1 86.56 13 LYS B N 1
ATOM 3711 C CA . LYS B 1 13 ? -17.578 17.312 17.422 1 86.56 13 LYS B CA 1
ATOM 3712 C C . LYS B 1 13 ? -18.109 16.859 16.062 1 86.56 13 LYS B C 1
ATOM 3714 O O . LYS B 1 13 ? -19.281 17.078 15.742 1 86.56 13 LYS B O 1
ATOM 3719 N N . GLU B 1 14 ? -17.281 16.25 15.328 1 90.62 14 GLU B N 1
ATOM 3720 C CA . GLU B 1 14 ? -17.688 15.719 14.031 1 90.62 14 GLU B CA 1
ATOM 3721 C C . GLU B 1 14 ? -18.781 14.68 14.18 1 90.62 14 GLU B C 1
ATOM 3723 O O . GLU B 1 14 ? -19.75 14.672 13.422 1 90.62 14 GLU B O 1
ATOM 3728 N N . LEU B 1 15 ? -18.672 13.836 15.203 1 92.75 15 LEU B N 1
ATOM 3729 C CA . LEU B 1 15 ? -19.656 12.781 15.445 1 92.75 15 LEU B CA 1
ATOM 3730 C C . LEU B 1 15 ? -21 13.367 15.828 1 92.75 15 LEU B C 1
ATOM 3732 O O . LEU B 1 15 ? -22.047 12.914 15.344 1 92.75 15 LEU B O 1
ATOM 3736 N N . GLN B 1 16 ? -20.953 14.359 16.641 1 91.75 16 GLN B N 1
ATOM 3737 C CA . GLN B 1 16 ? -22.188 15.008 17.078 1 91.75 16 GLN B CA 1
ATOM 3738 C C . GLN B 1 16 ? -22.891 15.672 15.906 1 91.75 16 GLN B C 1
ATOM 3740 O O . GLN B 1 16 ? -24.125 15.578 15.781 1 91.75 16 GLN B O 1
ATOM 3745 N N . THR B 1 17 ? -22.109 16.312 15.094 1 91.88 17 THR B N 1
ATOM 3746 C CA . THR B 1 17 ? -22.672 16.953 13.914 1 91.88 17 THR B CA 1
ATOM 3747 C C . THR B 1 17 ? -23.344 15.922 13.008 1 91.88 17 THR B C 1
ATOM 3749 O O . THR B 1 17 ? -24.453 16.141 12.523 1 91.88 17 THR B O 1
ATOM 3752 N N . LEU B 1 18 ? -22.703 14.828 12.828 1 93.94 18 LEU B N 1
ATOM 3753 C CA . LEU B 1 18 ? -23.234 13.766 11.977 1 93.94 18 LEU B CA 1
ATOM 3754 C C . LEU B 1 18 ? -24.5 13.164 12.586 1 93.94 18 LEU B C 1
ATOM 3756 O O . LEU B 1 18 ? -25.469 12.922 11.883 1 93.94 18 LEU B O 1
ATOM 3760 N N . MET B 1 19 ? -24.484 12.984 13.859 1 94.31 19 MET B N 1
ATOM 3761 C CA . MET B 1 19 ? -25.609 12.383 14.555 1 94.31 19 MET B CA 1
ATOM 3762 C C . MET B 1 19 ? -26.844 13.297 14.5 1 94.31 19 MET B C 1
ATOM 3764 O O . MET B 1 19 ? -27.969 12.82 14.359 1 94.31 19 MET B O 1
ATOM 3768 N N . GLN B 1 20 ? -26.562 14.531 14.602 1 95.12 20 GLN B N 1
ATOM 3769 C CA . GLN B 1 20 ? -27.656 15.5 14.492 1 95.12 20 GLN B CA 1
ATOM 3770 C C . GLN B 1 20 ? -28.344 15.406 13.133 1 95.12 20 GLN B C 1
ATOM 3772 O O . GLN B 1 20 ? -29.578 15.461 13.047 1 95.12 20 GLN B O 1
ATOM 3777 N N . ARG B 1 21 ? -27.562 15.258 12.102 1 95.75 21 ARG B N 1
ATOM 3778 C CA . ARG B 1 21 ? -28.109 15.133 10.758 1 95.75 21 ARG B CA 1
ATOM 3779 C C . ARG B 1 21 ? -28.844 13.805 10.586 1 95.75 21 ARG B C 1
ATOM 3781 O O . ARG B 1 21 ? -29.906 13.75 9.969 1 95.75 21 ARG B O 1
ATOM 3788 N N . LEU B 1 22 ? -28.297 12.766 11.133 1 96.12 22 LEU B N 1
ATOM 3789 C CA . LEU B 1 22 ? -28.844 11.422 10.992 1 96.12 22 LEU B CA 1
ATOM 3790 C C . LEU B 1 22 ? -30.188 11.305 11.711 1 96.12 22 LEU B C 1
ATOM 3792 O O . LEU B 1 22 ? -31.062 10.539 11.297 1 96.12 22 LEU B O 1
ATOM 3796 N N . ASN B 1 23 ? -30.359 12.125 12.727 1 95.38 23 ASN B N 1
ATOM 3797 C CA . ASN B 1 23 ? -31.562 12.031 13.547 1 95.38 23 ASN B CA 1
ATOM 3798 C C . ASN B 1 23 ? -32.562 13.109 13.172 1 95.38 23 ASN B C 1
ATOM 3800 O O . ASN B 1 23 ? -33.688 13.156 13.727 1 95.38 23 ASN B O 1
ATOM 3804 N N . SER B 1 24 ? -32.219 13.93 12.203 1 95.5 24 SER B N 1
ATOM 3805 C CA . SER B 1 24 ? -33.125 14.969 11.766 1 95.5 24 SER B CA 1
ATOM 3806 C C . SER B 1 24 ? -34.375 14.367 11.133 1 95.5 24 SER B C 1
ATOM 3808 O O . SER B 1 24 ? -34.344 13.281 10.562 1 95.5 24 SER B O 1
ATOM 3810 N N . PRO B 1 25 ? -35.5 15.023 11.227 1 95.44 25 PRO B N 1
ATOM 3811 C CA . PRO B 1 25 ? -36.75 14.508 10.648 1 95.44 25 PRO B CA 1
ATOM 3812 C C . PRO B 1 25 ? -36.906 14.836 9.164 1 95.44 25 PRO B C 1
ATOM 3814 O O . PRO B 1 25 ? -37.969 14.578 8.578 1 95.44 25 PRO B O 1
ATOM 3817 N N . THR B 1 26 ? -35.906 15.406 8.586 1 96.19 26 THR B N 1
ATOM 3818 C CA . THR B 1 26 ? -35.969 15.812 7.188 1 96.19 26 THR B CA 1
ATOM 3819 C C . THR B 1 26 ? -34.875 15.141 6.375 1 96.19 26 THR B C 1
ATOM 3821 O O . THR B 1 26 ? -34 14.445 6.934 1 96.19 26 THR B O 1
ATOM 3824 N N . PHE B 1 27 ? -34.969 15.32 5.102 1 97.12 27 PHE B N 1
ATOM 3825 C CA . PHE B 1 27 ? -33.938 14.805 4.191 1 97.12 27 PHE B CA 1
ATOM 3826 C C . PHE B 1 27 ? -32.594 15.438 4.477 1 97.12 27 PHE B C 1
ATOM 3828 O O . PHE B 1 27 ? -32.5 16.625 4.797 1 97.12 27 PHE B O 1
ATOM 3835 N N . GLU B 1 28 ? -31.547 14.664 4.418 1 97.69 28 GLU B N 1
ATOM 3836 C CA . GLU B 1 28 ? -30.188 15.172 4.574 1 97.69 28 GLU B CA 1
ATOM 3837 C C . GLU B 1 28 ? -29.281 14.641 3.469 1 97.69 28 GLU B C 1
ATOM 3839 O O . GLU B 1 28 ? -29.297 13.445 3.16 1 97.69 28 GLU B O 1
ATOM 3844 N N . LEU B 1 29 ? -28.578 15.484 2.799 1 97.81 29 LEU B N 1
ATOM 3845 C CA . LEU B 1 29 ? -27.438 15.156 1.968 1 97.81 29 LEU B CA 1
ATOM 3846 C C . LEU B 1 29 ? -26.141 15.656 2.604 1 97.81 29 LEU B C 1
ATOM 3848 O O . LEU B 1 29 ? -25.859 16.859 2.584 1 97.81 29 LEU B O 1
ATOM 3852 N N . VAL B 1 30 ? -25.359 14.75 3.174 1 97.5 30 VAL B N 1
ATOM 3853 C CA . VAL B 1 30 ? -24.141 15.117 3.893 1 97.5 30 VAL B CA 1
ATOM 3854 C C . VAL B 1 30 ? -22.922 14.672 3.094 1 97.5 30 VAL B C 1
ATOM 3856 O O . VAL B 1 30 ? -22.812 13.5 2.719 1 97.5 30 VAL B O 1
ATOM 3859 N N . ILE B 1 31 ? -22.062 15.57 2.828 1 97.19 31 ILE B N 1
ATOM 3860 C CA . ILE B 1 31 ? -20.812 15.289 2.135 1 97.19 31 ILE B CA 1
ATOM 3861 C C . ILE B 1 31 ? -19.656 15.25 3.139 1 97.19 31 ILE B C 1
ATOM 3863 O O . ILE B 1 31 ? -19.422 16.219 3.857 1 97.19 31 ILE B O 1
ATOM 3867 N N . VAL B 1 32 ? -18.969 14.125 3.227 1 96.62 32 VAL B N 1
ATOM 3868 C CA . VAL B 1 32 ? -17.844 13.953 4.133 1 96.62 32 VAL B CA 1
ATOM 3869 C C . VAL B 1 32 ? -16.578 13.664 3.328 1 96.62 32 VAL B C 1
ATOM 3871 O O . VAL B 1 32 ? -16.531 12.719 2.537 1 96.62 32 VAL B O 1
ATOM 3874 N N . TYR B 1 33 ? -15.523 14.453 3.475 1 94.88 33 TYR B N 1
ATOM 3875 C CA . TYR B 1 33 ? -14.32 14.227 2.686 1 94.88 33 TYR B CA 1
ATOM 3876 C C . TYR B 1 33 ? -13.07 14.555 3.496 1 94.88 33 TYR B C 1
ATOM 3878 O O . TYR B 1 33 ? -13.156 15.203 4.543 1 94.88 33 TYR B O 1
ATOM 3886 N N . GLY B 1 34 ? -11.977 14.023 3.119 1 93.19 34 GLY B N 1
ATOM 3887 C CA . GLY B 1 34 ? -10.664 14.117 3.752 1 93.19 34 GLY B CA 1
ATOM 3888 C C . GLY B 1 34 ? -9.672 13.109 3.209 1 93.19 34 GLY B C 1
ATOM 3889 O O . GLY B 1 34 ? -10.047 12.164 2.516 1 93.19 34 GLY B O 1
ATOM 3890 N N . ARG B 1 35 ? -8.477 13.281 3.623 1 90.5 35 ARG B N 1
ATOM 3891 C CA . ARG B 1 35 ? -7.402 12.422 3.115 1 90.5 35 ARG B CA 1
ATOM 3892 C C . ARG B 1 35 ? -7.559 10.992 3.617 1 90.5 35 ARG B C 1
ATOM 3894 O O . ARG B 1 35 ? -8.242 10.75 4.617 1 90.5 35 ARG B O 1
ATOM 3901 N N . ARG B 1 36 ? -6.84 10.148 2.93 1 86.75 36 ARG B N 1
ATOM 3902 C CA . ARG B 1 36 ? -6.832 8.75 3.365 1 86.75 36 ARG B CA 1
ATOM 3903 C C . ARG B 1 36 ? -6.211 8.609 4.75 1 86.75 36 ARG B C 1
ATOM 3905 O O . ARG B 1 36 ? -5.332 9.391 5.121 1 86.75 36 ARG B O 1
ATOM 3912 N N . ARG B 1 37 ? -6.684 7.695 5.48 1 89.38 37 ARG B N 1
ATOM 3913 C CA . ARG B 1 37 ? -6.133 7.289 6.77 1 89.38 37 ARG B CA 1
ATOM 3914 C C . ARG B 1 37 ? -6.551 8.258 7.875 1 89.38 37 ARG B C 1
ATOM 3916 O O . ARG B 1 37 ? -6.176 8.078 9.039 1 89.38 37 ARG B O 1
ATOM 3923 N N . ILE B 1 38 ? -7.449 9.211 7.531 1 91.19 38 ILE B N 1
ATOM 3924 C CA . ILE B 1 38 ? -7.773 10.266 8.484 1 91.19 38 ILE B CA 1
ATOM 3925 C C . ILE B 1 38 ? -8.922 9.812 9.391 1 91.19 38 ILE B C 1
ATOM 3927 O O . ILE B 1 38 ? -9.211 10.445 10.398 1 91.19 38 ILE B O 1
ATOM 3931 N N . GLY B 1 39 ? -9.68 8.727 8.984 1 90.62 39 GLY B N 1
ATOM 3932 C CA . GLY B 1 39 ? -10.68 8.164 9.875 1 90.62 39 GLY B CA 1
ATOM 3933 C C . GLY B 1 39 ? -12.102 8.438 9.422 1 90.62 39 GLY B C 1
ATOM 3934 O O . GLY B 1 39 ? -13.039 8.336 10.219 1 90.62 39 GLY B O 1
ATOM 3935 N N . LYS B 1 40 ? -12.352 8.773 8.18 1 93.44 40 LYS B N 1
ATOM 3936 C CA . LYS B 1 40 ? -13.688 9.062 7.668 1 93.44 40 LYS B CA 1
ATOM 3937 C C . LYS B 1 40 ? -14.617 7.863 7.855 1 93.44 40 LYS B C 1
ATOM 3939 O O . LYS B 1 40 ? -15.719 8.008 8.398 1 93.44 40 LYS B O 1
ATOM 3944 N N . THR B 1 41 ? -14.164 6.695 7.422 1 92.5 41 THR B N 1
ATOM 3945 C CA . THR B 1 41 ? -14.969 5.477 7.473 1 92.5 41 THR B CA 1
ATOM 3946 C C . THR B 1 41 ? -15.305 5.113 8.914 1 92.5 41 THR B C 1
ATOM 3948 O O . THR B 1 41 ? -16.469 4.828 9.234 1 92.5 41 THR B O 1
ATOM 3951 N N . SER B 1 42 ? -14.297 5.23 9.773 1 90.62 42 SER B N 1
ATOM 3952 C CA . SER B 1 42 ? -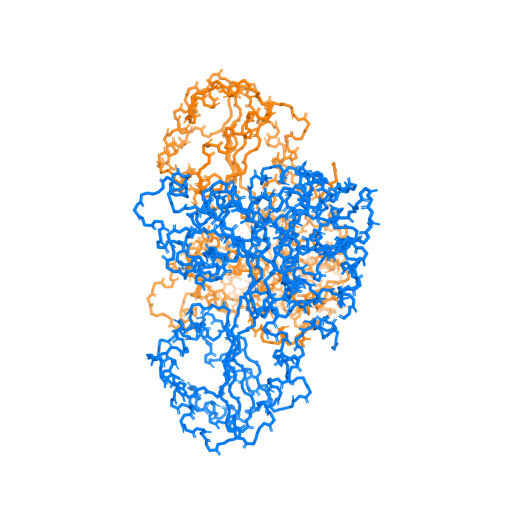14.523 4.922 11.18 1 90.62 42 SER B CA 1
ATOM 3953 C C . SER B 1 42 ? -15.562 5.859 11.789 1 90.62 42 SER B C 1
ATOM 3955 O O . SER B 1 42 ? -16.391 5.434 12.594 1 90.62 42 SER B O 1
ATOM 3957 N N . LEU B 1 43 ? -15.461 7.109 11.43 1 93.12 43 LEU B N 1
ATOM 3958 C CA . LEU B 1 43 ? -16.375 8.117 11.945 1 93.12 43 LEU B CA 1
ATOM 3959 C C . LEU B 1 43 ? -17.812 7.789 11.547 1 93.12 43 LEU B C 1
ATOM 3961 O O . LEU B 1 43 ? -18.719 7.801 12.391 1 93.12 43 LEU B O 1
ATOM 3965 N N . ILE B 1 44 ? -18.047 7.434 10.305 1 94.88 44 ILE B N 1
ATOM 3966 C CA . ILE B 1 44 ? -19.391 7.176 9.789 1 94.88 44 ILE B CA 1
ATOM 3967 C C . ILE B 1 44 ? -19.922 5.875 10.383 1 94.88 44 ILE B C 1
ATOM 3969 O O . ILE B 1 44 ? -21.094 5.793 10.758 1 94.88 44 ILE B O 1
ATOM 3973 N N . LEU B 1 45 ? -19.109 4.871 10.445 1 93.81 45 LEU B N 1
ATOM 3974 C CA . LEU B 1 45 ? -19.547 3.586 10.977 1 93.81 45 LEU B CA 1
ATOM 3975 C C . LEU B 1 45 ? -19.922 3.705 12.453 1 93.81 45 LEU B C 1
ATOM 3977 O O . LEU B 1 45 ? -20.859 3.051 12.914 1 93.81 45 LEU B O 1
ATOM 3981 N N . ARG B 1 46 ? -19.156 4.562 13.148 1 92.56 46 ARG B N 1
ATOM 3982 C CA . ARG B 1 46 ? -19.516 4.836 14.531 1 92.56 46 ARG B CA 1
ATOM 3983 C C . ARG B 1 46 ? -20.859 5.551 14.617 1 92.56 46 ARG B C 1
ATOM 3985 O O . ARG B 1 46 ? -21.688 5.242 15.477 1 92.56 46 ARG B O 1
ATOM 3992 N N . ALA B 1 47 ? -21.047 6.477 13.773 1 94.19 47 ALA B N 1
ATOM 3993 C CA . ALA B 1 47 ? -22.266 7.277 13.781 1 94.19 47 ALA B CA 1
ATOM 3994 C C . ALA B 1 47 ? -23.484 6.41 13.516 1 94.19 47 ALA B C 1
ATOM 3996 O O . ALA B 1 47 ? -24.562 6.676 14.055 1 94.19 47 ALA B O 1
ATOM 3997 N N . ILE B 1 48 ? -23.359 5.379 12.734 1 94.75 48 ILE B N 1
ATOM 3998 C CA . ILE B 1 48 ? -24.531 4.594 12.359 1 94.75 48 ILE B CA 1
ATOM 3999 C C . ILE B 1 48 ? -24.594 3.314 13.188 1 94.75 48 ILE B C 1
ATOM 4001 O O . ILE B 1 48 ? -25.406 2.436 12.938 1 94.75 48 ILE B O 1
ATOM 4005 N N . SER B 1 49 ? -23.656 3.293 14.117 1 91.38 49 SER B N 1
ATOM 4006 C CA . SER B 1 49 ? -23.609 2.1 14.953 1 91.38 49 SER B CA 1
ATOM 4007 C C . SER B 1 49 ? -24.938 1.886 15.68 1 91.38 49 SER B C 1
ATOM 4009 O O . SER B 1 49 ? -25.469 2.809 16.297 1 91.38 49 SER B O 1
ATOM 4011 N N . GLY B 1 50 ? -25.484 0.701 15.586 1 88.81 50 GLY B N 1
ATOM 4012 C CA . GLY B 1 50 ? -26.703 0.37 16.281 1 88.81 50 GLY B CA 1
ATOM 4013 C C . GLY B 1 50 ? -27.953 0.672 15.477 1 88.81 50 GLY B C 1
ATOM 4014 O O . GLY B 1 50 ? -29.062 0.341 15.891 1 88.81 50 GLY B O 1
ATOM 4015 N N . ARG B 1 51 ? -27.766 1.334 14.352 1 92.81 51 ARG B N 1
ATOM 4016 C CA . ARG B 1 51 ? -28.922 1.619 13.5 1 92.81 51 ARG B CA 1
ATOM 4017 C C . ARG B 1 51 ? -29.25 0.426 12.609 1 92.81 51 ARG B C 1
ATOM 4019 O O . ARG B 1 51 ? -28.344 -0.256 12.117 1 92.81 51 ARG B O 1
ATOM 4026 N N . ASN B 1 52 ? -30.469 0.198 12.461 1 93.75 52 ASN B N 1
ATOM 4027 C CA . ASN B 1 52 ? -30.922 -0.905 11.617 1 93.75 52 ASN B CA 1
ATOM 4028 C C . ASN B 1 52 ? -31.5 -0.403 10.297 1 93.75 52 ASN B C 1
ATOM 4030 O O . ASN B 1 52 ? -31.859 -1.2 9.43 1 93.75 52 ASN B O 1
ATOM 4034 N N . ASP B 1 53 ? -31.469 0.869 10.086 1 96.5 53 ASP B N 1
ATOM 4035 C CA . ASP B 1 53 ? -32.062 1.454 8.891 1 96.5 53 ASP B CA 1
ATOM 4036 C C . ASP B 1 53 ? -31 1.985 7.941 1 96.5 53 ASP B C 1
ATOM 4038 O O . ASP B 1 53 ? -31.25 2.91 7.168 1 96.5 53 ASP B O 1
ATOM 4042 N N . SER B 1 54 ? -29.781 1.489 8.062 1 97.44 54 SER B N 1
ATOM 4043 C CA . SER B 1 54 ? -28.688 2.049 7.27 1 97.44 54 SER B CA 1
ATOM 4044 C C . SER B 1 54 ? -28.109 1.006 6.32 1 97.44 54 SER B C 1
ATOM 4046 O O . SER B 1 54 ? -28.125 -0.19 6.621 1 97.44 54 SER B O 1
ATOM 4048 N N . VAL B 1 55 ? -27.688 1.454 5.145 1 97.38 55 VAL B N 1
ATOM 4049 C CA . VAL B 1 55 ? -26.891 0.68 4.195 1 97.38 55 VAL B CA 1
ATOM 4050 C C . VAL B 1 55 ? -25.547 1.354 3.979 1 97.38 55 VAL B C 1
ATOM 4052 O O . VAL B 1 55 ? -25.484 2.541 3.648 1 97.38 55 VAL B O 1
ATOM 4055 N N . TYR B 1 56 ? -24.5 0.686 4.309 1 97.88 56 TYR B N 1
ATOM 4056 C CA . TYR B 1 56 ? -23.141 1.157 4.043 1 97.88 56 TYR B CA 1
ATOM 4057 C C . TYR B 1 56 ? -22.547 0.449 2.83 1 97.88 56 TYR B C 1
ATOM 4059 O O . TYR B 1 56 ? -22.484 -0.782 2.793 1 97.88 56 TYR B O 1
ATOM 4067 N N . TYR B 1 57 ? -22.156 1.231 1.837 1 98.19 57 TYR B N 1
ATOM 4068 C CA . TYR B 1 57 ? -21.578 0.694 0.608 1 98.19 57 TYR B CA 1
ATOM 4069 C C . TYR B 1 57 ? -20.203 1.289 0.344 1 98.19 57 TYR B C 1
ATOM 4071 O O . TYR B 1 57 ? -20.047 2.512 0.312 1 98.19 57 TYR B O 1
ATOM 4079 N N . TYR B 1 58 ? -19.188 0.448 0.216 1 96.94 58 TYR B N 1
ATOM 4080 C CA . TYR B 1 58 ? -17.844 0.849 -0.19 1 96.94 58 TYR B CA 1
ATOM 4081 C C . TYR B 1 58 ? -17.656 0.713 -1.698 1 96.94 58 TYR B C 1
ATOM 4083 O O . TYR B 1 58 ? -17.594 -0.401 -2.223 1 96.94 58 TYR B O 1
ATOM 4091 N N . ALA B 1 59 ? -17.547 1.843 -2.381 1 97.06 59 ALA B N 1
ATOM 4092 C CA . ALA B 1 59 ? -17.531 1.875 -3.842 1 97.06 59 ALA B CA 1
ATOM 4093 C C . ALA B 1 59 ? -16.172 1.408 -4.383 1 97.06 59 ALA B C 1
ATOM 4095 O O . ALA B 1 59 ? -15.156 1.523 -3.703 1 97.06 59 ALA B O 1
ATOM 4096 N N . THR B 1 60 ? -16.234 0.849 -5.562 1 93.75 60 THR B N 1
ATOM 4097 C CA . THR B 1 60 ? -15.055 0.391 -6.289 1 93.75 60 THR B CA 1
ATOM 4098 C C . THR B 1 60 ? -14.961 1.072 -7.652 1 93.75 60 THR B C 1
ATOM 4100 O O . THR B 1 60 ? -15.781 1.937 -7.977 1 93.75 60 THR B O 1
ATOM 4103 N N . GLU B 1 61 ? -14.008 0.684 -8.461 1 92.06 61 GLU B N 1
ATOM 4104 C CA . GLU B 1 61 ? -13.734 1.367 -9.719 1 92.06 61 GLU B CA 1
ATOM 4105 C C . GLU B 1 61 ? -14.812 1.067 -10.758 1 92.06 61 GLU B C 1
ATOM 4107 O O . GLU B 1 61 ? -15.102 1.898 -11.617 1 92.06 61 GLU B O 1
ATOM 4112 N N . ARG B 1 62 ? -15.398 -0.103 -10.641 1 91.88 62 ARG B N 1
ATOM 4113 C CA . ARG B 1 62 ? -16.391 -0.496 -11.641 1 91.88 62 ARG B CA 1
ATOM 4114 C C . ARG B 1 62 ? -17.531 -1.272 -11 1 91.88 62 ARG B C 1
ATOM 4116 O O . ARG B 1 62 ? -17.406 -1.753 -9.875 1 91.88 62 ARG B O 1
ATOM 4123 N N . ASN B 1 63 ? -18.656 -1.24 -11.75 1 92.75 63 ASN B N 1
ATOM 4124 C CA . ASN B 1 63 ? -19.828 -2.072 -11.469 1 92.75 63 ASN B CA 1
ATOM 4125 C C . ASN B 1 63 ? -20.453 -1.726 -10.117 1 92.75 63 ASN B C 1
ATOM 4127 O O . ASN B 1 63 ? -20.891 -2.613 -9.391 1 92.75 63 ASN B O 1
ATOM 4131 N N . ASN B 1 64 ? -20.453 -0.517 -9.75 1 96.12 64 ASN B N 1
ATOM 4132 C CA . ASN B 1 64 ? -20.953 -0.058 -8.453 1 96.12 64 ASN B CA 1
ATOM 4133 C C . ASN B 1 64 ? -22.453 -0.261 -8.32 1 96.12 64 ASN B C 1
ATOM 4135 O O . ASN B 1 64 ? -22.938 -0.583 -7.234 1 96.12 64 ASN B O 1
ATOM 4139 N N . LEU B 1 65 ? -23.234 -0.066 -9.43 1 96.25 65 LEU B N 1
ATOM 4140 C CA . LEU B 1 65 ? -24.672 -0.212 -9.352 1 96.25 65 LEU B CA 1
ATOM 4141 C C . LEU B 1 65 ? -25.062 -1.621 -8.914 1 96.25 65 LEU B C 1
ATOM 4143 O O . LEU B 1 65 ? -25.859 -1.793 -7.992 1 96.25 65 LEU B O 1
ATOM 4147 N N . GLU B 1 66 ? -24.484 -2.592 -9.531 1 93.69 66 GLU B N 1
ATOM 4148 C CA . GLU B 1 66 ? -24.766 -3.988 -9.219 1 93.69 66 GLU B CA 1
ATOM 4149 C C . GLU B 1 66 ? -24.312 -4.34 -7.809 1 93.69 66 GLU B C 1
ATOM 4151 O O . GLU B 1 66 ? -25.031 -5.012 -7.062 1 93.69 66 GLU B O 1
ATOM 4156 N N . ARG B 1 67 ? -23.188 -3.918 -7.441 1 94.69 67 ARG B N 1
ATOM 4157 C CA . ARG B 1 67 ? -22.641 -4.211 -6.125 1 94.69 67 ARG B CA 1
ATOM 4158 C C . ARG B 1 67 ? -23.453 -3.547 -5.027 1 94.69 67 ARG B C 1
ATOM 4160 O O . ARG B 1 67 ? -23.703 -4.148 -3.979 1 94.69 67 ARG B O 1
ATOM 4167 N N . PHE B 1 68 ? -23.844 -2.307 -5.277 1 97.5 68 PHE B N 1
ATOM 4168 C CA . PHE B 1 68 ? -24.688 -1.607 -4.316 1 97.5 68 PHE B CA 1
ATOM 4169 C C . PHE B 1 68 ? -26 -2.352 -4.117 1 97.5 68 PHE B C 1
ATOM 4171 O O . PHE B 1 68 ? -26.469 -2.496 -2.984 1 97.5 68 PHE B O 1
ATOM 4178 N N . ARG B 1 69 ? -26.562 -2.75 -5.188 1 97.12 69 ARG B N 1
ATOM 4179 C CA . ARG B 1 69 ? -27.797 -3.5 -5.105 1 97.12 69 ARG B CA 1
ATOM 4180 C C . ARG B 1 69 ? -27.641 -4.734 -4.223 1 97.12 69 ARG B C 1
ATOM 4182 O O . ARG B 1 69 ? -28.484 -5.004 -3.367 1 97.12 69 ARG B O 1
ATOM 4189 N N . GLU B 1 70 ? -26.578 -5.453 -4.414 1 95.06 70 GLU B N 1
ATOM 4190 C CA . GLU B 1 70 ? -26.312 -6.656 -3.629 1 95.06 70 GLU B CA 1
ATOM 4191 C C . GLU B 1 70 ? -26.188 -6.332 -2.143 1 95.06 70 GLU B C 1
ATOM 4193 O O . GLU B 1 70 ? -26.75 -7.031 -1.3 1 95.06 70 GLU B O 1
ATOM 4198 N N . VAL B 1 71 ? -25.5 -5.277 -1.82 1 96.12 71 VAL B N 1
ATOM 4199 C CA . VAL B 1 71 ? -25.297 -4.863 -0.437 1 96.12 71 VAL B CA 1
ATOM 4200 C C . VAL B 1 71 ? -26.625 -4.43 0.18 1 96.12 71 VAL B C 1
ATOM 4202 O O . VAL B 1 71 ? -26.953 -4.832 1.297 1 96.12 71 VAL B O 1
ATOM 4205 N N . ALA B 1 72 ? -27.359 -3.637 -0.585 1 96.94 72 ALA B N 1
ATOM 4206 C CA . ALA B 1 72 ? -28.641 -3.123 -0.106 1 96.94 72 ALA B CA 1
ATOM 4207 C C . ALA B 1 72 ? -29.641 -4.258 0.121 1 96.94 72 ALA B C 1
ATOM 4209 O O . ALA B 1 72 ? -30.406 -4.242 1.092 1 96.94 72 ALA B O 1
ATOM 4210 N N . GLN B 1 73 ? -29.594 -5.215 -0.78 1 95.69 73 GLN B N 1
ATOM 4211 C CA . GLN B 1 73 ? -30.516 -6.336 -0.719 1 95.69 73 GLN B CA 1
ATOM 4212 C C . GLN B 1 73 ? -30.281 -7.176 0.531 1 95.69 73 GLN B C 1
ATOM 4214 O O . GLN B 1 73 ? -31.234 -7.754 1.082 1 95.69 73 GLN B O 1
ATOM 4219 N N . ARG B 1 74 ? -29.141 -7.316 0.996 1 93 74 ARG B N 1
ATOM 4220 C CA . ARG B 1 74 ? -28.812 -8.07 2.203 1 93 74 ARG B CA 1
ATOM 4221 C C . ARG B 1 74 ? -29.484 -7.465 3.426 1 93 74 ARG B C 1
ATOM 4223 O O . ARG B 1 74 ? -29.922 -8.188 4.328 1 93 74 ARG B O 1
ATOM 4230 N N . LYS B 1 75 ? -29.594 -6.133 3.449 1 93.5 75 LYS B N 1
ATOM 4231 C CA . LYS B 1 75 ? -30.188 -5.426 4.582 1 93.5 75 LYS B CA 1
ATOM 4232 C C . LYS B 1 75 ? -31.688 -5.234 4.391 1 93.5 75 LYS B C 1
ATOM 4234 O O . LYS B 1 75 ? -32.438 -5.328 5.348 1 93.5 75 LYS B O 1
ATOM 4239 N N . PHE B 1 76 ? -32.031 -4.98 3.111 1 96 76 PHE B N 1
ATOM 4240 C CA . PHE B 1 76 ? -33.406 -4.73 2.74 1 96 76 PHE B CA 1
ATOM 4241 C C . PHE B 1 76 ? -33.812 -5.598 1.554 1 96 76 PHE B C 1
ATOM 4243 O O . PHE B 1 76 ? -33.781 -5.145 0.407 1 96 76 PHE B O 1
ATOM 4250 N N . PRO B 1 77 ? -34.312 -6.727 1.79 1 94.5 77 PRO B N 1
ATOM 4251 C CA . PRO B 1 77 ? -34.594 -7.711 0.741 1 94.5 77 PRO B CA 1
ATOM 4252 C C . PRO B 1 77 ? -35.562 -7.18 -0.328 1 94.5 77 PRO B C 1
ATOM 4254 O O . PRO B 1 77 ? -35.531 -7.633 -1.475 1 94.5 77 PRO B O 1
ATOM 4257 N N . GLU B 1 78 ? -36.344 -6.258 -0.04 1 92 78 GLU B N 1
ATOM 4258 C CA . GLU B 1 78 ? -37.344 -5.711 -0.974 1 92 78 GLU B CA 1
ATOM 4259 C C . GLU B 1 78 ? -36.656 -5 -2.139 1 92 78 GLU B C 1
ATOM 4261 O O . GLU B 1 78 ? -37.25 -4.77 -3.18 1 92 78 GLU B O 1
ATOM 4266 N N . VAL B 1 79 ? -35.375 -4.68 -1.973 1 94.19 79 VAL B N 1
ATOM 4267 C CA . VAL B 1 79 ? -34.594 -4.008 -3.01 1 94.19 79 VAL B CA 1
ATOM 4268 C C . VAL B 1 79 ? -34.5 -4.898 -4.246 1 94.19 79 VAL B C 1
ATOM 4270 O O . VAL B 1 79 ? -34.312 -4.41 -5.359 1 94.19 79 VAL B O 1
ATOM 4273 N N . ARG B 1 80 ? -34.688 -6.191 -4.094 1 92.06 80 ARG B N 1
ATOM 4274 C CA . ARG B 1 80 ? -34.594 -7.148 -5.191 1 92.06 80 ARG B CA 1
ATOM 4275 C C . ARG B 1 80 ? -35.625 -6.844 -6.273 1 92.06 80 ARG B C 1
ATOM 4277 O O . ARG B 1 80 ? -35.469 -7.227 -7.434 1 92.06 80 ARG B O 1
ATOM 4284 N N . TYR B 1 81 ? -36.625 -6.066 -5.914 1 92.88 81 TYR B N 1
ATOM 4285 C CA . TYR B 1 81 ? -37.719 -5.766 -6.844 1 92.88 81 TYR B CA 1
ATOM 4286 C C . TYR B 1 81 ? -37.438 -4.461 -7.586 1 92.88 81 TYR B C 1
ATOM 4288 O O . TYR B 1 81 ? -38.188 -4.109 -8.516 1 92.88 81 TYR B O 1
ATOM 4296 N N . ALA B 1 82 ? -36.438 -3.826 -7.191 1 92.56 82 ALA B N 1
ATOM 4297 C CA . ALA B 1 82 ? -36.125 -2.541 -7.816 1 92.56 82 ALA B CA 1
ATOM 4298 C C . ALA B 1 82 ? -35.5 -2.736 -9.188 1 92.56 82 ALA B C 1
ATOM 4300 O O . ALA B 1 82 ? -34.75 -3.686 -9.398 1 92.56 82 ALA B O 1
ATOM 4301 N N . ARG B 1 83 ? -35.812 -1.808 -10.125 1 91.5 83 ARG B N 1
ATOM 4302 C CA . ARG B 1 83 ? -35.062 -1.749 -11.375 1 91.5 83 ARG B CA 1
ATOM 4303 C C . ARG B 1 83 ? -33.594 -1.532 -11.125 1 91.5 83 ARG B C 1
ATOM 4305 O O . ARG B 1 83 ? -33.188 -0.976 -10.094 1 91.5 83 ARG B O 1
ATOM 4312 N N . GLU B 1 84 ? -32.812 -1.929 -12.102 1 91.56 84 GLU B N 1
ATOM 4313 C CA . GLU B 1 84 ? -31.359 -1.867 -11.93 1 91.56 84 GLU B CA 1
ATOM 4314 C C . GLU B 1 84 ? -30.812 -0.497 -12.32 1 91.56 84 GLU B C 1
ATOM 4316 O O . GLU B 1 84 ? -29.969 -0.389 -13.227 1 91.56 84 GLU B O 1
ATOM 4321 N N . ASP B 1 85 ? -31.219 0.467 -11.656 1 96.06 85 ASP B N 1
ATOM 4322 C CA . ASP B 1 85 ? -30.688 1.817 -11.789 1 96.06 85 ASP B CA 1
ATOM 4323 C C . ASP B 1 85 ? -30.672 2.541 -10.445 1 96.06 85 ASP B C 1
ATOM 4325 O O . ASP B 1 85 ? -31.406 2.17 -9.531 1 96.06 85 ASP B O 1
ATOM 4329 N N . TRP B 1 86 ? -29.922 3.525 -10.32 1 97.12 86 TRP B N 1
ATOM 4330 C CA . TRP B 1 86 ? -29.672 4.211 -9.055 1 97.12 86 TRP B CA 1
ATOM 4331 C C . TRP B 1 86 ? -30.953 4.844 -8.523 1 97.12 86 TRP B C 1
ATOM 4333 O O . TRP B 1 86 ? -31.25 4.762 -7.324 1 97.12 86 TRP B O 1
ATOM 4343 N N . GLU B 1 87 ? -31.719 5.512 -9.391 1 96.31 87 GLU B N 1
ATOM 4344 C CA . GLU B 1 87 ? -32.938 6.191 -8.977 1 96.31 87 GLU B CA 1
ATOM 4345 C C . GLU B 1 87 ? -33.938 5.215 -8.336 1 96.31 87 GLU B C 1
ATOM 4347 O O . GLU B 1 87 ? -34.469 5.48 -7.262 1 96.31 87 GLU B O 1
ATOM 4352 N N . SER B 1 88 ? -34.094 4.086 -8.969 1 96.19 88 SER B N 1
ATOM 4353 C CA . SER B 1 88 ? -35.031 3.074 -8.469 1 96.19 88 SER B CA 1
ATOM 4354 C C . SER B 1 88 ? -34.531 2.479 -7.148 1 96.19 88 SER B C 1
ATOM 4356 O O . SER B 1 88 ? -35.312 2.289 -6.219 1 96.19 88 SER B O 1
ATOM 4358 N N . LEU B 1 89 ? -33.25 2.146 -7.09 1 96.81 89 LEU B N 1
ATOM 4359 C CA . LEU B 1 89 ? -32.688 1.564 -5.879 1 96.81 89 LEU B CA 1
ATOM 4360 C C . LEU B 1 89 ? -32.844 2.514 -4.695 1 96.81 89 LEU B C 1
ATOM 4362 O O . LEU B 1 89 ? -33.281 2.1 -3.617 1 96.81 89 LEU B O 1
ATOM 4366 N N . LEU B 1 90 ? -32.562 3.822 -4.914 1 95.56 90 LEU B N 1
ATOM 4367 C CA . LEU B 1 90 ? -32.594 4.789 -3.822 1 95.56 90 LEU B CA 1
ATOM 4368 C C . LEU B 1 90 ? -34.031 5.152 -3.475 1 95.56 90 LEU B C 1
ATOM 4370 O O . LEU B 1 90 ? -34.344 5.539 -2.34 1 95.56 90 LEU B O 1
ATOM 4374 N N . HIS B 1 91 ? -34.938 4.988 -4.449 1 92.81 91 HIS B N 1
ATOM 4375 C CA . HIS B 1 91 ? -36.344 5.156 -4.152 1 92.81 91 HIS B CA 1
ATOM 4376 C C . HIS B 1 91 ? -36.844 4.086 -3.184 1 92.81 91 HIS B C 1
ATOM 4378 O O . HIS B 1 91 ? -37.625 4.379 -2.266 1 92.81 91 HIS B O 1
ATOM 4384 N N . PHE B 1 92 ? -36.406 2.881 -3.383 1 94 92 PHE B N 1
ATOM 4385 C CA . PHE B 1 92 ? -36.781 1.772 -2.516 1 94 92 PHE B CA 1
ATOM 4386 C C . PHE B 1 92 ? -36.188 1.944 -1.123 1 94 92 PHE B C 1
ATOM 4388 O O . PHE B 1 92 ? -36.688 1.386 -0.151 1 94 92 PHE B O 1
ATOM 4395 N N . LEU B 1 93 ? -35.125 2.713 -1.044 1 96.31 93 LEU B N 1
ATOM 4396 C CA . LEU B 1 93 ? -34.469 2.938 0.234 1 96.31 93 LEU B CA 1
ATOM 4397 C C . LEU B 1 93 ? -34.906 4.258 0.854 1 96.31 93 LEU B C 1
ATOM 4399 O O . LEU B 1 93 ? -34.219 4.824 1.692 1 96.31 93 LEU B O 1
ATOM 4403 N N . ARG B 1 94 ? -36.062 4.695 0.387 1 95.44 94 ARG B N 1
ATOM 4404 C CA . ARG B 1 94 ? -36.625 5.93 0.924 1 95.44 94 ARG B CA 1
ATOM 4405 C C . ARG B 1 94 ? -36.75 5.852 2.439 1 95.44 94 ARG B C 1
ATOM 4407 O O . ARG B 1 94 ? -37.125 4.809 2.98 1 95.44 94 ARG B O 1
ATOM 4414 N N . ASP B 1 95 ? -36.375 6.98 3.174 1 96.81 95 ASP B N 1
ATOM 4415 C CA . ASP B 1 95 ? -36.5 7.156 4.617 1 96.81 95 ASP B CA 1
ATOM 4416 C C . ASP B 1 95 ? -35.438 6.348 5.352 1 96.81 95 ASP B C 1
ATOM 4418 O O . ASP B 1 95 ? -35.5 6.188 6.574 1 96.81 95 ASP B O 1
ATOM 4422 N N . LYS B 1 96 ? -34.469 5.746 4.594 1 97.69 96 LYS B N 1
ATOM 4423 C CA . LYS B 1 96 ? -33.312 5.031 5.184 1 97.69 96 LYS B CA 1
ATOM 4424 C C . LYS B 1 96 ? -32.062 5.879 5.152 1 97.69 96 LYS B C 1
ATOM 4426 O O . LYS B 1 96 ? -32.062 6.992 4.629 1 97.69 96 LYS B O 1
ATOM 4431 N N . VAL B 1 97 ? -31.047 5.402 5.809 1 98.19 97 VAL B N 1
ATOM 4432 C CA . VAL B 1 97 ? -29.719 6.008 5.77 1 98.19 97 VAL B CA 1
ATOM 4433 C C . VAL B 1 97 ? -28.859 5.277 4.75 1 98.19 97 VAL B C 1
ATOM 4435 O O . VAL B 1 97 ? -28.578 4.082 4.902 1 98.19 97 VAL B O 1
ATOM 4438 N N . VAL B 1 98 ? -28.453 5.984 3.689 1 98.25 98 VAL B N 1
ATOM 4439 C CA . VAL B 1 98 ? -27.625 5.402 2.646 1 98.25 98 VAL B CA 1
ATOM 4440 C C . VAL B 1 98 ? -26.234 6.051 2.674 1 98.25 98 VAL B C 1
ATOM 4442 O O . VAL B 1 98 ? -26.109 7.27 2.52 1 98.25 98 VAL B O 1
ATOM 4445 N N . ILE B 1 99 ? -25.234 5.266 2.914 1 98.5 99 ILE B N 1
ATOM 4446 C CA . ILE B 1 99 ? -23.844 5.742 2.939 1 98.5 99 ILE B CA 1
ATOM 4447 C C . ILE B 1 99 ? -23.078 5.16 1.752 1 98.5 99 ILE B C 1
ATOM 4449 O O . ILE B 1 99 ? -23.062 3.945 1.555 1 98.5 99 ILE B O 1
ATOM 4453 N N . ILE B 1 100 ? -22.516 6 0.977 1 98.44 100 ILE B N 1
ATOM 4454 C CA . ILE B 1 100 ? -21.625 5.578 -0.11 1 98.44 100 ILE B CA 1
ATOM 4455 C C . ILE B 1 100 ? -20.219 6.07 0.153 1 98.44 100 ILE B C 1
ATOM 4457 O O . ILE B 1 100 ? -19.938 7.273 0.074 1 98.44 100 ILE B O 1
ATOM 4461 N N . ASP B 1 101 ? -19.375 5.172 0.516 1 97.69 101 ASP B N 1
ATOM 4462 C CA . ASP B 1 101 ? -17.969 5.457 0.738 1 97.69 101 ASP B CA 1
ATOM 4463 C C . ASP B 1 101 ? -17.172 5.367 -0.566 1 97.69 101 ASP B C 1
ATOM 4465 O O . ASP B 1 101 ? -17.438 4.5 -1.401 1 97.69 101 ASP B O 1
ATOM 4469 N N . GLU B 1 102 ? -16.219 6.25 -0.744 1 96.31 102 GLU B N 1
ATOM 4470 C CA . GLU B 1 102 ? -15.414 6.414 -1.955 1 96.31 102 GLU B CA 1
ATOM 4471 C C . GLU B 1 102 ? -16.297 6.719 -3.162 1 96.31 102 GLU B C 1
ATOM 4473 O O . GLU B 1 102 ? -16.203 6.059 -4.195 1 96.31 102 GLU B O 1
ATOM 4478 N N . PHE B 1 103 ? -17.156 7.754 -3.023 1 97.75 103 PHE B N 1
ATOM 4479 C CA . PHE B 1 103 ? -18.094 8.234 -4.023 1 97.75 103 PHE B CA 1
ATOM 4480 C C . PHE B 1 103 ? -17.375 8.641 -5.301 1 97.75 103 PHE B C 1
ATOM 4482 O O . PHE B 1 103 ? -17.922 8.492 -6.398 1 97.75 103 PHE B O 1
ATOM 4489 N N . PRO B 1 104 ? -16.109 9.117 -5.215 1 95.06 104 PRO B N 1
ATOM 4490 C CA . PRO B 1 104 ? -15.367 9.484 -6.426 1 95.06 104 PRO B CA 1
ATOM 4491 C C . PRO B 1 104 ? -15.273 8.336 -7.434 1 95.06 104 PRO B C 1
ATOM 4493 O O . PRO B 1 104 ? -15.227 8.57 -8.641 1 95.06 104 PRO B O 1
ATOM 4496 N N . TYR B 1 105 ? -15.32 7.125 -6.996 1 94.44 105 TYR B N 1
ATOM 4497 C CA . TYR B 1 105 ? -15.258 5.988 -7.906 1 94.44 105 TYR B CA 1
ATOM 4498 C C . TYR B 1 105 ? -16.531 5.902 -8.758 1 94.44 105 TYR B C 1
ATOM 4500 O O . TYR B 1 105 ? -16.469 5.52 -9.922 1 94.44 105 TYR B O 1
ATOM 4508 N N . LEU B 1 106 ? -17.656 6.281 -8.156 1 97 106 LEU B N 1
ATOM 4509 C CA . LEU B 1 106 ? -18.891 6.32 -8.938 1 97 106 LEU B CA 1
ATOM 4510 C C . LEU B 1 106 ? -18.812 7.367 -10.047 1 97 106 LEU B C 1
ATOM 4512 O O . LEU B 1 106 ? -19.234 7.117 -11.172 1 97 106 LEU B O 1
ATOM 4516 N N . ILE B 1 107 ? -18.234 8.477 -9.672 1 95.75 107 ILE B N 1
ATOM 4517 C CA . ILE B 1 107 ? -18.109 9.578 -10.625 1 95.75 107 ILE B CA 1
ATOM 4518 C C . ILE B 1 107 ? -17.172 9.164 -11.766 1 95.75 107 ILE B C 1
ATOM 4520 O O . ILE B 1 107 ? -17.453 9.445 -12.938 1 95.75 107 ILE B O 1
ATOM 4524 N N . GLU B 1 108 ? -16.125 8.539 -11.406 1 92.38 108 GLU B N 1
ATOM 4525 C CA . GLU B 1 108 ? -15.156 8.094 -12.406 1 92.38 108 GLU B CA 1
ATOM 4526 C C . GLU B 1 108 ? -15.773 7.043 -13.328 1 92.38 108 GLU B C 1
ATOM 4528 O O . GLU B 1 108 ? -15.492 7.027 -14.531 1 92.38 108 GLU B O 1
ATOM 4533 N N . GLU B 1 109 ? -16.547 6.152 -12.781 1 93.19 109 GLU B N 1
ATOM 4534 C CA . GLU B 1 109 ? -17.172 5.078 -13.539 1 93.19 109 GLU B CA 1
ATOM 4535 C C . GLU B 1 109 ? -18.203 5.629 -14.531 1 93.19 109 GLU B C 1
ATOM 4537 O O . GLU B 1 109 ? -18.312 5.133 -15.656 1 93.19 109 GLU B O 1
ATOM 4542 N N . ASP B 1 110 ? -18.938 6.637 -14.078 1 94.69 110 ASP B N 1
ATOM 4543 C CA . ASP B 1 110 ? -20 7.25 -14.883 1 94.69 110 ASP B CA 1
ATOM 4544 C C . ASP B 1 110 ? -20.125 8.742 -14.578 1 94.69 110 ASP B C 1
ATOM 4546 O O . ASP B 1 110 ? -20.656 9.117 -13.531 1 94.69 110 ASP B O 1
ATOM 4550 N N . LYS B 1 111 ? -19.828 9.562 -15.508 1 91.94 111 LYS B N 1
ATOM 4551 C CA . LYS B 1 111 ? -19.781 11.008 -15.312 1 91.94 111 LYS B CA 1
ATOM 4552 C C . LYS B 1 111 ? -21.172 11.57 -15.062 1 91.94 111 LYS B C 1
ATOM 4554 O O . LYS B 1 111 ? -21.328 12.672 -14.539 1 91.94 111 LYS B O 1
ATOM 4559 N N . SER B 1 112 ? -22.188 10.82 -15.414 1 95.38 112 SER B N 1
ATOM 4560 C CA . SER B 1 112 ? -23.562 11.305 -15.25 1 95.38 112 SER B CA 1
ATOM 4561 C C . SER B 1 112 ? -24.062 11.078 -13.828 1 95.38 112 SER B C 1
ATOM 4563 O O . SER B 1 112 ? -25.188 11.484 -13.492 1 95.38 112 SER B O 1
ATOM 4565 N N . ILE B 1 113 ? -23.234 10.5 -13.016 1 96.88 113 ILE B N 1
ATOM 4566 C CA . ILE B 1 113 ? -23.641 10.109 -11.672 1 96.88 113 ILE B CA 1
ATOM 4567 C C . ILE B 1 113 ? -24.078 11.336 -10.883 1 96.88 113 ILE B C 1
ATOM 4569 O O . ILE B 1 113 ? -25.016 11.266 -10.086 1 96.88 113 ILE B O 1
ATOM 4573 N N . LEU B 1 114 ? -23.422 12.469 -11.07 1 96.5 114 LEU B N 1
ATOM 4574 C CA . LEU B 1 114 ? -23.766 13.664 -10.312 1 96.5 114 LEU B CA 1
ATOM 4575 C C . LEU B 1 114 ? -25.172 14.148 -10.672 1 96.5 114 LEU B C 1
ATOM 4577 O O . LEU B 1 114 ? -25.938 14.523 -9.789 1 96.5 114 LEU B O 1
ATOM 4581 N N . SER B 1 115 ? -25.516 14.086 -11.922 1 96.38 115 SER B N 1
ATOM 4582 C CA . SER B 1 115 ? -26.844 14.453 -12.367 1 96.38 115 SER B CA 1
ATOM 4583 C C . SER B 1 115 ? -27.891 13.461 -11.859 1 96.38 115 SER B C 1
ATOM 4585 O O . SER B 1 115 ? -29 13.844 -11.477 1 96.38 115 SER B O 1
ATOM 4587 N N . THR B 1 116 ? -27.531 12.219 -11.945 1 97.31 116 THR B N 1
ATOM 4588 C CA . THR B 1 116 ? -28.406 11.172 -11.43 1 97.31 116 THR B CA 1
ATOM 4589 C C . THR B 1 116 ? -28.719 11.398 -9.953 1 97.31 116 THR B C 1
ATOM 4591 O O . THR B 1 116 ? -29.875 11.336 -9.539 1 97.31 116 THR B O 1
ATOM 4594 N N . PHE B 1 117 ? -27.703 11.703 -9.18 1 97.19 117 PHE B N 1
ATOM 4595 C CA . PHE B 1 117 ? -27.891 11.914 -7.75 1 97.19 117 PHE B CA 1
ATOM 4596 C C . PHE B 1 117 ? -28.625 13.227 -7.484 1 97.19 117 PHE B C 1
ATOM 4598 O O . PHE B 1 117 ? -29.344 13.352 -6.488 1 97.19 117 PHE B O 1
ATOM 4605 N N . GLN B 1 118 ? -28.422 14.211 -8.367 1 96.56 118 GLN B N 1
ATOM 4606 C CA . GLN B 1 118 ? -29.25 15.414 -8.289 1 96.56 118 GLN B CA 1
ATOM 4607 C C . GLN B 1 118 ? -30.734 15.078 -8.344 1 96.56 118 GLN B C 1
ATOM 4609 O O . GLN B 1 118 ? -31.516 15.547 -7.516 1 96.56 118 GLN B O 1
ATOM 4614 N N . ARG B 1 119 ? -31.125 14.297 -9.289 1 96.69 119 ARG B N 1
ATOM 4615 C CA . ARG B 1 119 ? -32.531 13.898 -9.445 1 96.69 119 ARG B CA 1
ATOM 4616 C C . ARG B 1 119 ? -33 13.117 -8.234 1 96.69 119 ARG B C 1
ATOM 4618 O O . ARG B 1 119 ? -34.125 13.32 -7.758 1 96.69 119 ARG B O 1
ATOM 4625 N N . ILE B 1 120 ? -32.188 12.258 -7.785 1 96.75 120 ILE B N 1
ATOM 4626 C CA . ILE B 1 120 ? -32.5 11.43 -6.629 1 96.75 120 ILE B CA 1
ATOM 4627 C C . ILE B 1 120 ? -32.781 12.32 -5.414 1 96.75 120 ILE B C 1
ATOM 4629 O O . ILE B 1 120 ? -33.75 12.117 -4.691 1 96.75 120 ILE B O 1
ATOM 4633 N N . VAL B 1 121 ? -31.891 13.289 -5.203 1 97 121 VAL B N 1
ATOM 4634 C CA . VAL B 1 121 ? -32.031 14.211 -4.078 1 97 121 VAL B CA 1
ATOM 4635 C C . VAL B 1 121 ? -33.312 15.008 -4.211 1 97 121 VAL B C 1
ATOM 4637 O O . VAL B 1 121 ? -34.094 15.117 -3.256 1 97 121 VAL B O 1
ATOM 4640 N N . ASP B 1 122 ? -33.594 15.5 -5.406 1 95.94 122 ASP B N 1
ATOM 4641 C CA . ASP B 1 122 ? -34.781 16.328 -5.648 1 95.94 122 ASP B CA 1
ATOM 4642 C C . ASP B 1 122 ? -36.062 15.523 -5.418 1 95.94 122 ASP B C 1
ATOM 4644 O O . ASP B 1 122 ? -37.062 16.062 -4.918 1 95.94 122 ASP B O 1
ATOM 4648 N N . GLU B 1 123 ? -36 14.305 -5.719 1 95.19 123 GLU B N 1
ATOM 4649 C CA . GLU B 1 123 ? -37.156 13.445 -5.598 1 95.19 123 GLU B CA 1
ATOM 4650 C C . GLU B 1 123 ? -37.406 13.039 -4.148 1 95.19 123 GLU B C 1
ATOM 4652 O O . GLU B 1 123 ? -38.5 12.602 -3.793 1 95.19 123 GLU B O 1
ATOM 4657 N N . ASN B 1 124 ? -36.438 13.188 -3.324 1 95.12 124 ASN B N 1
ATOM 4658 C CA . ASN B 1 124 ? -36.531 12.68 -1.963 1 95.12 124 ASN B CA 1
ATOM 4659 C C . ASN B 1 124 ? -36.562 13.812 -0.938 1 95.12 124 ASN B C 1
ATOM 4661 O O . ASN B 1 124 ? -36.438 13.562 0.265 1 95.12 124 ASN B O 1
ATOM 4665 N N . ARG B 1 125 ? -36.75 15.031 -1.336 1 93.5 125 ARG B N 1
ATOM 4666 C CA . ARG B 1 125 ? -36.656 16.203 -0.466 1 93.5 125 ARG B CA 1
ATOM 4667 C C . ARG B 1 125 ? -37.688 16.156 0.638 1 93.5 125 ARG B C 1
ATOM 4669 O O . ARG B 1 125 ? -37.5 16.703 1.718 1 93.5 125 ARG B O 1
ATOM 4676 N N . ASP B 1 126 ? -38.781 15.461 0.385 1 94.25 126 ASP B N 1
ATOM 4677 C CA . ASP B 1 126 ? -39.875 15.406 1.341 1 94.25 126 ASP B CA 1
ATOM 4678 C C . ASP B 1 126 ? -39.781 14.164 2.215 1 94.25 126 ASP B C 1
ATOM 4680 O O . ASP B 1 126 ? -40.688 13.891 3.014 1 94.25 126 ASP B O 1
ATOM 4684 N N . SER B 1 127 ? -38.75 13.43 2.088 1 96.31 127 SER B N 1
ATOM 4685 C CA . SER B 1 127 ? -38.562 12.195 2.846 1 96.31 127 SER B CA 1
ATOM 4686 C C . SER B 1 127 ? -37.625 12.406 4.039 1 96.31 127 SER B C 1
ATOM 4688 O O . SER B 1 127 ? -37.25 13.539 4.332 1 96.31 127 SER B O 1
ATOM 4690 N N . ARG B 1 128 ? -37.406 11.344 4.781 1 96.88 128 ARG B N 1
ATOM 4691 C CA . ARG B 1 128 ? -36.469 11.352 5.898 1 96.88 128 ARG B CA 1
ATOM 4692 C C . ARG B 1 128 ? -35.156 10.672 5.523 1 96.88 128 ARG B C 1
ATOM 4694 O O . ARG B 1 128 ? -34.375 10.305 6.395 1 96.88 128 ARG B O 1
ATOM 4701 N N . THR B 1 129 ? -35 10.555 4.195 1 97.69 129 THR B N 1
ATOM 4702 C CA . THR B 1 129 ? -33.812 9.875 3.67 1 97.69 129 THR B CA 1
ATOM 4703 C C . THR B 1 129 ? -32.531 10.625 4.047 1 97.69 129 THR B C 1
ATOM 4705 O O . THR B 1 129 ? -32.5 11.852 3.982 1 97.69 129 THR B O 1
ATOM 4708 N N . LYS B 1 130 ? -31.547 9.883 4.543 1 98.25 130 LYS B N 1
ATOM 4709 C CA . LYS B 1 130 ? -30.203 10.414 4.758 1 98.25 130 LYS B CA 1
ATOM 4710 C C . LYS B 1 130 ? -29.219 9.859 3.729 1 98.25 130 LYS B C 1
ATOM 4712 O O . LYS B 1 130 ? -29.016 8.648 3.646 1 98.25 130 LYS B O 1
ATOM 4717 N N . LEU B 1 131 ? -28.688 10.711 2.916 1 98 131 LEU B N 1
ATOM 4718 C CA . LEU B 1 131 ? -27.672 10.352 1.938 1 98 131 LEU B CA 1
ATOM 4719 C C . LEU B 1 131 ? -26.312 10.906 2.346 1 98 131 LEU B C 1
ATOM 4721 O O . LEU B 1 131 ? -26.125 12.125 2.404 1 98 131 LEU B O 1
ATOM 4725 N N . ILE B 1 132 ? -25.375 10.047 2.668 1 98.12 132 ILE B N 1
ATOM 4726 C CA . ILE B 1 132 ? -24.031 10.438 3.082 1 98.12 132 ILE B CA 1
ATOM 4727 C C . ILE B 1 132 ? -23 9.969 2.045 1 98.12 132 ILE B C 1
ATOM 4729 O O . ILE B 1 132 ? -22.844 8.766 1.822 1 98.12 132 ILE B O 1
ATOM 4733 N N . LEU B 1 133 ? -22.375 10.898 1.436 1 98.12 133 LEU B N 1
ATOM 4734 C CA . LEU B 1 133 ? -21.375 10.617 0.421 1 98.12 133 LEU B CA 1
ATOM 4735 C C . LEU B 1 133 ? -19.969 10.93 0.942 1 98.12 133 LEU B C 1
ATOM 4737 O O . LEU B 1 133 ? -19.703 12.062 1.346 1 98.12 133 LEU B O 1
ATOM 4741 N N . LEU B 1 134 ? -19.141 9.891 0.979 1 97.69 134 LEU B N 1
ATOM 4742 C CA . LEU B 1 134 ? -17.766 10.047 1.462 1 97.69 134 LEU B CA 1
ATOM 4743 C C . LEU B 1 134 ? -16.781 9.992 0.306 1 97.69 134 LEU B C 1
ATOM 4745 O O . LEU B 1 134 ? -17.047 9.352 -0.715 1 97.69 134 LEU B O 1
ATOM 4749 N N . GLY B 1 135 ? -15.641 10.664 0.505 1 95.25 135 GLY B N 1
ATOM 4750 C CA . GLY B 1 135 ? -14.594 10.578 -0.494 1 95.25 135 GLY B CA 1
ATOM 4751 C C . GLY B 1 135 ? -13.219 10.914 0.055 1 95.25 135 GLY B C 1
ATOM 4752 O O . GLY B 1 135 ? -13.078 11.828 0.876 1 95.25 135 GLY B O 1
ATOM 4753 N N . SER B 1 136 ? -12.227 10.188 -0.441 1 92.38 136 SER B N 1
ATOM 4754 C CA . SER B 1 136 ? -10.844 10.43 -0.037 1 92.38 136 SER B CA 1
ATOM 4755 C C . SER B 1 136 ? -10.133 11.352 -1.028 1 92.38 136 SER B C 1
ATOM 4757 O O . SER B 1 136 ? -9.07 11.891 -0.727 1 92.38 136 SER B O 1
ATOM 4759 N N . SER B 1 137 ? -10.664 11.391 -2.215 1 89.94 137 SER B N 1
ATOM 4760 C CA . SER B 1 137 ? -10.125 12.328 -3.191 1 89.94 137 SER B CA 1
ATOM 4761 C C . SER B 1 137 ? -10.602 13.75 -2.916 1 89.94 137 SER B C 1
ATOM 4763 O O . SER B 1 137 ? -11.688 14.141 -3.359 1 89.94 137 SER B O 1
ATOM 4765 N N . ILE B 1 138 ? -9.766 14.453 -2.293 1 88.56 138 ILE B N 1
ATOM 4766 C CA . ILE B 1 138 ? -10.148 15.789 -1.853 1 88.56 138 ILE B CA 1
ATOM 4767 C C . ILE B 1 138 ? -10.523 16.641 -3.061 1 88.56 138 ILE B C 1
ATOM 4769 O O . ILE B 1 138 ? -11.562 17.312 -3.059 1 88.56 138 ILE B O 1
ATOM 4773 N N . SER B 1 139 ? -9.75 16.531 -4.109 1 86.69 139 SER B N 1
ATOM 4774 C CA . SER B 1 139 ? -9.984 17.344 -5.297 1 86.69 139 SER B CA 1
ATOM 4775 C C . SER B 1 139 ? -11.352 17.047 -5.906 1 86.69 139 SER B C 1
ATOM 4777 O O . SER B 1 139 ? -12.109 17.969 -6.219 1 86.69 139 SER B O 1
ATOM 4779 N N . VAL B 1 140 ? -11.727 15.836 -6.023 1 90.12 140 VAL B N 1
ATOM 4780 C CA . VAL B 1 140 ? -12.992 15.43 -6.621 1 90.12 140 VAL B CA 1
ATOM 4781 C C . VAL B 1 140 ? -14.148 15.859 -5.723 1 90.12 140 VAL B C 1
ATOM 4783 O O . VAL B 1 140 ? -15.156 16.375 -6.203 1 90.12 140 VAL B O 1
ATOM 4786 N N . MET B 1 141 ? -13.969 15.727 -4.465 1 93.06 141 MET B N 1
ATOM 4787 C CA . MET B 1 141 ? -15.047 16.047 -3.533 1 93.06 141 MET B CA 1
ATOM 4788 C C . MET B 1 141 ? -15.266 17.562 -3.459 1 93.06 141 MET B C 1
ATOM 4790 O O . MET B 1 141 ? -16.391 18.016 -3.287 1 93.06 141 MET B O 1
ATOM 4794 N N . GLU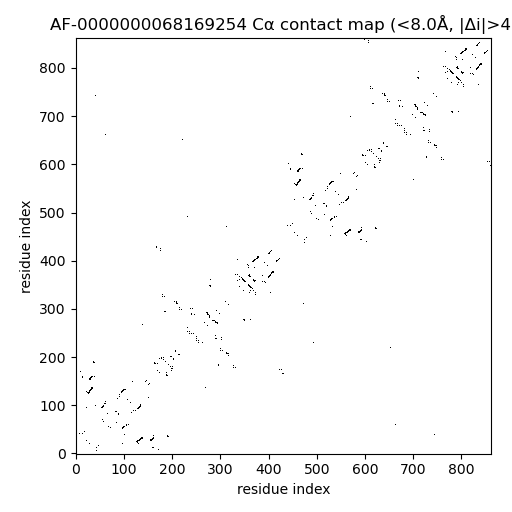 B 1 142 ? -14.188 18.25 -3.576 1 89.69 142 GLU B N 1
ATOM 4795 C CA . GLU B 1 142 ? -14.328 19.703 -3.639 1 89.69 142 GLU B CA 1
ATOM 4796 C C . GLU B 1 142 ? -15.086 20.141 -4.895 1 89.69 142 GLU B C 1
ATOM 4798 O O . GLU B 1 142 ? -15.844 21.109 -4.863 1 89.69 142 GLU B O 1
ATOM 4803 N N . ASP B 1 143 ? -14.875 19.453 -5.922 1 90.44 143 ASP B N 1
ATOM 4804 C CA . ASP B 1 143 ? -15.625 19.719 -7.145 1 90.44 143 ASP B CA 1
ATOM 4805 C C . ASP B 1 143 ? -17.109 19.422 -6.961 1 90.44 143 ASP B C 1
ATOM 4807 O O . ASP B 1 143 ? -17.969 20.125 -7.492 1 90.44 143 ASP B O 1
ATOM 4811 N N . VAL B 1 144 ? -17.391 18.391 -6.223 1 92.31 144 VAL B N 1
ATOM 4812 C CA . VAL B 1 144 ? -18.766 18.016 -5.922 1 92.31 144 VAL B CA 1
ATOM 4813 C C . VAL B 1 144 ? -19.453 19.141 -5.148 1 92.31 144 VAL B C 1
ATOM 4815 O O . VAL B 1 144 ? -20.641 19.375 -5.305 1 92.31 144 VAL B O 1
ATOM 4818 N N . LEU B 1 145 ? -18.672 19.859 -4.383 1 92.25 145 LEU B N 1
ATOM 4819 C CA . LEU B 1 145 ? -19.188 20.922 -3.518 1 92.25 145 LEU B CA 1
ATOM 4820 C C . LEU B 1 145 ? -19.203 22.25 -4.25 1 92.25 145 LEU B C 1
ATOM 4822 O O . LEU B 1 145 ? -19.828 23.219 -3.781 1 92.25 145 LEU B O 1
ATOM 4826 N N . SER B 1 146 ? -18.594 22.266 -5.383 1 90.88 146 SER B N 1
ATOM 4827 C CA . SER B 1 146 ? -18.422 23.531 -6.082 1 90.88 146 SER B CA 1
ATOM 4828 C C . SER B 1 146 ? -19.734 23.984 -6.723 1 90.88 146 SER B C 1
ATOM 4830 O O . SER B 1 146 ? -20.656 23.188 -6.902 1 90.88 146 SER B O 1
ATOM 4832 N N . TYR B 1 147 ? -19.781 25.203 -7.152 1 83.12 147 TYR B N 1
ATOM 4833 C CA . TYR B 1 147 ? -20.969 25.844 -7.711 1 83.12 147 TYR B CA 1
ATOM 4834 C C . TYR B 1 147 ? -21.375 25.172 -9.016 1 83.12 147 TYR B C 1
ATOM 4836 O O . TYR B 1 147 ? -22.562 25.125 -9.352 1 83.12 147 TYR B O 1
ATOM 4844 N N . ARG B 1 148 ? -20.562 24.641 -9.719 1 85.69 148 ARG B N 1
ATOM 4845 C CA . ARG B 1 148 ? -20.828 24.047 -11.023 1 85.69 148 ARG B CA 1
ATOM 4846 C C . ARG B 1 148 ? -21.438 22.656 -10.883 1 85.69 148 ARG B C 1
ATOM 4848 O O . ARG B 1 148 ? -21.984 22.109 -11.844 1 85.69 148 ARG B O 1
ATOM 4855 N N . SER B 1 149 ? -21.312 22.156 -9.664 1 91.06 149 SER B N 1
ATOM 4856 C CA . SER B 1 149 ? -21.781 20.781 -9.453 1 91.06 149 SER B CA 1
ATOM 4857 C C . SER B 1 149 ? -23.297 20.734 -9.367 1 91.06 149 SER B C 1
ATOM 4859 O O . SER B 1 149 ? -23.922 21.578 -8.734 1 91.06 149 SER B O 1
ATOM 4861 N N . PRO B 1 150 ? -23.844 19.656 -10 1 91.75 150 PRO B N 1
ATOM 4862 C CA . PRO B 1 150 ? -25.281 19.453 -9.898 1 91.75 150 PRO B CA 1
ATOM 4863 C C . PRO B 1 150 ? -25.766 19.312 -8.453 1 91.75 150 PRO B C 1
ATOM 4865 O O . PRO B 1 150 ? -26.938 19.562 -8.164 1 91.75 150 PRO B O 1
ATOM 4868 N N . LEU B 1 151 ? -24.938 18.953 -7.609 1 92.62 151 LEU B N 1
ATOM 4869 C CA . LEU B 1 151 ? -25.344 18.719 -6.223 1 92.62 151 LEU B CA 1
ATOM 4870 C C . LEU B 1 151 ? -25.156 19.984 -5.387 1 92.62 151 LEU B C 1
ATOM 4872 O O . LEU B 1 151 ? -25.484 20 -4.195 1 92.62 151 LEU B O 1
ATOM 4876 N N . TYR B 1 152 ? -24.609 20.969 -6.172 1 89.69 152 TYR B N 1
ATOM 4877 C CA . TYR B 1 152 ? -24.406 22.234 -5.484 1 89.69 152 TYR B CA 1
ATOM 4878 C C . TYR B 1 152 ? -25.734 22.781 -4.953 1 89.69 152 TYR B C 1
ATOM 4880 O O . TYR B 1 152 ? -26.75 22.766 -5.656 1 89.69 152 TYR B O 1
ATOM 4888 N N . GLY B 1 153 ? -25.781 23.266 -3.721 1 88.56 153 GLY B N 1
ATOM 4889 C CA . GLY B 1 153 ? -26.969 23.859 -3.119 1 88.56 153 GLY B CA 1
ATOM 4890 C C . GLY B 1 153 ? -27.922 22.828 -2.549 1 88.56 153 GLY B C 1
ATOM 4891 O O . GLY B 1 153 ? -28.938 23.188 -1.937 1 88.56 153 GLY B O 1
ATOM 4892 N N . ARG B 1 154 ? -27.672 21.641 -2.773 1 92.12 154 ARG B N 1
ATOM 4893 C CA . ARG B 1 154 ? -28.562 20.578 -2.295 1 92.12 154 ARG B CA 1
ATOM 4894 C C . ARG B 1 154 ? -28 19.938 -1.031 1 92.12 154 ARG B C 1
ATOM 4896 O O . ARG B 1 154 ? -28.734 19.25 -0.309 1 92.12 154 ARG B O 1
ATOM 4903 N N . ARG B 1 155 ? -26.75 20.141 -0.84 1 91.88 155 ARG B N 1
ATOM 4904 C CA . ARG B 1 155 ? -26.141 19.562 0.355 1 91.88 155 ARG B CA 1
ATOM 4905 C C . ARG B 1 155 ? -26.672 20.234 1.617 1 91.88 155 ARG B C 1
ATOM 4907 O O . ARG B 1 155 ? -26.875 21.453 1.641 1 91.88 155 ARG B O 1
ATOM 4914 N N . THR B 1 156 ? -26.922 19.516 2.592 1 93.31 156 THR B N 1
ATOM 4915 C CA . THR B 1 156 ? -27.406 20.047 3.861 1 93.31 156 THR B CA 1
ATOM 4916 C C . THR B 1 156 ? -26.25 20.25 4.84 1 93.31 156 THR B C 1
ATOM 4918 O O . THR B 1 156 ? -26.359 21.047 5.773 1 93.31 156 THR B O 1
ATOM 4921 N N . ALA B 1 157 ? -25.203 19.5 4.613 1 93.44 157 ALA B N 1
ATOM 4922 C CA . ALA B 1 157 ? -24 19.641 5.438 1 93.44 157 ALA B CA 1
ATOM 4923 C C . ALA B 1 157 ? -22.766 19.109 4.707 1 93.44 157 ALA B C 1
ATOM 4925 O O . ALA B 1 157 ? -22.891 18.266 3.814 1 93.44 157 ALA B O 1
ATOM 4926 N N . SER B 1 158 ? -21.719 19.672 4.977 1 94.12 158 SER B N 1
ATOM 4927 C CA . SER B 1 158 ? -20.422 19.172 4.539 1 94.12 158 SER B CA 1
ATOM 4928 C C . SER B 1 158 ? -19.438 19.094 5.699 1 94.12 158 SER B C 1
ATOM 4930 O O . SER B 1 158 ? -19.438 19.969 6.578 1 94.12 158 SER B O 1
ATOM 4932 N N . LEU B 1 159 ? -18.734 18.078 5.758 1 93.81 159 LEU B N 1
ATOM 4933 C CA . LEU B 1 159 ? -17.766 17.859 6.824 1 93.81 159 LEU B CA 1
ATOM 4934 C C . LEU B 1 159 ? -16.406 17.469 6.254 1 93.81 159 LEU B C 1
ATOM 4936 O O . LEU B 1 159 ? -16.25 16.406 5.66 1 93.81 159 LEU B O 1
ATOM 4940 N N . LYS B 1 160 ? -15.445 18.344 6.402 1 92.62 160 LYS B N 1
ATOM 4941 C CA . LYS B 1 160 ? -14.062 18 6.094 1 92.62 160 LYS B CA 1
ATOM 4942 C C . LYS B 1 160 ? -13.359 17.406 7.312 1 92.62 160 LYS B C 1
ATOM 4944 O O . LYS B 1 160 ? -13.172 18.094 8.328 1 92.62 160 LYS B O 1
ATOM 4949 N N . VAL B 1 161 ? -13 16.156 7.211 1 92.88 161 VAL B N 1
ATOM 4950 C CA . VAL B 1 161 ? -12.297 15.5 8.305 1 92.88 161 VAL B CA 1
ATOM 4951 C C . VAL B 1 161 ? -10.797 15.734 8.188 1 92.88 161 VAL B C 1
ATOM 4953 O O . VAL B 1 161 ? -10.18 15.352 7.188 1 92.88 161 VAL B O 1
ATOM 4956 N N . GLY B 1 162 ? -10.227 16.422 9.141 1 91.56 162 GLY B N 1
ATOM 4957 C CA . GLY B 1 162 ? -8.805 16.734 9.109 1 91.56 162 GLY B CA 1
ATOM 4958 C C . GLY B 1 162 ? -8.008 16 10.164 1 91.56 162 GLY B C 1
ATOM 4959 O O . GLY B 1 162 ? -8.523 15.094 10.82 1 91.56 162 GLY B O 1
ATOM 4960 N N . GLU B 1 163 ? -6.75 16.328 10.242 1 92.81 163 GLU B N 1
ATOM 4961 C CA . GLU B 1 163 ? -5.855 15.719 11.219 1 92.81 163 GLU B CA 1
ATOM 4962 C C . GLU B 1 163 ? -6.227 16.141 12.641 1 92.81 163 GLU B C 1
ATOM 4964 O O . GLU B 1 163 ? -6.805 17.203 12.852 1 92.81 163 GLU B O 1
ATOM 4969 N N . LEU B 1 164 ? -5.91 15.289 13.562 1 93.12 164 LEU B N 1
ATOM 4970 C CA . LEU B 1 164 ? -6 15.664 14.969 1 93.12 164 LEU B CA 1
ATOM 4971 C C . LEU B 1 164 ? -4.957 16.719 15.32 1 93.12 164 LEU B C 1
ATOM 4973 O O . LEU B 1 164 ? -3.859 16.719 14.758 1 93.12 164 LEU B O 1
ATOM 4977 N N . LYS B 1 165 ? -5.312 17.594 16.203 1 93.12 165 LYS B N 1
ATOM 4978 C CA . LYS B 1 165 ? -4.344 18.531 16.781 1 93.12 165 LYS B CA 1
ATOM 4979 C C . LYS B 1 165 ? -3.42 17.828 17.766 1 93.12 165 LYS B C 1
ATOM 4981 O O . LYS B 1 165 ? -3.701 16.719 18.203 1 93.12 165 LYS B O 1
ATOM 4986 N N . PHE B 1 166 ? -2.299 18.484 18.062 1 96.38 166 PHE B N 1
ATOM 4987 C CA . PHE B 1 166 ? -1.343 17.891 18.984 1 96.38 166 PHE B CA 1
ATOM 4988 C C . PHE B 1 166 ? -2 17.609 20.328 1 96.38 166 PHE B C 1
ATOM 4990 O O . PHE B 1 166 ? -1.815 16.531 20.891 1 96.38 166 PHE B O 1
ATOM 4997 N N . ARG B 1 167 ? -2.768 18.484 20.797 1 93.56 167 ARG B N 1
ATOM 4998 C CA . ARG B 1 167 ? -3.377 18.344 22.109 1 93.56 167 ARG B CA 1
ATOM 4999 C C . ARG B 1 167 ? -4.309 17.141 22.156 1 93.56 167 ARG B C 1
ATOM 5001 O O . ARG B 1 167 ? -4.469 16.516 23.219 1 93.56 167 ARG B O 1
ATOM 5008 N N . ASP B 1 168 ? -4.875 16.797 21.031 1 91.81 168 ASP B N 1
ATOM 5009 C CA . ASP B 1 168 ? -5.801 15.664 20.953 1 91.81 168 ASP B CA 1
ATOM 5010 C C . ASP B 1 168 ? -5.082 14.344 21.188 1 91.81 168 ASP B C 1
ATOM 5012 O O . ASP B 1 168 ? -5.719 13.328 21.469 1 91.81 168 ASP B O 1
ATOM 5016 N N . LEU B 1 169 ? -3.771 14.312 21.141 1 94.06 169 LEU B N 1
ATOM 5017 C CA . LEU B 1 169 ? -2.996 13.086 21.328 1 94.06 169 LEU B CA 1
ATOM 5018 C C . LEU B 1 169 ? -2.994 12.664 22.797 1 94.06 169 LEU B C 1
ATOM 5020 O O . LEU B 1 169 ? -2.617 11.539 23.125 1 94.06 169 LEU B O 1
ATOM 5024 N N . ARG B 1 170 ? -3.422 13.523 23.656 1 91.62 170 ARG B N 1
ATOM 5025 C CA . ARG B 1 170 ? -3.459 13.242 25.094 1 91.62 170 ARG B CA 1
ATOM 5026 C C . ARG B 1 170 ? -4.297 12 25.375 1 91.62 170 ARG B C 1
ATOM 5028 O O . ARG B 1 170 ? -4.059 11.297 26.359 1 91.62 170 ARG B O 1
ATOM 5035 N N . HIS B 1 171 ? -5.199 11.719 24.531 1 88.25 171 HIS B N 1
ATOM 5036 C CA . HIS B 1 171 ? -6.129 10.617 24.734 1 88.25 171 HIS B CA 1
ATOM 5037 C C . HIS B 1 171 ? -5.484 9.281 24.375 1 88.25 171 HIS B C 1
ATOM 5039 O O . HIS B 1 171 ? -6.055 8.219 24.656 1 88.25 171 HIS B O 1
ATOM 5045 N N . LEU B 1 172 ? -4.328 9.297 23.875 1 90.69 172 LEU B N 1
ATOM 5046 C CA . LEU B 1 172 ? -3.695 8.07 23.391 1 90.69 172 LEU B CA 1
ATOM 5047 C C . LEU B 1 172 ? -2.727 7.516 24.422 1 90.69 172 LEU B C 1
ATOM 5049 O O . LEU B 1 172 ? -2.111 6.469 24.203 1 90.69 172 LEU B O 1
ATOM 5053 N N . GLY B 1 173 ? -2.598 8.188 25.547 1 90.06 173 GLY B N 1
ATOM 5054 C CA . GLY B 1 173 ? -1.833 7.672 26.672 1 90.06 173 GLY B CA 1
ATOM 5055 C C . GLY B 1 173 ? -0.342 7.914 26.547 1 90.06 173 GLY B C 1
ATOM 5056 O O . GLY B 1 173 ? 0.456 7.316 27.266 1 90.06 173 GLY B O 1
ATOM 5057 N N . PHE B 1 174 ? 0.105 8.742 25.656 1 94.25 174 PHE B N 1
ATOM 5058 C CA . PHE B 1 174 ? 1.519 9.062 25.484 1 94.25 174 PHE B CA 1
ATOM 5059 C C . PHE B 1 174 ? 1.958 10.102 26.516 1 94.25 174 PHE B C 1
ATOM 5061 O O . PHE B 1 174 ? 1.187 10.992 26.859 1 94.25 174 PHE B O 1
ATOM 5068 N N . SER B 1 175 ? 3.182 9.945 27.031 1 96.12 175 SER B N 1
ATOM 5069 C CA . SER B 1 175 ? 3.762 11.109 27.688 1 96.12 175 SER B CA 1
ATOM 5070 C C . SER B 1 175 ? 3.932 12.273 26.719 1 96.12 175 SER B C 1
ATOM 5072 O O . SER B 1 175 ? 4 12.07 25.5 1 96.12 175 SER B O 1
ATOM 5074 N N . VAL B 1 176 ? 4.012 13.445 27.203 1 96.88 176 VAL B N 1
ATOM 5075 C CA . VAL B 1 176 ? 4.082 14.617 26.344 1 96.88 176 VAL B CA 1
ATOM 5076 C C . VAL B 1 176 ? 5.348 14.555 25.484 1 96.88 176 VAL B C 1
ATOM 5078 O O . VAL B 1 176 ? 5.332 14.938 24.312 1 96.88 176 VAL B O 1
ATOM 5081 N N . GLU B 1 177 ? 6.43 14.086 26.016 1 96.69 177 GLU B N 1
ATOM 5082 C CA . GLU B 1 177 ? 7.672 13.969 25.266 1 96.69 177 GLU B CA 1
ATOM 5083 C C . GLU B 1 177 ? 7.527 12.969 24.125 1 96.69 177 GLU B C 1
ATOM 5085 O O . GLU B 1 177 ? 7.957 13.234 23 1 96.69 177 GLU B O 1
ATOM 5090 N N . GLU B 1 178 ? 6.949 11.844 24.469 1 97.38 178 GLU B N 1
ATOM 5091 C CA . GLU B 1 178 ? 6.711 10.852 23.438 1 97.38 178 GLU B CA 1
ATOM 5092 C C . GLU B 1 178 ? 5.691 11.344 22.406 1 97.38 178 GLU B C 1
ATOM 5094 O O . GLU B 1 178 ? 5.793 11.047 21.219 1 97.38 178 GLU B O 1
ATOM 5099 N N . ALA B 1 179 ? 4.727 12.094 22.938 1 97.62 179 ALA B N 1
ATOM 5100 C CA . ALA B 1 179 ? 3.715 12.648 22.047 1 97.62 179 ALA B CA 1
ATOM 5101 C C . ALA B 1 179 ? 4.348 13.578 21.016 1 97.62 179 ALA B C 1
ATOM 5103 O O . ALA B 1 179 ? 3.953 13.578 19.844 1 97.62 179 ALA B O 1
ATOM 5104 N N . VAL B 1 180 ? 5.336 14.367 21.406 1 98.31 180 VAL B N 1
ATOM 5105 C CA . VAL B 1 180 ? 6.023 15.266 20.484 1 98.31 180 VAL B CA 1
ATOM 5106 C C . VAL B 1 180 ? 6.742 14.461 19.422 1 98.31 180 VAL B C 1
ATOM 5108 O O . VAL B 1 180 ? 6.641 14.766 18.219 1 98.31 180 VAL B O 1
ATOM 5111 N N . LYS B 1 181 ? 7.453 13.414 19.844 1 98.44 181 LYS B N 1
ATOM 5112 C CA . LYS B 1 181 ? 8.188 12.562 18.922 1 98.44 181 LYS B CA 1
ATOM 5113 C C . LYS B 1 181 ? 7.234 11.883 17.938 1 98.44 181 LYS B C 1
ATOM 5115 O O . LYS B 1 181 ? 7.48 11.891 16.719 1 98.44 181 LYS B O 1
ATOM 5120 N N . ILE B 1 182 ? 6.148 11.398 18.484 1 98.31 182 ILE B N 1
ATOM 5121 C CA . ILE B 1 182 ? 5.188 10.656 17.672 1 98.31 182 ILE B CA 1
ATOM 5122 C C . ILE B 1 182 ? 4.461 11.609 16.734 1 98.31 182 ILE B C 1
ATOM 5124 O O . ILE B 1 182 ? 4.215 11.273 15.57 1 98.31 182 ILE B O 1
ATOM 5128 N N . TYR B 1 183 ? 4.18 12.805 17.203 1 98.19 183 TYR B N 1
ATOM 5129 C CA . TYR B 1 183 ? 3.539 13.82 16.375 1 98.19 183 TYR B CA 1
ATOM 5130 C C . TYR B 1 183 ? 4.434 14.203 15.203 1 98.19 183 TYR B C 1
ATOM 5132 O O . TYR B 1 183 ? 3.941 14.5 14.109 1 98.19 183 TYR B O 1
ATOM 5140 N N . GLY B 1 184 ? 5.695 14.234 15.422 1 98.31 184 GLY B N 1
ATOM 5141 C CA . GLY B 1 184 ? 6.641 14.523 14.352 1 98.31 184 GLY B CA 1
ATOM 5142 C C . GLY B 1 184 ? 6.609 13.492 13.234 1 98.31 184 GLY B C 1
ATOM 5143 O O . GLY B 1 184 ? 6.875 13.82 12.078 1 98.31 184 GLY B O 1
ATOM 5144 N N . PHE B 1 185 ? 6.234 12.344 13.578 1 98.12 185 PHE B N 1
ATOM 5145 C CA . PHE B 1 185 ? 6.121 11.227 12.641 1 98.12 185 PHE B CA 1
ATOM 5146 C C . PHE B 1 185 ? 4.723 11.164 12.039 1 98.12 185 PHE B C 1
ATOM 5148 O O . PHE B 1 185 ? 4.559 11.258 10.82 1 98.12 185 PHE B O 1
ATOM 5155 N N . ALA B 1 186 ? 3.742 11.109 12.812 1 97.12 186 ALA B N 1
ATOM 5156 C CA . ALA B 1 186 ? 2.396 10.711 12.414 1 97.12 186 ALA B CA 1
ATOM 5157 C C . ALA B 1 186 ? 1.512 11.93 12.164 1 97.12 186 ALA B C 1
ATOM 5159 O O . ALA B 1 186 ? 0.441 11.812 11.562 1 97.12 186 ALA B O 1
ATOM 5160 N N . GLY B 1 187 ? 2.02 13.125 12.641 1 96.62 187 GLY B N 1
ATOM 5161 C CA . GLY B 1 187 ? 1.035 14.188 12.719 1 96.62 187 GLY B CA 1
ATOM 5162 C C . GLY B 1 187 ? -0.223 13.789 13.469 1 96.62 187 GLY B C 1
ATOM 5163 O O . GLY B 1 187 ? -0.151 13.109 14.492 1 96.62 187 GLY B O 1
ATOM 5164 N N . GLY B 1 188 ? -1.29 14.266 13.031 1 94.94 188 GLY B N 1
ATOM 5165 C CA . GLY B 1 188 ? -2.564 13.945 13.656 1 94.94 188 GLY B CA 1
ATOM 5166 C C . GLY B 1 188 ? -3.326 12.859 12.922 1 94.94 188 GLY B C 1
ATOM 5167 O O . GLY B 1 188 ? -4.555 12.805 12.984 1 94.94 188 GLY B O 1
ATOM 5168 N N . VAL B 1 189 ? -2.648 12.023 12.164 1 94.06 189 VAL B N 1
ATOM 5169 C CA . VAL B 1 189 ? -3.311 10.977 11.391 1 94.06 189 VAL B CA 1
ATOM 5170 C C . VAL B 1 189 ? -3.553 9.75 12.273 1 94.06 189 VAL B C 1
ATOM 5172 O O . VAL B 1 189 ? -2.607 9.062 12.664 1 94.06 189 VAL B O 1
ATOM 5175 N N . PRO B 1 190 ? -4.734 9.406 12.5 1 92 190 PRO B N 1
ATOM 5176 C CA . PRO B 1 190 ? -5.066 8.359 13.469 1 92 190 PRO B CA 1
ATOM 5177 C C . PRO B 1 190 ? -4.457 7.008 13.109 1 92 190 PRO B C 1
ATOM 5179 O O . PRO B 1 190 ? -3.963 6.293 13.984 1 92 190 PRO B O 1
ATOM 5182 N N . MET B 1 191 ? -4.48 6.621 11.883 1 90.19 191 MET B N 1
ATOM 5183 C CA . MET B 1 191 ? -3.965 5.324 11.461 1 90.19 191 MET B CA 1
ATOM 5184 C C . MET B 1 191 ? -2.506 5.156 11.883 1 90.19 191 MET B C 1
ATOM 5186 O O . MET B 1 191 ? -2.111 4.094 12.359 1 90.19 191 MET B O 1
ATOM 5190 N N . TYR B 1 192 ? -1.698 6.199 11.727 1 93.56 192 TYR B N 1
ATOM 5191 C CA . TYR B 1 192 ? -0.291 6.133 12.109 1 93.56 192 TYR B CA 1
ATOM 5192 C C . TYR B 1 192 ? -0.13 6.16 13.617 1 93.56 192 TYR B C 1
ATOM 5194 O O . TYR B 1 192 ? 0.69 5.426 14.18 1 93.56 192 TYR B O 1
ATOM 5202 N N . LEU B 1 193 ? -0.933 6.969 14.25 1 93.88 193 LEU B N 1
ATOM 5203 C CA . LEU B 1 193 ? -0.843 7.16 15.695 1 93.88 193 LEU B CA 1
ATOM 5204 C C . LEU B 1 193 ? -1.116 5.852 16.438 1 93.88 193 LEU B C 1
ATOM 5206 O O . LEU B 1 193 ? -0.462 5.551 17.438 1 93.88 193 LEU B O 1
ATOM 5210 N N . THR B 1 194 ? -1.97 5.07 15.945 1 88.38 194 THR B N 1
ATOM 5211 C CA . THR B 1 194 ? -2.391 3.861 16.641 1 88.38 194 THR B CA 1
ATOM 5212 C C . THR B 1 194 ? -1.379 2.738 16.438 1 88.38 194 THR B C 1
ATOM 5214 O O . THR B 1 194 ? -1.41 1.728 17.141 1 88.38 194 THR B O 1
ATOM 5217 N N . ARG B 1 195 ? -0.501 2.889 15.539 1 88.88 195 ARG B N 1
ATOM 5218 C CA . ARG B 1 195 ? 0.475 1.85 15.227 1 88.88 195 ARG B CA 1
ATOM 5219 C C . ARG B 1 195 ? 1.726 1.997 16.094 1 88.88 195 ARG B C 1
ATOM 5221 O O . ARG B 1 195 ? 2.508 1.054 16.219 1 88.88 195 ARG B O 1
ATOM 5228 N N . VAL B 1 196 ? 1.865 3.168 16.641 1 94.75 196 VAL B N 1
ATOM 5229 C CA . VAL B 1 196 ? 3.125 3.488 17.297 1 94.75 196 VAL B CA 1
ATOM 5230 C C . VAL B 1 196 ? 3.1 2.977 18.734 1 94.75 196 VAL B C 1
ATOM 5232 O O . VAL B 1 196 ? 2.09 3.115 19.438 1 94.75 196 VAL B O 1
ATOM 5235 N N . THR B 1 197 ? 4.117 2.361 19.109 1 94.44 197 THR B N 1
ATOM 5236 C CA . THR B 1 197 ? 4.324 1.952 20.5 1 94.44 197 THR B CA 1
ATOM 5237 C C . THR B 1 197 ? 5.562 2.625 21.078 1 94.44 197 THR B C 1
ATOM 5239 O O . THR B 1 197 ? 6.672 2.432 20.578 1 94.44 197 THR B O 1
ATOM 5242 N N . PRO B 1 198 ? 5.395 3.367 22.125 1 95.81 198 PRO B N 1
ATOM 5243 C CA . PRO B 1 198 ? 6.57 3.977 22.734 1 95.81 198 PRO B CA 1
ATOM 5244 C C . PRO B 1 198 ? 7.508 2.945 23.359 1 95.81 198 PRO B C 1
ATOM 5246 O O . PRO B 1 198 ? 7.066 1.872 23.781 1 95.81 198 PRO B O 1
ATOM 5249 N N . PRO B 1 199 ? 8.852 3.307 23.562 1 97.56 199 PRO B N 1
ATOM 5250 C CA . PRO B 1 199 ? 9.5 4.535 23.094 1 97.56 199 PRO B CA 1
ATOM 5251 C C . PRO B 1 199 ? 9.555 4.637 21.578 1 97.56 199 PRO B C 1
ATOM 5253 O O . PRO B 1 199 ? 9.914 3.67 20.906 1 97.56 199 PRO B O 1
ATOM 5256 N N . PHE B 1 200 ? 9.375 5.84 21.047 1 97.94 200 PHE B N 1
ATOM 5257 C CA . PHE B 1 200 ? 9.141 6.039 19.625 1 97.94 200 PHE B CA 1
ATOM 5258 C C . PHE B 1 200 ? 10.359 5.621 18.812 1 97.94 200 PHE B C 1
ATOM 5260 O O . PHE B 1 200 ? 10.234 4.875 17.844 1 97.94 200 PHE B O 1
ATOM 5267 N N . LEU B 1 201 ? 11.523 6.117 19.141 1 98.06 201 LEU B N 1
ATOM 5268 C CA . LEU B 1 201 ? 12.719 5.875 18.344 1 98.06 201 LEU B CA 1
ATOM 5269 C C . LEU B 1 201 ? 13.023 4.383 18.266 1 98.06 201 LEU B C 1
ATOM 5271 O O . LEU B 1 201 ? 13.492 3.895 17.234 1 98.06 201 LEU B O 1
ATOM 5275 N N . ASP B 1 202 ? 12.812 3.674 19.359 1 97.88 202 ASP B N 1
ATOM 5276 C CA . ASP B 1 202 ? 12.984 2.225 19.344 1 97.88 202 ASP B CA 1
ATOM 5277 C C . ASP B 1 202 ? 11.992 1.571 18.375 1 97.88 202 ASP B C 1
ATOM 5279 O O . ASP B 1 202 ? 12.367 0.703 17.594 1 97.88 202 ASP B O 1
ATOM 5283 N N . TRP B 1 203 ? 10.797 2.008 18.5 1 97.56 203 TRP B N 1
ATOM 5284 C CA . TRP B 1 203 ? 9.742 1.447 17.656 1 97.56 203 TRP B CA 1
ATOM 5285 C C . TRP B 1 203 ? 10.031 1.698 16.188 1 97.56 203 TRP B C 1
ATOM 5287 O O . TRP B 1 203 ? 9.992 0.77 15.375 1 97.56 203 TRP B O 1
ATOM 5297 N N . VAL B 1 204 ? 10.352 2.977 15.828 1 97.94 204 VAL B N 1
ATOM 5298 C CA . VAL B 1 204 ? 10.492 3.33 14.422 1 97.94 204 VAL B CA 1
ATOM 5299 C C . VAL B 1 204 ? 11.719 2.641 13.836 1 97.94 204 VAL B C 1
ATOM 5301 O O . VAL B 1 204 ? 11.703 2.221 12.672 1 97.94 204 VAL B O 1
ATOM 5304 N N . ASN B 1 205 ? 12.805 2.529 14.586 1 97.81 205 ASN B N 1
ATOM 5305 C CA . ASN B 1 205 ? 14.008 1.872 14.086 1 97.81 205 ASN B CA 1
ATOM 5306 C C . ASN B 1 205 ? 13.789 0.372 13.906 1 97.81 205 ASN B C 1
ATOM 5308 O O . ASN B 1 205 ? 14.375 -0.239 13.008 1 97.81 205 ASN B O 1
ATOM 5312 N N . ARG B 1 206 ? 12.945 -0.171 14.727 1 95.69 206 ARG B N 1
ATOM 5313 C CA . ARG B 1 206 ? 12.555 -1.561 14.508 1 95.69 206 ARG B CA 1
ATOM 5314 C C . ARG B 1 206 ? 11.703 -1.7 13.25 1 95.69 206 ARG B C 1
ATOM 5316 O O . ARG B 1 206 ? 11.906 -2.625 12.461 1 95.69 206 ARG B O 1
ATOM 5323 N N . GLU B 1 207 ? 10.766 -0.792 13.109 1 94.12 207 GLU B N 1
ATOM 5324 C CA . GLU B 1 207 ? 9.883 -0.803 11.945 1 94.12 207 GLU B CA 1
ATOM 5325 C C . GLU B 1 207 ? 10.672 -0.658 10.648 1 94.12 207 GLU B C 1
ATOM 5327 O O . GLU B 1 207 ? 10.352 -1.305 9.648 1 94.12 207 GLU B O 1
ATOM 5332 N N . LEU B 1 208 ? 11.688 0.178 10.648 1 95.19 208 LEU B N 1
ATOM 5333 C CA . LEU B 1 208 ? 12.492 0.456 9.461 1 95.19 208 LEU B CA 1
ATOM 5334 C C . LEU B 1 208 ? 13.289 -0.778 9.039 1 95.19 208 LEU B C 1
ATOM 5336 O O . LEU B 1 208 ? 13.703 -0.889 7.887 1 95.19 208 LEU B O 1
ATOM 5340 N N . LYS B 1 209 ? 13.5 -1.676 9.914 1 91.5 209 LYS B N 1
ATOM 5341 C CA . LYS B 1 209 ? 14.289 -2.873 9.625 1 91.5 209 LYS B CA 1
ATOM 5342 C C . LYS B 1 209 ? 13.391 -4.027 9.188 1 91.5 209 LYS B C 1
ATOM 5344 O O . LYS B 1 209 ? 13.883 -5.066 8.742 1 91.5 209 LYS B O 1
ATOM 5349 N N . ARG B 1 210 ? 12.148 -3.73 9.258 1 84.38 210 ARG B N 1
ATOM 5350 C CA . ARG B 1 210 ? 11.203 -4.77 8.867 1 84.38 210 ARG B CA 1
ATOM 5351 C C . ARG B 1 210 ? 10.953 -4.742 7.363 1 84.38 210 ARG B C 1
ATOM 5353 O O . ARG B 1 210 ? 10.711 -3.68 6.789 1 84.38 210 ARG B O 1
ATOM 5360 N N . VAL B 1 211 ? 10.969 -5.871 6.781 1 72.81 211 VAL B N 1
ATOM 5361 C CA . VAL B 1 211 ? 10.797 -6.008 5.336 1 72.81 211 VAL B CA 1
ATOM 5362 C C . VAL B 1 211 ? 9.359 -5.656 4.953 1 72.81 211 VAL B C 1
ATOM 5364 O O . VAL B 1 211 ? 9.117 -5.117 3.871 1 72.81 211 VAL B O 1
ATOM 5367 N N . ASP B 1 212 ? 8.438 -5.879 5.852 1 74.56 212 ASP B N 1
ATOM 5368 C CA . ASP B 1 212 ? 7.023 -5.707 5.539 1 74.56 212 ASP B CA 1
ATOM 5369 C C . ASP B 1 212 ? 6.484 -4.41 6.141 1 74.56 212 ASP B C 1
ATOM 5371 O O . ASP B 1 212 ? 5.273 -4.25 6.297 1 74.56 212 ASP B O 1
ATOM 5375 N N . SER B 1 213 ? 7.43 -3.619 6.426 1 83.62 213 SER B N 1
ATOM 5376 C CA . SER B 1 213 ? 6.996 -2.373 7.051 1 83.62 213 SER B CA 1
ATOM 5377 C C . SER B 1 213 ? 6.203 -1.512 6.078 1 83.62 213 SER B C 1
ATOM 5379 O O . SER B 1 213 ? 6.555 -1.413 4.898 1 83.62 213 SER B O 1
ATOM 5381 N N . PHE B 1 214 ? 5.141 -0.905 6.539 1 83.69 214 PHE B N 1
ATOM 5382 C CA . PHE B 1 214 ? 4.332 -0.014 5.715 1 83.69 214 PHE B CA 1
ATOM 5383 C C . PHE B 1 214 ? 5.09 1.274 5.41 1 83.69 214 PHE B C 1
ATOM 5385 O O . PHE B 1 214 ? 4.758 1.983 4.457 1 83.69 214 PHE B O 1
ATOM 5392 N N . LEU B 1 215 ? 6.109 1.588 6.203 1 90.56 215 LEU B N 1
ATOM 5393 C CA . LEU B 1 215 ? 6.809 2.863 6.113 1 90.56 215 LEU B CA 1
ATOM 5394 C C . LEU B 1 215 ? 7.441 3.045 4.738 1 90.56 215 LEU B C 1
ATOM 5396 O O . LEU B 1 215 ? 7.434 4.148 4.188 1 90.56 215 LEU B O 1
ATOM 5400 N N . ARG B 1 216 ? 7.84 1.994 4.195 1 87.62 216 ARG B N 1
ATOM 5401 C CA . ARG B 1 216 ? 8.633 2.074 2.973 1 87.62 216 ARG B CA 1
ATOM 5402 C C . ARG B 1 216 ? 7.77 2.471 1.781 1 87.62 216 ARG B C 1
ATOM 5404 O O . ARG B 1 216 ? 8.188 3.279 0.949 1 87.62 216 ARG B O 1
ATOM 5411 N N . ASP B 1 217 ? 6.539 1.992 1.782 1 86.5 217 ASP B N 1
ATOM 5412 C CA . ASP B 1 217 ? 5.734 2.146 0.574 1 86.5 217 ASP B CA 1
ATOM 5413 C C . ASP B 1 217 ? 4.59 3.129 0.799 1 86.5 217 ASP B C 1
ATOM 5415 O O . ASP B 1 217 ? 3.916 3.535 -0.151 1 86.5 217 ASP B O 1
ATOM 5419 N N . GLU B 1 218 ? 4.375 3.564 1.966 1 89.62 218 GLU B N 1
ATOM 5420 C CA . GLU B 1 218 ? 3.16 4.281 2.344 1 89.62 218 GLU B CA 1
ATOM 5421 C C . GLU B 1 218 ? 3.004 5.566 1.532 1 89.62 218 GLU B C 1
ATOM 5423 O O . GLU B 1 218 ? 1.921 5.852 1.017 1 89.62 218 GLU B O 1
ATOM 5428 N N . VAL B 1 219 ? 4.051 6.363 1.361 1 92.81 219 VAL B N 1
ATOM 5429 C CA . VAL B 1 219 ? 3.939 7.641 0.666 1 92.81 219 VAL B CA 1
ATOM 5430 C C . VAL B 1 219 ? 3.693 7.398 -0.822 1 92.81 219 VAL B C 1
ATOM 5432 O O . VAL B 1 219 ? 2.926 8.125 -1.457 1 92.81 219 VAL B O 1
ATOM 5435 N N . ASP B 1 220 ? 4.344 6.402 -1.401 1 90.19 220 ASP B N 1
ATOM 5436 C CA . ASP B 1 220 ? 4.078 6.055 -2.795 1 90.19 220 ASP B CA 1
ATOM 5437 C C . ASP B 1 220 ? 2.611 5.691 -3.004 1 90.19 220 ASP B C 1
ATOM 5439 O O . ASP B 1 220 ? 2.002 6.094 -3.996 1 90.19 220 ASP B O 1
ATOM 5443 N N . PHE B 1 221 ? 2.125 5.008 -2.031 1 84.5 221 PHE B N 1
ATOM 5444 C CA . PHE B 1 221 ? 0.725 4.609 -2.102 1 84.5 221 PHE B CA 1
ATOM 5445 C C . PHE B 1 221 ? -0.189 5.828 -2.057 1 84.5 221 PHE B C 1
ATOM 5447 O O . PHE B 1 221 ? -1.118 5.945 -2.859 1 84.5 221 PHE B O 1
ATOM 5454 N N . LEU B 1 222 ? 0.102 6.695 -1.172 1 87.44 222 LEU B N 1
ATOM 5455 C CA . LEU B 1 222 ? -0.699 7.902 -1.01 1 87.44 222 LEU B CA 1
ATOM 5456 C C . LEU B 1 222 ? -0.672 8.75 -2.279 1 87.44 222 LEU B C 1
ATOM 5458 O O . LEU B 1 222 ? -1.715 9.227 -2.734 1 87.44 222 LEU B O 1
ATOM 5462 N N . LEU B 1 223 ? 0.493 8.867 -2.92 1 90.31 223 LEU B N 1
ATOM 5463 C CA . LEU B 1 223 ? 0.643 9.703 -4.105 1 90.31 223 LEU B CA 1
ATOM 5464 C C . LEU B 1 223 ? 0.003 9.039 -5.32 1 90.31 223 LEU B C 1
ATOM 5466 O O . LEU B 1 223 ? -0.619 9.719 -6.145 1 90.31 223 LEU B O 1
ATOM 5470 N N . ARG B 1 224 ? 0.071 7.75 -5.395 1 84.88 224 ARG B N 1
ATOM 5471 C CA . ARG B 1 224 ? -0.454 7.035 -6.555 1 84.88 224 ARG B CA 1
ATOM 5472 C C . ARG B 1 224 ? -1.979 7.031 -6.551 1 84.88 224 ARG B C 1
ATOM 5474 O O . ARG B 1 224 ? -2.607 6.832 -7.594 1 84.88 224 ARG B O 1
ATOM 5481 N N . TYR B 1 225 ? -2.539 7.234 -5.395 1 77.62 225 TYR B N 1
ATOM 5482 C CA . TYR B 1 225 ? -3.988 7.383 -5.309 1 77.62 225 TYR B CA 1
ATOM 5483 C C . TYR B 1 225 ? -4.445 8.664 -5.988 1 77.62 225 TYR B C 1
ATOM 5485 O O . TYR B 1 225 ? -5.57 8.75 -6.488 1 77.62 225 TYR B O 1
ATOM 5493 N N . GLU B 1 226 ? -3.518 9.617 -5.996 1 82 226 GLU B N 1
ATOM 5494 C CA . GLU B 1 226 ? -3.883 10.945 -6.496 1 82 226 GLU B CA 1
ATOM 5495 C C . GLU B 1 226 ? -3.309 11.18 -7.891 1 82 226 GLU B C 1
ATOM 5497 O O . GLU B 1 226 ? -3.898 11.914 -8.695 1 82 226 GLU B O 1
ATOM 5502 N N . PHE B 1 227 ? -2.145 10.469 -8.133 1 83.81 227 PHE B N 1
ATOM 5503 C CA . PHE B 1 227 ? -1.42 10.836 -9.344 1 83.81 227 PHE B CA 1
ATOM 5504 C C . PHE B 1 227 ? -1.004 9.594 -10.117 1 83.81 227 PHE B C 1
ATOM 5506 O O . PHE B 1 227 ? -0.64 8.57 -9.523 1 83.81 227 PHE B O 1
ATOM 5513 N N . ARG B 1 228 ? -0.972 9.695 -11.406 1 78.62 228 ARG B N 1
ATOM 5514 C CA . ARG B 1 228 ? -0.534 8.609 -12.273 1 78.62 228 ARG B CA 1
ATOM 5515 C C . ARG B 1 228 ? 0.982 8.445 -12.227 1 78.62 228 ARG B C 1
ATOM 5517 O O . ARG B 1 228 ? 1.489 7.332 -12.086 1 78.62 228 ARG B O 1
ATOM 5524 N N . GLU B 1 229 ? 1.669 9.602 -12.414 1 85.69 229 GLU B N 1
ATOM 5525 C CA . GLU B 1 229 ? 3.119 9.664 -12.266 1 85.69 229 GLU B CA 1
ATOM 5526 C C . GLU B 1 229 ? 3.516 10.438 -11.016 1 85.69 229 GLU B C 1
ATOM 5528 O O . GLU B 1 229 ? 3.027 11.547 -10.789 1 85.69 229 GLU B O 1
ATOM 5533 N N . ILE B 1 230 ? 4.461 9.844 -10.242 1 91 230 ILE B N 1
ATOM 5534 C CA . ILE B 1 230 ? 4.645 10.469 -8.938 1 91 230 ILE B CA 1
ATOM 5535 C C . ILE B 1 230 ? 6.078 10.977 -8.805 1 91 230 ILE B C 1
ATOM 5537 O O . ILE B 1 230 ? 6.41 11.68 -7.848 1 91 230 ILE B O 1
ATOM 5541 N N . GLY B 1 231 ? 6.977 10.727 -9.805 1 92.12 231 GLY B N 1
ATOM 5542 C CA . GLY B 1 231 ? 8.391 11.031 -9.688 1 92.12 231 GLY B CA 1
ATOM 5543 C C . GLY B 1 231 ? 8.664 12.5 -9.398 1 92.12 231 GLY B C 1
ATOM 5544 O O . GLY B 1 231 ? 9.383 12.828 -8.445 1 92.12 231 GLY B O 1
ATOM 5545 N N . THR B 1 232 ? 8.078 13.359 -10.203 1 93 232 THR B N 1
ATOM 5546 C CA . THR B 1 232 ? 8.297 14.797 -10.047 1 93 232 THR B CA 1
ATOM 5547 C C . THR B 1 232 ? 7.762 15.281 -8.703 1 93 232 THR B C 1
ATOM 5549 O O . THR B 1 232 ? 8.414 16.094 -8.031 1 93 232 THR B O 1
ATOM 5552 N N . TYR B 1 233 ? 6.582 14.797 -8.32 1 95.12 233 TYR B N 1
ATOM 5553 C CA . TYR B 1 233 ? 6.008 15.164 -7.027 1 95.12 233 TYR B CA 1
ATOM 5554 C C . TYR B 1 233 ? 6.938 14.766 -5.887 1 95.12 233 TYR B C 1
ATOM 5556 O O . TYR B 1 233 ? 7.137 15.539 -4.945 1 95.12 233 TYR B O 1
ATOM 5564 N N . LYS B 1 234 ? 7.562 13.625 -6 1 95.25 234 LYS B N 1
ATOM 5565 C CA . LYS B 1 234 ? 8.477 13.156 -4.965 1 95.25 234 LYS B CA 1
ATOM 5566 C C . LYS B 1 234 ? 9.711 14.039 -4.879 1 95.25 234 LYS B C 1
ATOM 5568 O O . LYS B 1 234 ? 10.203 14.336 -3.783 1 95.25 234 LYS B O 1
ATOM 5573 N N . GLU B 1 235 ? 10.18 14.484 -5.977 1 94.69 235 GLU B N 1
ATOM 5574 C CA . GLU B 1 235 ? 11.359 15.352 -5.977 1 94.69 235 GLU B CA 1
ATOM 5575 C C . GLU B 1 235 ? 11.039 16.719 -5.367 1 94.69 235 GLU B C 1
ATOM 5577 O O . GLU B 1 235 ? 11.875 17.297 -4.676 1 94.69 235 GLU B O 1
ATOM 5582 N N . ILE B 1 236 ? 9.867 17.188 -5.676 1 96.62 236 ILE B N 1
ATOM 5583 C CA . ILE B 1 236 ? 9.438 18.453 -5.102 1 96.62 236 ILE B CA 1
ATOM 5584 C C . ILE B 1 236 ? 9.328 18.328 -3.584 1 96.62 236 ILE B C 1
ATOM 5586 O O . ILE B 1 236 ? 9.852 19.172 -2.846 1 96.62 236 ILE B O 1
ATOM 5590 N N . LEU B 1 237 ? 8.688 17.266 -3.139 1 97.69 237 LEU B N 1
ATOM 5591 C CA . LEU B 1 237 ? 8.531 17.047 -1.707 1 97.69 237 LEU B CA 1
ATOM 5592 C C . LEU B 1 237 ? 9.891 16.844 -1.036 1 97.69 237 LEU B C 1
ATOM 5594 O O . LEU B 1 237 ? 10.109 17.328 0.077 1 97.69 237 LEU B O 1
ATOM 5598 N N . ARG B 1 238 ? 10.789 16.219 -1.737 1 96.31 238 ARG B N 1
ATOM 5599 C CA . ARG B 1 238 ? 12.141 16.047 -1.226 1 96.31 238 ARG B CA 1
ATOM 5600 C C . ARG B 1 238 ? 12.844 17.391 -1.085 1 96.31 238 ARG B C 1
ATOM 5602 O O . ARG B 1 238 ? 13.469 17.672 -0.06 1 96.31 238 ARG B O 1
ATOM 5609 N N . ALA B 1 239 ? 12.719 18.203 -2.072 1 96.25 239 ALA B N 1
ATOM 5610 C CA . ALA B 1 239 ? 13.312 19.531 -2.031 1 96.25 239 ALA B CA 1
ATOM 5611 C C . ALA B 1 239 ? 12.805 20.328 -0.829 1 96.25 239 ALA B C 1
ATOM 5613 O O . ALA B 1 239 ? 13.594 20.891 -0.068 1 96.25 239 ALA B O 1
ATOM 5614 N N . ILE B 1 240 ? 11.547 20.297 -0.646 1 97.5 240 ILE B N 1
ATOM 5615 C CA . ILE B 1 240 ? 10.938 21.047 0.438 1 97.5 240 ILE B CA 1
ATOM 5616 C C . ILE B 1 240 ? 11.398 20.5 1.782 1 97.5 240 ILE B C 1
ATOM 5618 O O . ILE B 1 240 ? 11.703 21.25 2.703 1 97.5 240 ILE B O 1
ATOM 5622 N N . SER B 1 241 ? 11.469 19.219 1.875 1 96.06 241 SER B N 1
ATOM 5623 C CA . SER B 1 241 ? 11.891 18.578 3.123 1 96.06 241 SER B CA 1
ATOM 5624 C C . SER B 1 241 ? 13.328 18.953 3.475 1 96.06 241 SER B C 1
ATOM 5626 O O . SER B 1 241 ? 13.711 18.922 4.645 1 96.06 241 SER B O 1
ATOM 5628 N N . MET B 1 242 ? 14.078 19.344 2.457 1 94.44 242 MET B N 1
ATOM 5629 C CA . MET B 1 242 ? 15.477 19.719 2.646 1 94.44 242 MET B CA 1
ATOM 5630 C C . MET B 1 242 ? 15.617 21.219 2.893 1 94.44 242 MET B C 1
ATOM 5632 O O . MET B 1 242 ? 16.734 21.734 3.006 1 94.44 242 MET B O 1
ATOM 5636 N N . GLY B 1 243 ? 14.57 21.922 2.891 1 94.5 243 GLY B N 1
ATOM 5637 C CA . GLY B 1 243 ? 14.602 23.328 3.256 1 94.5 243 GLY B CA 1
ATOM 5638 C C . GLY B 1 243 ? 14.484 24.25 2.062 1 94.5 243 GLY B C 1
ATOM 5639 O O . GLY B 1 243 ? 14.68 25.469 2.191 1 94.5 243 GLY B O 1
ATOM 5640 N N . LYS B 1 244 ? 14.273 23.641 0.886 1 96.44 244 LYS B N 1
ATOM 5641 C CA . LYS B 1 244 ? 13.945 24.484 -0.264 1 96.44 244 LYS B CA 1
ATOM 5642 C C . LYS B 1 244 ? 12.477 24.891 -0.25 1 96.44 244 LYS B C 1
ATOM 5644 O O . LYS B 1 244 ? 11.602 24.078 -0.566 1 96.44 244 LYS B O 1
ATOM 5649 N N . ASN B 1 245 ? 12.242 26.203 -0.013 1 96.25 245 ASN B N 1
ATOM 5650 C CA . ASN B 1 245 ? 10.867 26.547 0.311 1 96.25 245 ASN B CA 1
ATOM 5651 C C . ASN B 1 245 ? 10.297 27.578 -0.665 1 96.25 245 ASN B C 1
ATOM 5653 O O . ASN B 1 245 ? 9.125 27.922 -0.591 1 96.25 245 ASN B O 1
ATOM 5657 N N . THR B 1 246 ? 11.109 28.109 -1.577 1 94.38 246 THR B N 1
ATOM 5658 C CA . THR B 1 246 ? 10.602 29.016 -2.596 1 94.38 246 THR B CA 1
ATOM 5659 C C . THR B 1 246 ? 10.516 28.328 -3.951 1 94.38 246 THR B C 1
ATOM 5661 O O . THR B 1 246 ? 11.188 27.312 -4.18 1 94.38 246 THR B O 1
ATOM 5664 N N . LEU B 1 247 ? 9.695 28.906 -4.766 1 92.81 247 LEU B N 1
ATOM 5665 C CA . LEU B 1 247 ? 9.523 28.344 -6.102 1 92.81 247 LEU B CA 1
ATOM 5666 C C . LEU B 1 247 ? 10.859 28.25 -6.828 1 92.81 247 LEU B C 1
ATOM 5668 O O . LEU B 1 247 ? 11.148 27.25 -7.484 1 92.81 247 LEU B O 1
ATOM 5672 N N . ALA B 1 248 ? 11.633 29.25 -6.68 1 92.5 248 ALA B N 1
ATOM 5673 C CA . ALA B 1 248 ? 12.93 29.297 -7.348 1 92.5 248 ALA B CA 1
ATOM 5674 C C . ALA B 1 248 ? 13.859 28.203 -6.824 1 92.5 248 ALA B C 1
ATOM 5676 O O . ALA B 1 248 ? 14.5 27.5 -7.609 1 92.5 248 ALA B O 1
ATOM 5677 N N . GLU B 1 249 ? 13.938 28.078 -5.535 1 94.75 249 GLU B N 1
ATOM 5678 C CA . GLU B 1 249 ? 14.789 27.062 -4.918 1 94.75 249 GLU B CA 1
ATOM 5679 C C . GLU B 1 249 ? 14.352 25.656 -5.332 1 94.75 249 GLU B C 1
ATOM 5681 O O . GLU B 1 249 ? 15.195 24.797 -5.613 1 94.75 249 GLU B O 1
ATOM 5686 N N . ILE B 1 250 ? 13.078 25.406 -5.355 1 96 250 ILE B N 1
ATOM 5687 C CA . ILE B 1 250 ? 12.523 24.109 -5.688 1 96 250 ILE B CA 1
ATOM 5688 C C . ILE B 1 250 ? 12.82 23.781 -7.152 1 96 250 ILE B C 1
ATOM 5690 O O . ILE B 1 250 ? 13.258 22.672 -7.469 1 96 250 ILE B O 1
ATOM 5694 N N . ARG B 1 251 ? 12.586 24.734 -7.977 1 93.69 251 ARG B N 1
ATOM 5695 C CA . ARG B 1 251 ? 12.852 24.562 -9.406 1 93.69 251 ARG B CA 1
ATOM 5696 C C . ARG B 1 251 ? 14.312 24.203 -9.648 1 93.69 251 ARG B C 1
ATOM 5698 O O . ARG B 1 251 ? 14.617 23.312 -10.438 1 93.69 251 ARG B O 1
ATOM 5705 N N . ASP B 1 252 ? 15.164 24.906 -8.953 1 90.94 252 ASP B N 1
ATOM 5706 C CA . ASP B 1 252 ? 16.609 24.688 -9.109 1 90.94 252 ASP B CA 1
ATOM 5707 C C . ASP B 1 252 ? 17 23.281 -8.672 1 90.94 252 ASP B C 1
ATOM 5709 O O . ASP B 1 252 ? 17.906 22.672 -9.242 1 90.94 252 ASP B O 1
ATOM 5713 N N . TYR B 1 253 ? 16.359 22.797 -7.75 1 90.75 253 TYR B N 1
ATOM 5714 C CA . TYR B 1 253 ? 16.672 21.484 -7.223 1 90.75 253 TYR B CA 1
ATOM 5715 C C . TYR B 1 253 ? 16.109 20.391 -8.133 1 90.75 253 TYR B C 1
ATOM 5717 O O . TYR B 1 253 ? 16.781 19.406 -8.414 1 90.75 253 TYR B O 1
ATOM 5725 N N . VAL B 1 254 ? 14.898 20.391 -8.562 1 88.5 254 VAL B N 1
ATOM 5726 C CA . VAL B 1 254 ? 14.18 19.359 -9.289 1 88.5 254 VAL B CA 1
ATOM 5727 C C . VAL B 1 254 ? 14.641 19.344 -10.75 1 88.5 254 VAL B C 1
ATOM 5729 O O . VAL B 1 254 ? 14.625 18.281 -11.398 1 88.5 254 VAL B O 1
ATOM 5732 N N . LYS B 1 255 ? 15.273 20.281 -11.273 1 77 255 LYS B N 1
ATOM 5733 C CA . LYS B 1 255 ? 15.836 20.438 -12.617 1 77 255 LYS B CA 1
ATOM 5734 C C . LYS B 1 255 ? 14.812 20.094 -13.688 1 77 255 LYS B C 1
ATOM 5736 O O . LYS B 1 255 ? 15.133 19.438 -14.68 1 77 255 LYS B O 1
ATOM 5741 N N . VAL B 1 256 ? 13.656 20 -13.539 1 66.88 256 VAL B N 1
ATOM 5742 C CA . VAL B 1 256 ? 12.672 19.781 -14.594 1 66.88 256 VAL B CA 1
ATOM 5743 C C . VAL B 1 256 ? 12.242 21.125 -15.18 1 66.88 256 VAL B C 1
ATOM 5745 O O . VAL B 1 256 ? 12.211 22.141 -14.477 1 66.88 256 VAL B O 1
ATOM 5748 N N . GLY B 1 257 ? 12.43 21.188 -16.531 1 58.84 257 GLY B N 1
ATOM 5749 C CA . GLY B 1 257 ? 11.953 22.312 -17.312 1 58.84 257 GLY B CA 1
ATOM 5750 C C . GLY B 1 257 ? 10.453 22.5 -17.25 1 58.84 257 GLY B C 1
ATOM 5751 O O . GLY B 1 257 ? 9.711 21.547 -17 1 58.84 257 GLY B O 1
ATOM 5752 N N . GLY B 1 258 ? 9.953 23.844 -16.859 1 63.09 258 GLY B N 1
ATOM 5753 C CA . GLY B 1 258 ? 8.586 24.281 -17.094 1 63.09 258 GLY B CA 1
ATOM 5754 C C . GLY B 1 258 ? 7.797 24.469 -15.82 1 63.09 258 GLY B C 1
ATOM 5755 O O . GLY B 1 258 ? 8.328 24.984 -14.828 1 63.09 258 GLY B O 1
ATOM 5756 N N . GLU B 1 259 ? 6.527 23.672 -15.766 1 80.75 259 GLU B N 1
ATOM 5757 C CA . GLU B 1 259 ? 5.406 24.141 -14.953 1 80.75 259 GLU B CA 1
ATOM 5758 C C . GLU B 1 259 ? 5.422 23.5 -13.57 1 80.75 259 GLU B C 1
ATOM 5760 O O . GLU B 1 259 ? 4.449 22.859 -13.164 1 80.75 259 GLU B O 1
ATOM 5765 N N . ILE B 1 260 ? 6.586 23.672 -12.727 1 91 260 ILE B N 1
ATOM 5766 C CA . ILE B 1 260 ? 6.699 23.219 -11.344 1 91 260 ILE B CA 1
ATOM 5767 C C . ILE B 1 260 ? 5.535 23.766 -10.523 1 91 260 ILE B C 1
ATOM 5769 O O . ILE B 1 260 ? 5.043 23.109 -9.609 1 91 260 ILE B O 1
ATOM 5773 N N . SER B 1 261 ? 5.133 24.938 -10.852 1 92.25 261 SER B N 1
ATOM 5774 C CA . SER B 1 261 ? 4.031 25.578 -10.141 1 92.25 261 SER B CA 1
ATOM 5775 C C . SER B 1 261 ? 2.756 24.75 -10.219 1 92.25 261 SER B C 1
ATOM 5777 O O . SER B 1 261 ? 1.999 24.672 -9.25 1 92.25 261 SER B O 1
ATOM 5779 N N . SER B 1 262 ? 2.586 24.141 -11.328 1 93.62 262 SER B N 1
ATOM 5780 C CA . SER B 1 262 ? 1.402 23.297 -11.492 1 93.62 262 SER B CA 1
ATOM 5781 C C . SER B 1 262 ? 1.463 22.062 -10.594 1 93.62 262 SER B C 1
ATOM 5783 O O . SER B 1 262 ? 0.447 21.656 -10.031 1 93.62 262 SER B O 1
ATOM 5785 N N . TYR B 1 263 ? 2.646 21.5 -10.484 1 94.06 263 TYR B N 1
ATOM 5786 C CA . TYR B 1 263 ? 2.83 20.344 -9.602 1 94.06 263 TYR B CA 1
ATOM 5787 C C . TYR B 1 263 ? 2.592 20.734 -8.148 1 94.06 263 TYR B C 1
ATOM 5789 O O . TYR B 1 263 ? 1.924 20.016 -7.406 1 94.06 263 TYR B O 1
ATOM 5797 N N . ILE B 1 264 ? 3.096 21.875 -7.77 1 95.81 264 ILE B N 1
ATOM 5798 C CA . ILE B 1 264 ? 2.959 22.344 -6.395 1 95.81 264 ILE B CA 1
ATOM 5799 C C . ILE B 1 264 ? 1.488 22.609 -6.086 1 95.81 264 ILE B C 1
ATOM 5801 O O . ILE B 1 264 ? 1.005 22.281 -5 1 95.81 264 ILE B O 1
ATOM 5805 N N . LYS B 1 265 ? 0.822 23.188 -7.008 1 94.44 265 LYS B N 1
ATOM 5806 C CA . LYS B 1 265 ? -0.601 23.469 -6.836 1 94.44 265 LYS B CA 1
ATOM 5807 C C . LYS B 1 265 ? -1.387 22.188 -6.594 1 94.44 265 LYS B C 1
ATOM 5809 O O . LYS B 1 265 ? -2.318 22.156 -5.789 1 94.44 265 LYS B O 1
ATOM 5814 N N . LYS B 1 266 ? -1.051 21.125 -7.297 1 92.88 266 LYS B N 1
ATOM 5815 C CA . LYS B 1 266 ? -1.706 19.844 -7.105 1 92.88 266 LYS B CA 1
ATOM 5816 C C . LYS B 1 266 ? -1.423 19.281 -5.719 1 92.88 266 LYS B C 1
ATOM 5818 O O . LYS B 1 266 ? -2.311 18.703 -5.082 1 92.88 266 LYS B O 1
ATOM 5823 N N . LEU B 1 267 ? -0.159 19.438 -5.273 1 95.25 267 LEU B N 1
ATOM 5824 C CA . LEU B 1 267 ? 0.205 18.984 -3.938 1 95.25 267 LEU B CA 1
ATOM 5825 C C . LEU B 1 267 ? -0.54 19.781 -2.873 1 95.25 267 LEU B C 1
ATOM 5827 O O . LEU B 1 267 ? -0.898 19.25 -1.823 1 95.25 267 LEU B O 1
ATOM 5831 N N . GLU B 1 268 ? -0.783 21.047 -3.139 1 94.44 268 GLU B N 1
ATOM 5832 C CA . GLU B 1 268 ? -1.569 21.891 -2.244 1 94.44 268 GLU B CA 1
ATOM 5833 C C . GLU B 1 268 ? -3.025 21.438 -2.195 1 94.44 268 GLU B C 1
ATOM 5835 O O . GLU B 1 268 ? -3.633 21.391 -1.123 1 94.44 268 GLU B O 1
ATOM 5840 N N . ARG B 1 269 ? -3.461 21.094 -3.305 1 88.69 269 ARG B N 1
ATOM 5841 C CA . ARG B 1 269 ? -4.859 20.688 -3.422 1 88.69 269 ARG B CA 1
ATOM 5842 C C . ARG B 1 269 ? -5.141 19.453 -2.582 1 88.69 269 ARG B C 1
ATOM 5844 O O . ARG B 1 269 ? -6.223 19.312 -2.01 1 88.69 269 ARG B O 1
ATOM 5851 N N . ILE B 1 270 ? -4.152 18.562 -2.506 1 88.88 270 ILE B N 1
ATOM 5852 C CA . ILE B 1 270 ? -4.395 17.344 -1.742 1 88.88 270 ILE B CA 1
ATOM 5853 C C . ILE B 1 270 ? -3.871 17.516 -0.318 1 88.88 270 ILE B C 1
ATOM 5855 O O . ILE B 1 270 ? -3.752 16.547 0.427 1 88.88 270 ILE B O 1
ATOM 5859 N N . GLU B 1 271 ? -3.404 18.703 -0.003 1 90.94 271 GLU B N 1
ATOM 5860 C CA . GLU B 1 271 ? -3.09 19.156 1.35 1 90.94 271 GLU B CA 1
ATOM 5861 C C . GLU B 1 271 ? -1.813 18.5 1.868 1 90.94 271 GLU B C 1
ATOM 5863 O O . GLU B 1 271 ? -1.684 18.25 3.066 1 90.94 271 GLU B O 1
ATOM 5868 N N . LEU B 1 272 ? -0.909 18.172 0.954 1 94.5 272 LEU B N 1
ATOM 5869 C CA . LEU B 1 272 ? 0.408 17.688 1.363 1 94.5 272 LEU B CA 1
ATOM 5870 C C . LEU B 1 272 ? 1.373 18.859 1.548 1 94.5 272 LEU B C 1
ATOM 5872 O O . LEU B 1 272 ? 2.281 18.797 2.379 1 94.5 272 LEU B O 1
ATOM 5876 N N . VAL B 1 273 ? 1.122 19.891 0.724 1 96.56 273 VAL B N 1
ATOM 5877 C CA . VAL B 1 273 ? 1.951 21.094 0.771 1 96.56 273 VAL B CA 1
ATOM 5878 C C . VAL B 1 273 ? 1.075 22.312 1.032 1 96.56 273 VAL B C 1
ATOM 5880 O O . VAL B 1 273 ? -0.102 22.328 0.666 1 96.56 273 VAL B O 1
ATOM 5883 N N . THR B 1 274 ? 1.578 23.234 1.729 1 96.12 274 THR B N 1
ATOM 5884 C CA . THR B 1 274 ? 0.891 24.5 1.939 1 96.12 274 THR B CA 1
ATOM 5885 C C . THR B 1 274 ? 1.856 25.672 1.777 1 96.12 274 THR B C 1
ATOM 5887 O O . THR B 1 274 ? 3.053 25.531 2.043 1 96.12 274 THR B O 1
ATOM 5890 N N . ARG B 1 275 ? 1.344 26.703 1.261 1 96 275 ARG B N 1
ATOM 5891 C CA . ARG B 1 275 ? 2.098 27.953 1.172 1 96 275 ARG B CA 1
ATOM 5892 C C . ARG B 1 275 ? 1.877 28.812 2.41 1 96 275 ARG B C 1
ATOM 5894 O O . ARG B 1 275 ? 0.746 29.203 2.711 1 96 275 ARG B O 1
ATOM 5901 N N . GLU B 1 276 ? 2.953 29.062 3.129 1 96.12 276 GLU B N 1
ATOM 5902 C CA . GLU B 1 276 ? 2.887 29.922 4.312 1 96.12 276 GLU B CA 1
ATOM 5903 C C . GLU B 1 276 ? 3.377 31.328 4.004 1 96.12 276 GLU B C 1
ATOM 5905 O O . GLU B 1 276 ? 4.32 31.516 3.232 1 96.12 276 GLU B O 1
ATOM 5910 N N . VAL B 1 277 ? 2.766 32.281 4.609 1 96.88 277 VAL B N 1
ATOM 5911 C CA . VAL B 1 277 ? 3.188 33.688 4.543 1 96.88 277 VAL B CA 1
ATOM 5912 C C . VAL B 1 277 ? 3.332 34.25 5.957 1 96.88 277 VAL B C 1
ATOM 5914 O O . VAL B 1 277 ? 2.756 33.719 6.906 1 96.88 277 VAL B O 1
ATOM 5917 N N . PRO B 1 278 ? 4.191 35.25 6.098 1 96.81 278 PRO B N 1
ATOM 5918 C CA . PRO B 1 278 ? 4.254 35.875 7.426 1 96.81 278 PRO B CA 1
ATOM 5919 C C . PRO B 1 278 ? 2.877 36.25 7.961 1 96.81 278 PRO B C 1
ATOM 5921 O O . PRO B 1 278 ? 2.016 36.688 7.195 1 96.81 278 PRO B O 1
ATOM 5924 N N . VAL B 1 279 ? 2.727 36.125 9.227 1 95.88 279 VAL B N 1
ATOM 5925 C CA . VAL B 1 279 ? 1.416 36.281 9.859 1 95.88 279 VAL B CA 1
ATOM 5926 C C . VAL B 1 279 ? 0.833 37.656 9.555 1 95.88 279 VAL B C 1
ATOM 5928 O O . VAL B 1 279 ? -0.385 37.781 9.43 1 95.88 279 VAL B O 1
ATOM 5931 N N . THR B 1 280 ? 1.669 38.594 9.391 1 93.75 280 THR B N 1
ATOM 5932 C CA . THR B 1 280 ? 1.214 39.969 9.227 1 93.75 280 THR B CA 1
ATOM 5933 C C . THR B 1 280 ? 0.934 40.281 7.754 1 93.75 280 THR B C 1
ATOM 5935 O O . THR B 1 280 ? 0.428 41.344 7.422 1 93.75 280 THR B O 1
ATOM 5938 N N . GLU B 1 281 ? 1.255 39.312 6.879 1 94 281 GLU B N 1
ATOM 5939 C CA . GLU B 1 281 ? 1.133 39.562 5.441 1 94 281 GLU B CA 1
ATOM 5940 C C . GLU B 1 281 ? -0.138 38.906 4.883 1 94 281 GLU B C 1
ATOM 5942 O O . GLU B 1 281 ? -0.746 38.062 5.531 1 94 281 GLU B O 1
ATOM 5947 N N . SER B 1 282 ? -0.484 39.406 3.807 1 91.44 282 SER B N 1
ATOM 5948 C CA . SER B 1 282 ? -1.61 38.812 3.092 1 91.44 282 SER B CA 1
ATOM 5949 C C . SER B 1 282 ? -1.22 37.5 2.434 1 91.44 282 SER B C 1
ATOM 5951 O O . SER B 1 282 ? -0.034 37.219 2.229 1 91.44 282 SER B O 1
ATOM 5953 N N . VAL B 1 283 ? -2.221 36.781 2.084 1 87 283 VAL B N 1
ATOM 5954 C CA . VAL B 1 283 ? -2.012 35.469 1.489 1 87 283 VAL B CA 1
ATOM 5955 C C . VAL B 1 283 ? -1.282 35.594 0.156 1 87 283 VAL B C 1
ATOM 5957 O O . VAL B 1 283 ? -0.618 34.688 -0.3 1 87 283 VAL B O 1
ATOM 5960 N N . ARG B 1 284 ? -1.259 36.812 -0.545 1 88.38 284 ARG B N 1
ATOM 5961 C CA . ARG B 1 284 ? -0.668 37.062 -1.859 1 88.38 284 ARG B CA 1
ATOM 5962 C C . ARG B 1 284 ? 0.775 37.531 -1.734 1 88.38 284 ARG B C 1
ATOM 5964 O O . ARG B 1 284 ? 1.434 37.812 -2.74 1 88.38 284 ARG B O 1
ATOM 5971 N N . SER B 1 285 ? 1.21 37.469 -0.514 1 91.56 285 SER B N 1
ATOM 5972 C CA . SER B 1 285 ? 2.545 38 -0.263 1 91.56 285 SER B CA 1
ATOM 5973 C C . SER B 1 285 ? 3.598 37.25 -1.079 1 91.56 285 SER B C 1
ATOM 5975 O O . SER B 1 285 ? 3.535 36.031 -1.216 1 91.56 285 SER B O 1
ATOM 5977 N N . LYS B 1 286 ? 4.586 37.969 -1.509 1 91.5 286 LYS B N 1
ATOM 5978 C CA . LYS B 1 286 ? 5.688 37.375 -2.271 1 91.5 286 LYS B CA 1
ATOM 5979 C C . LYS B 1 286 ? 6.672 36.656 -1.353 1 91.5 286 LYS B C 1
ATOM 5981 O O . LYS B 1 286 ? 7.562 35.938 -1.824 1 91.5 286 LYS B O 1
ATOM 5986 N N . MET B 1 287 ? 6.438 36.844 -0.104 1 92.94 287 MET B N 1
ATOM 5987 C CA . MET B 1 287 ? 7.328 36.219 0.875 1 92.94 287 MET B CA 1
ATOM 5988 C C . MET B 1 287 ? 6.875 34.812 1.215 1 92.94 287 MET B C 1
ATOM 5990 O O . MET B 1 287 ? 7.34 34.219 2.195 1 92.94 287 MET B O 1
ATOM 5994 N N . GLY B 1 288 ? 6.016 34.312 0.439 1 95 288 GLY B N 1
ATOM 5995 C CA . GLY B 1 288 ? 5.465 33 0.715 1 95 288 GLY B CA 1
ATOM 5996 C C . GLY B 1 288 ? 6.488 31.891 0.606 1 95 288 GLY B C 1
ATOM 5997 O O . GLY B 1 288 ? 7.406 31.969 -0.213 1 95 288 GLY B O 1
ATOM 5998 N N . ARG B 1 289 ? 6.363 30.906 1.456 1 96.44 289 ARG B N 1
ATOM 5999 C CA . ARG B 1 289 ? 7.207 29.719 1.458 1 96.44 289 ARG B CA 1
ATOM 6000 C C . ARG B 1 289 ? 6.363 28.453 1.441 1 96.44 289 ARG B C 1
ATOM 6002 O O . ARG B 1 289 ? 5.32 28.375 2.092 1 96.44 289 ARG B O 1
ATOM 6009 N N . TYR B 1 290 ? 6.812 27.484 0.64 1 96.94 290 TYR B N 1
ATOM 6010 C CA . TYR B 1 290 ? 6.133 26.188 0.583 1 96.94 290 TYR B CA 1
ATOM 6011 C C . TYR B 1 290 ? 6.676 25.25 1.646 1 96.94 290 TYR B C 1
ATOM 6013 O O . TYR B 1 290 ? 7.891 25.125 1.82 1 96.94 290 TYR B O 1
ATOM 6021 N N . VAL B 1 291 ? 5.762 24.641 2.383 1 97.38 291 VAL B N 1
ATOM 6022 C CA . VAL B 1 291 ? 6.156 23.688 3.412 1 97.38 291 VAL B CA 1
ATOM 6023 C C . VAL B 1 291 ? 5.305 22.422 3.299 1 97.38 291 VAL B C 1
ATOM 6025 O O . VAL B 1 291 ? 4.188 22.469 2.777 1 97.38 291 VAL B O 1
ATOM 6028 N N . ILE B 1 292 ? 5.867 21.297 3.717 1 97.5 292 ILE B N 1
ATOM 6029 C CA . ILE B 1 292 ? 5.078 20.062 3.795 1 97.5 292 ILE B CA 1
ATOM 6030 C C . ILE B 1 292 ? 4.164 20.125 5.016 1 97.5 292 ILE B C 1
ATOM 6032 O O . ILE B 1 292 ? 4.633 20.266 6.145 1 97.5 292 ILE B O 1
ATOM 6036 N N . ARG B 1 293 ? 2.934 20.047 4.797 1 94.69 293 ARG B N 1
ATOM 6037 C CA . ARG B 1 293 ? 1.933 20.172 5.852 1 94.69 293 ARG B CA 1
ATOM 6038 C C . ARG B 1 293 ? 1.817 18.875 6.648 1 94.69 293 ARG B C 1
ATOM 6040 O O . ARG B 1 293 ? 1.689 18.891 7.871 1 94.69 293 ARG B O 1
ATOM 6047 N N . ASP B 1 294 ? 1.88 17.797 5.992 1 95 294 ASP B N 1
ATOM 6048 C CA . ASP B 1 294 ? 1.709 16.484 6.586 1 95 294 ASP B CA 1
ATOM 6049 C C . ASP B 1 294 ? 3.01 15.984 7.219 1 95 294 ASP B C 1
ATOM 6051 O O . ASP B 1 294 ? 4.016 15.812 6.527 1 95 294 ASP B O 1
ATOM 6055 N N . ASN B 1 295 ? 2.973 15.727 8.523 1 97 295 ASN B N 1
ATOM 6056 C CA . ASN B 1 295 ? 4.188 15.359 9.234 1 97 295 ASN B CA 1
ATOM 6057 C C . ASN B 1 295 ? 4.734 14.016 8.758 1 97 295 ASN B C 1
ATOM 6059 O O . ASN B 1 295 ? 5.949 13.828 8.68 1 97 295 ASN B O 1
ATOM 6063 N N . PHE B 1 296 ? 3.887 13.086 8.461 1 97.62 296 PHE B N 1
ATOM 6064 C CA . PHE B 1 296 ? 4.375 11.789 7.996 1 97.62 296 PHE B CA 1
ATOM 6065 C C . PHE B 1 296 ? 5.152 11.945 6.695 1 97.62 296 PHE B C 1
ATOM 6067 O O . PHE B 1 296 ? 6.227 11.359 6.535 1 97.62 296 PHE B O 1
ATOM 6074 N N . THR B 1 297 ? 4.539 12.695 5.797 1 97.56 297 THR B N 1
ATOM 6075 C CA . THR B 1 297 ? 5.199 12.953 4.523 1 97.56 297 THR B CA 1
ATOM 6076 C C . THR B 1 297 ? 6.559 13.609 4.738 1 97.56 297 THR B C 1
ATOM 6078 O O . THR B 1 297 ? 7.551 13.211 4.129 1 97.56 297 THR B O 1
ATOM 6081 N N . ASN B 1 298 ? 6.57 14.594 5.578 1 97.44 298 ASN B N 1
ATOM 6082 C CA . ASN B 1 298 ? 7.828 15.273 5.875 1 97.44 298 ASN B CA 1
ATOM 6083 C C . ASN B 1 298 ? 8.852 14.32 6.484 1 97.44 298 ASN B C 1
ATOM 6085 O O . ASN B 1 298 ? 10.016 14.312 6.082 1 97.44 298 ASN B O 1
ATOM 6089 N N . PHE B 1 299 ? 8.438 13.531 7.441 1 98.12 299 PHE B N 1
ATOM 6090 C CA . PHE B 1 299 ? 9.281 12.516 8.062 1 98.12 299 PHE B CA 1
ATOM 6091 C C . PHE B 1 299 ? 9.836 11.562 7.02 1 98.12 299 PHE B C 1
ATOM 6093 O O . PHE B 1 299 ? 11.031 11.25 7.027 1 98.12 299 PHE B O 1
ATOM 6100 N N . TRP B 1 300 ? 8.953 11.109 6.137 1 98.25 300 TRP B N 1
ATOM 6101 C CA . TRP B 1 300 ? 9.305 10.117 5.129 1 98.25 300 TRP B CA 1
ATOM 6102 C C . TRP B 1 300 ? 10.398 10.641 4.203 1 98.25 300 TRP B C 1
ATOM 6104 O O . TRP B 1 300 ? 11.383 9.953 3.934 1 98.25 300 TRP B O 1
ATOM 6114 N N . PHE B 1 301 ? 10.289 11.875 3.793 1 97.5 301 PHE B N 1
ATOM 6115 C CA . PHE B 1 301 ? 11.242 12.43 2.838 1 97.5 301 PHE B CA 1
ATOM 6116 C C . PHE B 1 301 ? 12.523 12.852 3.541 1 97.5 301 PHE B C 1
ATOM 6118 O O . PHE B 1 301 ? 13.555 13.039 2.895 1 97.5 301 PHE B O 1
ATOM 6125 N N . ARG B 1 302 ? 12.438 13.039 4.855 1 96.56 302 ARG B N 1
ATOM 6126 C CA . ARG B 1 302 ? 13.625 13.391 5.625 1 96.56 302 ARG B CA 1
ATOM 6127 C C . ARG B 1 302 ? 14.453 12.148 5.945 1 96.56 302 ARG B C 1
ATOM 6129 O O . ARG B 1 302 ? 15.68 12.172 5.848 1 96.56 302 ARG B O 1
ATOM 6136 N N . PHE B 1 303 ? 13.758 11.062 6.262 1 97.25 303 PHE B N 1
ATOM 6137 C CA . PHE B 1 303 ? 14.484 9.953 6.871 1 97.25 303 PHE B CA 1
ATOM 6138 C C . PHE B 1 303 ? 14.398 8.703 6.004 1 97.25 303 PHE B C 1
ATOM 6140 O O . PHE B 1 303 ? 15.352 7.926 5.926 1 97.25 303 PHE B O 1
ATOM 6147 N N . VAL B 1 304 ? 13.297 8.469 5.324 1 97.12 304 VAL B N 1
ATOM 6148 C CA . VAL B 1 304 ? 13.078 7.195 4.645 1 97.12 304 VAL B CA 1
ATOM 6149 C C . VAL B 1 304 ? 13.562 7.293 3.197 1 97.12 304 VAL B C 1
ATOM 6151 O O . VAL B 1 304 ? 14.477 6.578 2.793 1 97.12 304 VAL B O 1
ATOM 6154 N N . TYR B 1 305 ? 13.094 8.25 2.457 1 96.12 305 TYR B N 1
ATOM 6155 C CA . TYR B 1 305 ? 13.312 8.375 1.02 1 96.12 305 TYR B CA 1
ATOM 6156 C C . TYR B 1 305 ? 14.797 8.445 0.696 1 96.12 305 TYR B C 1
ATOM 6158 O O . TYR B 1 305 ? 15.281 7.742 -0.193 1 96.12 305 TYR B O 1
ATOM 6166 N N . PRO B 1 306 ? 15.57 9.234 1.479 1 94.25 306 PRO B N 1
ATOM 6167 C CA . PRO B 1 306 ? 17 9.344 1.142 1 94.25 306 PRO B CA 1
ATOM 6168 C C . PRO B 1 306 ? 17.781 8.094 1.525 1 94.25 306 PRO B C 1
ATOM 6170 O O . PRO B 1 306 ? 18.922 7.922 1.096 1 94.25 306 PRO B O 1
ATOM 6173 N N . ASN B 1 307 ? 17.203 7.223 2.32 1 95.44 307 ASN B N 1
ATOM 6174 C CA . ASN B 1 307 ? 17.969 6.117 2.889 1 95.44 307 ASN B CA 1
ATOM 6175 C C . ASN B 1 307 ? 17.359 4.77 2.512 1 95.44 307 ASN B C 1
ATOM 6177 O O . ASN B 1 307 ? 17.531 3.785 3.236 1 95.44 307 ASN B O 1
ATOM 6181 N N . LEU B 1 308 ? 16.672 4.691 1.423 1 94.5 308 LEU B N 1
ATOM 6182 C CA . LEU B 1 308 ? 15.961 3.488 0.998 1 94.5 308 LEU B CA 1
ATOM 6183 C C . LEU B 1 308 ? 16.922 2.312 0.865 1 94.5 308 LEU B C 1
ATOM 6185 O O . LEU B 1 308 ? 16.609 1.194 1.278 1 94.5 308 LEU B O 1
ATOM 6189 N N . SER B 1 309 ? 18.141 2.531 0.302 1 94.12 309 SER B N 1
ATOM 6190 C CA . SER B 1 309 ? 19.109 1.459 0.131 1 94.12 309 SER B CA 1
ATOM 6191 C C . SER B 1 309 ? 19.547 0.879 1.476 1 94.12 309 SER B C 1
ATOM 6193 O O . SER B 1 309 ? 19.578 -0.341 1.648 1 94.12 309 SER B O 1
ATOM 6195 N N . LEU B 1 310 ? 19.828 1.791 2.383 1 94.19 310 LEU B N 1
ATOM 6196 C CA . LEU B 1 310 ? 20.234 1.358 3.713 1 94.19 310 LEU B CA 1
ATOM 6197 C C . LEU B 1 310 ? 19.094 0.646 4.43 1 94.19 310 LEU B C 1
ATOM 6199 O O . LEU B 1 310 ? 19.328 -0.298 5.191 1 94.19 310 LEU B O 1
ATOM 6203 N N . ILE B 1 311 ? 17.906 1.108 4.184 1 94.69 311 ILE B N 1
ATOM 6204 C CA . ILE B 1 311 ? 16.719 0.497 4.785 1 94.69 311 ILE B CA 1
ATOM 6205 C C . ILE B 1 311 ? 16.547 -0.919 4.246 1 94.69 311 ILE B C 1
ATOM 6207 O O . ILE B 1 311 ? 16.297 -1.855 5.012 1 94.69 311 ILE B O 1
ATOM 6211 N N . GLU B 1 312 ? 16.703 -1.092 2.984 1 90.88 312 GLU B N 1
ATOM 6212 C CA . GLU B 1 312 ? 16.625 -2.418 2.379 1 90.88 312 GLU B CA 1
ATOM 6213 C C . GLU B 1 312 ? 17.688 -3.355 2.951 1 90.88 312 GLU B C 1
ATOM 6215 O O . GLU B 1 312 ? 17.422 -4.539 3.166 1 90.88 312 GLU B O 1
ATOM 6220 N N . GLU B 1 313 ? 18.828 -2.77 3.207 1 91.06 313 GLU B N 1
ATOM 6221 C CA . GLU B 1 313 ? 19.938 -3.555 3.75 1 91.06 313 GLU B CA 1
ATOM 6222 C C . GLU B 1 313 ? 19.734 -3.838 5.238 1 91.06 313 GLU B C 1
ATOM 6224 O O . GLU B 1 313 ? 20.438 -4.676 5.816 1 91.06 313 GLU B O 1
ATOM 6229 N N . GLY B 1 314 ? 18.797 -3.139 5.859 1 90.38 314 GLY B N 1
ATOM 6230 C CA . GLY B 1 314 ? 18.516 -3.33 7.273 1 90.38 314 GLY B CA 1
ATOM 6231 C C . GLY B 1 314 ? 19.531 -2.674 8.18 1 90.38 314 GLY B C 1
ATOM 6232 O O . GLY B 1 314 ? 19.719 -3.094 9.328 1 90.38 314 GLY B O 1
ATOM 6233 N N . THR B 1 315 ? 20.219 -1.654 7.652 1 92.44 315 THR B N 1
ATOM 6234 C CA . THR B 1 315 ? 21.312 -1.087 8.43 1 92.44 315 THR B CA 1
ATOM 6235 C C . THR B 1 315 ? 21.016 0.36 8.812 1 92.44 315 THR B C 1
ATOM 6237 O O . THR B 1 315 ? 21.797 1.001 9.508 1 92.44 315 THR B O 1
ATOM 6240 N N . TYR B 1 316 ? 19.922 0.889 8.344 1 94.88 316 TYR B N 1
ATOM 6241 C CA . TYR B 1 316 ? 19.609 2.287 8.617 1 94.88 316 TYR B CA 1
ATOM 6242 C C . TYR B 1 316 ? 18.984 2.447 10 1 94.88 316 TYR B C 1
ATOM 6244 O O . TYR B 1 316 ? 18.156 1.643 10.406 1 94.88 316 TYR B O 1
ATOM 6252 N N . GLU B 1 317 ? 19.406 3.48 10.703 1 97.06 317 GLU B N 1
ATOM 6253 C CA . GLU B 1 317 ? 18.859 3.85 12 1 97.06 317 GLU B CA 1
ATOM 6254 C C . GLU B 1 317 ? 18.797 5.367 12.164 1 97.06 317 GLU B C 1
ATOM 6256 O O . GLU B 1 317 ? 19.734 6.074 11.781 1 97.06 317 GLU B O 1
ATOM 6261 N N . ILE B 1 318 ? 17.688 5.801 12.648 1 98 318 ILE B N 1
ATOM 6262 C CA . ILE B 1 318 ? 17.562 7.207 13.016 1 98 318 ILE B CA 1
ATOM 6263 C C . ILE B 1 318 ? 18.125 7.434 14.414 1 98 318 ILE B C 1
ATOM 6265 O O . ILE B 1 318 ? 17.688 6.801 15.375 1 98 318 ILE B O 1
ATOM 6269 N N . THR B 1 319 ? 19.047 8.32 14.531 1 97.94 319 THR B N 1
ATOM 6270 C CA . THR B 1 319 ? 19.656 8.602 15.828 1 97.94 319 THR B CA 1
ATOM 6271 C C . THR B 1 319 ? 18.844 9.641 16.594 1 97.94 319 THR B C 1
ATOM 6273 O O . THR B 1 319 ? 18.047 10.375 16 1 97.94 319 THR B O 1
ATOM 6276 N N . GLU B 1 320 ? 19.047 9.672 17.812 1 96.88 320 GLU B N 1
ATOM 6277 C CA . GLU B 1 320 ? 18.375 10.648 18.672 1 96.88 320 GLU B CA 1
ATOM 6278 C C . GLU B 1 320 ? 18.688 12.07 18.234 1 96.88 320 GLU B C 1
ATOM 6280 O O . GLU B 1 320 ? 17.812 12.93 18.203 1 96.88 320 GLU B O 1
ATOM 6285 N N . GLY B 1 321 ? 19.906 12.297 17.906 1 96.44 321 GLY B N 1
ATOM 6286 C CA . GLY B 1 321 ? 20.312 13.625 17.484 1 96.44 321 GLY B CA 1
ATOM 6287 C C . GLY B 1 321 ? 19.672 14.07 16.188 1 96.44 321 GLY B C 1
ATOM 6288 O O . GLY B 1 321 ? 19.188 15.203 16.094 1 96.44 321 GLY B O 1
ATOM 6289 N N . GLU B 1 322 ? 19.656 13.195 15.211 1 96.44 322 GLU B N 1
ATOM 6290 C CA . GLU B 1 322 ? 19.016 13.5 13.93 1 96.44 322 GLU B CA 1
ATOM 6291 C C . GLU B 1 322 ? 17.531 13.797 14.109 1 96.44 322 GLU B C 1
ATOM 6293 O O . GLU B 1 322 ? 17 14.719 13.492 1 96.44 322 GLU B O 1
ATOM 6298 N N . TYR B 1 323 ? 16.922 12.984 14.961 1 97.81 323 TYR B N 1
ATOM 6299 C CA . TYR B 1 323 ? 15.477 13.156 15.148 1 97.81 323 TYR B CA 1
ATOM 6300 C C . TYR B 1 323 ? 15.18 14.438 15.922 1 97.81 323 TYR B C 1
ATOM 6302 O O . TYR B 1 323 ? 14.195 15.117 15.633 1 97.81 323 TYR B O 1
ATOM 6310 N N . ALA B 1 324 ? 16.016 14.727 16.891 1 96.69 324 ALA B N 1
ATOM 6311 C CA . ALA B 1 324 ? 15.844 15.961 17.656 1 96.69 324 ALA B CA 1
ATOM 6312 C C . ALA B 1 324 ? 15.938 17.188 16.75 1 96.69 324 ALA B C 1
ATOM 6314 O O . ALA B 1 324 ? 15.18 18.141 16.906 1 96.69 324 ALA B O 1
ATOM 6315 N N . ASN B 1 325 ? 16.891 17.141 15.867 1 95.88 325 ASN B N 1
ATOM 6316 C CA . ASN B 1 325 ? 17.031 18.234 14.906 1 95.88 325 ASN B CA 1
ATOM 6317 C C . ASN B 1 325 ? 15.781 18.375 14.047 1 95.88 325 ASN B C 1
ATOM 6319 O O . ASN B 1 325 ? 15.352 19.5 13.773 1 95.88 325 ASN B O 1
ATOM 6323 N N . TYR B 1 326 ? 15.258 17.328 13.688 1 96.62 326 TYR B N 1
ATOM 6324 C CA . TYR B 1 326 ? 14.031 17.312 12.898 1 96.62 326 TYR B CA 1
ATOM 6325 C C . TYR B 1 326 ? 12.852 17.828 13.703 1 96.62 326 TYR B C 1
ATOM 6327 O O . TYR B 1 326 ? 12 18.547 13.172 1 96.62 326 TYR B O 1
ATOM 6335 N N . LEU B 1 327 ? 12.75 17.562 14.977 1 97.75 327 LEU B N 1
ATOM 6336 C CA . LEU B 1 327 ? 11.625 17.891 15.844 1 97.75 327 LEU B CA 1
ATOM 6337 C C . LEU B 1 327 ? 11.555 19.406 16.078 1 97.75 327 LEU B C 1
ATOM 6339 O O . LEU B 1 327 ? 10.539 19.906 16.562 1 97.75 327 LEU B O 1
ATOM 6343 N N . GLY B 1 328 ? 12.609 20.094 15.75 1 96.25 328 GLY B N 1
ATOM 6344 C CA . GLY B 1 328 ? 12.578 21.531 15.922 1 96.25 328 GLY B CA 1
ATOM 6345 C C . GLY B 1 328 ? 11.367 22.188 15.289 1 96.25 328 GLY B C 1
ATOM 6346 O O . GLY B 1 328 ? 10.602 22.875 15.961 1 96.25 328 GLY B O 1
ATOM 6347 N N . HIS B 1 329 ? 11.156 21.906 14.062 1 93.75 329 HIS B N 1
ATOM 6348 C CA . HIS B 1 329 ? 10.047 22.516 13.344 1 93.75 329 HIS B CA 1
ATOM 6349 C C . HIS B 1 329 ? 8.711 21.969 13.844 1 93.75 329 HIS B C 1
ATOM 6351 O O . HIS B 1 329 ? 7.711 22.688 13.867 1 93.75 329 HIS B O 1
ATOM 6357 N N . VAL B 1 330 ? 8.688 20.734 14.211 1 96.62 330 VAL B N 1
ATOM 6358 C CA . VAL B 1 330 ? 7.477 20.125 14.758 1 96.62 330 VAL B CA 1
ATOM 6359 C C . VAL B 1 330 ? 7.102 20.812 16.062 1 96.62 330 VAL B C 1
ATOM 6361 O O . VAL B 1 330 ? 5.93 21.125 16.297 1 96.62 330 VAL B O 1
ATOM 6364 N N . PHE B 1 331 ? 8.141 21.047 16.844 1 98.06 331 PHE B N 1
ATOM 6365 C CA . PHE B 1 331 ? 7.941 21.688 18.141 1 98.06 331 PHE B CA 1
ATOM 6366 C C . PHE B 1 331 ? 7.391 23.094 17.969 1 98.06 331 PHE B C 1
ATOM 6368 O O . PHE B 1 331 ? 6.539 23.531 18.75 1 98.06 331 PHE B O 1
ATOM 6375 N N . GLU B 1 332 ? 7.836 23.766 16.953 1 97.94 332 GLU B N 1
ATOM 6376 C CA . GLU B 1 332 ? 7.309 25.109 16.672 1 97.94 332 GLU B CA 1
ATOM 6377 C C . GLU B 1 332 ? 5.805 25.062 16.422 1 97.94 332 GLU B C 1
ATOM 6379 O O . GLU B 1 332 ? 5.066 25.922 16.891 1 97.94 332 GLU B O 1
ATOM 6384 N N . ARG B 1 333 ? 5.395 24.094 15.703 1 97.06 333 ARG B N 1
ATOM 6385 C CA . ARG B 1 333 ? 3.973 23.953 15.398 1 97.06 333 ARG B CA 1
ATOM 6386 C C . ARG B 1 333 ? 3.166 23.688 16.672 1 97.06 333 ARG B C 1
ATOM 6388 O O . ARG B 1 333 ? 2.066 24.219 16.828 1 97.06 333 ARG B O 1
ATOM 6395 N N . ILE B 1 334 ? 3.703 22.875 17.469 1 98.19 334 ILE B N 1
ATOM 6396 C CA . ILE B 1 334 ? 3.053 22.578 18.734 1 98.19 334 ILE B CA 1
ATOM 6397 C C . ILE B 1 334 ? 2.959 23.844 19.578 1 98.19 334 ILE B C 1
ATOM 6399 O O . ILE B 1 334 ? 1.914 24.125 20.172 1 98.19 334 ILE B O 1
ATOM 6403 N N . CYS B 1 335 ? 4.016 24.625 19.578 1 98.5 335 CYS B N 1
ATOM 6404 C CA . CYS B 1 335 ? 4.051 25.875 20.344 1 98.5 335 CYS B CA 1
ATOM 6405 C C . CYS B 1 335 ? 3.014 26.859 19.828 1 98.5 335 CYS B C 1
ATOM 6407 O O . CYS B 1 335 ? 2.4 27.594 20.609 1 98.5 335 CYS B O 1
ATOM 6409 N N . ARG B 1 336 ? 2.857 26.859 18.562 1 98.12 336 ARG B N 1
ATOM 6410 C CA . ARG B 1 336 ? 1.841 27.734 17.984 1 98.12 336 ARG B CA 1
ATOM 6411 C C . ARG B 1 336 ? 0.444 27.328 18.438 1 98.12 336 ARG B C 1
ATOM 6413 O O . ARG B 1 336 ? -0.416 28.188 18.672 1 98.12 336 ARG B O 1
ATOM 6420 N N . GLU B 1 337 ? 0.219 26 18.5 1 97 337 GLU B N 1
ATOM 6421 C CA . GLU B 1 337 ? -1.055 25.531 19.047 1 97 337 GLU B CA 1
ATOM 6422 C C . GLU B 1 337 ? -1.234 25.984 20.5 1 97 337 GLU B C 1
ATOM 6424 O O . GLU B 1 337 ? -2.328 26.375 20.891 1 97 337 GLU B O 1
ATOM 6429 N N . TYR B 1 338 ? -0.166 25.906 21.25 1 97.81 338 TYR B N 1
ATOM 6430 C CA . TYR B 1 338 ? -0.177 26.359 22.641 1 97.81 338 TYR B CA 1
ATOM 6431 C C . TYR B 1 338 ? -0.558 27.828 22.734 1 97.81 338 TYR B C 1
ATOM 6433 O O . TYR B 1 338 ? -1.429 28.203 23.516 1 97.81 338 TYR B O 1
ATOM 6441 N N . VAL B 1 339 ? 0.055 28.656 21.938 1 98.06 339 VAL B N 1
ATOM 6442 C CA . VAL B 1 339 ? -0.153 30.094 21.953 1 98.06 339 VAL B CA 1
ATOM 6443 C C . VAL B 1 339 ? -1.588 30.422 21.547 1 98.06 339 VAL B C 1
ATOM 6445 O O . VAL B 1 339 ? -2.225 31.297 22.125 1 98.06 339 VAL B O 1
ATOM 6448 N N . ARG B 1 340 ? -2.029 29.719 20.531 1 97.06 340 ARG B N 1
ATOM 6449 C CA . ARG B 1 340 ? -3.408 29.922 20.094 1 97.06 340 ARG B CA 1
ATOM 6450 C C . ARG B 1 340 ? -4.387 29.656 21.234 1 97.06 340 ARG B C 1
ATOM 6452 O O . ARG B 1 340 ? -5.301 30.453 21.469 1 97.06 340 ARG B O 1
ATOM 6459 N N . ASP B 1 341 ? -4.199 28.594 21.953 1 95.19 341 ASP B N 1
ATOM 6460 C CA . ASP B 1 341 ? -5.094 28.172 23.016 1 95.19 341 ASP B CA 1
ATOM 6461 C C . ASP B 1 341 ? -4.949 29.078 24.234 1 95.19 341 ASP B C 1
ATOM 6463 O O . ASP B 1 341 ? -5.945 29.547 24.797 1 95.19 341 ASP B O 1
ATOM 6467 N N . ARG B 1 342 ? -3.697 29.312 24.609 1 95.5 342 ARG B N 1
ATOM 6468 C CA . ARG B 1 342 ? -3.377 30.016 25.859 1 95.5 342 ARG B CA 1
ATOM 6469 C C . ARG B 1 342 ? -3.742 31.484 25.766 1 95.5 342 ARG B C 1
ATOM 6471 O O . ARG B 1 342 ? -4.223 32.062 26.734 1 95.5 342 ARG B O 1
ATOM 6478 N N . TYR B 1 343 ? -3.545 32.094 24.609 1 95.94 343 TYR B N 1
ATOM 6479 C CA . TYR B 1 343 ? -3.713 33.531 24.5 1 95.94 343 TYR B CA 1
ATOM 6480 C C . TYR B 1 343 ? -4.926 33.875 23.641 1 95.94 343 TYR B C 1
ATOM 6482 O O . TYR B 1 343 ? -5.203 35.062 23.391 1 95.94 343 TYR B O 1
ATOM 6490 N N . ARG B 1 344 ? -5.633 32.844 23.031 1 94.81 344 ARG B N 1
ATOM 6491 C CA . ARG B 1 344 ? -6.855 33 22.234 1 94.81 344 ARG B CA 1
ATOM 6492 C C . ARG B 1 344 ? -6.656 34 21.094 1 94.81 344 ARG B C 1
ATOM 6494 O O . ARG B 1 344 ? -7.457 34.906 20.922 1 94.81 344 ARG B O 1
ATOM 6501 N N . VAL B 1 345 ? -5.488 33.812 20.516 1 95.62 345 VAL B N 1
ATOM 6502 C CA . VAL B 1 345 ? -5.207 34.688 19.391 1 95.62 345 VAL B CA 1
ATOM 6503 C C . VAL B 1 345 ? -6.012 34.25 18.172 1 95.62 345 VAL B C 1
ATOM 6505 O O . VAL B 1 345 ? -6.367 33.062 18.062 1 95.62 345 VAL B O 1
ATOM 6508 N N . LYS B 1 346 ? -6.309 35.156 17.25 1 94.19 346 LYS B N 1
ATOM 6509 C CA . LYS B 1 346 ? -7.098 34.875 16.047 1 94.19 346 LYS B CA 1
ATOM 6510 C C . LYS B 1 346 ? -6.23 34.281 14.945 1 94.19 346 LYS B C 1
ATOM 6512 O O . LYS B 1 346 ? -6.699 33.469 14.156 1 94.19 346 LYS B O 1
ATOM 6517 N N . LYS B 1 347 ? -5.023 34.781 14.914 1 95.94 347 LYS B N 1
ATOM 6518 C CA . LYS B 1 347 ? -4.059 34.312 13.922 1 95.94 347 LYS B CA 1
ATOM 6519 C C . LYS B 1 347 ? -2.725 33.938 14.57 1 95.94 347 LYS B C 1
ATOM 6521 O O . LYS B 1 347 ? -2.266 34.656 15.477 1 95.94 347 LYS B O 1
ATOM 6526 N N . VAL B 1 348 ? -2.176 32.906 14.195 1 97.56 348 VAL B N 1
ATOM 6527 C CA . VAL B 1 348 ? -0.871 32.5 14.711 1 97.56 348 VAL B CA 1
ATOM 6528 C C . VAL B 1 348 ? -0.044 31.859 13.602 1 97.56 348 VAL B C 1
ATOM 6530 O O . VAL B 1 348 ? -0.584 31.172 12.734 1 97.56 348 VAL B O 1
ATOM 6533 N N . GLY B 1 349 ? 1.164 32.094 13.492 1 97.31 349 GLY B N 1
ATOM 6534 C CA . GLY B 1 349 ? 2.076 31.547 12.5 1 97.31 349 GLY B CA 1
ATOM 6535 C C . GLY B 1 349 ? 3.5 32.062 12.656 1 97.31 349 GLY B C 1
ATOM 6536 O O . GLY B 1 349 ? 3.887 32.5 13.742 1 97.31 349 GLY B O 1
ATOM 6537 N N . ARG B 1 350 ? 4.266 31.922 11.633 1 97.19 350 ARG B N 1
ATOM 6538 C CA . ARG B 1 350 ? 5.633 32.438 11.602 1 97.19 350 ARG B CA 1
ATOM 6539 C C . ARG B 1 350 ? 5.668 33.844 11.07 1 97.19 350 ARG B C 1
ATOM 6541 O O . ARG B 1 350 ? 4.77 34.281 10.336 1 97.19 350 ARG B O 1
ATOM 6548 N N . GLN B 1 351 ? 6.598 34.562 11.516 1 97.62 351 GLN B N 1
ATOM 6549 C CA . GLN B 1 351 ? 6.863 35.906 11.008 1 97.62 351 GLN B CA 1
ATOM 6550 C C . GLN B 1 351 ? 8.312 36.031 10.539 1 97.62 351 GLN B C 1
ATOM 6552 O O . GLN B 1 351 ? 9.242 35.688 11.273 1 97.62 351 GLN B O 1
ATOM 6557 N N . TRP B 1 352 ? 8.469 36.469 9.273 1 96.88 352 TRP B N 1
ATOM 6558 C CA . TRP B 1 352 ? 9.852 36.594 8.812 1 96.88 352 TRP B CA 1
ATOM 6559 C C . TRP B 1 352 ? 9.984 37.719 7.801 1 96.88 352 TRP B C 1
ATOM 6561 O O . TRP B 1 352 ? 8.992 38.156 7.215 1 96.88 352 TRP B O 1
ATOM 6571 N N . TRP B 1 353 ? 11.078 38.281 7.719 1 94.12 353 TRP B N 1
ATOM 6572 C CA . TRP B 1 353 ? 11.523 39.219 6.723 1 94.12 353 TRP B CA 1
ATOM 6573 C C . TRP B 1 353 ? 13.031 39.125 6.488 1 94.12 353 TRP B C 1
ATOM 6575 O O . TRP B 1 353 ? 13.82 39.25 7.426 1 94.12 353 TRP B O 1
ATOM 6585 N N . LYS B 1 354 ? 13.383 38.812 5.219 1 90.44 354 LYS B N 1
ATOM 6586 C CA . LYS B 1 354 ? 14.789 38.625 4.852 1 90.44 354 LYS B CA 1
ATOM 6587 C C . LYS B 1 354 ? 15.445 37.594 5.754 1 90.44 354 LYS B C 1
ATOM 6589 O O . LYS B 1 354 ? 14.984 36.438 5.84 1 90.44 354 LYS B O 1
ATOM 6594 N N . ASP B 1 355 ? 16.359 37.969 6.586 1 91 355 ASP B N 1
ATOM 6595 C CA . ASP B 1 355 ? 17.156 37 7.344 1 91 355 ASP B CA 1
ATOM 6596 C C . ASP B 1 355 ? 16.656 36.875 8.781 1 91 355 ASP B C 1
ATOM 6598 O O . ASP B 1 355 ? 17.297 36.25 9.625 1 91 355 ASP B O 1
ATOM 6602 N N . VAL B 1 356 ? 15.57 37.531 9.086 1 96.38 356 VAL B N 1
ATOM 6603 C CA . VAL B 1 356 ? 15.008 37.5 10.43 1 96.38 356 VAL B CA 1
ATOM 6604 C C . VAL B 1 356 ? 13.719 36.688 10.438 1 96.38 356 VAL B C 1
ATOM 6606 O O . VAL B 1 356 ? 12.875 36.844 9.555 1 96.38 356 VAL B O 1
ATOM 6609 N N . GLU B 1 357 ? 13.672 35.75 11.391 1 96.62 357 GLU B N 1
ATOM 6610 C CA . GLU B 1 357 ? 12.477 34.938 11.508 1 96.62 357 GLU B CA 1
ATOM 6611 C C . GLU B 1 357 ? 12.094 34.719 12.969 1 96.62 357 GLU B C 1
ATOM 6613 O O . GLU B 1 357 ? 12.961 34.531 13.828 1 96.62 357 GLU B O 1
ATOM 6618 N N . ILE B 1 358 ? 10.82 34.875 13.242 1 98.06 358 ILE B N 1
ATOM 6619 C CA . ILE B 1 358 ? 10.227 34.562 14.539 1 98.06 358 ILE B CA 1
ATOM 6620 C C . ILE B 1 358 ? 9.367 33.312 14.414 1 98.06 358 ILE B C 1
ATOM 6622 O O . ILE B 1 358 ? 8.508 33.219 13.539 1 98.06 358 ILE B O 1
ATOM 6626 N N . ASP B 1 359 ? 9.531 32.375 15.352 1 98.06 359 ASP B N 1
ATOM 6627 C CA . ASP B 1 359 ? 8.906 31.047 15.25 1 98.06 359 ASP B CA 1
ATOM 6628 C C . ASP B 1 359 ? 7.402 31.141 15.492 1 98.06 359 ASP B C 1
ATOM 6630 O O . ASP B 1 359 ? 6.625 30.422 14.852 1 98.06 359 ASP B O 1
ATOM 6634 N N . VAL B 1 360 ? 7.027 31.953 16.375 1 98.5 360 VAL B N 1
ATOM 6635 C CA . VAL B 1 360 ? 5.625 32.062 16.766 1 98.5 360 VAL B CA 1
ATOM 6636 C C . VAL B 1 360 ? 5.227 33.531 16.875 1 98.5 360 VAL B C 1
ATOM 6638 O O . VAL B 1 360 ? 5.82 34.281 17.641 1 98.5 360 VAL B O 1
ATOM 6641 N N . MET B 1 361 ? 4.316 33.938 16.078 1 98.31 361 MET B N 1
ATOM 6642 C CA . MET B 1 361 ? 3.686 35.25 16.188 1 98.31 361 MET B CA 1
ATOM 6643 C C . MET B 1 361 ? 2.168 35.094 16.25 1 98.31 361 MET B C 1
ATOM 6645 O O . MET B 1 361 ? 1.546 34.531 15.359 1 98.31 361 MET B O 1
ATOM 6649 N N . GLY B 1 362 ? 1.594 35.438 17.297 1 97.88 362 GLY B N 1
ATOM 6650 C CA . GLY B 1 362 ? 0.151 35.438 17.484 1 97.88 362 GLY B CA 1
ATOM 6651 C C . GLY B 1 362 ? -0.46 36.844 17.422 1 97.88 362 GLY B C 1
ATOM 6652 O O . GLY B 1 362 ? 0.059 37.781 18.047 1 97.88 362 GLY B O 1
ATOM 6653 N N . LEU B 1 363 ? -1.504 36.969 16.625 1 97.12 363 LEU B N 1
ATOM 6654 C CA . LEU B 1 363 ? -2.197 38.25 16.484 1 97.12 363 LEU B CA 1
ATOM 6655 C C . LEU B 1 363 ? -3.639 38.156 16.969 1 97.12 363 LEU B C 1
ATOM 6657 O O . LEU B 1 363 ? -4.348 37.219 16.609 1 97.12 363 LEU B O 1
ATOM 6661 N N . GLY B 1 364 ? -4.012 38.969 17.75 1 94.12 364 GLY B N 1
ATOM 6662 C CA . GLY B 1 364 ? -5.352 39.094 18.297 1 94.12 364 GLY B CA 1
ATOM 6663 C C . GLY B 1 364 ? -5.5 40.281 19.25 1 94.12 364 GLY B C 1
ATOM 6664 O O . GLY B 1 364 ? -5.012 41.375 18.969 1 94.12 364 GLY B O 1
ATOM 6665 N N . ASN B 1 365 ? -6.277 40.031 20.359 1 93.81 365 ASN B N 1
ATOM 6666 C CA . ASN B 1 365 ? -6.375 41.062 21.391 1 93.81 365 ASN B CA 1
ATOM 6667 C C . ASN B 1 365 ? -5.02 41.312 22.047 1 93.81 365 ASN B C 1
ATOM 6669 O O . ASN B 1 365 ? -4.797 42.406 22.609 1 93.81 365 ASN B O 1
ATOM 6673 N N . VAL B 1 366 ? -4.281 40.25 22 1 95.38 366 VAL B N 1
ATOM 6674 C CA . VAL B 1 366 ? -2.9 40.312 22.469 1 95.38 366 VAL B CA 1
ATOM 6675 C C . VAL B 1 366 ? -1.954 39.875 21.344 1 95.38 366 VAL B C 1
ATOM 6677 O O . VAL B 1 366 ? -2.275 38.969 20.562 1 95.38 366 VAL B O 1
ATOM 6680 N N . LYS B 1 367 ? -0.906 40.625 21.219 1 97 367 LYS B N 1
ATOM 6681 C CA . LYS B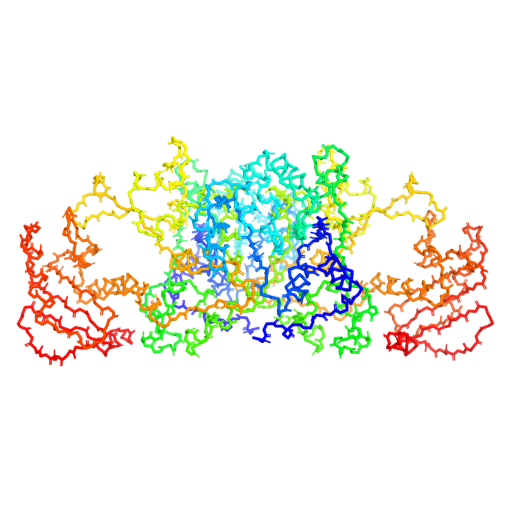 1 367 ? 0.145 40.281 20.281 1 97 367 LYS B CA 1
ATOM 6682 C C . LYS B 1 367 ? 1.271 39.5 20.984 1 97 367 LYS B C 1
ATOM 6684 O O . LYS B 1 367 ? 1.85 40 21.953 1 97 367 LYS B O 1
ATOM 6689 N N . VAL B 1 368 ? 1.564 38.344 20.516 1 98.12 368 VAL B N 1
ATOM 6690 C CA . VAL B 1 368 ? 2.512 37.469 21.188 1 98.12 368 VAL B CA 1
ATOM 6691 C C . VAL B 1 368 ? 3.646 37.094 20.234 1 98.12 368 VAL B C 1
ATOM 6693 O O . VAL B 1 368 ? 3.412 36.844 19.047 1 98.12 368 VAL B O 1
ATOM 6696 N N . ALA B 1 369 ? 4.871 37.188 20.672 1 98.5 369 ALA B N 1
ATOM 6697 C CA . ALA B 1 369 ? 6.035 36.688 19.953 1 98.5 369 ALA B CA 1
ATOM 6698 C C . ALA B 1 369 ? 6.711 35.562 20.719 1 98.5 369 ALA B C 1
ATOM 6700 O O . ALA B 1 369 ? 6.875 35.656 21.953 1 98.5 369 ALA B O 1
ATOM 6701 N N . GLY B 1 370 ? 7.039 34.469 20.047 1 98.44 370 GLY B N 1
ATOM 6702 C CA . GLY B 1 370 ? 7.625 33.344 20.75 1 98.44 370 GLY B CA 1
ATOM 6703 C C . GLY B 1 370 ? 8.812 32.75 20.016 1 98.44 370 GLY B C 1
ATOM 6704 O O . GLY B 1 370 ? 8.922 32.875 18.797 1 98.44 370 GLY B O 1
ATOM 6705 N N . GLU B 1 371 ? 9.742 32.125 20.766 1 98.38 371 GLU B N 1
ATOM 6706 C CA . GLU B 1 371 ? 10.875 31.359 20.281 1 98.38 371 GLU B CA 1
ATOM 6707 C C . GLU B 1 371 ? 10.859 29.953 20.859 1 98.38 371 GLU B C 1
ATOM 6709 O O . GLU B 1 371 ? 10.508 29.75 22.031 1 98.38 371 GLU B O 1
ATOM 6714 N N . CYS B 1 372 ? 11.164 29 19.984 1 98.44 372 CYS B N 1
ATOM 6715 C CA . CYS B 1 372 ? 11.062 27.594 20.375 1 98.44 372 CYS B CA 1
ATOM 6716 C C . CYS B 1 372 ? 12.406 26.891 20.234 1 98.44 372 CYS B C 1
ATOM 6718 O O . CYS B 1 372 ? 13.07 27.016 19.203 1 98.44 372 CYS B O 1
ATOM 6720 N N . LYS B 1 373 ? 12.836 26.203 21.234 1 97.81 373 LYS B N 1
ATOM 6721 C CA . LYS B 1 373 ? 14.039 25.375 21.219 1 97.81 373 LYS B CA 1
ATOM 6722 C C . LYS B 1 373 ? 13.742 23.969 21.734 1 97.81 373 LYS B C 1
ATOM 6724 O O . LYS B 1 373 ? 13.516 23.781 22.938 1 97.81 373 LYS B O 1
ATOM 6729 N N . TRP B 1 374 ? 13.789 22.953 20.859 1 97.69 374 TRP B N 1
ATOM 6730 C CA . TRP B 1 374 ? 13.695 21.578 21.312 1 97.69 374 TRP B CA 1
ATOM 6731 C C . TRP B 1 374 ? 15.039 21.078 21.828 1 97.69 374 TRP B C 1
ATOM 6733 O O . TRP B 1 374 ? 15.68 20.234 21.188 1 97.69 374 TRP B O 1
ATOM 6743 N N . SER B 1 375 ? 15.461 21.656 22.859 1 96.44 375 SER B N 1
ATOM 6744 C CA . SER B 1 375 ? 16.734 21.359 23.5 1 96.44 375 SER B CA 1
ATOM 6745 C C . SER B 1 375 ? 16.625 21.484 25.031 1 96.44 375 SER B C 1
ATOM 6747 O O . SER B 1 375 ? 15.688 22.078 25.547 1 96.44 375 SER B O 1
ATOM 6749 N N . GLU B 1 376 ? 17.594 20.875 25.688 1 95.94 376 GLU B N 1
ATOM 6750 C CA . GLU B 1 376 ? 17.641 20.922 27.141 1 95.94 376 GLU B CA 1
ATOM 6751 C C . GLU B 1 376 ? 18.547 22.031 27.641 1 95.94 376 GLU B C 1
ATOM 6753 O O . GLU B 1 376 ? 19.422 22.5 26.891 1 95.94 376 GLU B O 1
ATOM 6758 N N . ASP B 1 377 ? 18.234 22.438 28.812 1 97.38 377 ASP B N 1
ATOM 6759 C CA . ASP B 1 377 ? 19.109 23.375 29.531 1 97.38 377 ASP B CA 1
ATOM 6760 C C . ASP B 1 377 ? 19.281 24.672 28.734 1 97.38 377 ASP B C 1
ATOM 6762 O O . ASP B 1 377 ? 20.391 25.172 28.609 1 97.38 377 ASP B O 1
ATOM 6766 N N . VAL B 1 378 ? 18.234 25.141 28.156 1 97.62 378 VAL B N 1
ATOM 6767 C CA . VAL B 1 378 ? 18.25 26.359 27.359 1 97.62 378 VAL B CA 1
ATOM 6768 C C . VAL B 1 378 ? 18.328 27.578 28.281 1 97.62 378 VAL B C 1
ATOM 6770 O O . VAL B 1 378 ? 17.656 27.625 29.312 1 97.62 378 VAL B O 1
ATOM 6773 N N . ASN B 1 379 ? 19.156 28.578 27.969 1 97.25 379 ASN B N 1
ATOM 6774 C CA . ASN B 1 379 ? 19.219 29.844 28.688 1 97.25 379 ASN B CA 1
ATOM 6775 C C . ASN B 1 379 ? 18.094 30.797 28.266 1 97.25 379 ASN B C 1
ATOM 6777 O O . ASN B 1 379 ? 18.156 31.391 27.188 1 97.25 379 ASN B O 1
ATOM 6781 N N . PRO B 1 380 ? 17.125 30.984 29.062 1 96.25 380 PRO B N 1
ATOM 6782 C CA . PRO B 1 380 ? 15.961 31.75 28.625 1 96.25 380 PRO B CA 1
ATOM 6783 C C . PRO B 1 380 ? 16.281 33.219 28.406 1 96.25 380 PRO B C 1
ATOM 6785 O O . PRO B 1 380 ? 15.648 33.875 27.562 1 96.25 380 PRO B O 1
ATOM 6788 N N . HIS B 1 381 ? 17.234 33.812 29.141 1 96.06 381 HIS B N 1
ATOM 6789 C CA . HIS B 1 381 ? 17.562 35.219 29 1 96.06 381 HIS B CA 1
ATOM 6790 C C . HIS B 1 381 ? 18.188 35.531 27.641 1 96.06 381 HIS B C 1
ATOM 6792 O O . HIS B 1 381 ? 17.844 36.531 27 1 96.06 381 HIS B O 1
ATOM 6798 N N . SER B 1 382 ? 19.047 34.594 27.297 1 96.88 382 SER B N 1
ATOM 6799 C CA . SER B 1 382 ? 19.688 34.75 26 1 96.88 382 SER B CA 1
ATOM 6800 C C . SER B 1 382 ? 18.672 34.656 24.859 1 96.88 382 SER B C 1
ATOM 6802 O O . SER B 1 382 ? 18.688 35.438 23.922 1 96.88 382 SER B O 1
ATOM 6804 N N . VAL B 1 383 ? 17.812 33.656 24.984 1 97.44 383 VAL B N 1
ATOM 6805 C CA . VAL B 1 383 ? 16.812 33.438 23.953 1 97.44 383 VAL B CA 1
ATOM 6806 C C . VAL B 1 383 ? 15.852 34.625 23.891 1 97.44 383 VAL B C 1
ATOM 6808 O O . VAL B 1 383 ? 15.5 35.094 22.797 1 97.44 383 VAL B O 1
ATOM 6811 N N . LEU B 1 384 ? 15.422 35.156 25.016 1 97.12 384 LEU B N 1
ATOM 6812 C CA . LEU B 1 384 ? 14.492 36.281 25.078 1 97.12 384 LEU B CA 1
ATOM 6813 C C . LEU B 1 384 ? 15.125 37.531 24.5 1 97.12 384 LEU B C 1
ATOM 6815 O O . LEU B 1 384 ? 14.469 38.281 23.75 1 97.12 384 LEU B O 1
ATOM 6819 N N . ALA B 1 385 ? 16.359 37.75 24.844 1 97.19 385 ALA B N 1
ATOM 6820 C CA . ALA B 1 385 ? 17.062 38.938 24.328 1 97.19 385 ALA B CA 1
ATOM 6821 C C . ALA B 1 385 ? 17.125 38.906 22.812 1 97.19 385 ALA B C 1
ATOM 6823 O O . ALA B 1 385 ? 16.906 39.938 22.156 1 97.19 385 ALA B O 1
ATOM 6824 N N . ASN B 1 386 ? 17.469 37.781 22.328 1 97.62 386 ASN B N 1
ATOM 6825 C CA . ASN B 1 386 ? 17.531 37.625 20.875 1 97.62 386 ASN B CA 1
ATOM 6826 C C . ASN B 1 386 ? 16.172 37.812 20.234 1 97.62 386 ASN B C 1
ATOM 6828 O O . ASN B 1 386 ? 16.047 38.406 19.172 1 97.62 386 ASN B O 1
ATOM 6832 N N . LEU B 1 387 ? 15.125 37.25 20.859 1 98 387 LEU B N 1
ATOM 6833 C CA . LEU B 1 387 ? 13.766 37.375 20.359 1 98 387 LEU B CA 1
ATOM 6834 C C . LEU B 1 387 ? 13.328 38.844 20.328 1 98 387 LEU B C 1
ATOM 6836 O O . LEU B 1 387 ? 12.711 39.312 19.359 1 98 387 LEU B O 1
ATOM 6840 N N . GLU B 1 388 ? 13.641 39.594 21.359 1 97.44 388 GLU B N 1
ATOM 6841 C CA . GLU B 1 388 ? 13.305 41 21.438 1 97.44 388 GLU B CA 1
ATOM 6842 C C . GLU B 1 388 ? 13.992 41.812 20.328 1 97.44 388 GLU B C 1
ATOM 6844 O O . GLU B 1 388 ? 13.391 42.688 19.719 1 97.44 388 GLU B O 1
ATOM 6849 N N . ARG B 1 389 ? 15.188 41.438 20.094 1 97.44 389 ARG B N 1
ATOM 6850 C CA . ARG B 1 389 ? 15.938 42.062 19.016 1 97.44 389 ARG B CA 1
ATOM 6851 C C . ARG B 1 389 ? 15.289 41.812 17.672 1 97.44 389 ARG B C 1
ATOM 6853 O O . ARG B 1 389 ? 15.219 42.719 16.828 1 97.44 389 ARG B O 1
ATOM 6860 N N . LYS B 1 390 ? 14.883 40.562 17.438 1 97.75 390 LYS B N 1
ATOM 6861 C CA . LYS B 1 390 ? 14.227 40.219 16.188 1 97.75 390 LYS B CA 1
ATOM 6862 C C . LYS B 1 390 ? 12.922 40.969 16 1 97.75 390 LYS B C 1
ATOM 6864 O O . LYS B 1 390 ? 12.633 41.469 14.906 1 97.75 390 LYS B O 1
ATOM 6869 N N . VAL B 1 391 ? 12.172 41.062 17.062 1 97.44 391 VAL B N 1
ATOM 6870 C CA . VAL B 1 391 ? 10.898 41.781 17.016 1 97.44 391 VAL B CA 1
ATOM 6871 C C . VAL B 1 391 ? 11.141 43.219 16.625 1 97.44 391 VAL B C 1
ATOM 6873 O O . VAL B 1 391 ? 10.438 43.781 15.789 1 97.44 391 VAL B O 1
ATOM 6876 N N . GLU B 1 392 ? 12.109 43.812 17.234 1 96.5 392 GLU B N 1
ATOM 6877 C CA . GLU B 1 392 ? 12.461 45.188 16.953 1 96.5 392 GLU B CA 1
ATOM 6878 C C . GLU B 1 392 ? 12.922 45.375 15.508 1 96.5 392 GLU B C 1
ATOM 6880 O O . GLU B 1 392 ? 12.531 46.312 14.844 1 96.5 392 GLU B O 1
ATOM 6885 N N . ARG B 1 393 ? 13.703 44.438 15.094 1 96.31 393 ARG B N 1
ATOM 6886 C CA . ARG B 1 393 ? 14.227 44.5 13.734 1 96.31 393 ARG B CA 1
ATOM 6887 C C . ARG B 1 393 ? 13.102 44.406 12.703 1 96.31 393 ARG B C 1
ATOM 6889 O O . ARG B 1 393 ? 13.188 45 11.625 1 96.31 393 ARG B O 1
ATOM 6896 N N . LEU B 1 394 ? 12.055 43.688 13.008 1 95.44 394 LEU B N 1
ATOM 6897 C CA . LEU B 1 394 ? 10.922 43.5 12.102 1 95.44 394 LEU B CA 1
ATOM 6898 C C . LEU B 1 394 ? 9.953 44.688 12.211 1 95.44 394 LEU B C 1
ATOM 6900 O O . LEU B 1 394 ? 8.984 44.75 11.453 1 95.44 394 LEU B O 1
ATOM 6904 N N . GLY B 1 395 ? 10.227 45.625 13.172 1 93.5 395 GLY B N 1
ATOM 6905 C CA . GLY B 1 395 ? 9.391 46.781 13.352 1 93.5 395 GLY B CA 1
ATOM 6906 C C . GLY B 1 395 ? 8.055 46.469 14 1 93.5 395 GLY B C 1
ATOM 6907 O O . GLY B 1 395 ? 7.047 47.125 13.695 1 93.5 395 GLY B O 1
ATOM 6908 N N . HIS B 1 396 ? 8.023 45.438 14.797 1 93.12 396 HIS B N 1
ATOM 6909 C CA . HIS B 1 396 ? 6.781 45.062 15.461 1 93.12 396 HIS B CA 1
ATOM 6910 C C . HIS B 1 396 ? 6.82 45.406 16.938 1 93.12 396 HIS B C 1
ATOM 6912 O O . HIS B 1 396 ? 7.887 45.719 17.484 1 93.12 396 HIS B O 1
ATOM 6918 N N . THR B 1 397 ? 5.715 45.531 17.562 1 93.62 397 THR B N 1
ATOM 6919 C CA . THR B 1 397 ? 5.539 45.594 19 1 93.62 397 THR B CA 1
ATOM 6920 C C . THR B 1 397 ? 4.668 44.438 19.5 1 93.62 397 THR B C 1
ATOM 6922 O O . THR B 1 397 ? 3.688 44.062 18.844 1 93.62 397 THR B O 1
ATOM 6925 N N . VAL B 1 398 ? 5.141 43.875 20.578 1 96.06 398 VAL B N 1
ATOM 6926 C CA . VAL B 1 398 ? 4.379 42.719 21.094 1 96.06 398 VAL B CA 1
ATOM 6927 C C . VAL B 1 398 ? 4.035 42.969 22.562 1 96.06 398 VAL B C 1
ATOM 6929 O O . VAL B 1 398 ? 4.727 43.719 23.25 1 96.06 398 VAL B O 1
ATOM 6932 N N . ASP B 1 399 ? 2.98 42.375 22.984 1 96.75 399 ASP B N 1
ATOM 6933 C CA . ASP B 1 399 ? 2.504 42.5 24.344 1 96.75 399 ASP B CA 1
ATOM 6934 C C . ASP B 1 399 ? 3.148 41.469 25.266 1 96.75 399 ASP B C 1
ATOM 6936 O O . ASP B 1 399 ? 3.311 41.688 26.469 1 96.75 399 ASP B O 1
ATOM 6940 N N . ARG B 1 400 ? 3.436 40.344 24.719 1 97.19 400 ARG B N 1
ATOM 6941 C CA . ARG B 1 400 ? 3.951 39.25 25.516 1 97.19 400 ARG B CA 1
ATOM 6942 C C . ARG B 1 400 ? 4.969 38.438 24.719 1 97.19 400 ARG B C 1
ATOM 6944 O O . ARG B 1 400 ? 4.82 38.25 23.5 1 97.19 400 ARG B O 1
ATOM 6951 N N . TYR B 1 401 ? 5.961 38.031 25.422 1 98.31 401 TYR B N 1
ATOM 6952 C CA . TYR B 1 401 ? 6.938 37.125 24.859 1 98.31 401 TYR B CA 1
ATOM 6953 C C . TYR B 1 401 ? 6.777 35.719 25.469 1 98.31 401 TYR B C 1
ATOM 6955 O O . TYR B 1 401 ? 6.371 35.594 26.625 1 98.31 401 TYR B O 1
ATOM 6963 N N . VAL B 1 402 ? 6.996 34.719 24.688 1 98.5 402 VAL B N 1
ATOM 6964 C CA . VAL B 1 402 ? 6.977 33.344 25.203 1 98.5 402 VAL B CA 1
ATOM 6965 C C . VAL B 1 402 ? 8.227 32.594 24.734 1 98.5 402 VAL B C 1
ATOM 6967 O O . VAL B 1 402 ? 8.555 32.625 23.547 1 98.5 402 VAL B O 1
ATOM 6970 N N . VAL B 1 403 ? 8.977 32.031 25.609 1 98.38 403 VAL B N 1
ATOM 6971 C CA . VAL B 1 403 ? 10.125 31.188 25.297 1 98.38 403 VAL B CA 1
ATOM 6972 C C . VAL B 1 403 ? 9.805 29.734 25.625 1 98.38 403 VAL B C 1
ATOM 6974 O O . VAL B 1 403 ? 9.477 29.406 26.766 1 98.38 403 VAL B O 1
ATOM 6977 N N . PHE B 1 404 ? 9.867 28.891 24.578 1 98.56 404 PHE B N 1
ATOM 6978 C CA . PHE B 1 404 ? 9.609 27.469 24.734 1 98.56 404 PHE B CA 1
ATOM 6979 C C . PHE B 1 404 ? 10.906 26.672 24.719 1 98.56 404 PHE B C 1
ATOM 6981 O O . PHE B 1 404 ? 11.797 26.953 23.906 1 98.56 404 PHE B O 1
ATOM 6988 N N . ALA B 1 405 ? 11.047 25.703 25.594 1 98.19 405 ALA B N 1
ATOM 6989 C CA . ALA B 1 405 ? 12.195 24.797 25.594 1 98.19 405 ALA B CA 1
ATOM 6990 C C . ALA B 1 405 ? 11.836 23.453 26.234 1 98.19 405 ALA B C 1
ATOM 6992 O O . ALA B 1 405 ? 10.852 23.359 26.984 1 98.19 405 ALA B O 1
ATOM 6993 N N . ARG B 1 406 ? 12.578 22.438 25.906 1 96.75 406 ARG B N 1
ATOM 6994 C CA . ARG B 1 406 ? 12.406 21.188 26.641 1 96.75 406 ARG B CA 1
ATOM 6995 C C . ARG B 1 406 ? 12.664 21.391 28.125 1 96.75 406 ARG B C 1
ATOM 6997 O O . ARG B 1 406 ? 11.906 20.906 28.969 1 96.75 406 ARG B O 1
ATOM 7004 N N . SER B 1 407 ? 13.789 22.016 28.359 1 96.94 407 SER B N 1
ATOM 7005 C CA . SER B 1 407 ? 14.086 22.469 29.719 1 96.94 407 SER B CA 1
ATOM 7006 C C . SER B 1 407 ? 14.945 23.719 29.703 1 96.94 407 SER B C 1
ATOM 7008 O O . SER B 1 407 ? 15.586 24.047 28.703 1 96.94 407 SER B O 1
ATOM 7010 N N . PHE B 1 408 ? 14.859 24.5 30.844 1 97.69 408 PHE B N 1
ATOM 7011 C CA . PHE B 1 408 ? 15.625 25.734 30.969 1 97.69 408 PHE B CA 1
ATOM 7012 C C . PHE B 1 408 ? 16.766 25.562 31.969 1 97.69 408 PHE B C 1
ATOM 7014 O O . PHE B 1 408 ? 16.641 24.812 32.938 1 97.69 408 PHE B O 1
ATOM 7021 N N . SER B 1 409 ? 17.828 26.219 31.672 1 96.69 409 SER B N 1
ATOM 7022 C CA . SER B 1 409 ? 18.906 26.25 32.656 1 96.69 409 SER B CA 1
ATOM 7023 C C . SER B 1 409 ? 18.484 26.922 33.938 1 96.69 409 SER B C 1
ATOM 7025 O O . SER B 1 409 ? 18.891 26.516 35.031 1 96.69 409 SER B O 1
ATOM 7027 N N . THR B 1 410 ? 17.719 27.984 33.844 1 91.69 410 THR B N 1
ATOM 7028 C CA . THR B 1 410 ? 17.078 28.688 34.938 1 91.69 410 THR B CA 1
ATOM 7029 C C . THR B 1 410 ? 15.656 29.094 34.594 1 91.69 410 THR B C 1
ATOM 7031 O O . THR B 1 410 ? 15.406 29.656 33.531 1 91.69 410 THR B O 1
ATOM 7034 N N . LYS B 1 411 ? 14.781 28.656 35.406 1 90.44 411 LYS B N 1
ATOM 7035 C CA . LYS B 1 411 ? 13.391 29.031 35.125 1 90.44 411 LYS B CA 1
ATOM 7036 C C . LYS B 1 411 ? 12.875 29.984 36.219 1 90.44 411 LYS B C 1
ATOM 7038 O O . LYS B 1 411 ? 12.766 29.594 37.375 1 90.44 411 LYS B O 1
ATOM 7043 N N . GLU B 1 412 ? 12.828 31.25 35.875 1 90.12 412 GLU B N 1
ATOM 7044 C CA . GLU B 1 412 ? 12.32 32.281 36.812 1 90.12 412 GLU B CA 1
ATOM 7045 C C . GLU B 1 412 ? 11.148 33.031 36.188 1 90.12 412 GLU B C 1
ATOM 7047 O O . GLU B 1 412 ? 10.922 32.938 34.969 1 90.12 412 GLU B O 1
ATOM 7052 N N . LYS B 1 413 ? 10.344 33.625 37.031 1 90.62 413 LYS B N 1
ATOM 7053 C CA . LYS B 1 413 ? 9.242 34.438 36.531 1 90.62 413 LYS B CA 1
ATOM 7054 C C . LYS B 1 413 ? 9.758 35.75 35.938 1 90.62 413 LYS B C 1
ATOM 7056 O O . LYS B 1 413 ? 10.586 36.438 36.562 1 90.62 413 LYS B O 1
ATOM 7061 N N . MET B 1 414 ? 9.312 35.938 34.719 1 90.25 414 MET B N 1
ATOM 7062 C CA . MET B 1 414 ? 9.695 37.156 34 1 90.25 414 MET B CA 1
ATOM 7063 C C . MET B 1 414 ? 8.469 38.031 33.719 1 90.25 414 MET B C 1
ATOM 7065 O O . MET B 1 414 ? 7.387 37.5 33.469 1 90.25 414 MET B O 1
ATOM 7069 N N . GLU B 1 415 ? 8.602 39.312 33.812 1 87.12 415 GLU B N 1
ATOM 7070 C CA . GLU B 1 415 ? 7.48 40.219 33.719 1 87.12 415 GLU B CA 1
ATOM 7071 C C . GLU B 1 415 ? 6.863 40.188 32.312 1 87.12 415 GLU B C 1
ATOM 7073 O O . GLU B 1 415 ? 5.645 40.094 32.188 1 87.12 415 GLU B O 1
ATOM 7078 N N . LYS B 1 416 ? 7.559 40.188 31.266 1 89.62 416 LYS B N 1
ATOM 7079 C CA . LYS B 1 416 ? 7.016 40.312 29.922 1 89.62 416 LYS B CA 1
ATOM 7080 C C . LYS B 1 416 ? 7.152 39.031 29.141 1 89.62 416 LYS B C 1
ATOM 7082 O O . LYS B 1 416 ? 6.891 38.969 27.938 1 89.62 416 LYS B O 1
ATOM 7087 N N . ALA B 1 417 ? 7.629 37.969 29.875 1 95.94 417 ALA B N 1
ATOM 7088 C CA . ALA B 1 417 ? 7.879 36.75 29.141 1 95.94 417 ALA B CA 1
ATOM 7089 C C . ALA B 1 417 ? 7.391 35.531 29.906 1 95.94 417 ALA B C 1
ATOM 7091 O O . ALA B 1 417 ? 7.516 35.469 31.141 1 95.94 417 ALA B O 1
ATOM 7092 N N . GLU B 1 418 ? 6.777 34.656 29.234 1 97.38 418 GLU B N 1
ATOM 7093 C CA . GLU B 1 418 ? 6.41 33.344 29.797 1 97.38 418 GLU B CA 1
ATOM 7094 C C . GLU B 1 418 ? 7.402 32.281 29.359 1 97.38 418 GLU B C 1
ATOM 7096 O O . GLU B 1 418 ? 7.758 32.188 28.188 1 97.38 418 GLU B O 1
ATOM 7101 N N . LEU B 1 419 ? 7.922 31.578 30.344 1 98.19 419 LEU B N 1
ATOM 7102 C CA . LEU B 1 419 ? 8.789 30.438 30.078 1 98.19 419 LEU B CA 1
ATOM 7103 C C . LEU B 1 419 ? 8 29.125 30.109 1 98.19 419 LEU B C 1
ATOM 7105 O O . LEU B 1 419 ? 7.391 28.797 31.141 1 98.19 419 LEU B O 1
ATOM 7109 N N . VAL B 1 420 ? 7.977 28.422 29.016 1 98.31 420 VAL B N 1
ATOM 7110 C CA . VAL B 1 420 ? 7.195 27.188 28.922 1 98.31 420 VAL B CA 1
ATOM 7111 C C . VAL B 1 420 ? 8.125 26 28.672 1 98.31 420 VAL B C 1
ATOM 7113 O O . VAL B 1 420 ? 8.664 25.828 27.578 1 98.31 420 VAL B O 1
ATOM 7116 N N . ASP B 1 421 ? 8.352 25.156 29.656 1 97.81 421 ASP B N 1
ATOM 7117 C CA . ASP B 1 421 ? 9.148 23.953 29.5 1 97.81 421 ASP B CA 1
ATOM 7118 C C . ASP B 1 421 ? 8.25 22.719 29.312 1 97.81 421 ASP B C 1
ATOM 7120 O O . ASP B 1 421 ? 7.047 22.859 29.078 1 97.81 421 ASP B O 1
ATOM 7124 N N . ILE B 1 422 ? 8.758 21.562 29.312 1 97.25 422 ILE B N 1
ATOM 7125 C CA . ILE B 1 422 ? 8.039 20.328 28.984 1 97.25 422 ILE B CA 1
ATOM 7126 C C . ILE B 1 422 ? 6.957 20.078 30.031 1 97.25 422 ILE B C 1
ATOM 7128 O O . ILE B 1 422 ? 5.898 19.531 29.719 1 97.25 422 ILE B O 1
ATOM 7132 N N . ASN B 1 423 ? 7.219 20.453 31.234 1 96.81 423 ASN B N 1
ATOM 7133 C CA . ASN B 1 423 ? 6.23 20.281 32.281 1 96.81 423 ASN B CA 1
ATOM 7134 C C . ASN B 1 423 ? 5.023 21.188 32.094 1 96.81 423 ASN B C 1
ATOM 7136 O O . ASN B 1 423 ? 3.883 20.781 32.312 1 96.81 423 ASN B O 1
ATOM 7140 N N . ASP B 1 424 ? 5.289 22.453 31.734 1 97.31 424 ASP B N 1
ATOM 7141 C CA . ASP B 1 424 ? 4.207 23.375 31.422 1 97.31 424 ASP B CA 1
ATOM 7142 C C . ASP B 1 424 ? 3.396 22.891 30.219 1 97.31 424 ASP B C 1
ATOM 7144 O O . ASP B 1 424 ? 2.168 22.984 30.219 1 97.31 424 ASP B O 1
ATOM 7148 N N . LEU B 1 425 ? 4.121 22.469 29.234 1 97.25 425 LEU B N 1
ATOM 7149 C CA . LEU B 1 425 ? 3.465 21.922 28.047 1 97.25 425 LEU B CA 1
ATOM 7150 C C . LEU B 1 425 ? 2.594 20.719 28.406 1 97.25 425 LEU B C 1
ATOM 7152 O O . LEU B 1 425 ? 1.507 20.547 27.859 1 97.25 425 LEU B O 1
ATOM 7156 N N . ASN B 1 426 ? 3.133 19.875 29.281 1 97.31 426 ASN B N 1
ATOM 7157 C CA . ASN B 1 426 ? 2.369 18.719 29.734 1 97.31 426 ASN B CA 1
ATOM 7158 C C . ASN B 1 426 ? 1.067 19.125 30.422 1 97.31 426 ASN B C 1
ATOM 7160 O O . ASN B 1 426 ? 0.03 18.5 30.219 1 97.31 426 ASN B O 1
ATOM 7164 N N . SER B 1 427 ? 1.141 20.156 31.203 1 96.88 427 SER B N 1
ATOM 7165 C CA . SER B 1 427 ? -0.058 20.672 31.859 1 96.88 427 SER B CA 1
ATOM 7166 C C . SER B 1 427 ? -1.1 21.125 30.844 1 96.88 427 SER B C 1
ATOM 7168 O O . SER B 1 427 ? -2.287 20.828 30.984 1 96.88 427 SER B O 1
ATOM 7170 N N . TRP B 1 428 ? -0.632 21.828 29.844 1 96.44 428 TRP B N 1
ATOM 7171 C CA . TRP B 1 428 ? -1.514 22.266 28.766 1 96.44 428 TRP B CA 1
ATOM 7172 C C . TRP B 1 428 ? -2.041 21.062 27.984 1 96.44 428 TRP B C 1
ATOM 7174 O O . TRP B 1 428 ? -3.232 20.984 27.672 1 96.44 428 TRP B O 1
ATOM 7184 N N . PHE B 1 429 ? -1.163 20.156 27.719 1 95 429 PHE B N 1
ATOM 7185 C CA . PHE B 1 429 ? -1.471 18.969 26.938 1 95 429 PHE B CA 1
ATOM 7186 C C . PHE B 1 429 ? -2.57 18.156 27.625 1 95 429 PHE B C 1
ATOM 7188 O O . PHE B 1 429 ? -3.486 17.656 26.953 1 95 429 PHE B O 1
ATOM 7195 N N . MET B 1 430 ? -2.557 18.062 28.922 1 93.19 430 MET B N 1
ATOM 7196 C CA . MET B 1 430 ? -3.475 17.219 29.672 1 93.19 430 MET B CA 1
ATOM 7197 C C . MET B 1 430 ? -4.754 17.969 30.016 1 93.19 430 MET B C 1
ATOM 7199 O O . MET B 1 430 ? -5.711 17.375 30.531 1 93.19 430 MET B O 1
ATOM 7203 N N . SER B 1 431 ? -4.785 19.219 29.781 1 86.94 431 SER B N 1
ATOM 7204 C CA . SER B 1 431 ? -5.965 20.016 30.141 1 86.94 431 SER B CA 1
ATOM 7205 C C . SER B 1 431 ? -7.062 19.859 29.094 1 86.94 431 SER B C 1
ATOM 7207 O O . SER B 1 431 ? -6.785 19.562 27.922 1 86.94 431 SER B O 1
#

InterPro domains:
  IPR004256 Domain of unknown function DUF234 [PF03008] (300-376)
  IPR011579 ATPase domain [PF01637] (8-195)
  IPR027417 P-loop containing nucleoside triphosphate hydrolase [G3DSA:3.40.50.300] (5-162)
  IPR027417 P-loop containing nucleoside triphosphate hydrolase [SSF52540] (6-233)

Foldseek 3Di:
DVVLPQCPFDCVVVLVVLLCLLPDQFEAEEEEEAAPLQCRVVSVCVSCPPPLQEFAEEDDLDDRLVRSLVRVCVSPVVLVPFDSDDLRSVVVSFQGEYEYAACVSVCNHPVCVQVVVLVSLVVRRGTNYYYYYYHNQLLVSVVCQDPPTSCHPSHPYYHYRDFDALLSCLVVVDQLVCSLLQCLAFPRRSNSSVPADPPRQVRVLVLLLDPPRCLQCVVVVSQVVQDVDCVLVLLLLLQQLVPQWDPVSSCVRSVDPDCVVVSQVSCVSNPQKDWDDAQVDDPPDPRITIHGRGSNSSVCSQAPVVCVVCSVVSNGGDDPVNSLVSSQLSQLSNVQVVCCVVVVAPTWAKHDDDPFIFSIWGHHPFTETEDEEADEAAAVVVVVVVSVVSCVVSVHDGQAYEYEYCYHVDDDDDDRYHYAHSVNSSVVSND/DVVLPQCPFDCPVVLVVLLCLLPDQFEAEEEEEEAPLQCRVVSVCVSCPPPLQEFAEEDDLDDRLVRSLVRLCVSPVVLVPFDSDDLRSVVVSFQGEYEYAACVSVCNHPVCVQVVVLVSLVVRRGTNYYYYYYHNQLLVSVVCQDPPTSCHPSHPYYHYRDFDALLSCVVVVDQLVCSLLQCLAFPRRSSSSVPADPPRQVRVLVLLLDPPRCLQCVVVVSQVVQDVDCVLVLLLLLQQLVPQWDPVSSCVRSVDPDDVVVSQVSCVSNPQKDWDDAQVDDPPDPRITIHGRGSNSSVCSQAPVVCVVCSVVSNGGDDPVNSLVSSQLSQLSNVQVVCCVVVVAPTWAKHDDDPFIFSIWGHHPFTETEDEEADEQAAVVVVVVVSVVSCVVSVHDGQAYEYEYCYHVDDDDDDRYHYAHSVNSSVVSND